Protein 4LAF (pdb70)

Structure (mmCIF, N/CA/C/O backbone):
data_4LAF
#
_entry.id   4LAF
#
_cell.length_a   188.553
_cell.length_b   188.553
_cell.length_c   61.203
_cell.angle_alpha   90.00
_cell.angle_beta   90.00
_cell.angle_gamma   120.00
#
_symmetry.space_group_name_H-M   'H 3'
#
loop_
_entity.id
_entity.type
_entity.pdbx_description
1 polymer 'NAD(P)H dehydrogenase (quinone)'
2 non-polymer 'FLAVIN MONONUCLEOTIDE'
#
loop_
_atom_site.group_PDB
_atom_site.id
_atom_site.type_symbol
_atom_site.label_atom_id
_atom_site.label_alt_id
_atom_site.label_comp_id
_atom_site.label_asym_id
_atom_site.label_entity_id
_atom_site.label_seq_id
_atom_site.pdbx_PDB_ins_code
_atom_site.Cartn_x
_atom_site.Cartn_y
_atom_site.Cartn_z
_atom_site.occupancy
_atom_site.B_iso_or_equiv
_atom_site.auth_seq_id
_atom_site.auth_comp_id
_atom_site.auth_asym_id
_atom_site.auth_atom_id
_atom_site.pdbx_PDB_model_num
ATOM 1 N N . MET A 1 1 ? -37.005 43.478 9.390 1.00 48.11 1 MET A N 1
ATOM 2 C CA . MET A 1 1 ? -36.512 42.140 9.701 1.00 45.63 1 MET A CA 1
ATOM 3 C C . MET A 1 1 ? -37.652 41.235 10.143 1.00 39.48 1 MET A C 1
ATOM 4 O O . MET A 1 1 ? -38.562 41.676 10.849 1.00 36.94 1 MET A O 1
ATOM 9 N N . PRO A 1 2 ? -37.600 39.956 9.742 1.00 32.15 2 PRO A N 1
ATOM 10 C CA . PRO A 1 2 ? -38.680 39.040 10.108 1.00 27.08 2 PRO A CA 1
ATOM 11 C C . PRO A 1 2 ? -38.706 38.857 11.617 1.00 24.71 2 PRO A C 1
ATOM 12 O O . PRO A 1 2 ? -37.653 38.846 12.259 1.00 26.10 2 PRO A O 1
ATOM 16 N N . THR A 1 3 ? -39.897 38.721 12.178 1.00 20.60 3 THR A N 1
ATOM 17 C CA . THR A 1 3 ? -40.011 38.324 13.574 1.00 19.12 3 THR A CA 1
ATOM 18 C C . THR A 1 3 ? -39.454 36.911 13.701 1.00 20.03 3 THR A C 1
ATOM 19 O O . THR A 1 3 ? -39.764 36.036 12.883 1.00 21.06 3 THR A O 1
ATOM 23 N N . LYS A 1 4 ? -38.628 36.673 14.713 1.00 20.17 4 LYS A N 1
ATOM 24 C CA . LYS A 1 4 ? -38.012 35.358 14.861 1.00 16.66 4 LYS A CA 1
ATOM 25 C C . LYS A 1 4 ? -38.654 34.564 15.990 1.00 17.36 4 LYS A C 1
ATOM 26 O O . LYS A 1 4 ? -38.673 35.016 17.131 1.00 16.66 4 LYS A O 1
ATOM 32 N N . ILE A 1 5 ? -39.172 33.379 15.674 1.00 15.03 5 ILE A N 1
ATOM 33 C CA . ILE A 1 5 ? -39.798 32.547 16.697 1.00 14.40 5 ILE A CA 1
ATOM 34 C C . ILE A 1 5 ? -39.020 31.245 16.794 1.00 15.52 5 ILE A C 1
ATOM 35 O O . ILE A 1 5 ? -38.805 30.576 15.785 1.00 17.86 5 ILE A O 1
ATOM 40 N N . GLN A 1 6 ? -38.570 30.893 17.995 1.00 10.69 6 GLN A N 1
ATOM 41 C CA . GLN A 1 6 ? -37.973 29.581 18.195 1.00 11.60 6 GLN A CA 1
ATOM 42 C C . GLN A 1 6 ? -38.904 28.693 19.009 1.00 13.59 6 GLN A C 1
ATOM 43 O O . GLN A 1 6 ? -39.501 29.134 19.985 1.00 12.97 6 GLN A O 1
ATOM 49 N N . ILE A 1 7 ? -39.009 27.438 18.599 1.00 11.64 7 ILE A N 1
ATOM 50 C CA . ILE A 1 7 ? -39.813 26.462 19.325 1.00 14.33 7 ILE A CA 1
ATOM 51 C C . ILE A 1 7 ? -38.830 25.418 19.827 1.00 14.30 7 ILE A C 1
ATOM 52 O O . ILE A 1 7 ? -38.272 24.635 19.047 1.00 16.07 7 ILE A O 1
ATOM 57 N N . VAL A 1 8 ? -38.592 25.438 21.132 1.00 13.03 8 VAL A N 1
ATOM 58 C CA . VAL A 1 8 ? -37.514 24.667 21.737 1.00 12.71 8 VAL A CA 1
ATOM 59 C C . VAL A 1 8 ? -38.139 23.593 22.599 1.00 12.39 8 VAL A C 1
ATOM 60 O O . VAL A 1 8 ? -38.935 23.901 23.481 1.00 13.88 8 VAL A O 1
ATOM 64 N N . PHE A 1 9 ? -37.802 22.335 22.345 1.00 12.92 9 PHE A N 1
ATOM 65 C CA . PHE A 1 9 ? -38.556 21.259 22.981 1.00 13.09 9 PHE A CA 1
ATOM 66 C C . PHE A 1 9 ? -37.703 20.044 23.311 1.00 15.28 9 PHE A C 1
ATOM 67 O O . PHE A 1 9 ? -36.611 19.850 22.753 1.00 12.82 9 PHE A O 1
ATOM 75 N N . TYR A 1 10 ? -38.197 19.244 24.255 1.00 10.41 10 TYR A N 1
ATOM 76 C CA . TYR A 1 10 ? -37.691 17.890 24.425 1.00 11.78 10 TYR A CA 1
ATOM 77 C C . TYR A 1 10 ? -38.842 16.919 24.185 1.00 11.77 10 TYR A C 1
ATOM 78 O O . TYR A 1 10 ? -39.991 17.225 24.495 1.00 11.23 10 TYR A O 1
ATOM 87 N N . SER A 1 11 ? -38.535 15.751 23.625 1.00 11.67 11 SER A N 1
ATOM 88 C CA . SER A 1 11 ? -39.570 14.735 23.418 1.00 11.90 11 SER A CA 1
ATOM 89 C C . SER A 1 11 ? -38.931 13.358 23.510 1.00 13.84 11 SER A C 1
ATOM 90 O O . SER A 1 11 ? -37.841 13.162 22.987 1.00 14.37 11 SER A O 1
ATOM 93 N N . SER A 1 12 ? -39.602 12.412 24.166 1.00 13.50 12 SER A N 1
ATOM 94 C CA . SER A 1 12 ? -39.101 11.035 24.241 1.00 15.13 12 SER A CA 1
ATOM 95 C C . SER A 1 12 ? -39.788 10.156 23.202 1.00 19.20 12 SER A C 1
ATOM 96 O O . SER A 1 12 ? -39.148 9.347 22.524 1.00 18.17 12 SER A O 1
ATOM 99 N N . TYR A 1 13 ? -41.103 10.310 23.104 1.00 14.60 13 TYR A N 1
ATOM 100 C CA . TYR A 1 13 ? -41.925 9.415 22.294 1.00 18.10 13 TYR A CA 1
ATOM 101 C C . TYR A 1 13 ? -42.670 10.132 21.173 1.00 17.39 13 TYR A C 1
ATOM 102 O O . TYR A 1 13 ? -43.491 9.529 20.477 1.00 20.27 13 TYR A O 1
ATOM 111 N N . GLY A 1 14 ? -42.397 11.421 21.003 1.00 16.28 14 GLY A N 1
ATOM 112 C CA . GLY A 1 14 ? -42.902 12.140 19.851 1.00 16.02 14 GLY A CA 1
ATOM 113 C C . GLY A 1 14 ? -44.126 13.025 20.051 1.00 17.18 14 GLY A C 1
ATOM 114 O O . GLY A 1 14 ? -44.467 13.793 19.164 1.00 15.18 14 GLY A O 1
ATOM 115 N N . HIS A 1 15 ? -44.800 12.919 21.192 1.00 14.73 15 HIS A N 1
ATOM 116 C CA . HIS A 1 15 ? -45.993 13.721 21.409 1.00 13.76 15 HIS A CA 1
ATOM 117 C C . HIS A 1 15 ? -45.683 15.216 21.374 1.00 12.39 15 HIS A C 1
ATOM 118 O O . HIS A 1 15 ? -46.365 15.981 20.680 1.00 12.72 15 HIS A O 1
ATOM 125 N N . ILE A 1 16 ? -44.667 15.631 22.133 1.00 14.24 16 ILE A N 1
ATOM 126 C CA . ILE A 1 16 ? -44.263 17.039 22.138 1.00 11.60 16 ILE A CA 1
ATOM 127 C C . ILE A 1 16 ? -43.759 17.494 20.765 1.00 14.03 16 ILE A C 1
ATOM 128 O O . ILE A 1 16 ? -44.023 18.626 20.345 1.00 11.92 16 ILE A O 1
ATOM 133 N N . TYR A 1 17 ? -43.057 16.616 20.056 1.00 13.72 17 TYR A N 1
ATOM 134 C CA . TYR A 1 17 ? -42.619 16.958 18.695 1.00 14.54 17 TYR A CA 1
ATOM 135 C C . TYR A 1 17 ? -43.816 17.259 17.782 1.00 14.75 17 TYR A C 1
ATOM 136 O O . TYR A 1 17 ? -43.829 18.259 17.047 1.00 14.62 17 TYR A O 1
ATOM 145 N N . LYS A 1 18 ? -44.847 16.417 17.840 1.00 14.80 18 LYS A N 1
ATOM 146 C CA . LYS A 1 18 ? -46.039 16.666 17.033 1.00 11.92 18 LYS A CA 1
ATOM 147 C C . LYS A 1 18 ? -46.734 17.988 17.390 1.00 14.30 18 LYS A C 1
ATOM 148 O O . LYS A 1 18 ? -47.224 18.695 16.518 1.00 14.39 18 LYS A O 1
ATOM 154 N N . MET A 1 19 ? -46.787 18.312 18.680 1.00 15.57 19 MET A N 1
ATOM 155 C CA . MET A 1 19 ? -47.387 19.572 19.116 1.00 13.13 19 MET A CA 1
ATOM 156 C C . MET A 1 19 ? -46.535 20.724 18.633 1.00 12.72 19 MET A C 1
ATOM 157 O O . MET A 1 19 ? -47.052 21.747 18.202 1.00 13.55 19 MET A O 1
ATOM 162 N N . ALA A 1 20 ? -45.222 20.537 18.679 1.00 11.93 20 ALA A N 1
ATOM 163 C CA . ALA A 1 20 ? -44.288 21.565 18.246 1.00 14.14 20 ALA A CA 1
ATOM 164 C C . ALA A 1 20 ? -44.495 21.936 16.776 1.00 15.41 20 ALA A C 1
ATOM 165 O O . ALA A 1 20 ? -44.428 23.114 16.416 1.00 13.61 20 ALA A O 1
ATOM 167 N N . GLU A 1 21 ? -44.751 20.944 15.928 1.00 16.50 21 GLU A N 1
ATOM 168 C CA . GLU A 1 21 ? -45.024 21.229 14.515 1.00 16.98 21 GLU A CA 1
ATOM 169 C C . GLU A 1 21 ? -46.342 21.993 14.329 1.00 13.84 21 GLU A C 1
ATOM 170 O O . GLU A 1 21 ? -46.468 22.824 13.422 1.00 13.05 21 GLU A O 1
ATOM 176 N N . ALA A 1 22 ? -47.327 21.724 15.183 1.00 13.19 22 ALA A N 1
ATOM 177 C CA . ALA A 1 22 ? -48.577 22.470 15.146 1.00 14.12 22 ALA A CA 1
ATOM 178 C C . ALA A 1 22 ? -48.383 23.916 15.627 1.00 14.52 22 ALA A C 1
ATOM 179 O O . ALA A 1 22 ? -48.939 24.841 15.041 1.00 15.15 22 ALA A O 1
ATOM 181 N N . ILE A 1 23 ? -47.615 24.098 16.701 1.00 14.02 23 ILE A N 1
ATOM 182 C CA . ILE A 1 23 ? -47.262 25.441 17.191 1.00 13.59 23 ILE A CA 1
ATOM 183 C C . ILE A 1 23 ? -46.571 26.217 16.056 1.00 13.86 23 ILE A C 1
ATOM 184 O O . ILE A 1 23 ? -46.876 27.381 15.799 1.00 13.17 23 ILE A O 1
ATOM 189 N N . ALA A 1 24 ? -45.637 25.562 15.373 1.00 13.11 24 ALA A N 1
ATOM 190 C CA . ALA A 1 24 ? -44.878 26.220 14.312 1.00 16.21 24 ALA A CA 1
ATOM 191 C C . ALA A 1 24 ? -45.779 26.647 13.161 1.00 14.62 24 ALA A C 1
ATOM 192 O O . ALA A 1 24 ? -45.626 27.736 12.623 1.00 15.47 24 ALA A O 1
ATOM 194 N N . ALA A 1 25 ? -46.715 25.780 12.788 1.00 15.43 25 ALA A N 1
ATOM 195 C CA . ALA A 1 25 ? -47.644 26.080 11.700 1.00 15.93 25 ALA A CA 1
ATOM 196 C C . ALA A 1 25 ? -48.448 27.330 12.020 1.00 19.62 25 ALA A C 1
ATOM 197 O O . ALA A 1 25 ? -48.717 28.174 11.147 1.00 15.74 25 ALA A O 1
ATOM 199 N N . GLY A 1 26 ? -48.845 27.442 13.284 1.00 16.03 26 GLY A N 1
ATOM 200 C CA . GLY A 1 26 ? -49.613 28.586 13.728 1.00 14.24 26 GLY A CA 1
ATOM 201 C C . GLY A 1 26 ? -48.764 29.839 13.677 1.00 15.60 26 GLY A C 1
ATOM 202 O O . GLY A 1 26 ? -49.213 30.885 13.200 1.00 16.18 26 GLY A O 1
ATOM 203 N N . ALA A 1 27 ? -47.534 29.738 14.165 1.00 15.07 27 ALA A N 1
ATOM 204 C CA . ALA A 1 27 ? -46.637 30.886 14.189 1.00 13.39 27 ALA A CA 1
ATOM 205 C C . ALA A 1 27 ? -46.407 31.404 12.775 1.00 17.60 27 ALA A C 1
ATOM 206 O O . ALA A 1 27 ? -46.308 32.615 12.556 1.00 19.35 27 ALA A O 1
ATOM 208 N N . ARG A 1 28 ? -46.316 30.490 11.816 1.00 16.25 28 ARG A N 1
ATOM 209 C CA . ARG A 1 28 ? -46.036 30.885 10.433 1.00 18.61 28 ARG A CA 1
ATOM 210 C C . ARG A 1 28 ? -47.166 31.692 9.795 1.00 20.02 28 ARG A C 1
ATOM 211 O O . ARG A 1 28 ? -46.953 32.371 8.785 1.00 21.37 28 ARG A O 1
ATOM 219 N N . GLU A 1 29 ? -48.355 31.645 10.391 1.00 16.64 29 GLU A N 1
ATOM 220 C CA . GLU A 1 29 ? -49.519 32.301 9.801 1.00 20.03 29 GLU A CA 1
ATOM 221 C C . GLU A 1 29 ? -49.457 33.829 9.858 1.00 21.70 29 GLU A C 1
ATOM 222 O O . GLU A 1 29 ? -50.221 34.499 9.175 1.00 23.02 29 GLU A O 1
ATOM 228 N N . VAL A 1 30 ? -48.563 34.379 10.674 1.00 18.39 30 VAL A N 1
ATOM 229 C CA . VAL A 1 30 ? -48.541 35.830 10.878 1.00 17.86 30 VAL A CA 1
ATOM 230 C C . VAL A 1 30 ? -47.826 36.606 9.760 1.00 22.50 30 VAL A C 1
ATOM 231 O O . VAL A 1 30 ? -48.065 37.798 9.582 1.00 24.52 30 VAL A O 1
ATOM 235 N N . GLY A 1 31 ? -46.954 35.940 9.012 1.00 22.88 31 GLY A N 1
ATOM 236 C CA . GLY A 1 31 ? -46.252 36.612 7.929 1.00 26.79 31 GLY A CA 1
ATOM 237 C C . GLY A 1 31 ? -45.054 37.416 8.415 1.00 29.69 31 GLY A C 1
ATOM 238 O O . GLY A 1 31 ? -44.994 37.809 9.581 1.00 24.79 31 GLY A O 1
ATOM 239 N N . ASP A 1 32 ? -44.101 37.663 7.516 1.00 25.13 32 ASP A N 1
ATOM 240 C CA . ASP A 1 32 ? -42.845 38.331 7.866 1.00 25.24 32 ASP A CA 1
ATOM 241 C C . ASP A 1 32 ? -42.254 37.738 9.135 1.00 27.13 32 ASP A C 1
ATOM 242 O O . ASP A 1 32 ? -41.927 38.457 10.084 1.00 22.01 32 ASP A O 1
ATOM 247 N N . VAL A 1 33 ? -42.114 36.417 9.134 1.00 22.83 33 VAL A N 1
ATOM 248 C CA . VAL A 1 33 ? -41.749 35.680 10.331 1.00 22.87 33 VAL A CA 1
ATOM 249 C C . VAL A 1 33 ? -40.848 34.501 9.958 1.00 21.46 33 VAL A C 1
ATOM 250 O O . VAL A 1 33 ? -40.955 33.937 8.861 1.00 22.12 33 VAL A O 1
ATOM 254 N N . GLU A 1 34 ? -39.930 34.154 10.850 1.00 19.93 34 GLU A N 1
ATOM 255 C CA . GLU A 1 34 ? -39.104 32.968 10.664 1.00 18.39 34 GLU A CA 1
ATOM 256 C C . GLU A 1 34 ? -39.278 32.075 11.883 1.00 18.55 34 GLU A C 1
ATOM 257 O O . GLU A 1 34 ? -38.988 32.494 13.004 1.00 18.98 34 GLU A O 1
ATOM 263 N N . VAL A 1 35 ? -39.751 30.852 11.659 1.00 16.51 35 VAL A N 1
ATOM 264 C CA . VAL A 1 35 ? -40.024 29.938 12.765 1.00 13.42 35 VAL A CA 1
ATOM 265 C C . VAL A 1 35 ? -39.086 28.761 12.666 1.00 18.64 35 VAL A C 1
ATOM 266 O O . VAL A 1 35 ? -39.008 28.103 11.620 1.00 20.13 35 VAL A O 1
ATOM 270 N N . THR A 1 36 ? -38.382 28.489 13.756 1.00 14.48 36 THR A N 1
ATOM 271 C CA . THR A 1 36 ? -37.376 27.441 13.774 1.00 13.98 36 THR A CA 1
ATOM 272 C C . THR A 1 36 ? -37.622 26.511 14.945 1.00 16.41 36 THR A C 1
ATOM 273 O O . THR A 1 36 ? -37.747 26.968 16.076 1.00 17.18 36 THR A O 1
ATOM 277 N N . LEU A 1 37 ? -37.704 25.210 14.660 1.00 17.95 37 LEU A N 1
ATOM 278 C CA . LEU A 1 37 ? -37.796 24.187 15.700 1.00 17.39 37 LEU A CA 1
ATOM 279 C C . LEU A 1 37 ? -36.398 23.783 16.114 1.00 14.78 37 LEU A C 1
ATOM 280 O O . LEU A 1 37 ? -35.551 23.558 15.258 1.00 16.55 37 LEU A O 1
ATOM 285 N N . LEU A 1 38 ? -36.170 23.660 17.420 1.00 13.11 38 LEU A N 1
ATOM 286 C CA . LEU A 1 38 ? -34.886 23.241 17.962 1.00 13.64 38 LEU A CA 1
ATOM 287 C C . LEU A 1 38 ? -35.147 22.258 19.091 1.00 15.88 38 LEU A C 1
ATOM 288 O O . LEU A 1 38 ? -36.071 22.447 19.878 1.00 16.80 38 LEU A O 1
ATOM 293 N N . GLN A 1 39 ? -34.346 21.205 19.181 1.00 13.39 39 GLN A N 1
ATOM 294 C CA . GLN A 1 39 ? -34.561 20.233 20.247 1.00 14.50 39 GLN A CA 1
ATOM 295 C C . GLN A 1 39 ? -33.422 20.273 21.265 1.00 14.08 39 GLN A C 1
ATOM 296 O O . GLN A 1 39 ? -32.287 20.601 20.924 1.00 17.67 39 GLN A O 1
ATOM 302 N N . VAL A 1 40 ? -33.719 19.951 22.521 1.00 14.31 40 VAL A N 1
ATOM 303 C CA . VAL A 1 40 ? -32.667 19.929 23.529 1.00 14.77 40 VAL A CA 1
ATOM 304 C C . VAL A 1 40 ? -32.019 18.552 23.631 1.00 13.92 40 VAL A C 1
ATOM 305 O O . VAL A 1 40 ? -32.649 17.527 23.310 1.00 17.03 40 VAL A O 1
ATOM 309 N N . PRO A 1 41 ? -30.759 18.519 24.077 1.00 15.56 41 PRO A N 1
ATOM 310 C CA . PRO A 1 41 ? -29.982 17.271 24.130 1.00 19.23 41 PRO A CA 1
ATOM 311 C C . PRO A 1 41 ? -30.568 16.253 25.096 1.00 20.62 41 PRO A C 1
ATOM 312 O O . PRO A 1 41 ? -31.153 16.612 26.127 1.00 17.31 41 PRO A O 1
ATOM 316 N N . GLU A 1 42 ? -30.397 14.982 24.749 1.00 18.62 42 GLU A N 1
ATOM 317 C CA . GLU A 1 42 ? -30.841 13.877 25.570 1.00 16.88 42 GLU A CA 1
ATOM 318 C C . GLU A 1 42 ? -29.858 13.669 26.720 1.00 17.27 42 GLU A C 1
ATOM 319 O O . GLU A 1 42 ? -28.654 13.897 26.557 1.00 20.55 42 GLU A O 1
ATOM 325 N N . LEU A 1 43 ? -30.365 13.229 27.869 1.00 16.92 43 LEU A N 1
ATOM 326 C CA . LEU A 1 43 ? -29.526 12.935 29.032 1.00 15.68 43 LEU A CA 1
ATOM 327 C C . LEU A 1 43 ? -29.424 11.443 29.320 1.00 17.92 43 LEU A C 1
ATOM 328 O O . LEU A 1 43 ? -28.478 10.986 29.965 1.00 20.79 43 LEU A O 1
ATOM 333 N N . MET A 1 44 ? -30.416 10.692 28.850 1.00 17.61 44 MET A N 1
ATOM 334 C CA . MET A 1 44 ? -30.524 9.270 29.131 1.00 21.02 44 MET A CA 1
ATOM 335 C C . MET A 1 44 ? -29.300 8.523 28.595 1.00 20.24 44 MET A C 1
ATOM 336 O O . MET A 1 44 ? -28.835 8.801 27.484 1.00 20.02 44 MET A O 1
ATOM 341 N N . PRO A 1 45 ? -28.755 7.595 29.397 1.00 19.29 45 PRO A N 1
ATOM 342 C CA . PRO A 1 45 ? -27.634 6.763 28.941 1.00 20.50 45 PRO A CA 1
ATOM 343 C C . PRO A 1 45 ? -28.017 5.991 27.681 1.00 23.84 45 PRO A C 1
ATOM 344 O O . PRO A 1 45 ? -29.176 5.613 27.522 1.00 20.47 45 PRO A O 1
ATOM 348 N N . GLU A 1 46 ? -27.045 5.755 26.810 1.00 19.18 46 GLU A N 1
ATOM 349 C CA . GLU A 1 46 ? -27.295 5.127 25.518 1.00 23.38 46 GLU A CA 1
ATOM 350 C C . GLU A 1 46 ? -28.044 3.793 25.617 1.00 22.13 46 GLU A C 1
ATOM 351 O O . GLU A 1 46 ? -28.967 3.535 24.837 1.00 22.01 46 GLU A O 1
ATOM 357 N N . GLU A 1 47 ? -27.646 2.949 26.568 1.00 21.22 47 GLU A N 1
ATOM 358 C CA . GLU A 1 47 ? -28.233 1.618 26.680 1.00 23.65 47 GLU A CA 1
ATOM 359 C C . GLU A 1 47 ? -29.703 1.732 27.053 1.00 22.75 47 GLU A C 1
ATOM 360 O O . GLU A 1 47 ? -30.549 0.962 26.581 1.00 19.91 47 GLU A O 1
ATOM 366 N N . VAL A 1 48 ? -30.004 2.712 27.895 1.00 18.51 48 VAL A N 1
ATOM 367 C CA . VAL A 1 48 ? -31.371 2.936 28.329 1.00 18.58 48 VAL A CA 1
ATOM 368 C C . VAL A 1 48 ? -32.223 3.459 27.183 1.00 20.25 48 VAL A C 1
ATOM 369 O O . VAL A 1 48 ? -33.368 3.057 27.035 1.00 18.11 48 VAL A O 1
ATOM 373 N N . GLN A 1 49 ? -31.664 4.352 26.370 1.00 18.33 49 GLN A N 1
ATOM 374 C CA . GLN A 1 49 ? -32.377 4.859 25.206 1.00 16.85 49 GLN A CA 1
ATOM 375 C C . GLN A 1 49 ? -32.772 3.711 24.295 1.00 19.96 49 GLN A C 1
ATOM 376 O O . GLN A 1 49 ? -33.883 3.673 23.766 1.00 18.04 49 GLN A O 1
ATOM 382 N N . VAL A 1 50 ? -31.847 2.777 24.105 1.00 18.49 50 VAL A N 1
ATOM 383 C CA . VAL A 1 50 ? -32.092 1.651 23.211 1.00 20.71 50 VAL A CA 1
ATOM 384 C C . VAL A 1 50 ? -33.177 0.734 23.764 1.00 16.65 50 VAL A C 1
ATOM 385 O O . VAL A 1 50 ? -34.162 0.460 23.086 1.00 18.68 50 VAL A O 1
ATOM 389 N N . LYS A 1 51 ? -32.996 0.280 25.002 1.00 17.02 51 LYS A N 1
ATOM 390 C CA . LYS A 1 51 ? -33.894 -0.712 25.592 1.00 15.69 51 LYS A CA 1
ATOM 391 C C . LYS A 1 51 ? -35.285 -0.172 25.892 1.00 15.90 51 LYS A C 1
ATOM 392 O O . LYS A 1 51 ? -36.243 -0.936 25.975 1.00 16.93 51 LYS A O 1
ATOM 398 N N . SER A 1 52 ? -35.389 1.140 26.074 1.00 15.27 52 SER A N 1
ATOM 399 C CA . SER A 1 52 ? -36.680 1.765 26.326 1.00 15.94 52 SER A CA 1
ATOM 400 C C . SER A 1 52 ? -37.414 2.061 25.020 1.00 17.47 52 SER A C 1
ATOM 401 O O . SER A 1 52 ? -38.615 2.346 25.020 1.00 18.09 52 SER A O 1
ATOM 404 N N . GLY A 1 53 ? -36.683 2.010 23.912 1.00 15.37 53 GLY A N 1
ATOM 405 C CA . GLY A 1 53 ? -37.253 2.286 22.606 1.00 16.81 53 GLY A CA 1
ATOM 406 C C . GLY A 1 53 ? -37.150 3.762 22.266 1.00 16.45 53 GLY A C 1
ATOM 407 O O . GLY A 1 53 ? -37.457 4.178 21.157 1.00 16.55 53 GLY A O 1
ATOM 408 N N . ILE A 1 54 ? -36.714 4.555 23.235 1.00 17.90 54 ILE A N 1
ATOM 409 C CA . ILE A 1 54 ? -36.668 6.008 23.058 1.00 16.73 54 ILE A CA 1
ATOM 410 C C . ILE A 1 54 ? -35.705 6.426 21.938 1.00 18.87 54 ILE A C 1
ATOM 411 O O . ILE A 1 54 ? -35.973 7.371 21.183 1.00 19.25 54 ILE A O 1
ATOM 416 N N . LYS A 1 55 ? -34.588 5.715 21.832 1.00 18.91 55 LYS A N 1
ATOM 417 C CA . LYS A 1 55 ? -33.659 5.916 20.728 1.00 21.77 55 LYS A CA 1
ATOM 418 C C . LYS A 1 55 ? -34.412 5.916 19.400 1.00 22.61 55 LYS A C 1
ATOM 419 O O . LYS A 1 55 ? -34.279 6.845 18.598 1.00 21.12 55 LYS A O 1
ATOM 425 N N . GLY A 1 56 ? -35.216 4.875 19.186 1.00 21.25 56 GLY A N 1
ATOM 426 C CA . GLY A 1 56 ? -36.001 4.738 17.973 1.00 19.99 56 GLY A CA 1
ATOM 427 C C . GLY A 1 56 ? -37.045 5.822 17.779 1.00 19.65 56 GLY A C 1
ATOM 428 O O . GLY A 1 56 ? -37.189 6.371 16.684 1.00 21.27 56 GLY A O 1
ATOM 429 N N . TYR A 1 57 ? -37.795 6.143 18.827 1.00 16.86 57 TYR A N 1
ATOM 430 C CA . TYR A 1 57 ? -38.831 7.155 18.684 1.00 19.09 57 TYR A CA 1
ATOM 431 C C . TYR A 1 57 ? -38.221 8.525 18.399 1.00 18.02 57 TYR A C 1
ATOM 432 O O . TYR A 1 57 ? -38.746 9.279 17.587 1.00 16.65 57 TYR A O 1
ATOM 441 N N . ARG A 1 58 ? -37.124 8.847 19.082 1.00 16.07 58 ARG A N 1
ATOM 442 C CA . ARG A 1 58 ? -36.476 10.149 18.896 1.00 17.41 58 ARG A CA 1
ATOM 443 C C . ARG A 1 58 ? -35.892 10.280 17.495 1.00 20.73 58 ARG A C 1
ATOM 444 O O . ARG A 1 58 ? -35.816 11.378 16.950 1.00 19.07 58 ARG A O 1
ATOM 452 N N . ALA A 1 59 ? -35.485 9.154 16.913 1.00 21.97 59 ALA A N 1
ATOM 453 C CA . ALA A 1 59 ? -34.912 9.152 15.570 1.00 21.29 59 ALA A CA 1
ATOM 454 C C . ALA A 1 59 ? -35.882 9.712 14.534 1.00 23.65 59 ALA A C 1
ATOM 455 O O . ALA A 1 59 ? -35.464 10.213 13.483 1.00 26.44 59 ALA A O 1
ATOM 457 N N . ALA A 1 60 ? -37.178 9.642 14.828 1.00 24.14 60 ALA A N 1
ATOM 458 C CA . ALA A 1 60 ? -38.187 10.160 13.910 1.00 21.49 60 ALA A CA 1
ATOM 459 C C . ALA A 1 60 ? -38.055 11.666 13.696 1.00 25.55 60 ALA A C 1
ATOM 460 O O . ALA A 1 60 ? -38.528 12.199 12.694 1.00 28.64 60 ALA A O 1
ATOM 462 N N . PHE A 1 61 ? -37.412 12.353 14.638 1.00 21.34 61 PHE A N 1
ATOM 463 C CA . PHE A 1 61 ? -37.139 13.774 14.469 1.00 21.50 61 PHE A CA 1
ATOM 464 C C . PHE A 1 61 ? -35.674 14.093 14.723 1.00 21.59 61 PHE A C 1
ATOM 465 O O . PHE A 1 61 ? -35.337 15.202 15.123 1.00 18.32 61 PHE A O 1
ATOM 473 N N . GLY A 1 62 ? -34.809 13.114 14.462 1.00 20.50 62 GLY A N 1
ATOM 474 C CA . GLY A 1 62 ? -33.397 13.219 14.786 1.00 19.49 62 GLY A CA 1
ATOM 475 C C . GLY A 1 62 ? -32.664 14.325 14.054 1.00 20.49 62 GLY A C 1
ATOM 476 O O . GLY A 1 62 ? -31.597 14.760 14.495 1.00 19.18 62 GLY A O 1
ATOM 477 N N . SER A 1 63 ? -33.229 14.775 12.937 1.00 19.28 63 SER A N 1
ATOM 478 C CA . SER A 1 63 ? -32.604 15.815 12.123 1.00 17.41 63 SER A CA 1
ATOM 479 C C . SER A 1 63 ? -32.934 17.239 12.574 1.00 20.88 63 SER A C 1
ATOM 480 O O . SER A 1 63 ? -32.358 18.187 12.049 1.00 19.06 63 SER A O 1
ATOM 483 N N . ILE A 1 64 ? -33.873 17.400 13.512 1.00 17.56 64 ILE A N 1
ATOM 484 C CA . ILE A 1 64 ? -34.123 18.723 14.089 1.00 18.56 64 ILE A CA 1
ATOM 485 C C . ILE A 1 64 ? -32.846 19.197 14.790 1.00 15.71 64 ILE A C 1
ATOM 486 O O . ILE A 1 64 ? -32.290 18.484 15.617 1.00 15.68 64 ILE A O 1
ATOM 491 N N . PRO A 1 65 ? -32.362 20.405 14.459 1.00 17.13 65 PRO A N 1
ATOM 492 C CA . PRO A 1 65 ? -31.106 20.850 15.073 1.00 17.26 65 PRO A CA 1
ATOM 493 C C . PRO A 1 65 ? -31.209 20.977 16.594 1.00 16.31 65 PRO A C 1
ATOM 494 O O . PRO A 1 65 ? -32.293 21.198 17.132 1.00 16.87 65 PRO A O 1
ATOM 498 N N . TYR A 1 66 ? -30.078 20.843 17.270 1.00 15.88 66 TYR A N 1
ATOM 499 C CA . TYR A 1 66 ? -30.052 20.956 18.718 1.00 16.39 66 TYR A CA 1
ATOM 500 C C . TYR A 1 66 ? -29.893 22.399 19.168 1.00 17.67 66 TYR A C 1
ATOM 501 O O . TYR A 1 66 ? -29.051 23.142 18.654 1.00 22.93 66 TYR A O 1
ATOM 510 N N . ALA A 1 67 ? -30.727 22.798 20.117 1.00 17.31 67 ALA A N 1
ATOM 511 C CA . ALA A 1 67 ? -30.638 24.129 20.678 1.00 17.87 67 ALA A CA 1
ATOM 512 C C . ALA A 1 67 ? -29.394 24.202 21.544 1.00 17.48 67 ALA A C 1
ATOM 513 O O . ALA A 1 67 ? -28.979 23.203 22.125 1.00 18.56 67 ALA A O 1
ATOM 515 N N . THR A 1 68 ? -28.808 25.392 21.603 1.00 20.31 68 THR A N 1
ATOM 516 C CA . THR A 1 68 ? -27.749 25.717 22.542 1.00 18.48 68 THR A CA 1
ATOM 517 C C . THR A 1 68 ? -28.224 26.946 23.285 1.00 16.33 68 THR A C 1
ATOM 518 O O . THR A 1 68 ? -29.041 27.701 22.769 1.00 20.14 68 THR A O 1
ATOM 522 N N . PRO A 1 69 ? -27.715 27.161 24.503 1.00 17.03 69 PRO A N 1
ATOM 523 C CA . PRO A 1 69 ? -28.214 28.306 25.266 1.00 18.55 69 PRO A CA 1
ATOM 524 C C . PRO A 1 69 ? -28.054 29.634 24.535 1.00 22.27 69 PRO A C 1
ATOM 525 O O . PRO A 1 69 ? -28.973 30.454 24.583 1.00 20.17 69 PRO A O 1
ATOM 529 N N . GLU A 1 70 ? -26.926 29.843 23.857 1.00 18.89 70 GLU A N 1
ATOM 530 C CA . GLU A 1 70 ? -26.677 31.132 23.213 1.00 19.76 70 GLU A CA 1
ATOM 531 C C . GLU A 1 70 ? -27.642 31.449 22.072 1.00 17.90 70 GLU A C 1
ATOM 532 O O . GLU A 1 70 ? -27.921 32.618 21.803 1.00 19.26 70 GLU A O 1
ATOM 538 N N . VAL A 1 71 ? -28.130 30.417 21.383 1.00 18.91 71 VAL A N 1
ATOM 539 C CA . VAL A 1 71 ? -28.997 30.650 20.235 1.00 17.54 71 VAL A CA 1
ATOM 540 C C . VAL A 1 71 ? -30.313 31.305 20.632 1.00 16.24 71 VAL A C 1
ATOM 541 O O . VAL A 1 71 ? -30.937 31.988 19.828 1.00 16.09 71 VAL A O 1
ATOM 545 N N . LEU A 1 72 ? -30.729 31.099 21.880 1.00 17.79 72 LEU A N 1
ATOM 546 C CA . LEU A 1 72 ? -32.003 31.636 22.345 1.00 15.98 72 LEU A CA 1
ATOM 547 C C . LEU A 1 72 ? -32.074 33.156 22.234 1.00 18.26 72 LEU A C 1
ATOM 548 O O . LEU A 1 72 ? -33.151 33.727 22.040 1.00 17.47 72 LEU A O 1
ATOM 553 N N . ALA A 1 73 ? -30.916 33.798 22.348 1.00 17.23 73 ALA A N 1
ATOM 554 C CA . ALA A 1 73 ? -30.824 35.252 22.299 1.00 18.32 73 ALA A CA 1
ATOM 555 C C . ALA A 1 73 ? -31.216 35.815 20.936 1.00 20.97 73 ALA A C 1
ATOM 556 O O . ALA A 1 73 ? -31.501 37.010 20.811 1.00 20.31 73 ALA A O 1
ATOM 558 N N . GLU A 1 74 ? -31.241 34.955 19.920 1.00 18.48 74 GLU A N 1
ATOM 559 C CA . GLU A 1 74 ? -31.564 35.383 18.562 1.00 16.74 74 GLU A CA 1
ATOM 560 C C . GLU A 1 74 ? -33.055 35.604 18.344 1.00 21.78 74 GLU A C 1
ATOM 561 O O . GLU A 1 74 ? -33.455 36.264 17.385 1.00 21.89 74 GLU A O 1
ATOM 567 N N . ALA A 1 75 ? -33.877 35.058 19.235 1.00 20.18 75 ALA A N 1
ATOM 568 C CA . ALA A 1 75 ? -35.325 35.040 19.020 1.00 15.52 75 ALA A CA 1
ATOM 569 C C . ALA A 1 75 ? -36.069 36.256 19.556 1.00 16.76 75 ALA A C 1
ATOM 570 O O . ALA A 1 75 ? -35.626 36.905 20.505 1.00 20.83 75 ALA A O 1
ATOM 572 N N . ASP A 1 76 ? -37.212 36.554 18.949 1.00 16.15 76 ASP A N 1
ATOM 573 C CA . ASP A 1 76 ? -38.143 37.517 19.517 1.00 14.70 76 ASP A CA 1
ATOM 574 C C . ASP A 1 76 ? -39.082 36.811 20.497 1.00 18.40 76 ASP A C 1
ATOM 575 O O . ASP A 1 76 ? -39.554 37.409 21.460 1.00 19.03 76 ASP A O 1
ATOM 580 N N . ALA A 1 77 ? -39.348 35.533 20.240 1.00 14.52 77 ALA A N 1
ATOM 581 C CA . ALA A 1 77 ? -40.210 34.748 21.123 1.00 13.70 77 ALA A CA 1
ATOM 582 C C . ALA A 1 77 ? -39.675 33.336 21.182 1.00 13.20 77 ALA A C 1
ATOM 583 O O . ALA A 1 77 ? -39.193 32.811 20.179 1.00 14.24 77 ALA A O 1
ATOM 585 N N . ILE A 1 78 ? -39.765 32.705 22.347 1.00 12.62 78 ILE A N 1
ATOM 586 C CA . ILE A 1 78 ? -39.413 31.290 22.428 1.00 11.41 78 ILE A CA 1
ATOM 587 C C . ILE A 1 78 ? -40.574 30.535 23.046 1.00 14.93 78 ILE A C 1
ATOM 588 O O . ILE A 1 78 ? -41.059 30.910 24.119 1.00 12.79 78 ILE A O 1
ATOM 593 N N . ILE A 1 79 ? -41.015 29.480 22.362 1.00 11.99 79 ILE A N 1
ATOM 594 C CA . ILE A 1 79 ? -42.112 28.643 22.838 1.00 14.85 79 ILE A CA 1
ATOM 595 C C . ILE A 1 79 ? -41.506 27.301 23.214 1.00 12.75 79 ILE A C 1
ATOM 596 O O . ILE A 1 79 ? -40.903 26.629 22.384 1.00 12.76 79 ILE A O 1
ATOM 601 N N . PHE A 1 80 ? -41.629 26.934 24.487 1.00 11.52 80 PHE A N 1
ATOM 602 C CA . PHE A 1 80 ? -40.910 25.778 25.025 1.00 10.84 80 PHE A CA 1
ATOM 603 C C . PHE A 1 80 ? -41.870 24.617 25.151 1.00 12.62 80 PHE A C 1
ATOM 604 O O . PHE A 1 80 ? -42.973 24.792 25.638 1.00 14.33 80 PHE A O 1
ATOM 612 N N . GLY A 1 81 ? -41.441 23.427 24.742 1.00 12.86 81 GLY A N 1
ATOM 613 C CA . GLY A 1 81 ? -42.272 22.242 24.881 1.00 13.35 81 GLY A CA 1
ATOM 614 C C . GLY A 1 81 ? -41.583 21.203 25.733 1.00 13.16 81 GLY A C 1
ATOM 615 O O . GLY A 1 81 ? -40.417 20.902 25.512 1.00 11.07 81 GLY A O 1
ATOM 616 N N . THR A 1 82 ? -42.303 20.646 26.706 1.00 10.96 82 THR A N 1
ATOM 617 C CA . THR A 1 82 ? -41.763 19.576 27.537 1.00 9.06 82 THR A CA 1
ATOM 618 C C . THR A 1 82 ? -42.867 18.600 27.936 1.00 10.06 82 THR A C 1
ATOM 619 O O . THR A 1 82 ? -43.989 19.014 28.227 1.00 10.63 82 THR A O 1
ATOM 623 N N . PRO A 1 83 ? -42.550 17.300 27.941 1.00 10.54 83 PRO A N 1
ATOM 624 C CA . PRO A 1 83 ? -43.481 16.369 28.581 1.00 12.64 83 PRO A CA 1
ATOM 625 C C . PRO A 1 83 ? -43.393 16.603 30.078 1.00 12.67 83 PRO A C 1
ATOM 626 O O . PRO A 1 83 ? -42.344 17.058 30.547 1.00 11.26 83 PRO A O 1
ATOM 630 N N . THR A 1 84 ? -44.457 16.318 30.820 1.00 11.39 84 THR A N 1
ATOM 631 C CA . THR A 1 84 ? -44.375 16.494 32.268 1.00 12.36 84 THR A CA 1
ATOM 632 C C . THR A 1 84 ? -43.553 15.376 32.891 1.00 12.29 84 THR A C 1
ATOM 633 O O . THR A 1 84 ? -43.527 14.246 32.386 1.00 13.69 84 THR A O 1
ATOM 637 N N . ARG A 1 85 ? -42.863 15.695 33.980 1.00 11.03 85 ARG A N 1
ATOM 638 C CA . ARG A 1 85 ? -42.327 14.661 34.845 1.00 9.39 85 ARG A CA 1
ATOM 639 C C . ARG A 1 85 ? -42.844 14.980 36.240 1.00 12.23 85 ARG A C 1
ATOM 640 O O . ARG A 1 85 ? -42.306 15.842 36.921 1.00 13.92 85 ARG A O 1
ATOM 648 N N . PHE A 1 86 ? -43.927 14.322 36.637 1.00 11.26 86 PHE A N 1
ATOM 649 C CA . PHE A 1 86 ? -44.537 14.577 37.938 1.00 11.60 86 PHE A CA 1
ATOM 650 C C . PHE A 1 86 ? -44.845 16.058 38.173 1.00 12.84 86 PHE A C 1
ATOM 651 O O . PHE A 1 86 ? -44.640 16.568 39.269 1.00 12.74 86 PHE A O 1
ATOM 659 N N . GLY A 1 87 ? -45.336 16.747 37.147 1.00 11.22 87 GLY A N 1
ATOM 660 C CA . GLY A 1 87 ? -45.788 18.122 37.315 1.00 11.16 87 GLY A CA 1
ATOM 661 C C . GLY A 1 87 ? -44.696 19.185 37.262 1.00 12.77 87 GLY A C 1
ATOM 662 O O . GLY A 1 87 ? -44.944 20.335 37.615 1.00 11.36 87 GLY A O 1
ATOM 663 N N . ASN A 1 88 ? -43.495 18.791 36.851 1.00 12.25 88 ASN A N 1
ATOM 664 C CA . ASN A 1 88 ? -42.426 19.729 36.505 1.00 13.77 88 ASN A CA 1
ATOM 665 C C . ASN A 1 88 ? -41.996 19.488 35.058 1.00 12.95 88 ASN A C 1
ATOM 666 O O . ASN A 1 88 ? -42.333 18.456 34.462 1.00 12.83 88 ASN A O 1
ATOM 671 N N . MET A 1 89 ? -41.223 20.411 34.493 1.00 9.98 89 MET A N 1
ATOM 672 C CA . MET A 1 89 ? -40.565 20.120 33.221 1.00 10.17 89 MET A CA 1
ATOM 673 C C . MET A 1 89 ? -39.634 18.905 33.392 1.00 11.18 89 MET A C 1
ATOM 674 O O . MET A 1 89 ? -39.242 18.574 34.501 1.00 11.92 89 MET A O 1
ATOM 679 N N . CYS A 1 90 ? -39.292 18.227 32.298 1.00 11.00 90 CYS A N 1
ATOM 680 C CA . CYS A 1 90 ? -38.412 17.058 32.369 1.00 10.05 90 CYS A CA 1
ATOM 681 C C . CYS A 1 90 ? -36.961 17.487 32.626 1.00 12.60 90 CYS A C 1
ATOM 682 O O . CYS A 1 90 ? -36.612 18.654 32.432 1.00 12.37 90 CYS A O 1
ATOM 685 N N . SER A 1 91 ? -36.135 16.554 33.088 1.00 11.84 91 SER A N 1
ATOM 686 C CA . SER A 1 91 ? -34.736 16.844 33.407 1.00 11.99 91 SER A CA 1
ATOM 687 C C . SER A 1 91 ? -33.913 17.286 32.203 1.00 13.74 91 SER A C 1
ATOM 688 O O . SER A 1 91 ? -32.990 18.096 32.343 1.00 13.18 91 SER A O 1
ATOM 691 N N . GLN A 1 92 ? -34.240 16.769 31.023 1.00 11.96 92 GLN A N 1
ATOM 692 C CA . GLN A 1 92 ? -33.561 17.211 29.800 1.00 12.90 92 GLN A CA 1
ATOM 693 C C . GLN A 1 92 ? -33.740 18.720 29.559 1.00 12.68 92 GLN A C 1
ATOM 694 O O . GLN A 1 92 ? -32.773 19.440 29.266 1.00 10.65 92 GLN A O 1
ATOM 700 N N . MET A 1 93 ? -34.976 19.198 29.679 1.00 13.05 93 MET A N 1
ATOM 701 C CA . MET A 1 93 ? -35.252 20.623 29.552 1.00 10.53 93 MET A CA 1
ATOM 702 C C . MET A 1 93 ? -34.653 21.397 30.726 1.00 13.80 93 MET A C 1
ATOM 703 O O . MET A 1 93 ? -34.124 22.503 30.559 1.00 13.45 93 MET A O 1
ATOM 708 N N . ARG A 1 94 ? -34.753 20.822 31.919 1.00 12.67 94 ARG A N 1
ATOM 709 C CA . ARG A 1 94 ? -34.219 21.479 33.097 1.00 12.62 94 ARG A CA 1
ATOM 710 C C . ARG A 1 94 ? -32.712 21.674 32.956 1.00 14.68 94 ARG A C 1
ATOM 711 O O . ARG A 1 94 ? -32.197 22.728 33.277 1.00 13.90 94 ARG A O 1
ATOM 719 N N . ASN A 1 95 ? -32.004 20.654 32.481 1.00 11.51 95 ASN A N 1
ATOM 720 C CA . ASN A 1 95 ? -30.558 20.797 32.336 1.00 14.85 95 ASN A CA 1
ATOM 721 C C . ASN A 1 95 ? -30.182 21.851 31.296 1.00 15.56 95 ASN A C 1
ATOM 722 O O . ASN A 1 95 ? -29.217 22.603 31.462 1.00 16.42 95 ASN A O 1
ATOM 727 N N . PHE A 1 96 ? -30.936 21.885 30.208 1.00 15.04 96 PHE A N 1
ATOM 728 C CA . PHE A 1 96 ? -30.710 22.874 29.167 1.00 13.99 96 PHE A CA 1
ATOM 729 C C . PHE A 1 96 ? -30.893 24.273 29.736 1.00 15.46 96 PHE A C 1
ATOM 730 O O . PHE A 1 96 ? -30.032 25.137 29.568 1.00 14.35 96 PHE A O 1
ATOM 738 N N . LEU A 1 97 ? -32.013 24.494 30.421 1.00 13.46 97 LEU A N 1
ATOM 739 C CA . LEU A 1 97 ? -32.271 25.806 31.030 1.00 14.30 97 LEU A CA 1
ATOM 740 C C . LEU A 1 97 ? -31.244 26.164 32.113 1.00 15.63 97 LEU A C 1
ATOM 741 O O . LEU A 1 97 ? -30.925 27.343 32.326 1.00 16.27 97 LEU A O 1
ATOM 746 N N . ASP A 1 98 ? -30.704 25.152 32.785 1.00 13.08 98 ASP A N 1
ATOM 747 C CA . ASP A 1 98 ? -29.727 25.410 33.828 1.00 14.48 98 ASP A CA 1
ATOM 748 C C . ASP A 1 98 ? -28.445 25.939 33.213 1.00 15.68 98 ASP A C 1
ATOM 749 O O . ASP A 1 98 ? -27.602 26.481 33.912 1.00 18.67 98 ASP A O 1
ATOM 754 N N . GLN A 1 99 ? -28.311 25.746 31.908 1.00 14.39 99 GLN A N 1
ATOM 755 C CA . GLN A 1 99 ? -27.145 26.204 31.161 1.00 17.82 99 GLN A CA 1
ATOM 756 C C . GLN A 1 99 ? -27.289 27.639 30.674 1.00 16.69 99 GLN A C 1
ATOM 757 O O . GLN A 1 99 ? -26.385 28.156 30.000 1.00 16.25 99 GLN A O 1
ATOM 763 N N . THR A 1 100 ? -28.431 28.264 30.974 1.00 16.74 100 THR A N 1
ATOM 764 C CA . THR A 1 100 ? -28.718 29.624 30.504 1.00 15.23 100 THR A CA 1
ATOM 765 C C . THR A 1 100 ? -28.354 30.710 31.520 1.00 14.22 100 THR A C 1
ATOM 766 O O . THR A 1 100 ? -28.829 31.847 31.428 1.00 16.29 100 THR A O 1
ATOM 770 N N . GLY A 1 101 ? -27.482 30.378 32.469 1.00 15.98 101 GLY A N 1
ATOM 771 C CA . GLY A 1 101 ? -27.061 31.362 33.453 1.00 17.96 101 GLY A CA 1
ATOM 772 C C . GLY A 1 101 ? -26.374 32.557 32.798 1.00 16.81 101 GLY A C 1
ATOM 773 O O . GLY A 1 101 ? -26.512 33.704 33.246 1.00 19.60 101 GLY A O 1
ATOM 774 N N . GLY A 1 102 ? -25.628 32.297 31.728 1.00 19.47 102 GLY A N 1
ATOM 775 C CA . GLY A 1 102 ? -25.029 33.379 30.960 1.00 16.66 102 GLY A CA 1
ATOM 776 C C . GLY A 1 102 ? -26.061 34.334 30.384 1.00 21.46 102 GLY A C 1
ATOM 777 O O . GLY A 1 102 ? -25.991 35.553 30.597 1.00 21.28 102 GLY A O 1
ATOM 778 N N . LEU A 1 103 ? -27.028 33.791 29.645 1.00 20.69 103 LEU A N 1
ATOM 779 C CA . LEU A 1 103 ? -28.129 34.608 29.139 1.00 21.04 103 LEU A CA 1
ATOM 780 C C . LEU A 1 103 ? -28.821 35.374 30.252 1.00 19.54 103 LEU A C 1
ATOM 781 O O . LEU A 1 103 ? -29.237 36.517 30.068 1.00 22.58 103 LEU A O 1
ATOM 786 N N . TRP A 1 104 ? -28.962 34.731 31.403 1.00 18.49 104 TRP A N 1
ATOM 787 C CA . TRP A 1 104 ? -29.634 35.358 32.523 1.00 18.24 104 TRP A CA 1
ATOM 788 C C . TRP A 1 104 ? -28.863 36.585 32.978 1.00 23.56 104 TRP A C 1
ATOM 789 O O . TRP A 1 104 ? -29.420 37.678 33.085 1.00 21.89 104 TRP A O 1
ATOM 800 N N . MET A 1 105 ? -27.576 36.407 33.245 1.00 21.16 105 MET A N 1
ATOM 801 C CA . MET A 1 105 ? -26.799 37.525 33.770 1.00 24.64 105 MET A CA 1
ATOM 802 C C . MET A 1 105 ? -26.573 38.633 32.737 1.00 22.66 105 MET A C 1
ATOM 803 O O . MET A 1 105 ? -26.405 39.794 33.100 1.00 29.48 105 MET A O 1
ATOM 808 N N . SER A 1 106 ? -26.615 38.289 31.456 1.00 21.40 106 SER A N 1
ATOM 809 C CA . SER A 1 106 ? -26.518 39.304 30.409 1.00 25.62 106 SER A CA 1
ATOM 810 C C . SER A 1 106 ? -27.863 39.912 30.015 1.00 26.98 106 SER A C 1
ATOM 811 O O . SER A 1 106 ? -27.913 40.778 29.144 1.00 28.67 106 SER A O 1
ATOM 814 N N . GLY A 1 107 ? -28.952 39.470 30.647 1.00 23.26 107 GLY A N 1
ATOM 815 C CA . GLY A 1 107 ? -30.271 39.962 30.281 1.00 21.52 107 GLY A CA 1
ATOM 816 C C . GLY A 1 107 ? -30.674 39.603 28.857 1.00 21.15 107 GLY A C 1
ATOM 817 O O . GLY A 1 107 ? -31.498 40.282 28.245 1.00 20.47 107 GLY A O 1
ATOM 818 N N . GLY A 1 108 ? -30.108 38.514 28.342 1.00 21.57 108 GLY A N 1
ATOM 819 C CA . GLY A 1 108 ? -30.313 38.108 26.963 1.00 21.68 108 GLY A CA 1
ATOM 820 C C . GLY A 1 108 ? -31.736 37.774 26.561 1.00 21.22 108 GLY A C 1
ATOM 821 O O . GLY A 1 108 ? -32.078 37.875 25.388 1.00 25.61 108 GLY A O 1
ATOM 822 N N . LEU A 1 109 ? -32.570 37.371 27.521 1.00 18.14 109 LEU A N 1
ATOM 823 C CA . LEU A 1 109 ? -33.965 37.076 27.214 1.00 18.33 109 LEU A CA 1
ATOM 824 C C . LEU A 1 109 ? -34.965 38.126 27.709 1.00 16.83 109 LEU A C 1
ATOM 825 O O . LEU A 1 109 ? -36.159 37.987 27.499 1.00 16.88 109 LEU A O 1
ATOM 830 N N . ILE A 1 110 ? -34.488 39.189 28.349 1.00 16.05 110 ILE A N 1
ATOM 831 C CA . ILE A 1 110 ? -35.411 40.203 28.863 1.00 17.36 110 ILE A CA 1
ATOM 832 C C . ILE A 1 110 ? -36.287 40.841 27.781 1.00 17.33 110 ILE A C 1
ATOM 833 O O . ILE A 1 110 ? -35.784 41.326 26.762 1.00 19.28 110 ILE A O 1
ATOM 838 N N . GLY A 1 111 ? -37.598 40.836 28.012 1.00 12.97 111 GLY A N 1
ATOM 839 C CA . GLY A 1 111 ? -38.534 41.500 27.127 1.00 15.80 111 GLY A CA 1
ATOM 840 C C . GLY A 1 111 ? -38.993 40.647 25.960 1.00 15.55 111 GLY A C 1
ATOM 841 O O . GLY A 1 111 ? -39.864 41.065 25.188 1.00 18.36 111 GLY A O 1
ATOM 842 N N . LYS A 1 112 ? -38.415 39.456 25.833 1.00 16.85 112 LYS A N 1
ATOM 843 C CA . LYS A 1 112 ? -38.823 38.517 24.788 1.00 15.48 112 LYS A CA 1
ATOM 844 C C . LYS A 1 112 ? -40.047 37.761 25.261 1.00 16.84 112 LYS A C 1
ATOM 845 O O . LYS A 1 112 ? -40.224 37.562 26.459 1.00 14.67 112 LYS A O 1
ATOM 851 N N . VAL A 1 113 ? -40.871 37.317 24.318 1.00 14.14 113 VAL A N 1
ATOM 852 C CA . VAL A 1 113 ? -42.097 36.613 24.654 1.00 13.92 113 VAL A CA 1
ATOM 853 C C . VAL A 1 113 ? -41.735 35.167 24.956 1.00 13.84 113 VAL A C 1
ATOM 854 O O . VAL A 1 113 ? -40.984 34.548 24.199 1.00 14.08 113 VAL A O 1
ATOM 858 N N . GLY A 1 114 ? -42.241 34.659 26.081 1.00 12.57 114 GLY A N 1
ATOM 859 C CA . GLY A 1 114 ? -42.035 33.274 26.470 1.00 12.68 114 GLY A CA 1
ATOM 860 C C . GLY A 1 114 ? -43.370 32.569 26.573 1.00 13.84 114 GLY A C 1
ATOM 861 O O . GLY A 1 114 ? -44.360 33.155 27.023 1.00 12.42 114 GLY A O 1
ATOM 862 N N . SER A 1 115 ? -43.418 31.308 26.138 1.00 11.50 115 SER A N 1
ATOM 863 C CA . SER A 1 115 ? -44.685 30.576 26.150 1.00 10.82 115 SER A CA 1
ATOM 864 C C . SER A 1 115 ? -44.362 29.086 26.258 1.00 10.03 115 SER A C 1
ATOM 865 O O . SER A 1 115 ? -43.260 28.688 25.942 1.00 9.79 115 SER A O 1
ATOM 868 N N . VAL A 1 116 ? -45.311 28.275 26.729 1.00 8.39 116 VAL A N 1
ATOM 869 C CA . VAL A 1 116 ? -45.015 26.881 27.069 1.00 9.46 116 VAL A CA 1
ATOM 870 C C . VAL A 1 116 ? -46.150 25.971 26.607 1.00 9.13 116 VAL A C 1
ATOM 871 O O . VAL A 1 116 ? -47.313 26.387 26.620 1.00 10.86 116 VAL A O 1
ATOM 875 N N . PHE A 1 117 ? -45.817 24.744 26.199 1.00 12.21 117 PHE A N 1
ATOM 876 C CA . PHE A 1 117 ? -46.831 23.695 25.977 1.00 11.07 117 PHE A CA 1
ATOM 877 C C . PHE A 1 117 ? -46.328 22.363 26.540 1.00 10.09 117 PHE A C 1
ATOM 878 O O . PHE A 1 117 ? -45.133 22.172 26.695 1.00 10.61 117 PHE A O 1
ATOM 886 N N . THR A 1 118 ? -47.232 21.440 26.871 1.00 10.98 118 THR A N 1
ATOM 887 C CA . THR A 1 118 ? -46.806 20.228 27.565 1.00 9.76 118 THR A CA 1
ATOM 888 C C . THR A 1 118 ? -47.599 18.984 27.133 1.00 11.69 118 THR A C 1
ATOM 889 O O . THR A 1 118 ? -48.500 19.066 26.289 1.00 11.76 118 THR A O 1
ATOM 893 N N . SER A 1 119 ? -47.227 17.838 27.696 1.00 10.17 119 SER A N 1
ATOM 894 C CA A SER A 1 119 ? -47.949 16.597 27.457 0.36 13.56 119 SER A CA 1
ATOM 895 C CA B SER A 1 119 ? -47.921 16.577 27.444 0.64 13.59 119 SER A CA 1
ATOM 896 C C . SER A 1 119 ? -47.926 15.762 28.731 1.00 14.26 119 SER A C 1
ATOM 897 O O . SER A 1 119 ? -46.931 15.743 29.441 1.00 13.06 119 SER A O 1
ATOM 902 N N . THR A 1 120 ? -49.037 15.094 29.036 1.00 12.32 120 THR A N 1
ATOM 903 C CA . THR A 1 120 ? -49.108 14.289 30.261 1.00 13.20 120 THR A CA 1
ATOM 904 C C . THR A 1 120 ? -49.807 12.957 30.006 1.00 14.76 120 THR A C 1
ATOM 905 O O . THR A 1 120 ? -50.481 12.789 28.989 1.00 15.47 120 THR A O 1
ATOM 909 N N . ALA A 1 121 ? -49.645 12.023 30.937 1.00 12.98 121 ALA A N 1
ATOM 910 C CA . ALA A 1 121 ? -50.264 10.701 30.806 1.00 14.88 121 ALA A CA 1
ATOM 911 C C . ALA A 1 121 ? -51.731 10.742 31.209 1.00 18.81 121 ALA A C 1
ATOM 912 O O . ALA A 1 121 ? -52.560 10.022 30.643 1.00 21.11 121 ALA A O 1
ATOM 914 N N . SER A 1 122 ? -52.047 11.577 32.194 1.00 16.10 122 SER A N 1
ATOM 915 C CA . SER A 1 122 ? -53.386 11.583 32.782 1.00 13.94 122 SER A CA 1
ATOM 916 C C . SER A 1 122 ? -54.065 12.952 32.678 1.00 13.35 122 SER A C 1
ATOM 917 O O . SER A 1 122 ? -53.406 13.974 32.486 1.00 14.45 122 SER A O 1
ATOM 920 N N . GLN A 1 123 ? -55.387 12.962 32.810 1.00 11.40 123 GLN A N 1
ATOM 921 C CA . GLN A 1 123 ? -56.163 14.188 32.597 1.00 11.38 123 GLN A CA 1
ATOM 922 C C . GLN A 1 123 ? -55.764 15.374 33.475 1.00 11.73 123 GLN A C 1
ATOM 923 O O . GLN A 1 123 ? -55.828 16.518 33.019 1.00 11.12 123 GLN A O 1
ATOM 929 N N . HIS A 1 124 ? -55.381 15.131 34.728 1.00 9.69 124 HIS A N 1
ATOM 930 C CA . HIS A 1 124 ? -55.022 16.271 35.585 1.00 11.79 124 HIS A CA 1
ATOM 931 C C . HIS A 1 124 ? -53.722 16.063 36.343 1.00 12.09 124 HIS A C 1
ATOM 932 O O . HIS A 1 124 ? -53.500 16.651 37.407 1.00 11.88 124 HIS A O 1
ATOM 939 N N . GLY A 1 125 ? -52.860 15.234 35.761 1.00 13.53 125 GLY A N 1
ATOM 940 C CA . GLY A 1 125 ? -51.547 14.970 36.312 1.00 17.89 125 GLY A CA 1
ATOM 941 C C . GLY A 1 125 ? -50.530 15.935 35.733 1.00 13.32 125 GLY A C 1
ATOM 942 O O . GLY A 1 125 ? -49.652 15.540 34.968 1.00 15.00 125 GLY A O 1
ATOM 943 N N . GLY A 1 126 ? -50.657 17.209 36.084 1.00 11.58 126 GLY A N 1
ATOM 944 C CA . GLY A 1 126 ? -49.667 18.193 35.673 1.00 13.31 126 GLY A CA 1
ATOM 945 C C . GLY A 1 126 ? -49.896 18.866 34.333 1.00 12.03 126 GLY A C 1
ATOM 946 O O . GLY A 1 126 ? -48.966 19.412 33.732 1.00 12.61 126 GLY A O 1
ATOM 947 N N . GLN A 1 127 ? -51.131 18.861 33.860 1.00 9.67 127 GLN A N 1
ATOM 948 C CA . GLN A 1 127 ? -51.446 19.566 32.629 1.00 12.45 127 GLN A CA 1
ATOM 949 C C . GLN A 1 127 ? -51.256 21.055 32.840 1.00 12.41 127 GLN A C 1
ATOM 950 O O . GLN A 1 127 ? -50.898 21.781 31.917 1.00 13.53 127 GLN A O 1
ATOM 956 N N . GLU A 1 128 ? -51.498 21.503 34.070 1.00 12.01 128 GLU A N 1
ATOM 957 C CA . GLU A 1 128 ? -51.409 22.927 34.403 1.00 10.01 128 GLU A CA 1
ATOM 958 C C . GLU A 1 128 ? -50.154 23.260 35.197 1.00 11.34 128 GLU A C 1
ATOM 959 O O . GLU A 1 128 ? -49.451 24.238 34.901 1.00 11.49 128 GLU A O 1
ATOM 965 N N . THR A 1 129 ? -49.862 22.462 36.219 1.00 10.77 129 THR A N 1
ATOM 966 C CA . THR A 1 129 ? -48.712 22.753 37.077 1.00 10.25 129 THR A CA 1
ATOM 967 C C . THR A 1 129 ? -47.355 22.688 36.347 1.00 11.79 129 THR A C 1
ATOM 968 O O . THR A 1 129 ? -46.395 23.359 36.736 1.00 11.34 129 THR A O 1
ATOM 972 N N . THR A 1 130 ? -47.251 21.853 35.316 1.00 10.55 130 THR A N 1
ATOM 973 C CA . THR A 1 130 ? -46.007 21.780 34.559 1.00 10.14 130 THR A CA 1
ATOM 974 C C . THR A 1 130 ? -45.763 23.124 33.896 1.00 11.07 130 THR A C 1
ATOM 975 O O . THR A 1 130 ? -44.639 23.625 33.840 1.00 9.92 130 THR A O 1
ATOM 979 N N . ILE A 1 131 ? -46.839 23.716 33.405 1.00 9.90 131 ILE A N 1
ATOM 980 C CA . ILE A 1 131 ? -46.745 24.980 32.703 1.00 8.73 131 ILE A CA 1
ATOM 981 C C . ILE A 1 131 ? -46.499 26.119 33.685 1.00 10.58 131 ILE A C 1
ATOM 982 O O . ILE A 1 131 ? -45.628 26.960 33.465 1.00 11.11 131 ILE A O 1
ATOM 987 N N . THR A 1 132 ? -47.224 26.137 34.800 1.00 8.71 132 THR A N 1
ATOM 988 C CA . THR A 1 132 ? -47.060 27.275 35.699 1.00 11.02 132 THR A CA 1
ATOM 989 C C . THR A 1 132 ? -45.677 27.278 36.358 1.00 10.27 132 THR A C 1
ATOM 990 O O . THR A 1 132 ? -45.109 28.348 36.623 1.00 10.82 132 THR A O 1
ATOM 994 N N . SER A 1 133 ? -45.120 26.095 36.606 1.00 10.58 133 SER A N 1
ATOM 995 C CA . SER A 1 133 ? -43.769 26.023 37.153 1.00 10.83 133 SER A CA 1
ATOM 996 C C . SER A 1 133 ? -42.712 26.433 36.120 1.00 10.82 133 SER A C 1
ATOM 997 O O . SER A 1 133 ? -41.660 26.966 36.465 1.00 11.20 133 SER A O 1
ATOM 1000 N N . PHE A 1 134 ? -43.006 26.191 34.853 1.00 9.80 134 PHE A N 1
ATOM 1001 C CA . PHE A 1 134 ? -42.132 26.605 33.774 1.00 9.68 134 PHE A CA 1
ATOM 1002 C C . PHE A 1 134 ? -42.117 28.133 33.713 1.00 10.73 134 PHE A C 1
ATOM 1003 O O . PHE A 1 134 ? -41.069 28.762 33.525 1.00 11.04 134 PHE A O 1
ATOM 1011 N N . HIS A 1 135 ? -43.285 28.726 33.883 1.00 11.70 135 HIS A N 1
ATOM 1012 C CA . HIS A 1 135 ? -43.426 30.186 33.838 1.00 11.68 135 HIS A CA 1
ATOM 1013 C C . HIS A 1 135 ? -42.527 30.880 34.846 1.00 10.82 135 HIS A C 1
ATOM 1014 O O . HIS A 1 135 ? -42.041 31.994 34.598 1.00 13.20 135 HIS A O 1
ATOM 1021 N N . THR A 1 136 ? -42.328 30.237 35.992 1.00 11.63 136 THR A N 1
ATOM 1022 C CA . THR A 1 136 ? -41.443 30.773 37.020 1.00 11.74 136 THR A CA 1
ATOM 1023 C C . THR A 1 136 ? -40.070 31.041 36.420 1.00 11.72 136 THR A C 1
ATOM 1024 O O . THR A 1 136 ? -39.524 32.133 36.545 1.00 11.86 136 THR A O 1
ATOM 1028 N N . THR A 1 137 ? -39.519 30.038 35.747 1.00 10.02 137 THR A N 1
ATOM 1029 C CA . THR A 1 137 ? -38.194 30.179 35.148 1.00 11.17 137 THR A CA 1
ATOM 1030 C C . THR A 1 137 ? -38.157 31.278 34.100 1.00 14.45 137 THR A C 1
ATOM 1031 O O . THR A 1 137 ? -37.176 32.041 34.020 1.00 11.97 137 THR A O 1
ATOM 1035 N N . LEU A 1 138 ? -39.215 31.367 33.297 1.00 13.26 138 LEU A N 1
ATOM 1036 C CA . LEU A 1 138 ? -39.241 32.348 32.227 1.00 13.39 138 LEU A CA 1
ATOM 1037 C C . LEU A 1 138 ? -39.294 33.752 32.815 1.00 14.76 138 LEU A C 1
ATOM 1038 O O . LEU A 1 138 ? -38.671 34.679 32.280 1.00 11.86 138 LEU A O 1
ATOM 1043 N N . LEU A 1 139 ? -40.002 33.901 33.934 1.00 11.96 139 LEU A N 1
ATOM 1044 C CA . LEU A 1 139 ? -40.027 35.178 34.642 1.00 12.50 139 LEU A CA 1
ATOM 1045 C C . LEU A 1 139 ? -38.666 35.568 35.236 1.00 12.81 139 LEU A C 1
ATOM 1046 O O . LEU A 1 139 ? -38.324 36.760 35.288 1.00 11.27 139 LEU A O 1
ATOM 1051 N N . HIS A 1 140 ? -37.890 34.590 35.690 1.00 11.98 140 HIS A N 1
ATOM 1052 C CA . HIS A 1 140 ? -36.535 34.908 36.147 1.00 12.07 140 HIS A CA 1
ATOM 1053 C C . HIS A 1 140 ? -35.739 35.466 34.997 1.00 15.39 140 HIS A C 1
ATOM 1054 O O . HIS A 1 140 ? -34.868 36.313 35.201 1.00 13.68 140 HIS A O 1
ATOM 1061 N N . HIS A 1 141 ? -36.038 34.990 33.788 1.00 11.26 141 HIS A N 1
ATOM 1062 C CA . HIS A 1 141 ? -35.346 35.478 32.598 1.00 12.71 141 HIS A CA 1
ATOM 1063 C C . HIS A 1 141 ? -35.903 36.808 32.084 1.00 16.87 141 HIS A C 1
ATOM 1064 O O . HIS A 1 141 ? -35.456 37.331 31.056 1.00 15.87 141 HIS A O 1
ATOM 1071 N N . GLY A 1 142 ? -36.877 37.356 32.804 1.00 13.71 142 GLY A N 1
ATOM 1072 C CA . GLY A 1 142 ? -37.475 38.630 32.433 1.00 17.91 142 GLY A CA 1
ATOM 1073 C C . GLY A 1 142 ? -38.320 38.592 31.174 1.00 14.29 142 GLY A C 1
ATOM 1074 O O . GLY A 1 142 ? -38.539 39.619 30.537 1.00 12.41 142 GLY A O 1
ATOM 1075 N N . MET A 1 143 ? -38.842 37.418 30.822 1.00 13.04 143 MET A N 1
ATOM 1076 C CA . MET A 1 143 ? -39.691 37.303 29.638 1.00 12.80 143 MET A CA 1
ATOM 1077 C C . MET A 1 143 ? -41.124 37.756 29.876 1.00 12.45 143 MET A C 1
ATOM 1078 O O . MET A 1 143 ? -41.616 37.797 31.016 1.00 15.46 143 MET A O 1
ATOM 1083 N N . VAL A 1 144 ? -41.785 38.109 28.785 1.00 11.31 144 VAL A N 1
ATOM 1084 C CA . VAL A 1 144 ? -43.191 38.454 28.789 1.00 12.16 144 VAL A CA 1
ATOM 1085 C C . VAL A 1 144 ? -43.967 37.162 28.547 1.00 14.48 144 VAL A C 1
ATOM 1086 O O . VAL A 1 144 ? -43.812 36.542 27.507 1.00 15.66 144 VAL A O 1
ATOM 1090 N N . ILE A 1 145 ? -44.811 36.770 29.495 1.00 11.85 145 ILE A N 1
ATOM 1091 C CA . ILE A 1 145 ? -45.481 35.456 29.419 1.00 11.94 145 ILE A CA 1
ATOM 1092 C C . ILE A 1 145 ? -46.828 35.487 28.700 1.00 13.63 145 ILE A C 1
ATOM 1093 O O . ILE A 1 145 ? -47.707 36.270 29.041 1.00 13.96 145 ILE A O 1
ATOM 1098 N N . VAL A 1 146 ? -47.001 34.590 27.727 1.00 11.28 146 VAL A N 1
ATOM 1099 C CA . VAL A 1 146 ? -48.241 34.477 26.982 1.00 11.30 146 VAL A CA 1
ATOM 1100 C C . VAL A 1 146 ? -48.760 33.046 27.051 1.00 12.92 146 VAL A C 1
ATOM 1101 O O . VAL A 1 146 ? -47.993 32.088 26.875 1.00 11.86 146 VAL A O 1
ATOM 1105 N N . GLY A 1 147 ? -50.054 32.908 27.333 1.00 11.51 147 GLY A N 1
ATOM 1106 C CA . GLY A 1 147 ? -50.714 31.610 27.323 1.00 12.92 147 GLY A CA 1
ATOM 1107 C C . GLY A 1 147 ? -51.671 31.523 26.152 1.00 14.05 147 GLY A C 1
ATOM 1108 O O . GLY A 1 147 ? -51.358 31.994 25.064 1.00 14.65 147 GLY A O 1
ATOM 1109 N N . VAL A 1 148 ? -52.836 30.925 26.375 1.00 11.92 148 VAL A N 1
ATOM 1110 C CA . VAL A 1 148 ? -53.837 30.753 25.333 1.00 12.10 148 VAL A CA 1
ATOM 1111 C C . VAL A 1 148 ? -55.148 31.341 25.826 1.00 14.82 148 VAL A C 1
ATOM 1112 O O . VAL A 1 148 ? -55.761 30.814 26.748 1.00 13.23 148 VAL A O 1
ATOM 1116 N N . PRO A 1 149 ? -55.574 32.455 25.227 1.00 15.18 149 PRO A N 1
ATOM 1117 C CA . PRO A 1 149 ? -56.823 33.104 25.645 1.00 13.28 149 PRO A CA 1
ATOM 1118 C C . PRO A 1 149 ? -58.049 32.243 25.363 1.00 15.77 149 PRO A C 1
ATOM 1119 O O . PRO A 1 149 ? -58.007 31.401 24.453 1.00 14.45 149 PRO A O 1
ATOM 1123 N N . TYR A 1 150 ? -59.126 32.476 26.113 1.00 12.58 150 TYR A N 1
ATOM 1124 C CA . TYR A 1 150 ? -60.377 31.739 25.913 1.00 15.28 150 TYR A CA 1
ATOM 1125 C C . TYR A 1 150 ? -61.142 32.150 24.644 1.00 16.48 150 TYR A C 1
ATOM 1126 O O . TYR A 1 150 ? -62.229 31.633 24.380 1.00 16.75 150 TYR A O 1
ATOM 1135 N N . SER A 1 151 ? -60.570 33.066 23.860 1.00 13.79 151 SER A N 1
ATOM 1136 C CA . SER A 1 151 ? -61.073 33.323 22.512 1.00 17.95 151 SER A CA 1
ATOM 1137 C C . SER A 1 151 ? -60.853 32.093 21.622 1.00 20.01 151 SER A C 1
ATOM 1138 O O . SER A 1 151 ? -61.404 31.996 20.524 1.00 18.64 151 SER A O 1
ATOM 1141 N N . GLU A 1 152 ? -60.031 31.162 22.100 1.00 16.90 152 GLU A N 1
ATOM 1142 C CA . GLU A 1 152 ? -59.885 29.868 21.444 1.00 16.51 152 GLU A CA 1
ATOM 1143 C C . GLU A 1 152 ? -60.936 28.887 21.958 1.00 18.37 152 GLU A C 1
ATOM 1144 O O . GLU A 1 152 ? -60.876 28.437 23.107 1.00 14.07 152 GLU A O 1
ATOM 1150 N N . PRO A 1 153 ? -61.899 28.533 21.100 1.00 18.43 153 PRO A N 1
ATOM 1151 C CA . PRO A 1 153 ? -63.011 27.675 21.517 1.00 17.81 153 PRO A CA 1
ATOM 1152 C C . PRO A 1 153 ? -62.575 26.308 22.047 1.00 16.70 153 PRO A C 1
ATOM 1153 O O . PRO A 1 153 ? -63.269 25.736 22.886 1.00 20.13 153 PRO A O 1
ATOM 1157 N N . GLY A 1 154 ? -61.467 25.781 21.548 1.00 15.09 154 GLY A N 1
ATOM 1158 C CA . GLY A 1 154 ? -61.001 24.473 21.975 1.00 17.90 154 GLY A CA 1
ATOM 1159 C C . GLY A 1 154 ? -60.877 24.352 23.488 1.00 14.27 154 GLY A C 1
ATOM 1160 O O . GLY A 1 154 ? -61.079 23.269 24.044 1.00 13.64 154 GLY A O 1
ATOM 1161 N N . LEU A 1 155 ? -60.549 25.455 24.162 1.00 14.13 155 LEU A N 1
ATOM 1162 C CA . LEU A 1 155 ? -60.328 25.425 25.624 1.00 14.88 155 LEU A CA 1
ATOM 1163 C C . LEU A 1 155 ? -61.558 25.025 26.439 1.00 17.46 155 LEU A C 1
ATOM 1164 O O . LEU A 1 155 ? -61.426 24.540 27.573 1.00 17.46 155 LEU A O 1
ATOM 1169 N N . THR A 1 156 ? -62.744 25.249 25.879 1.00 17.23 156 THR A N 1
ATOM 1170 C CA . THR A 1 156 ? -63.983 24.983 26.599 1.00 17.20 156 THR A CA 1
ATOM 1171 C C . THR A 1 156 ? -64.733 23.768 26.054 1.00 20.05 156 THR A C 1
ATOM 1172 O O . THR A 1 156 ? -65.884 23.527 26.418 1.00 19.77 156 THR A O 1
ATOM 1176 N N . ASN A 1 157 ? -64.064 23.002 25.197 1.00 15.14 157 ASN A N 1
ATOM 1177 C CA . ASN A 1 157 ? -64.624 21.755 24.677 1.00 17.41 157 ASN A CA 1
ATOM 1178 C C . ASN A 1 157 ? -65.014 20.829 25.822 1.00 19.92 157 ASN A C 1
ATOM 1179 O O . ASN A 1 157 ? -64.219 20.582 26.734 1.00 18.16 157 ASN A O 1
ATOM 1184 N N . MET A 1 158 ? -66.247 20.333 25.787 1.00 18.53 158 MET A N 1
ATOM 1185 C CA . MET A 1 158 ? -66.712 19.387 26.797 1.00 17.90 158 MET A CA 1
ATOM 1186 C C . MET A 1 158 ? -67.408 18.193 26.144 1.00 16.70 158 MET A C 1
ATOM 1187 O O . MET A 1 158 ? -68.247 17.532 26.760 1.00 19.66 158 MET A O 1
ATOM 1192 N N . THR A 1 159 ? -67.047 17.919 24.895 1.00 18.30 159 THR A N 1
ATOM 1193 C CA . THR A 1 159 ? -67.590 16.760 24.194 1.00 20.36 159 THR A CA 1
ATOM 1194 C C . THR A 1 159 ? -66.599 15.596 24.074 1.00 21.30 159 THR A C 1
ATOM 1195 O O . THR A 1 159 ? -67.012 14.468 23.856 1.00 24.30 159 THR A O 1
ATOM 1199 N N . GLU A 1 160 ? -65.302 15.862 24.213 1.00 17.06 160 GLU A N 1
ATOM 1200 C CA . GLU A 1 160 ? -64.297 14.806 24.134 1.00 18.60 160 GLU A CA 1
ATOM 1201 C C . GLU A 1 160 ? -63.156 15.123 25.094 1.00 15.81 160 GLU A C 1
ATOM 1202 O O . GLU A 1 160 ? -62.918 16.292 25.402 1.00 16.55 160 GLU A O 1
ATOM 1208 N N . ILE A 1 161 ? -62.455 14.096 25.566 1.00 15.13 161 ILE A N 1
ATOM 1209 C CA . ILE A 1 161 ? -61.273 14.335 26.398 1.00 12.07 161 ILE A CA 1
ATOM 1210 C C . ILE A 1 161 ? -60.289 15.165 25.568 1.00 16.59 161 ILE A C 1
ATOM 1211 O O . ILE A 1 161 ? -59.991 14.833 24.408 1.00 13.78 161 ILE A O 1
ATOM 1216 N N . SER A 1 162 ? -59.787 16.249 26.149 1.00 13.78 162 SER A N 1
ATOM 1217 C CA . SER A 1 162 ? -58.877 17.110 25.413 1.00 15.16 162 SER A CA 1
ATOM 1218 C C . SER A 1 162 ? -57.883 17.803 26.328 1.00 14.97 162 SER A C 1
ATOM 1219 O O . SER A 1 162 ? -58.228 18.177 27.440 1.00 14.32 162 SER A O 1
ATOM 1222 N N . GLY A 1 163 ? -56.648 17.948 25.859 1.00 14.98 163 GLY A N 1
ATOM 1223 C CA . GLY A 1 163 ? -55.714 18.862 26.488 1.00 12.55 163 GLY A CA 1
ATOM 1224 C C . GLY A 1 163 ? -56.021 20.289 26.069 1.00 12.90 163 GLY A C 1
ATOM 1225 O O . GLY A 1 163 ? -57.059 20.560 25.456 1.00 14.92 163 GLY A O 1
ATOM 1226 N N . GLY A 1 164 ? -55.117 21.210 26.388 1.00 13.84 164 GLY A N 1
ATOM 1227 C CA . GLY A 1 164 ? -55.351 22.611 26.099 1.00 12.50 164 GLY A CA 1
ATOM 1228 C C . GLY A 1 164 ? -55.733 23.339 27.371 1.00 13.96 164 GLY A C 1
ATOM 1229 O O . GLY A 1 164 ? -56.740 23.012 28.021 1.00 13.19 164 GLY A O 1
ATOM 1230 N N . THR A 1 165 ? -54.926 24.334 27.728 1.00 11.01 165 THR A N 1
ATOM 1231 C CA . THR A 1 165 ? -55.126 25.094 28.956 1.00 12.07 165 THR A CA 1
ATOM 1232 C C . THR A 1 165 ? -54.926 26.576 28.662 1.00 12.40 165 THR A C 1
ATOM 1233 O O . THR A 1 165 ? -54.235 26.935 27.704 1.00 11.28 165 THR A O 1
ATOM 1237 N N . PRO A 1 166 ? -55.548 27.446 29.467 1.00 11.80 166 PRO A N 1
ATOM 1238 C CA . PRO A 1 166 ? -55.341 28.888 29.267 1.00 10.53 166 PRO A CA 1
ATOM 1239 C C . PRO A 1 166 ? -53.887 29.288 29.541 1.00 12.27 166 PRO A C 1
ATOM 1240 O O . PRO A 1 166 ? -53.472 30.389 29.173 1.00 13.44 166 PRO A O 1
ATOM 1244 N N . TYR A 1 167 ? -53.129 28.407 30.192 1.00 9.86 167 TYR A N 1
ATOM 1245 C CA . TYR A 1 167 ? -51.731 28.683 30.479 1.00 11.71 167 TYR A CA 1
ATOM 1246 C C . TYR A 1 167 ? -50.828 28.289 29.312 1.00 12.51 167 TYR A C 1
ATOM 1247 O O . TYR A 1 167 ? -49.681 28.714 29.248 1.00 11.77 167 TYR A O 1
ATOM 1256 N N . GLY A 1 168 ? -51.349 27.477 28.391 1.00 11.60 168 GLY A N 1
ATOM 1257 C CA . GLY A 1 168 ? -50.543 26.953 27.301 1.00 11.55 168 GLY A CA 1
ATOM 1258 C C . GLY A 1 168 ? -51.155 25.661 26.791 1.00 9.77 168 GLY A C 1
ATOM 1259 O O . GLY A 1 168 ? -51.870 24.995 27.529 1.00 11.08 168 GLY A O 1
ATOM 1260 N N . ALA A 1 169 ? -50.895 25.332 25.528 1.00 11.78 169 ALA A N 1
ATOM 1261 C CA . ALA A 1 169 ? -51.449 24.126 24.916 1.00 14.09 169 ALA A CA 1
ATOM 1262 C C . ALA A 1 169 ? -50.923 22.883 25.601 1.00 13.40 169 ALA A C 1
ATOM 1263 O O . ALA A 1 169 ? -49.863 22.907 26.225 1.00 12.86 169 ALA A O 1
ATOM 1265 N N . SER A 1 170 ? -51.671 21.787 25.486 1.00 12.82 170 SER A N 1
ATOM 1266 C CA . SER A 1 170 ? -51.236 20.531 26.079 1.00 14.23 170 SER A CA 1
ATOM 1267 C C . SER A 1 170 ? -51.889 19.389 25.333 1.00 11.70 170 SER A C 1
ATOM 1268 O O . SER A 1 170 ? -52.891 19.576 24.643 1.00 12.78 170 SER A O 1
ATOM 1271 N N . THR A 1 171 ? -51.297 18.210 25.450 1.00 12.17 171 THR A N 1
ATOM 1272 C CA . THR A 1 171 ? -51.876 17.020 24.858 1.00 13.40 171 THR A CA 1
ATOM 1273 C C . THR A 1 171 ? -51.856 15.916 25.900 1.00 15.87 171 THR A C 1
ATOM 1274 O O . THR A 1 171 ? -51.144 16.002 26.908 1.00 12.70 171 THR A O 1
ATOM 1278 N N . LEU A 1 172 ? -52.663 14.892 25.676 1.00 15.57 172 LEU A N 1
ATOM 1279 C CA . LEU A 1 172 ? -52.712 13.753 26.579 1.00 16.00 172 LEU A CA 1
ATOM 1280 C C . LEU A 1 172 ? -52.157 12.529 25.862 1.00 19.06 172 LEU A C 1
ATOM 1281 O O . LEU A 1 172 ? -52.647 12.152 24.789 1.00 17.49 172 LEU A O 1
ATOM 1286 N N . ALA A 1 173 ? -51.126 11.921 26.444 1.00 14.96 173 ALA A N 1
ATOM 1287 C CA . ALA A 1 173 ? -50.471 10.774 25.821 1.00 17.61 173 ALA A CA 1
ATOM 1288 C C . ALA A 1 173 ? -51.092 9.454 26.248 1.00 18.43 173 ALA A C 1
ATOM 1289 O O . ALA A 1 173 ? -50.795 8.414 25.663 1.00 17.95 173 ALA A O 1
ATOM 1291 N N . GLY A 1 174 ? -51.922 9.488 27.285 1.00 17.29 174 GLY A N 1
ATOM 1292 C CA . GLY A 1 174 ? -52.450 8.264 27.862 1.00 20.32 174 GLY A CA 1
ATOM 1293 C C . GLY A 1 174 ? -51.450 7.590 28.788 1.00 19.69 174 GLY A C 1
ATOM 1294 O O . GLY A 1 174 ? -50.259 7.894 28.774 1.00 19.25 174 GLY A O 1
ATOM 1295 N N . ALA A 1 175 ? -51.934 6.663 29.604 1.00 21.71 175 ALA A N 1
ATOM 1296 C CA . ALA A 1 175 ? -51.089 6.039 30.615 1.00 20.37 175 ALA A CA 1
ATOM 1297 C C . ALA A 1 175 ? -49.871 5.340 30.025 1.00 22.67 175 ALA A C 1
ATOM 1298 O O . ALA A 1 175 ? -48.837 5.211 30.686 1.00 27.32 175 ALA A O 1
ATOM 1300 N N . ASP A 1 176 ? -49.978 4.901 28.775 1.00 21.33 176 ASP A N 1
ATOM 1301 C CA . ASP A 1 176 ? -48.901 4.132 28.152 1.00 17.94 176 ASP A CA 1
ATOM 1302 C C . ASP A 1 176 ? -48.341 4.833 26.917 1.00 20.53 176 ASP A C 1
ATOM 1303 O O . ASP A 1 176 ? -47.622 4.234 26.124 1.00 24.49 176 ASP A O 1
ATOM 1308 N N . GLY A 1 177 ? -48.685 6.108 26.751 1.00 22.78 177 GLY A N 1
ATOM 1309 C CA . GLY A 1 177 ? -48.164 6.894 25.646 1.00 21.71 177 GLY A CA 1
ATOM 1310 C C . GLY A 1 177 ? -48.824 6.576 24.316 1.00 20.02 177 GLY A C 1
ATOM 1311 O O . GLY A 1 177 ? -48.419 7.099 23.273 1.00 21.28 177 GLY A O 1
ATOM 1312 N N . SER A 1 178 ? -49.850 5.733 24.334 1.00 16.52 178 SER A N 1
ATOM 1313 C CA . SER A 1 178 ? -50.473 5.311 23.077 1.00 20.55 178 SER A CA 1
ATOM 1314 C C . SER A 1 178 ? -51.342 6.366 22.392 1.00 19.25 178 SER A C 1
ATOM 1315 O O . SER A 1 178 ? -51.574 6.283 21.187 1.00 21.72 178 SER A O 1
ATOM 1318 N N . ARG A 1 179 ? -51.839 7.345 23.140 1.00 17.15 179 ARG A N 1
ATOM 1319 C CA . ARG A 1 179 ? -52.734 8.342 22.552 1.00 17.01 179 ARG A CA 1
ATOM 1320 C C . ARG A 1 179 ? -51.918 9.401 21.819 1.00 19.48 179 ARG A C 1
ATOM 1321 O O . ARG A 1 179 ? -50.911 9.890 22.332 1.00 23.99 179 ARG A O 1
ATOM 1329 N N . GLN A 1 180 ? -52.348 9.747 20.612 1.00 18.77 180 GLN A N 1
ATOM 1330 C CA . GLN A 1 180 ? -51.679 10.789 19.858 1.00 19.46 180 GLN A CA 1
ATOM 1331 C C . GLN A 1 180 ? -52.493 12.072 19.962 1.00 14.20 180 GLN A C 1
ATOM 1332 O O . GLN A 1 180 ? -53.666 12.045 20.329 1.00 17.78 180 GLN A O 1
ATOM 1338 N N . PRO A 1 181 ? -51.861 13.211 19.671 1.00 17.22 181 PRO A N 1
ATOM 1339 C CA . PRO A 1 181 ? -52.569 14.485 19.825 1.00 14.04 181 PRO A CA 1
ATOM 1340 C C . PRO A 1 181 ? -53.812 14.554 18.945 1.00 17.86 181 PRO A C 1
ATOM 1341 O O . PRO A 1 181 ? -53.769 14.164 17.774 1.00 17.08 181 PRO A O 1
ATOM 1345 N N . SER A 1 182 ? -54.905 15.050 19.515 1.00 16.30 182 SER A N 1
ATOM 1346 C CA . SER A 1 182 ? -56.180 15.164 18.809 1.00 16.84 182 SER A CA 1
ATOM 1347 C C . SER A 1 182 ? -56.244 16.423 17.954 1.00 18.04 182 SER A C 1
ATOM 1348 O O . SER A 1 182 ? -55.438 17.334 18.116 1.00 15.72 182 SER A O 1
ATOM 1351 N N . GLU A 1 183 ? -57.215 16.487 17.049 1.00 17.18 183 GLU A N 1
ATOM 1352 C CA . GLU A 1 183 ? -57.382 17.696 16.246 1.00 15.23 183 GLU A CA 1
ATOM 1353 C C . GLU A 1 183 ? -57.621 18.898 17.138 1.00 16.37 183 GLU A C 1
ATOM 1354 O O . GLU A 1 183 ? -57.066 19.974 16.903 1.00 17.16 183 GLU A O 1
ATOM 1360 N N . ASN A 1 184 ? -58.430 18.717 18.176 1.00 15.67 184 ASN A N 1
ATOM 1361 C CA . ASN A 1 184 ? -58.691 19.816 19.091 1.00 14.76 184 ASN A CA 1
ATOM 1362 C C . ASN A 1 184 ? -57.405 20.317 19.742 1.00 16.05 184 ASN A C 1
ATOM 1363 O O . ASN A 1 184 ? -57.176 21.516 19.819 1.00 16.34 184 ASN A O 1
ATOM 1368 N N . GLU A 1 185 ? -56.575 19.392 20.216 1.00 13.12 185 GLU A N 1
ATOM 1369 C CA . GLU A 1 185 ? -55.307 19.748 20.854 1.00 13.74 185 GLU A CA 1
ATOM 1370 C C . GLU A 1 185 ? -54.353 20.448 19.889 1.00 15.60 185 GLU A C 1
ATOM 1371 O O . GLU A 1 185 ? -53.671 21.408 20.262 1.00 14.15 185 GLU A O 1
ATOM 1377 N N . LEU A 1 186 ? -54.302 19.966 18.652 1.00 13.11 186 LEU A N 1
ATOM 1378 C CA . LEU A 1 186 ? -53.402 20.538 17.660 1.00 13.58 186 LEU A CA 1
ATOM 1379 C C . LEU A 1 186 ? -53.888 21.915 17.219 1.00 13.97 186 LEU A C 1
ATOM 1380 O O . LEU A 1 186 ? -53.082 22.819 16.982 1.00 14.73 186 LEU A O 1
ATOM 1385 N N . GLN A 1 187 ? -55.206 22.073 17.129 1.00 13.94 187 GLN A N 1
ATOM 1386 C CA . GLN A 1 187 ? -55.835 23.346 16.810 1.00 15.12 187 GLN A CA 1
ATOM 1387 C C . GLN A 1 187 ? -55.478 24.383 17.874 1.00 15.48 187 GLN A C 1
ATOM 1388 O O . GLN A 1 187 ? -55.172 25.545 17.560 1.00 14.60 187 GLN A O 1
ATOM 1394 N N . ILE A 1 188 ? -55.506 23.954 19.134 1.00 13.10 188 ILE A N 1
ATOM 1395 C CA . ILE A 1 188 ? -55.201 24.859 20.238 1.00 12.59 188 ILE A CA 1
ATOM 1396 C C . ILE A 1 188 ? -53.727 25.250 20.183 1.00 12.95 188 ILE A C 1
ATOM 1397 O O . ILE A 1 188 ? -53.374 26.413 20.349 1.00 14.14 188 ILE A O 1
ATOM 1402 N N . ALA A 1 189 ? -52.864 24.276 19.927 1.00 11.59 189 ALA A N 1
ATOM 1403 C CA . ALA A 1 189 ? -51.443 24.561 19.733 1.00 12.63 189 ALA A CA 1
ATOM 1404 C C . ALA A 1 189 ? -51.223 25.526 18.570 1.00 14.66 189 ALA A C 1
ATOM 1405 O O . ALA A 1 189 ? -50.407 26.437 18.649 1.00 14.64 189 ALA A O 1
ATOM 1407 N N . ARG A 1 190 ? -51.947 25.319 17.477 1.00 14.68 190 ARG A N 1
ATOM 1408 C CA . ARG A 1 190 ? -51.792 26.192 16.326 1.00 12.59 190 ARG A CA 1
ATOM 1409 C C . ARG A 1 190 ? -52.153 27.624 16.703 1.00 12.36 190 ARG A C 1
ATOM 1410 O O . ARG A 1 190 ? -51.419 28.561 16.405 1.00 13.27 190 ARG A O 1
ATOM 1418 N N . PHE A 1 191 ? -53.278 27.790 17.387 1.00 13.16 191 PHE A N 1
ATOM 1419 C CA . PHE A 1 191 ? -53.676 29.101 17.894 1.00 15.29 191 PHE A CA 1
ATOM 1420 C C . PHE A 1 191 ? -52.596 29.713 18.788 1.00 15.36 191 PHE A C 1
ATOM 1421 O O . PHE A 1 191 ? -52.237 30.891 18.640 1.00 14.78 191 PHE A O 1
ATOM 1429 N N . GLN A 1 192 ? -52.074 28.923 19.721 1.00 12.99 192 GLN A N 1
ATOM 1430 C CA . GLN A 1 192 ? -50.990 29.416 20.571 1.00 13.78 192 GLN A CA 1
ATOM 1431 C C . GLN A 1 192 ? -49.829 29.979 19.747 1.00 15.33 192 GLN A C 1
ATOM 1432 O O . GLN A 1 192 ? -49.314 31.052 20.041 1.00 12.13 192 GLN A O 1
ATOM 1438 N N . GLY A 1 193 ? -49.413 29.251 18.716 1.00 14.47 193 GLY A N 1
ATOM 1439 C CA . GLY A 1 193 ? -48.298 29.697 17.899 1.00 14.61 193 GLY A CA 1
ATOM 1440 C C . GLY A 1 193 ? -48.614 31.019 17.225 1.00 12.68 193 GLY A C 1
ATOM 1441 O O . GLY A 1 193 ? -47.804 31.942 17.247 1.00 13.86 193 GLY A O 1
ATOM 1442 N N . LYS A 1 194 ? -49.807 31.123 16.643 1.00 14.73 194 LYS A N 1
ATOM 1443 C CA . LYS A 1 194 ? -50.229 32.368 15.993 1.00 14.74 194 LYS A CA 1
ATOM 1444 C C . LYS A 1 194 ? -50.299 33.532 16.977 1.00 16.09 194 LYS A C 1
ATOM 1445 O O . LYS A 1 194 ? -49.848 34.653 16.685 1.00 14.61 194 LYS A O 1
ATOM 1451 N N . HIS A 1 195 ? -50.876 33.262 18.143 1.00 13.70 195 HIS A N 1
ATOM 1452 C CA . HIS A 1 195 ? -51.060 34.284 19.167 1.00 17.16 195 HIS A CA 1
ATOM 1453 C C . HIS A 1 195 ? -49.730 34.797 19.701 1.00 14.98 195 HIS A C 1
ATOM 1454 O O . HIS A 1 195 ? -49.516 36.011 19.820 1.00 14.03 195 HIS A O 1
ATOM 1461 N N . VAL A 1 196 ? -48.834 33.874 20.038 1.00 12.53 196 VAL A N 1
ATOM 1462 C CA . VAL A 1 196 ? -47.501 34.246 20.485 1.00 14.53 196 VAL A CA 1
ATOM 1463 C C . VAL A 1 196 ? -46.763 35.012 19.394 1.00 15.77 196 VAL A C 1
ATOM 1464 O O . VAL A 1 196 ? -46.117 36.034 19.654 1.00 14.62 196 VAL A O 1
ATOM 1468 N N . ALA A 1 197 ? -46.863 34.532 18.164 1.00 12.17 197 ALA A N 1
ATOM 1469 C CA . ALA A 1 197 ? -46.177 35.208 17.062 1.00 14.91 197 ALA A CA 1
ATOM 1470 C C . ALA A 1 197 ? -46.703 36.623 16.833 1.00 15.75 197 ALA A C 1
ATOM 1471 O O . ALA A 1 197 ? -45.933 37.528 16.500 1.00 18.42 197 ALA A O 1
ATOM 1473 N N . THR A 1 198 ? -48.007 36.813 17.014 1.00 15.03 198 THR A N 1
ATOM 1474 C CA . THR A 1 198 ? -48.622 38.121 16.843 1.00 16.75 198 THR A CA 1
ATOM 1475 C C . THR A 1 198 ? -48.114 39.108 17.897 1.00 19.37 198 THR A C 1
ATOM 1476 O O . THR A 1 198 ? -47.776 40.249 17.586 1.00 20.09 198 THR A O 1
ATOM 1480 N N . ILE A 1 199 ? -48.076 38.659 19.147 1.00 15.96 199 ILE A N 1
ATOM 1481 C CA . ILE A 1 199 ? -47.615 39.501 20.246 1.00 18.06 199 ILE A CA 1
ATOM 1482 C C . ILE A 1 199 ? -46.144 39.845 20.041 1.00 18.78 199 ILE A C 1
ATOM 1483 O O . ILE A 1 199 ? -45.726 40.985 20.238 1.00 17.48 199 ILE A O 1
ATOM 1488 N N . ALA A 1 200 ? -45.354 38.854 19.640 1.00 15.04 200 ALA A N 1
ATOM 1489 C CA . ALA A 1 200 ? -43.918 39.060 19.482 1.00 14.59 200 ALA A CA 1
ATOM 1490 C C . ALA A 1 200 ? -43.646 40.038 18.341 1.00 19.28 200 ALA A C 1
ATOM 1491 O O . ALA A 1 200 ? -42.758 40.883 18.423 1.00 20.28 200 ALA A O 1
ATOM 1493 N N . LYS A 1 201 ? -44.425 39.918 17.277 1.00 18.71 201 LYS A N 1
ATOM 1494 C CA . LYS A 1 201 ? -44.262 40.797 16.125 1.00 21.87 201 LYS A CA 1
ATOM 1495 C C . LYS A 1 201 ? -44.586 42.236 16.505 1.00 25.60 201 LYS A C 1
ATOM 1496 O O . LYS A 1 201 ? -43.881 43.167 16.107 1.00 26.92 201 LYS A O 1
ATOM 1502 N N . ARG A 1 202 ? -45.649 42.415 17.280 1.00 22.81 202 ARG A N 1
ATOM 1503 C CA . ARG A 1 202 ? -46.032 43.750 17.718 1.00 22.42 202 ARG A CA 1
ATOM 1504 C C . ARG A 1 202 ? -44.951 44.358 18.613 1.00 28.46 202 ARG A C 1
ATOM 1505 O O . ARG A 1 202 ? -44.649 45.543 18.507 1.00 30.44 202 ARG A O 1
ATOM 1513 N N . LEU A 1 203 ? -44.346 43.542 19.470 1.00 22.72 203 LEU A N 1
ATOM 1514 C CA . LEU A 1 203 ? -43.243 44.016 20.292 1.00 26.95 203 LEU A CA 1
ATOM 1515 C C . LEU A 1 203 ? -41.992 44.278 19.458 1.00 31.74 203 LEU A C 1
ATOM 1516 O O . LEU A 1 203 ? -41.280 45.250 19.691 1.00 35.89 203 LEU A O 1
ATOM 1521 N N . ALA A 1 204 ? -41.729 43.409 18.490 1.00 25.80 204 ALA A N 1
ATOM 1522 C CA . ALA A 1 204 ? -40.509 43.493 17.685 1.00 31.68 204 ALA A CA 1
ATOM 1523 C C . ALA A 1 204 ? -40.495 44.686 16.733 1.00 38.22 204 ALA A C 1
ATOM 1524 O O . ALA A 1 204 ? -39.450 45.307 16.516 1.00 38.92 204 ALA A O 1
ATOM 1526 N N . ASN A 1 205 ? -41.651 44.988 16.149 1.00 36.15 205 ASN A N 1
ATOM 1527 C CA . ASN A 1 205 ? -41.753 46.083 15.188 1.00 43.01 205 ASN A CA 1
ATOM 1528 C C . ASN A 1 205 ? -41.922 47.426 15.890 1.00 44.02 205 ASN A C 1
ATOM 1529 O O . ASN A 1 205 ? -42.066 48.467 15.248 1.00 43.72 205 ASN A O 1
ATOM 1534 N N . ASN A 1 206 ? -41.907 47.382 17.218 1.00 41.33 206 ASN A N 1
ATOM 1535 C CA . ASN A 1 206 ? -41.905 48.585 18.041 1.00 44.98 206 ASN A CA 1
ATOM 1536 C C . ASN A 1 206 ? -40.693 48.572 18.963 1.00 45.81 206 ASN A C 1
ATOM 1537 O O . ASN A 1 206 ? -40.818 48.729 20.177 1.00 48.77 206 ASN A O 1
ATOM 1542 N N . LYS A 1 207 ? -39.524 48.372 18.360 1.00 49.47 207 LYS A N 1
ATOM 1543 C CA . LYS A 1 207 ? -38.252 48.240 19.070 1.00 51.86 207 LYS A CA 1
ATOM 1544 C C . LYS A 1 207 ? -38.191 49.071 20.348 1.00 52.13 207 LYS A C 1
ATOM 1545 O O . LYS A 1 207 ? -37.879 50.261 20.313 1.00 53.53 207 LYS A O 1
ATOM 1551 N N . PRO B 1 2 ? -53.709 58.107 24.307 1.00 37.66 2 PRO B N 1
ATOM 1552 C CA . PRO B 1 2 ? -52.528 57.693 25.066 1.00 36.63 2 PRO B CA 1
ATOM 1553 C C . PRO B 1 2 ? -52.659 56.252 25.542 1.00 31.24 2 PRO B C 1
ATOM 1554 O O . PRO B 1 2 ? -53.759 55.702 25.533 1.00 33.30 2 PRO B O 1
ATOM 1558 N N . THR B 1 3 ? -51.544 55.657 25.947 1.00 32.23 3 THR B N 1
ATOM 1559 C CA . THR B 1 3 ? -51.559 54.333 26.552 1.00 29.44 3 THR B CA 1
ATOM 1560 C C . THR B 1 3 ? -52.124 54.436 27.963 1.00 28.22 3 THR B C 1
ATOM 1561 O O . THR B 1 3 ? -51.668 55.256 28.759 1.00 30.19 3 THR B O 1
ATOM 1565 N N . LYS B 1 4 ? -53.120 53.614 28.272 1.00 23.98 4 LYS B N 1
ATOM 1566 C CA . LYS B 1 4 ? -53.804 53.716 29.552 1.00 22.14 4 LYS B CA 1
ATOM 1567 C C . LYS B 1 4 ? -53.338 52.628 30.517 1.00 23.50 4 LYS B C 1
ATOM 1568 O O . LYS B 1 4 ? -53.408 51.437 30.207 1.00 20.59 4 LYS B O 1
ATOM 1574 N N . ILE B 1 5 ? -52.860 53.049 31.681 1.00 23.03 5 ILE B N 1
ATOM 1575 C CA . ILE B 1 5 ? -52.388 52.122 32.697 1.00 20.65 5 ILE B CA 1
ATOM 1576 C C . ILE B 1 5 ? -53.276 52.290 33.904 1.00 23.03 5 ILE B C 1
ATOM 1577 O O . ILE B 1 5 ? -53.389 53.387 34.441 1.00 18.95 5 ILE B O 1
ATOM 1582 N N . GLN B 1 6 ? -53.921 51.210 34.330 1.00 14.67 6 GLN B N 1
ATOM 1583 C CA . GLN B 1 6 ? -54.699 51.263 35.557 1.00 14.19 6 GLN B CA 1
ATOM 1584 C C . GLN B 1 6 ? -53.965 50.480 36.628 1.00 17.78 6 GLN B C 1
ATOM 1585 O O . GLN B 1 6 ? -53.436 49.400 36.365 1.00 17.35 6 GLN B O 1
ATOM 1591 N N . ILE B 1 7 ? -53.927 51.040 37.834 1.00 13.43 7 ILE B N 1
ATOM 1592 C CA . ILE B 1 7 ? -53.324 50.378 38.969 1.00 14.88 7 ILE B CA 1
ATOM 1593 C C . ILE B 1 7 ? -54.461 50.128 39.945 1.00 17.48 7 ILE B C 1
ATOM 1594 O O . ILE B 1 7 ? -54.992 51.055 40.549 1.00 17.32 7 ILE B O 1
ATOM 1599 N N . VAL B 1 8 ? -54.870 48.871 40.045 1.00 14.79 8 VAL B N 1
ATOM 1600 C CA . VAL B 1 8 ? -56.035 48.494 40.831 1.00 15.67 8 VAL B CA 1
ATOM 1601 C C . VAL B 1 8 ? -55.547 47.815 42.091 1.00 17.60 8 VAL B C 1
ATOM 1602 O O . VAL B 1 8 ? -54.763 46.860 42.018 1.00 14.05 8 VAL B O 1
ATOM 1606 N N . PHE B 1 9 ? -55.987 48.284 43.255 1.00 13.50 9 PHE B N 1
ATOM 1607 C CA . PHE B 1 9 ? -55.397 47.745 44.477 1.00 13.76 9 PHE B CA 1
ATOM 1608 C C . PHE B 1 9 ? -56.383 47.649 45.622 1.00 13.34 9 PHE B C 1
ATOM 1609 O O . PHE B 1 9 ? -57.450 48.272 45.604 1.00 13.85 9 PHE B O 1
ATOM 1617 N N . TYR B 1 10 ? -56.022 46.824 46.600 1.00 11.91 10 TYR B N 1
ATOM 1618 C CA . TYR B 1 10 ? -56.632 46.881 47.920 1.00 14.20 10 TYR B CA 1
ATOM 1619 C C . TYR B 1 10 ? -55.526 47.141 48.939 1.00 16.76 10 TYR B C 1
ATOM 1620 O O . TYR B 1 10 ? -54.421 46.606 48.811 1.00 13.24 10 TYR B O 1
ATOM 1629 N N . SER B 1 11 ? -55.810 47.955 49.956 1.00 12.76 11 SER B N 1
ATOM 1630 C CA . SER B 1 11 ? -54.857 48.141 51.037 1.00 15.21 11 SER B CA 1
ATOM 1631 C C . SER B 1 11 ? -55.605 48.297 52.353 1.00 16.82 11 SER B C 1
ATOM 1632 O O . SER B 1 11 ? -56.635 48.957 52.391 1.00 16.08 11 SER B O 1
ATOM 1635 N N . SER B 1 12 ? -55.098 47.678 53.422 1.00 15.86 12 SER B N 1
ATOM 1636 C CA . SER B 1 12 ? -55.723 47.804 54.748 1.00 18.80 12 SER B CA 1
ATOM 1637 C C . SER B 1 12 ? -55.055 48.875 55.603 1.00 22.86 12 SER B C 1
ATOM 1638 O O . SER B 1 12 ? -55.731 49.738 56.165 1.00 22.90 12 SER B O 1
ATOM 1641 N N . TYR B 1 13 ? -53.731 48.802 55.710 1.00 19.63 13 TYR B N 1
ATOM 1642 C CA . TYR B 1 13 ? -52.974 49.737 56.530 1.00 21.14 13 TYR B CA 1
ATOM 1643 C C . TYR B 1 13 ? -52.054 50.626 55.702 1.00 19.52 13 TYR B C 1
ATOM 1644 O O . TYR B 1 13 ? -51.171 51.296 56.242 1.00 23.42 13 TYR B O 1
ATOM 1653 N N . GLY B 1 14 ? -52.248 50.622 54.390 1.00 16.09 14 GLY B N 1
ATOM 1654 C CA . GLY B 1 14 ? -51.548 51.551 53.522 1.00 19.43 14 GLY B CA 1
ATOM 1655 C C . GLY B 1 14 ? -50.275 51.101 52.833 1.00 18.70 14 GLY B C 1
ATOM 1656 O O . GLY B 1 14 ? -49.764 51.826 51.981 1.00 15.84 14 GLY B O 1
ATOM 1657 N N . HIS B 1 15 ? -49.742 49.928 53.183 1.00 15.77 15 HIS B N 1
ATOM 1658 C CA . HIS B 1 15 ? -48.485 49.487 52.563 1.00 17.49 15 HIS B CA 1
ATOM 1659 C C . HIS B 1 15 ? -48.623 49.326 51.049 1.00 14.13 15 HIS B C 1
ATOM 1660 O O . HIS B 1 15 ? -47.767 49.768 50.269 1.00 14.74 15 HIS B O 1
ATOM 1667 N N . ILE B 1 16 ? -49.700 48.674 50.629 1.00 15.18 16 ILE B N 1
ATOM 1668 C CA . ILE B 1 16 ? -49.922 48.462 49.205 1.00 16.22 16 ILE B CA 1
ATOM 1669 C C . ILE B 1 16 ? -50.204 49.787 48.507 1.00 15.95 16 ILE B C 1
ATOM 1670 O O . ILE B 1 16 ? -49.806 49.990 47.359 1.00 13.41 16 ILE B O 1
ATOM 1675 N N . TYR B 1 17 ? -50.889 50.690 49.204 1.00 16.18 17 TYR B N 1
ATOM 1676 C CA . TYR B 1 17 ? -51.180 51.996 48.635 1.00 15.33 17 TYR B CA 1
ATOM 1677 C C . TYR B 1 17 ? -49.890 52.776 48.388 1.00 16.48 17 TYR B C 1
ATOM 1678 O O . TYR B 1 17 ? -49.711 53.374 47.333 1.00 15.50 17 TYR B O 1
ATOM 1687 N N . LYS B 1 18 ? -48.969 52.738 49.342 1.00 17.72 18 LYS B N 1
ATOM 1688 C CA . LYS B 1 18 ? -47.680 53.400 49.136 1.00 15.72 18 LYS B CA 1
ATOM 1689 C C . LYS B 1 18 ? -46.905 52.815 47.945 1.00 16.91 18 LYS B C 1
ATOM 1690 O O . LYS B 1 18 ? -46.288 53.546 47.165 1.00 15.91 18 LYS B O 1
ATOM 1696 N N . MET B 1 19 ? -46.936 51.492 47.808 1.00 15.76 19 MET B N 1
ATOM 1697 C CA . MET B 1 19 ? -46.296 50.836 46.672 1.00 15.33 19 MET B CA 1
ATOM 1698 C C . MET B 1 19 ? -46.984 51.216 45.375 1.00 15.28 19 MET B C 1
ATOM 1699 O O . MET B 1 19 ? -46.334 51.387 44.344 1.00 16.98 19 MET B O 1
ATOM 1704 N N . ALA B 1 20 ? -48.307 51.340 45.429 1.00 15.09 20 ALA B N 1
ATOM 1705 C CA . ALA B 1 20 ? -49.081 51.724 44.252 1.00 15.11 20 ALA B CA 1
ATOM 1706 C C . ALA B 1 20 ? -48.675 53.105 43.750 1.00 15.92 20 ALA B C 1
ATOM 1707 O O . ALA B 1 20 ? -48.589 53.335 42.545 1.00 16.21 20 ALA B O 1
ATOM 1709 N N . GLU B 1 21 ? -48.430 54.028 44.672 1.00 17.05 21 GLU B N 1
ATOM 1710 C CA . GLU B 1 21 ? -47.988 55.363 44.275 1.00 19.00 21 GLU B CA 1
ATOM 1711 C C . GLU B 1 21 ? -46.640 55.303 43.558 1.00 16.52 21 GLU B C 1
ATOM 1712 O O . GLU B 1 21 ? -46.384 56.072 42.622 1.00 17.75 21 GLU B O 1
ATOM 1718 N N . ALA B 1 22 ? -45.775 54.389 43.991 1.00 17.26 22 ALA B N 1
ATOM 1719 C CA . ALA B 1 22 ? -44.463 54.247 43.376 1.00 17.07 22 ALA B CA 1
ATOM 1720 C C . ALA B 1 22 ? -44.587 53.616 41.991 1.00 18.34 22 ALA B C 1
ATOM 1721 O O . ALA B 1 22 ? -43.925 54.044 41.049 1.00 16.67 22 ALA B O 1
ATOM 1723 N N . ILE B 1 23 ? -45.437 52.600 41.871 1.00 17.00 23 ILE B N 1
ATOM 1724 C CA . ILE B 1 23 ? -45.730 52.006 40.572 1.00 16.65 23 ILE B CA 1
ATOM 1725 C C . ILE B 1 23 ? -46.236 53.085 39.605 1.00 17.44 23 ILE B C 1
ATOM 1726 O O . ILE B 1 23 ? -45.805 53.162 38.448 1.00 17.38 23 ILE B O 1
ATOM 1731 N N . ALA B 1 24 ? -47.150 53.923 40.086 1.00 17.02 24 ALA B N 1
ATOM 1732 C CA . ALA B 1 24 ? -47.696 55.021 39.293 1.00 16.57 24 ALA B CA 1
ATOM 1733 C C . ALA B 1 24 ? -46.592 55.963 38.822 1.00 18.89 24 ALA B C 1
ATOM 1734 O O . ALA B 1 24 ? -46.518 56.318 37.643 1.00 21.33 24 ALA B O 1
ATOM 1736 N N . ALA B 1 25 ? -45.742 56.371 39.756 1.00 21.16 25 ALA B N 1
ATOM 1737 C CA . ALA B 1 25 ? -44.627 57.265 39.447 1.00 17.33 25 ALA B CA 1
ATOM 1738 C C . ALA B 1 25 ? -43.744 56.701 38.333 1.00 24.49 25 ALA B C 1
ATOM 1739 O O . ALA B 1 25 ? -43.330 57.429 37.425 1.00 22.71 25 ALA B O 1
ATOM 1741 N N . GLY B 1 26 ? -43.456 55.401 38.396 1.00 19.75 26 GLY B N 1
ATOM 1742 C CA . GLY B 1 26 ? -42.642 54.761 37.372 1.00 19.04 26 GLY B CA 1
ATOM 1743 C C . GLY B 1 26 ? -43.335 54.752 36.024 1.00 20.30 26 GLY B C 1
ATOM 1744 O O . GLY B 1 26 ? -42.719 55.056 34.998 1.00 22.71 26 GLY B O 1
ATOM 1745 N N . ALA B 1 27 ? -44.620 54.404 36.020 1.00 18.92 27 ALA B N 1
ATOM 1746 C CA . ALA B 1 27 ? -45.382 54.353 34.782 1.00 20.69 27 ALA B CA 1
ATOM 1747 C C . ALA B 1 27 ? -45.430 55.724 34.106 1.00 23.14 27 ALA B C 1
ATOM 1748 O O . ALA B 1 27 ? -45.339 55.825 32.884 1.00 21.94 27 ALA B O 1
ATOM 1750 N N . ARG B 1 28 ? -45.579 56.775 34.908 1.00 21.30 28 ARG B N 1
ATOM 1751 C CA . ARG B 1 28 ? -45.597 58.139 34.376 1.00 23.59 28 ARG B CA 1
ATOM 1752 C C . ARG B 1 28 ? -44.291 58.569 33.686 1.00 28.42 28 ARG B C 1
ATOM 1753 O O . ARG B 1 28 ? -44.285 59.539 32.921 1.00 27.78 28 ARG B O 1
ATOM 1761 N N . GLU B 1 29 ? -43.196 57.857 33.941 1.00 22.74 29 GLU B N 1
ATOM 1762 C CA . GLU B 1 29 ? -41.908 58.194 33.328 1.00 25.62 29 GLU B CA 1
ATOM 1763 C C . GLU B 1 29 ? -41.880 57.926 31.827 1.00 32.59 29 GLU B C 1
ATOM 1764 O O . GLU B 1 29 ? -40.950 58.337 31.128 1.00 34.87 29 GLU B O 1
ATOM 1770 N N . VAL B 1 30 ? -42.898 57.226 31.342 1.00 30.78 30 VAL B N 1
ATOM 1771 C CA . VAL B 1 30 ? -43.028 56.933 29.923 1.00 33.93 30 VAL B CA 1
ATOM 1772 C C . VAL B 1 30 ? -43.968 57.959 29.303 1.00 37.92 30 VAL B C 1
ATOM 1773 O O . VAL B 1 30 ? -45.042 58.223 29.836 1.00 36.86 30 VAL B O 1
ATOM 1777 N N . GLY B 1 31 ? -43.568 58.545 28.180 1.00 42.24 31 GLY B N 1
ATOM 1778 C CA . GLY B 1 31 ? -44.371 59.587 27.561 1.00 41.41 31 GLY B CA 1
ATOM 1779 C C . GLY B 1 31 ? -45.702 59.093 27.028 1.00 42.34 31 GLY B C 1
ATOM 1780 O O . GLY B 1 31 ? -45.849 57.913 26.705 1.00 44.08 31 GLY B O 1
ATOM 1781 N N . ASP B 1 32 ? -46.675 59.996 26.936 1.00 36.46 32 ASP B N 1
ATOM 1782 C CA . ASP B 1 32 ? -47.955 59.688 26.305 1.00 36.83 32 ASP B CA 1
ATOM 1783 C C . ASP B 1 32 ? -48.637 58.516 27.010 1.00 39.59 32 ASP B C 1
ATOM 1784 O O . ASP B 1 32 ? -49.146 57.594 26.368 1.00 35.09 32 ASP B O 1
ATOM 1789 N N . VAL B 1 33 ? -48.636 58.560 28.338 1.00 36.43 33 VAL B N 1
ATOM 1790 C CA . VAL B 1 33 ? -49.326 57.559 29.136 1.00 32.28 33 VAL B CA 1
ATOM 1791 C C . VAL B 1 33 ? -50.273 58.233 30.126 1.00 32.68 33 VAL B C 1
ATOM 1792 O O . VAL B 1 33 ? -49.985 59.316 30.645 1.00 32.52 33 VAL B O 1
ATOM 1796 N N . GLU B 1 34 ? -51.414 57.596 30.358 1.00 28.80 34 GLU B N 1
ATOM 1797 C CA . GLU B 1 34 ? -52.372 58.047 31.351 1.00 28.43 34 GLU B CA 1
ATOM 1798 C C . GLU B 1 34 ? -52.457 56.987 32.441 1.00 27.01 34 GLU B C 1
ATOM 1799 O O . GLU B 1 34 ? -52.891 55.864 32.182 1.00 26.91 34 GLU B O 1
ATOM 1805 N N . VAL B 1 35 ? -52.048 57.350 33.653 1.00 22.53 35 VAL B N 1
ATOM 1806 C CA . VAL B 1 35 ? -51.999 56.404 34.762 1.00 23.89 35 VAL B CA 1
ATOM 1807 C C . VAL B 1 35 ? -53.088 56.730 35.767 1.00 24.53 35 VAL B C 1
ATOM 1808 O O . VAL B 1 35 ? -53.157 57.858 36.261 1.00 21.21 35 VAL B O 1
ATOM 1812 N N . THR B 1 36 ? -53.943 55.750 36.065 1.00 18.83 36 THR B N 1
ATOM 1813 C CA . THR B 1 36 ? -55.051 55.957 36.994 1.00 20.33 36 THR B CA 1
ATOM 1814 C C . THR B 1 36 ? -55.085 54.931 38.125 1.00 21.99 36 THR B C 1
ATOM 1815 O O . THR B 1 36 ? -55.097 53.723 37.877 1.00 21.79 36 THR B O 1
ATOM 1819 N N . LEU B 1 37 ? -55.116 55.413 39.364 1.00 16.92 37 LEU B N 1
ATOM 1820 C CA . LEU B 1 37 ? -55.263 54.530 40.515 1.00 17.34 37 LEU B CA 1
ATOM 1821 C C . LEU B 1 37 ? -56.739 54.276 40.768 1.00 18.45 37 LEU B C 1
ATOM 1822 O O . LEU B 1 37 ? -57.549 55.198 40.714 1.00 19.53 37 LEU B O 1
ATOM 1827 N N . LEU B 1 38 ? -57.079 53.018 41.035 1.00 16.84 38 LEU B N 1
ATOM 1828 C CA . LEU B 1 38 ? -58.439 52.611 41.366 1.00 15.29 38 LEU B CA 1
ATOM 1829 C C . LEU B 1 38 ? -58.351 51.629 42.530 1.00 15.23 38 LEU B C 1
ATOM 1830 O O . LEU B 1 38 ? -57.408 50.835 42.601 1.00 16.53 38 LEU B O 1
ATOM 1835 N N . GLN B 1 39 ? -59.312 51.664 43.447 1.00 15.19 39 GLN B N 1
ATOM 1836 C CA . GLN B 1 39 ? -59.259 50.737 44.577 1.00 16.22 39 GLN B CA 1
ATOM 1837 C C . GLN B 1 39 ? -60.467 49.832 44.562 1.00 17.07 39 GLN B C 1
ATOM 1838 O O . GLN B 1 39 ? -61.483 50.160 43.952 1.00 18.05 39 GLN B O 1
ATOM 1844 N N . VAL B 1 40 ? -60.356 48.683 45.221 1.00 16.40 40 VAL B N 1
ATOM 1845 C CA . VAL B 1 40 ? -61.484 47.762 45.284 1.00 16.87 40 VAL B CA 1
ATOM 1846 C C . VAL B 1 40 ? -62.268 47.930 46.576 1.00 15.39 40 VAL B C 1
ATOM 1847 O O . VAL B 1 40 ? -61.711 48.297 47.610 1.00 18.71 40 VAL B O 1
ATOM 1851 N N . PRO B 1 41 ? -63.575 47.653 46.518 1.00 19.23 41 PRO B N 1
ATOM 1852 C CA . PRO B 1 41 ? -64.457 47.828 47.673 1.00 18.86 41 PRO B CA 1
ATOM 1853 C C . PRO B 1 41 ? -64.002 47.009 48.885 1.00 22.88 41 PRO B C 1
ATOM 1854 O O . PRO B 1 41 ? -63.440 45.922 48.742 1.00 20.13 41 PRO B O 1
ATOM 1858 N N . GLU B 1 42 ? -64.253 47.544 50.074 1.00 20.37 42 GLU B N 1
ATOM 1859 C CA . GLU B 1 42 ? -63.970 46.850 51.322 1.00 19.92 42 GLU B CA 1
ATOM 1860 C C . GLU B 1 42 ? -65.070 45.832 51.614 1.00 23.29 42 GLU B C 1
ATOM 1861 O O . GLU B 1 42 ? -66.231 46.064 51.272 1.00 26.77 42 GLU B O 1
ATOM 1867 N N . LEU B 1 43 ? -64.705 44.708 52.230 1.00 21.65 43 LEU B N 1
ATOM 1868 C CA . LEU B 1 43 ? -65.676 43.694 52.645 1.00 23.35 43 LEU B CA 1
ATOM 1869 C C . LEU B 1 43 ? -65.816 43.651 54.165 1.00 31.53 43 LEU B C 1
ATOM 1870 O O . LEU B 1 43 ? -66.812 43.155 54.691 1.00 36.60 43 LEU B O 1
ATOM 1875 N N . MET B 1 44 ? -64.801 44.160 54.857 1.00 27.57 44 MET B N 1
ATOM 1876 C CA . MET B 1 44 ? -64.757 44.165 56.319 1.00 37.18 44 MET B CA 1
ATOM 1877 C C . MET B 1 44 ? -65.911 44.956 56.941 1.00 40.12 44 MET B C 1
ATOM 1878 O O . MET B 1 44 ? -66.181 46.088 56.541 1.00 36.30 44 MET B O 1
ATOM 1883 N N . PRO B 1 45 ? -66.586 44.358 57.937 1.00 46.16 45 PRO B N 1
ATOM 1884 C CA . PRO B 1 45 ? -67.707 45.001 58.636 1.00 48.76 45 PRO B CA 1
ATOM 1885 C C . PRO B 1 45 ? -67.312 46.364 59.192 1.00 49.59 45 PRO B C 1
ATOM 1886 O O . PRO B 1 45 ? -66.181 46.533 59.652 1.00 48.96 45 PRO B O 1
ATOM 1890 N N . GLU B 1 46 ? -68.235 47.320 59.146 1.00 54.52 46 GLU B N 1
ATOM 1891 C CA . GLU B 1 46 ? -67.985 48.669 59.648 1.00 52.09 46 GLU B CA 1
ATOM 1892 C C . GLU B 1 46 ? -67.282 48.667 61.004 1.00 54.98 46 GLU B C 1
ATOM 1893 O O . GLU B 1 46 ? -66.225 49.280 61.165 1.00 52.81 46 GLU B O 1
ATOM 1899 N N . GLU B 1 47 ? -67.872 47.967 61.971 1.00 57.95 47 GLU B N 1
ATOM 1900 C CA . GLU B 1 47 ? -67.353 47.938 63.337 1.00 55.93 47 GLU B CA 1
ATOM 1901 C C . GLU B 1 47 ? -65.923 47.410 63.410 1.00 53.62 47 GLU B C 1
ATOM 1902 O O . GLU B 1 47 ? -65.124 47.874 64.225 1.00 53.10 47 GLU B O 1
ATOM 1908 N N . VAL B 1 48 ? -65.605 46.439 62.559 1.00 51.20 48 VAL B N 1
ATOM 1909 C CA . VAL B 1 48 ? -64.269 45.851 62.543 1.00 48.14 48 VAL B CA 1
ATOM 1910 C C . VAL B 1 48 ? -63.241 46.844 62.015 1.00 42.64 48 VAL B C 1
ATOM 1911 O O . VAL B 1 48 ? -62.130 46.934 62.534 1.00 44.62 48 VAL B O 1
ATOM 1915 N N . GLN B 1 49 ? -63.620 47.589 60.982 1.00 45.68 49 GLN B N 1
ATOM 1916 C CA . GLN B 1 49 ? -62.750 48.620 60.423 1.00 42.20 49 GLN B CA 1
ATOM 1917 C C . GLN B 1 49 ? -62.339 49.634 61.483 1.00 43.67 49 GLN B C 1
ATOM 1918 O O . GLN B 1 49 ? -61.155 49.913 61.660 1.00 40.23 49 GLN B O 1
ATOM 1924 N N . VAL B 1 50 ? -63.319 50.191 62.184 1.00 44.09 50 VAL B N 1
ATOM 1925 C CA . VAL B 1 50 ? -63.024 51.192 63.203 1.00 51.98 50 VAL B CA 1
ATOM 1926 C C . VAL B 1 50 ? -62.271 50.585 64.390 1.00 51.30 50 VAL B C 1
ATOM 1927 O O . VAL B 1 50 ? -61.344 51.197 64.918 1.00 53.55 50 VAL B O 1
ATOM 1931 N N . LYS B 1 51 ? -62.649 49.375 64.787 1.00 50.95 51 LYS B N 1
ATOM 1932 C CA . LYS B 1 51 ? -62.006 48.724 65.925 1.00 50.84 51 LYS B CA 1
ATOM 1933 C C . LYS B 1 51 ? -60.541 48.378 65.661 1.00 50.32 51 LYS B C 1
ATOM 1934 O O . LYS B 1 51 ? -59.719 48.382 66.579 1.00 46.93 51 LYS B O 1
ATOM 1940 N N . SER B 1 52 ? -60.214 48.089 64.404 1.00 48.82 52 SER B N 1
ATOM 1941 C CA . SER B 1 52 ? -58.863 47.664 64.036 1.00 42.95 52 SER B CA 1
ATOM 1942 C C . SER B 1 52 ? -57.972 48.827 63.599 1.00 43.60 52 SER B C 1
ATOM 1943 O O . SER B 1 52 ? -56.774 48.652 63.360 1.00 38.72 52 SER B O 1
ATOM 1946 N N . GLY B 1 53 ? -58.562 50.013 63.496 1.00 42.16 53 GLY B N 1
ATOM 1947 C CA . GLY B 1 53 ? -57.839 51.186 63.039 1.00 40.90 53 GLY B CA 1
ATOM 1948 C C . GLY B 1 53 ? -57.688 51.215 61.528 1.00 38.79 53 GLY B C 1
ATOM 1949 O O . GLY B 1 53 ? -57.070 52.125 60.973 1.00 40.34 53 GLY B O 1
ATOM 1950 N N . ILE B 1 54 ? -58.257 50.219 60.858 1.00 36.68 54 ILE B N 1
ATOM 1951 C CA . ILE B 1 54 ? -58.191 50.142 59.400 1.00 31.34 54 ILE B CA 1
ATOM 1952 C C . ILE B 1 54 ? -59.024 51.226 58.721 1.00 32.62 54 ILE B C 1
ATOM 1953 O O . ILE B 1 54 ? -58.645 51.734 57.663 1.00 30.80 54 ILE B O 1
ATOM 1958 N N . LYS B 1 55 ? -60.155 51.583 59.328 1.00 30.50 55 LYS B N 1
ATOM 1959 C CA . LYS B 1 55 ? -61.010 52.632 58.772 1.00 34.65 55 LYS B CA 1
ATOM 1960 C C . LYS B 1 55 ? -60.228 53.931 58.586 1.00 31.20 55 LYS B C 1
ATOM 1961 O O . LYS B 1 55 ? -60.366 54.612 57.567 1.00 28.63 55 LYS B O 1
ATOM 1967 N N . GLY B 1 56 ? -59.407 54.265 59.577 1.00 29.35 56 GLY B N 1
ATOM 1968 C CA . GLY B 1 56 ? -58.605 55.475 59.537 1.00 28.60 56 GLY B CA 1
ATOM 1969 C C . GLY B 1 56 ? -57.591 55.474 58.409 1.00 27.84 56 GLY B C 1
ATOM 1970 O O . GLY B 1 56 ? -57.474 56.448 57.661 1.00 26.82 56 GLY B O 1
ATOM 1971 N N . TYR B 1 57 ? -56.851 54.376 58.282 1.00 28.35 57 TYR B N 1
ATOM 1972 C CA . TYR B 1 57 ? -55.838 54.260 57.239 1.00 27.00 57 TYR B CA 1
ATOM 1973 C C . TYR B 1 57 ? -56.480 54.302 55.858 1.00 24.39 57 TYR B C 1
ATOM 1974 O O . TYR B 1 57 ? -55.992 54.986 54.956 1.00 23.28 57 TYR B O 1
ATOM 1983 N N . ARG B 1 58 ? -57.575 53.570 55.689 1.00 21.30 58 ARG B N 1
ATOM 1984 C CA . ARG B 1 58 ? -58.238 53.530 54.392 1.00 18.83 58 ARG B CA 1
ATOM 1985 C C . ARG B 1 58 ? -58.827 54.886 54.027 1.00 21.43 58 ARG B C 1
ATOM 1986 O O . ARG B 1 58 ? -58.862 55.261 52.858 1.00 20.09 58 ARG B O 1
ATOM 1994 N N . ALA B 1 59 ? -59.276 55.632 55.028 1.00 19.17 59 ALA B N 1
ATOM 1995 C CA . ALA B 1 59 ? -59.877 56.932 54.764 1.00 19.99 59 ALA B CA 1
ATOM 1996 C C . ALA B 1 59 ? -58.842 57.881 54.169 1.00 20.22 59 ALA B C 1
ATOM 1997 O O . ALA B 1 59 ? -59.190 58.834 53.468 1.00 20.53 59 ALA B O 1
ATOM 1999 N N . ALA B 1 60 ? -57.566 57.610 54.439 1.00 20.70 60 ALA B 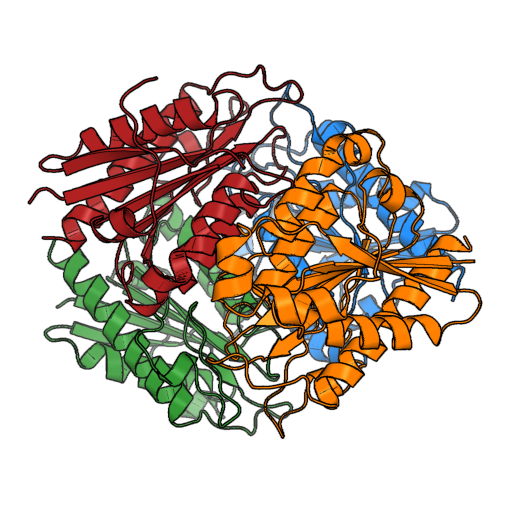N 1
ATOM 2000 C CA . ALA B 1 60 ? -56.481 58.434 53.914 1.00 18.31 60 ALA B CA 1
ATOM 2001 C C . ALA B 1 60 ? -56.496 58.471 52.383 1.00 20.42 60 ALA B C 1
ATOM 2002 O O . ALA B 1 60 ? -56.296 59.526 51.786 1.00 19.83 60 ALA B O 1
ATOM 2004 N N . PHE B 1 61 ? -56.721 57.320 51.755 1.00 17.37 61 PHE B N 1
ATOM 2005 C CA . PHE B 1 61 ? -56.882 57.278 50.300 1.00 20.03 61 PHE B CA 1
ATOM 2006 C C . PHE B 1 61 ? -58.341 57.144 49.859 1.00 22.59 61 PHE B C 1
ATOM 2007 O O . PHE B 1 61 ? -58.644 56.565 48.812 1.00 21.21 61 PHE B O 1
ATOM 2015 N N . GLY B 1 62 ? -59.246 57.714 50.644 1.00 21.43 62 GLY B N 1
ATOM 2016 C CA . GLY B 1 62 ? -60.661 57.615 50.343 1.00 20.25 62 GLY B CA 1
ATOM 2017 C C . GLY B 1 62 ? -61.093 58.265 49.041 1.00 21.64 62 GLY B C 1
ATOM 2018 O O . GLY B 1 62 ? -62.125 57.897 48.483 1.00 23.24 62 GLY B O 1
ATOM 2019 N N . SER B 1 63 ? -60.310 59.229 48.557 1.00 17.84 63 SER B N 1
ATOM 2020 C CA . SER B 1 63 ? -60.662 59.982 47.353 1.00 21.35 63 SER B CA 1
ATOM 2021 C C . SER B 1 63 ? -60.433 59.184 46.068 1.00 21.94 63 SER B C 1
ATOM 2022 O O . SER B 1 63 ? -60.857 59.596 44.988 1.00 21.45 63 SER B O 1
ATOM 2025 N N . ILE B 1 64 ? -59.745 58.052 46.178 1.00 20.54 64 ILE B N 1
ATOM 2026 C CA . ILE B 1 64 ? -59.483 57.220 45.006 1.00 17.32 64 ILE B CA 1
ATOM 2027 C C . ILE B 1 64 ? -60.752 56.478 44.582 1.00 18.19 64 ILE B C 1
ATOM 2028 O O . ILE B 1 64 ? -61.384 55.818 45.401 1.00 20.17 64 ILE B O 1
ATOM 2033 N N . PRO B 1 65 ? -61.138 56.593 43.301 1.00 16.73 65 PRO B N 1
ATOM 2034 C CA . PRO B 1 65 ? -62.381 55.964 42.836 1.00 19.47 65 PRO B CA 1
ATOM 2035 C C . PRO B 1 65 ? -62.297 54.449 42.922 1.00 18.26 65 PRO B C 1
ATOM 2036 O O . PRO B 1 65 ? -61.198 53.892 42.889 1.00 16.06 65 PRO B O 1
ATOM 2040 N N . TYR B 1 66 ? -63.450 53.797 43.005 1.00 19.63 66 TYR B N 1
ATOM 2041 C CA . TYR B 1 66 ? -63.489 52.341 43.010 1.00 18.61 66 TYR B CA 1
ATOM 2042 C C . TYR B 1 66 ? -63.449 51.779 41.591 1.00 19.40 66 TYR B C 1
ATOM 2043 O O . TYR B 1 66 ? -64.107 52.299 40.678 1.00 20.98 66 TYR B O 1
ATOM 2052 N N . ALA B 1 67 ? -62.637 50.741 41.407 1.00 17.32 67 ALA B N 1
ATOM 2053 C CA . ALA B 1 67 ? -62.605 50.019 40.151 1.00 17.26 67 ALA B CA 1
ATOM 2054 C C . ALA B 1 67 ? -63.962 49.366 39.935 1.00 19.26 67 ALA B C 1
ATOM 2055 O O . ALA B 1 67 ? -64.663 49.027 40.897 1.00 20.89 67 ALA B O 1
ATOM 2057 N N . THR B 1 68 ? -64.341 49.226 38.670 1.00 19.86 68 THR B N 1
ATOM 2058 C CA . THR B 1 68 ? -65.497 48.428 38.289 1.00 22.53 68 THR B CA 1
ATOM 2059 C C . THR B 1 68 ? -65.022 47.498 37.189 1.00 22.75 68 THR B C 1
ATOM 2060 O O . THR B 1 68 ? -64.075 47.818 36.477 1.00 21.19 68 THR B O 1
ATOM 2064 N N . PRO B 1 69 ? -65.673 46.338 37.046 1.00 23.21 69 PRO B N 1
ATOM 2065 C CA . PRO B 1 69 ? -65.327 45.439 35.941 1.00 25.73 69 PRO B CA 1
ATOM 2066 C C . PRO B 1 69 ? -65.358 46.165 34.604 1.00 25.09 69 PRO B C 1
ATOM 2067 O O . PRO B 1 69 ? -64.427 46.048 33.810 1.00 27.35 69 PRO B O 1
ATOM 2071 N N . GLU B 1 70 ? -66.424 46.920 34.359 1.00 27.03 70 GLU B N 1
ATOM 2072 C CA . GLU B 1 70 ? -66.558 47.648 33.103 1.00 28.23 70 GLU B CA 1
ATOM 2073 C C . GLU B 1 70 ? -65.340 48.527 32.774 1.00 26.31 70 GLU B C 1
ATOM 2074 O O . GLU B 1 70 ? -64.866 48.537 31.637 1.00 29.27 70 GLU B O 1
ATOM 2080 N N . VAL B 1 71 ? -64.830 49.262 33.759 1.00 26.63 71 VAL B N 1
ATOM 2081 C CA . VAL B 1 71 ? -63.755 50.220 33.493 1.00 23.13 71 VAL B CA 1
ATOM 2082 C C . VAL B 1 71 ? -62.444 49.536 33.108 1.00 22.55 71 VAL B C 1
ATOM 2083 O O . VAL B 1 71 ? -61.608 50.120 32.419 1.00 22.01 71 VAL B O 1
ATOM 2087 N N . LEU B 1 72 ? -62.278 48.288 33.527 1.00 21.88 72 LEU B N 1
ATOM 2088 C CA . LEU B 1 72 ? -61.058 47.542 33.221 1.00 18.87 72 LEU B CA 1
ATOM 2089 C C . LEU B 1 72 ? -60.840 47.411 31.707 1.00 18.43 72 LEU B C 1
ATOM 2090 O O . LEU B 1 72 ? -59.708 47.415 31.229 1.00 21.66 72 LEU B O 1
ATOM 2095 N N . ALA B 1 73 ? -61.937 47.305 30.968 1.00 22.62 73 ALA B N 1
ATOM 2096 C CA . ALA B 1 73 ? -61.893 47.169 29.515 1.00 24.10 73 ALA B CA 1
ATOM 2097 C C . ALA B 1 73 ? -61.111 48.290 28.841 1.00 23.43 73 ALA B C 1
ATOM 2098 O O . ALA B 1 73 ? -60.528 48.103 27.774 1.00 26.77 73 ALA B O 1
ATOM 2100 N N . GLU B 1 74 ? -61.098 49.459 29.471 1.00 21.33 74 GLU B N 1
ATOM 2101 C CA . GLU B 1 74 ? -60.525 50.653 28.856 1.00 24.93 74 GLU B CA 1
ATOM 2102 C C . GLU B 1 74 ? -59.000 50.713 28.946 1.00 27.89 74 GLU B C 1
ATOM 2103 O O . GLU B 1 74 ? -58.366 51.536 28.291 1.00 27.66 74 GLU B O 1
ATOM 2109 N N . ALA B 1 75 ? -58.417 49.833 29.755 1.00 22.63 75 ALA B N 1
ATOM 2110 C CA . ALA B 1 75 ? -56.980 49.841 29.988 1.00 19.48 75 ALA B CA 1
ATOM 2111 C C . ALA B 1 75 ? -56.170 49.131 28.899 1.00 22.85 75 ALA B C 1
ATOM 2112 O O . ALA B 1 75 ? -56.659 48.206 28.242 1.00 22.77 75 ALA B O 1
ATOM 2114 N N . ASP B 1 76 ? -54.928 49.577 28.730 1.00 20.31 76 ASP B N 1
ATOM 2115 C CA . ASP B 1 76 ? -53.916 48.855 27.965 1.00 21.41 76 ASP B CA 1
ATOM 2116 C C . ASP B 1 76 ? -53.116 47.918 28.875 1.00 21.03 76 ASP B C 1
ATOM 2117 O O . ASP B 1 76 ? -52.630 46.880 28.443 1.00 20.54 76 ASP B O 1
ATOM 2122 N N . ALA B 1 77 ? -52.978 48.301 30.137 1.00 18.61 77 ALA B N 1
ATOM 2123 C CA . ALA B 1 77 ? -52.282 47.485 31.118 1.00 16.61 77 ALA B CA 1
ATOM 2124 C C . ALA B 1 77 ? -52.994 47.675 32.443 1.00 20.25 77 ALA B C 1
ATOM 2125 O O . ALA B 1 77 ? -53.511 48.753 32.729 1.00 15.52 77 ALA B O 1
ATOM 2127 N N . ILE B 1 78 ? -53.045 46.618 33.238 1.00 15.22 78 ILE B N 1
ATOM 2128 C CA . ILE B 1 78 ? -53.582 46.722 34.583 1.00 15.38 78 ILE B CA 1
ATOM 2129 C C . ILE B 1 78 ? -52.546 4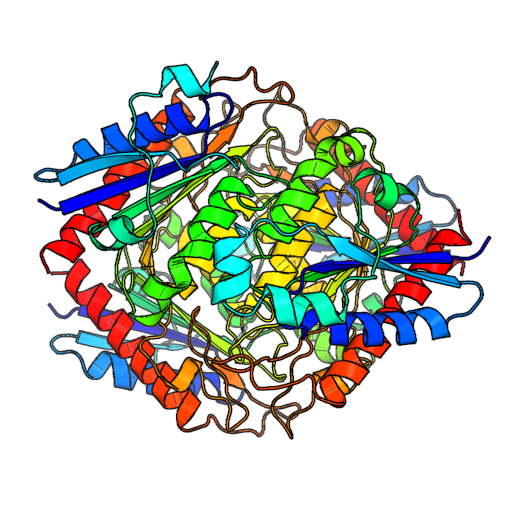6.119 35.515 1.00 14.61 78 ILE B C 1
ATOM 2130 O O . ILE B 1 78 ? -52.128 44.963 35.336 1.00 15.03 78 ILE B O 1
ATOM 2135 N N . ILE B 1 79 ? -52.116 46.912 36.491 1.00 12.07 79 ILE B N 1
ATOM 2136 C CA . ILE B 1 79 ? -51.197 46.449 37.520 1.00 11.54 79 ILE B CA 1
ATOM 2137 C C . ILE B 1 79 ? -51.963 46.335 38.833 1.00 14.37 79 ILE B C 1
ATOM 2138 O O . ILE B 1 79 ? -52.517 47.318 39.325 1.00 13.59 79 ILE B O 1
ATOM 2143 N N . PHE B 1 80 ? -52.016 45.120 39.377 1.00 11.09 80 PHE B N 1
ATOM 2144 C CA . PHE B 1 80 ? -52.849 44.823 40.541 1.00 12.18 80 PHE B CA 1
ATOM 2145 C C . PHE B 1 80 ? -52.012 44.770 41.813 1.00 12.05 80 PHE B C 1
ATOM 2146 O O . PHE B 1 80 ? -50.980 44.109 41.849 1.00 12.17 80 PHE B O 1
ATOM 2154 N N . GLY B 1 81 ? -52.477 45.427 42.875 1.00 11.09 81 GLY B N 1
ATOM 2155 C CA . GLY B 1 81 ? -51.793 45.357 44.152 1.00 11.24 81 GLY B CA 1
ATOM 2156 C C . GLY B 1 81 ? -52.670 44.721 45.209 1.00 12.62 81 GLY B C 1
ATOM 2157 O O . GLY B 1 81 ? -53.841 45.082 45.359 1.00 12.62 81 GLY B O 1
ATOM 2158 N N . THR B 1 82 ? -52.100 43.780 45.952 1.00 12.59 82 THR B N 1
ATOM 2159 C CA . THR B 1 82 ? -52.826 43.130 47.040 1.00 12.30 82 THR B CA 1
ATOM 2160 C C . THR B 1 82 ? -51.873 42.755 48.167 1.00 12.40 82 THR B C 1
ATOM 2161 O O . THR B 1 82 ? -50.753 42.300 47.912 1.00 12.86 82 THR B O 1
ATOM 2165 N N . PRO B 1 83 ? -52.317 42.942 49.419 1.00 9.97 83 PRO B N 1
ATOM 2166 C CA . PRO B 1 83 ? -51.550 42.394 50.534 1.00 13.62 83 PRO B CA 1
ATOM 2167 C C . PRO B 1 83 ? -51.731 40.878 50.501 1.00 12.21 83 PRO B C 1
ATOM 2168 O O . PRO B 1 83 ? -52.761 40.420 50.004 1.00 14.13 83 PRO B O 1
ATOM 2172 N N . THR B 1 84 ? -50.764 40.105 50.974 1.00 11.02 84 THR B N 1
ATOM 2173 C CA . THR B 1 84 ? -50.985 38.657 50.988 1.00 11.85 84 THR B CA 1
ATOM 2174 C C . THR B 1 84 ? -51.978 38.293 52.077 1.00 13.01 84 THR B C 1
ATOM 2175 O O . THR B 1 84 ? -52.057 38.962 53.109 1.00 14.92 84 THR B O 1
ATOM 2179 N N . ARG B 1 85 ? -52.743 37.234 51.838 1.00 11.06 85 ARG B N 1
ATOM 2180 C CA . ARG B 1 85 ? -53.507 36.583 52.889 1.00 9.44 85 ARG B CA 1
ATOM 2181 C C . ARG B 1 85 ? -53.098 35.117 52.812 1.00 12.61 85 ARG B C 1
ATOM 2182 O O . ARG B 1 85 ? -53.619 34.360 51.981 1.00 12.30 85 ARG B O 1
ATOM 2190 N N . PHE B 1 86 ? -52.121 34.741 53.634 1.00 11.32 86 PHE B N 1
ATOM 2191 C CA . PHE B 1 86 ? -51.634 33.356 53.659 1.00 11.55 86 PHE B CA 1
ATOM 2192 C C . PHE B 1 86 ? -51.222 32.874 52.264 1.00 13.06 86 PHE B C 1
ATOM 2193 O O . PHE B 1 86 ? -51.493 31.734 51.882 1.00 11.75 86 PHE B O 1
ATOM 2201 N N . GLY B 1 87 ? -50.561 33.738 51.502 1.00 12.48 87 GLY B N 1
ATOM 2202 C CA . GLY B 1 87 ? -50.006 33.313 50.221 1.00 11.70 87 GLY B CA 1
ATOM 2203 C C . GLY B 1 87 ? -50.936 33.333 49.024 1.00 13.51 87 GLY B C 1
ATOM 2204 O O . GLY B 1 87 ? -50.595 32.801 47.962 1.00 13.05 87 GLY B O 1
ATOM 2205 N N . ASN B 1 88 ? -52.112 33.936 49.199 1.00 12.24 88 ASN B N 1
ATOM 2206 C CA . ASN B 1 88 ? -53.031 34.243 48.106 1.00 11.25 88 ASN B CA 1
ATOM 2207 C C . ASN B 1 88 ? -53.364 35.734 48.138 1.00 11.51 88 ASN B C 1
ATOM 2208 O O . ASN B 1 88 ? -53.107 36.431 49.141 1.00 14.92 88 ASN B O 1
ATOM 2213 N N . MET B 1 89 ? -53.968 36.226 47.062 1.00 11.59 89 MET B N 1
ATOM 2214 C CA . MET B 1 89 ? -54.551 37.562 47.098 1.00 11.14 89 MET B CA 1
ATOM 2215 C C . MET B 1 89 ? -55.620 37.657 48.192 1.00 13.09 89 MET B C 1
ATOM 2216 O O . MET B 1 89 ? -56.170 36.647 48.632 1.00 13.65 89 MET B O 1
ATOM 2221 N N . CYS B 1 90 ? -55.909 38.879 48.630 1.00 11.07 90 CYS B N 1
ATOM 2222 C CA . CYS B 1 90 ? -56.901 39.097 49.675 1.00 12.54 90 CYS B CA 1
ATOM 2223 C C . CYS B 1 90 ? -58.327 38.937 49.136 1.00 9.79 90 CYS B C 1
ATOM 2224 O O . CYS B 1 90 ? -58.572 39.031 47.922 1.00 12.31 90 CYS B O 1
ATOM 2227 N N . SER B 1 91 ? -59.274 38.701 50.033 1.00 11.15 91 SER B N 1
ATOM 2228 C CA . SER B 1 91 ? -60.649 38.461 49.620 1.00 10.83 91 SER B CA 1
ATOM 2229 C C . SER B 1 91 ? -61.296 39.663 48.947 1.00 14.04 91 SER B C 1
ATOM 2230 O O . SER B 1 91 ? -62.193 39.492 48.125 1.00 12.07 91 SER B O 1
ATOM 2233 N N . GLN B 1 92 ? -60.869 40.873 49.310 1.00 12.44 92 GLN B N 1
ATOM 2234 C CA . GLN B 1 92 ? -61.439 42.067 48.702 1.00 14.24 92 GLN B CA 1
ATOM 2235 C C . GLN B 1 92 ? -61.094 42.104 47.213 1.00 13.03 92 GLN B C 1
ATOM 2236 O O . GLN B 1 92 ? -61.950 42.414 46.372 1.00 12.56 92 GLN B O 1
ATOM 2242 N N . MET B 1 93 ? -59.834 41.807 46.891 1.00 11.55 93 MET B N 1
ATOM 2243 C CA . MET B 1 93 ? -59.409 41.682 45.490 1.00 11.33 93 MET B CA 1
ATOM 2244 C C . MET B 1 93 ? -60.057 40.479 44.820 1.00 13.22 93 MET B C 1
ATOM 2245 O O . MET B 1 93 ? -60.495 40.554 43.672 1.00 14.25 93 MET B O 1
ATOM 2250 N N . ARG B 1 94 ? -60.136 39.367 45.539 1.00 10.71 94 ARG B N 1
ATOM 2251 C CA . ARG B 1 94 ? -60.749 38.168 44.974 1.00 13.20 94 ARG B CA 1
ATOM 2252 C C . ARG B 1 94 ? -62.197 38.443 44.561 1.00 13.47 94 ARG B C 1
ATOM 2253 O O . ARG B 1 94 ? -62.636 38.037 43.479 1.00 13.98 94 ARG B O 1
ATOM 2261 N N . ASN B 1 95 ? -62.937 39.137 45.421 1.00 13.06 95 ASN B N 1
ATOM 2262 C CA . ASN B 1 95 ? -64.332 39.404 45.125 1.00 12.74 95 ASN B CA 1
ATOM 2263 C C . ASN B 1 95 ? -64.500 40.331 43.935 1.00 14.56 95 ASN B C 1
ATOM 2264 O O . ASN B 1 95 ? -65.381 40.126 43.113 1.00 16.19 95 ASN B O 1
ATOM 2269 N N . PHE B 1 96 ? -63.641 41.337 43.830 1.00 15.09 96 PHE B N 1
ATOM 2270 C CA . PHE B 1 96 ? -63.698 42.222 42.680 1.00 14.89 96 PHE B CA 1
ATOM 2271 C C . PHE B 1 96 ? -63.476 41.421 41.395 1.00 15.53 96 PHE B C 1
ATOM 2272 O O . PHE B 1 96 ? -64.251 41.521 40.439 1.00 15.17 96 PHE B O 1
ATOM 2280 N N . LEU B 1 97 ? -62.430 40.602 41.377 1.00 14.23 97 LEU B N 1
ATOM 2281 C CA . LEU B 1 97 ? -62.147 39.790 40.194 1.00 12.95 97 LEU B CA 1
ATOM 2282 C C . LEU B 1 97 ? -63.247 38.757 39.881 1.00 14.63 97 LEU B C 1
ATOM 2283 O O . LEU B 1 97 ? -63.519 38.469 38.714 1.00 14.49 97 LEU B O 1
ATOM 2288 N N . ASP B 1 98 ? -63.890 38.224 40.917 1.00 12.19 98 ASP B N 1
ATOM 2289 C CA . ASP B 1 98 ? -64.976 37.261 40.727 1.00 16.38 98 ASP B CA 1
ATOM 2290 C C . ASP B 1 98 ? -66.162 37.899 40.015 1.00 17.53 98 ASP B C 1
ATOM 2291 O O . ASP B 1 98 ? -67.039 37.193 39.519 1.00 18.05 98 ASP B O 1
ATOM 2296 N N . GLN B 1 99 ? -66.190 39.230 39.983 1.00 14.38 99 GLN B N 1
ATOM 2297 C CA . GLN B 1 99 ? -67.274 39.961 39.314 1.00 17.34 99 GLN B CA 1
ATOM 2298 C C . GLN B 1 99 ? -66.968 40.240 37.847 1.00 18.13 99 GLN B C 1
ATOM 2299 O O . GLN B 1 99 ? -67.773 40.878 37.157 1.00 17.78 99 GLN B O 1
ATOM 2305 N N . THR B 1 100 ? -65.815 39.786 37.366 1.00 15.20 100 THR B N 1
ATOM 2306 C CA . THR B 1 100 ? -65.413 40.087 35.989 1.00 16.28 100 THR B CA 1
ATOM 2307 C C . THR B 1 100 ? -65.799 39.005 34.978 1.00 16.17 100 THR B C 1
ATOM 2308 O O . THR B 1 100 ? -65.181 38.896 33.924 1.00 17.11 100 THR B O 1
ATOM 2312 N N . GLY B 1 101 ? -66.816 38.209 35.294 1.00 15.74 101 GLY B N 1
ATOM 2313 C CA . GLY B 1 101 ? -67.269 37.173 34.378 1.00 18.65 101 GLY B CA 1
ATOM 2314 C C . GLY B 1 101 ? -67.775 37.691 33.037 1.00 21.29 101 GLY B C 1
ATOM 2315 O O . GLY B 1 101 ? -67.521 37.089 31.987 1.00 22.12 101 GLY B O 1
ATOM 2316 N N . GLY B 1 102 ? -68.503 38.801 33.068 1.00 21.80 102 GLY B N 1
ATOM 2317 C CA . GLY B 1 102 ? -68.993 39.420 31.846 1.00 21.93 102 GLY B CA 1
ATOM 2318 C C . GLY B 1 102 ? -67.839 39.886 30.984 1.00 21.92 102 GLY B C 1
ATOM 2319 O O . GLY B 1 102 ? -67.837 39.716 29.765 1.00 21.59 102 GLY B O 1
ATOM 2320 N N . LEU B 1 103 ? -66.843 40.482 31.630 1.00 22.86 103 LEU B N 1
ATOM 2321 C CA . LEU B 1 103 ? -65.656 40.961 30.943 1.00 20.27 103 LEU B CA 1
ATOM 2322 C C . LEU B 1 103 ? -64.910 39.786 30.303 1.00 23.45 103 LEU B C 1
ATOM 2323 O O . LEU B 1 103 ? -64.439 39.876 29.166 1.00 20.40 103 LEU B O 1
ATOM 2328 N N . TRP B 1 104 ? -64.825 38.678 31.035 1.00 20.06 104 TRP B N 1
ATOM 2329 C CA . TRP B 1 104 ? -64.197 37.460 30.537 1.00 19.64 104 TRP B CA 1
ATOM 2330 C C . TRP B 1 104 ? -64.923 36.922 29.304 1.00 21.54 104 TRP B C 1
ATOM 2331 O O . TRP B 1 104 ? -64.293 36.567 28.304 1.00 21.03 104 TRP B O 1
ATOM 2342 N N . MET B 1 105 ? -66.249 36.866 29.376 1.00 20.99 105 MET B N 1
ATOM 2343 C CA . MET B 1 105 ? -67.049 36.391 28.259 1.00 21.80 105 MET B CA 1
ATOM 2344 C C . MET B 1 105 ? -66.843 37.239 27.002 1.00 22.38 105 MET B C 1
ATOM 2345 O O . MET B 1 105 ? -66.907 36.731 25.883 1.00 25.40 105 MET B O 1
ATOM 2350 N N . SER B 1 106 ? -66.600 38.530 27.184 1.00 23.41 106 SER B N 1
ATOM 2351 C CA . SER B 1 106 ? -66.450 39.428 26.045 1.00 26.19 106 SER B CA 1
ATOM 2352 C C . SER B 1 106 ? -64.998 39.502 25.581 1.00 27.64 106 SER B C 1
ATOM 2353 O O . SER B 1 106 ? -64.675 40.231 24.646 1.00 27.62 106 SER B O 1
ATOM 2356 N N . GLY B 1 107 ? -64.122 38.748 26.239 1.00 23.24 107 GLY B N 1
ATOM 2357 C CA . GLY B 1 107 ? -62.712 38.763 25.892 1.00 22.57 107 GLY B CA 1
ATOM 2358 C C . GLY B 1 107 ? -62.071 40.115 26.145 1.00 21.76 107 GLY B C 1
ATOM 2359 O O . GLY B 1 107 ? -61.082 40.475 25.502 1.00 20.79 107 GLY B O 1
ATOM 2360 N N . GLY B 1 108 ? -62.621 40.850 27.110 1.00 23.19 108 GLY B N 1
ATOM 2361 C CA . GLY B 1 108 ? -62.258 42.241 27.345 1.00 20.41 108 GLY B CA 1
ATOM 2362 C C . GLY B 1 108 ? -60.842 42.569 27.788 1.00 25.56 108 GLY B C 1
ATOM 2363 O O . GLY B 1 108 ? -60.384 43.700 27.598 1.00 25.13 108 GLY B O 1
ATOM 2364 N N . LEU B 1 109 ? -60.148 41.608 28.396 1.00 16.58 109 LEU B N 1
ATOM 2365 C CA . LEU B 1 109 ? -58.773 41.837 28.814 1.00 15.99 109 LEU B CA 1
ATOM 2366 C C . LEU B 1 109 ? -57.779 41.033 27.982 1.00 16.81 109 LEU B C 1
ATOM 2367 O O . LEU B 1 109 ? -56.591 41.058 28.248 1.00 15.42 109 LEU B O 1
ATOM 2372 N N . ILE B 1 110 ? -58.264 40.316 26.972 1.00 17.86 110 ILE B N 1
ATOM 2373 C CA . ILE B 1 110 ? -57.352 39.553 26.122 1.00 18.09 110 ILE B CA 1
ATOM 2374 C C . ILE B 1 110 ? -56.318 40.447 25.432 1.00 17.04 110 ILE B C 1
ATOM 2375 O O . ILE B 1 110 ? -56.663 41.440 24.779 1.00 16.97 110 ILE B O 1
ATOM 2380 N N . GLY B 1 111 ? -55.049 40.092 25.577 1.00 13.90 111 GLY B N 1
ATOM 2381 C CA . GLY B 1 111 ? -53.981 40.841 24.945 1.00 19.08 111 GLY B CA 1
ATOM 2382 C C . GLY B 1 111 ? -53.514 42.051 25.731 1.00 17.88 111 GLY B C 1
ATOM 2383 O O . GLY B 1 111 ? -52.552 42.708 25.324 1.00 19.48 111 GLY B O 1
ATOM 2384 N N . LYS B 1 112 ? -54.173 42.348 26.851 1.00 14.69 112 LYS B N 1
ATOM 2385 C CA . LYS B 1 112 ? -53.719 43.438 27.725 1.00 17.10 112 LYS B CA 1
ATOM 2386 C C . LYS B 1 112 ? -52.559 42.976 28.620 1.00 19.71 112 LYS B C 1
ATOM 2387 O O . LYS B 1 112 ? -52.440 41.790 28.940 1.00 16.54 112 LYS B O 1
ATOM 2393 N N . VAL B 1 113 ? -51.707 43.914 29.024 1.00 15.59 113 VAL B N 1
ATOM 2394 C CA . VAL B 1 113 ? -50.600 43.593 29.913 1.00 14.23 113 VAL B CA 1
ATOM 2395 C C . VAL B 1 113 ? -51.095 43.534 31.347 1.00 16.48 113 VAL B C 1
ATOM 2396 O O . VAL B 1 113 ? -51.807 44.430 31.806 1.00 16.35 113 VAL B O 1
ATOM 2400 N N . GLY B 1 114 ? -50.739 42.459 32.039 1.00 13.82 114 GLY B N 1
ATOM 2401 C CA . GLY B 1 114 ? -51.116 42.282 33.432 1.00 12.14 114 GLY B CA 1
ATOM 2402 C C . GLY B 1 114 ? -49.873 42.133 34.278 1.00 13.77 114 GLY B C 1
ATOM 2403 O O . GLY B 1 114 ? -48.883 41.524 33.854 1.00 14.82 114 GLY B O 1
ATOM 2404 N N . SER B 1 115 ? -49.909 42.692 35.483 1.00 10.84 115 SER B N 1
ATOM 2405 C CA . SER B 1 115 ? -48.730 42.681 36.329 1.00 11.40 115 SER B CA 1
ATOM 2406 C C . SER B 1 115 ? -49.211 42.823 37.768 1.00 11.91 115 SER B C 1
ATOM 2407 O O . SER B 1 115 ? -50.315 43.313 37.994 1.00 12.41 115 SER B O 1
ATOM 2410 N N . VAL B 1 116 ? -48.386 42.403 38.724 1.00 11.37 116 VAL B N 1
ATOM 2411 C CA . VAL B 1 116 ? -48.815 42.278 40.126 1.00 12.09 116 VAL B CA 1
ATOM 2412 C C . VAL B 1 116 ? -47.744 42.743 41.116 1.00 11.24 116 VAL B C 1
ATOM 2413 O O . VAL B 1 116 ? -46.551 42.524 40.897 1.00 13.43 116 VAL B O 1
ATOM 2417 N N . PHE B 1 117 ? -48.171 43.367 42.216 1.00 11.82 117 PHE B N 1
ATOM 2418 C CA . PHE B 1 117 ? -47.269 43.605 43.351 1.00 10.75 117 PHE B CA 1
ATOM 2419 C C . PHE B 1 117 ? -47.959 43.282 44.662 1.00 11.84 117 PHE B C 1
ATOM 2420 O O . PHE B 1 117 ? -49.185 43.289 44.724 1.00 11.06 117 PHE B O 1
ATOM 2428 N N . THR B 1 118 ? -47.172 42.981 45.698 1.00 11.99 118 THR B N 1
ATOM 2429 C CA . THR B 1 118 ? -47.736 42.505 46.959 1.00 12.22 118 THR B CA 1
ATOM 2430 C C . THR B 1 118 ? -47.017 43.044 48.206 1.00 15.36 118 THR B C 1
ATOM 2431 O O . THR B 1 118 ? -46.050 43.806 48.123 1.00 13.31 118 THR B O 1
ATOM 2435 N N . SER B 1 119 ? -47.510 42.640 49.369 1.00 12.46 119 SER B N 1
ATOM 2436 C CA . SER B 1 119 ? -46.939 43.044 50.644 1.00 14.14 119 SER B CA 1
ATOM 2437 C C . SER B 1 119 ? -47.156 41.891 51.618 1.00 13.87 119 SER B C 1
ATOM 2438 O O . SER B 1 119 ? -48.205 41.247 51.587 1.00 14.76 119 SER B O 1
ATOM 2441 N N . THR B 1 120 ? -46.157 41.594 52.446 1.00 16.22 120 THR B N 1
ATOM 2442 C CA . THR B 1 120 ? -46.286 40.511 53.417 1.00 13.23 120 THR B CA 1
ATOM 2443 C C . THR B 1 120 ? -45.684 40.918 54.750 1.00 16.83 120 THR B C 1
ATOM 2444 O O . THR B 1 120 ? -44.894 41.859 54.815 1.00 17.00 120 THR B O 1
ATOM 2448 N N . ALA B 1 121 ? -46.045 40.189 55.800 1.00 17.30 121 ALA B N 1
ATOM 2449 C CA . ALA B 1 121 ? -45.484 40.421 57.132 1.00 19.76 121 ALA B CA 1
ATOM 2450 C C . ALA B 1 121 ? -44.076 39.856 57.289 1.00 20.68 121 ALA B C 1
ATOM 2451 O O . ALA B 1 121 ? -43.246 40.443 57.982 1.00 25.55 121 ALA B O 1
ATOM 2453 N N . SER B 1 122 ? -43.817 38.709 56.668 1.00 17.59 122 SER B N 1
ATOM 2454 C CA . SER B 1 122 ? -42.569 37.983 56.907 1.00 18.05 122 SER B CA 1
ATOM 2455 C C . SER B 1 122 ? -41.726 37.849 55.630 1.00 18.37 122 SER B C 1
ATOM 2456 O O . SER B 1 122 ? -42.254 37.946 54.529 1.00 16.44 122 SER B O 1
ATOM 2459 N N . GLN B 1 123 ? -40.425 37.608 55.784 1.00 13.68 123 GLN B N 1
ATOM 2460 C CA . GLN B 1 123 ? -39.513 37.604 54.635 1.00 12.94 123 GLN B CA 1
ATOM 2461 C C . GLN B 1 123 ? -39.877 36.621 53.515 1.00 13.02 123 GLN B C 1
ATOM 2462 O O . GLN B 1 123 ? -39.668 36.922 52.343 1.00 14.36 123 GLN B O 1
ATOM 2468 N N . HIS B 1 124 ? -40.403 35.448 53.864 1.00 14.26 124 HIS B N 1
ATOM 2469 C CA . HIS B 1 124 ? -40.746 34.467 52.828 1.00 12.75 124 HIS B CA 1
ATOM 2470 C C . HIS B 1 124 ? -42.128 33.857 53.000 1.00 13.73 124 HIS B C 1
ATOM 2471 O O . HIS B 1 124 ? -42.362 32.710 52.619 1.00 14.66 124 HIS B O 1
ATOM 2478 N N . GLY B 1 125 ? -43.032 34.648 53.570 1.00 16.01 125 GLY B N 1
ATOM 2479 C CA . GLY B 1 125 ? -44.407 34.232 53.755 1.00 18.46 125 GLY B CA 1
ATOM 2480 C C . GLY B 1 125 ? -45.288 34.745 52.639 1.00 12.53 125 GLY B C 1
ATOM 2481 O O . GLY B 1 125 ? -46.103 35.643 52.839 1.00 14.28 125 GLY B O 1
ATOM 2482 N N . GLY B 1 126 ? -45.121 34.173 51.451 1.00 14.26 126 GLY B N 1
ATOM 2483 C CA . GLY B 1 126 ? -45.966 34.531 50.328 1.00 14.22 126 GLY B CA 1
ATOM 2484 C C . GLY B 1 126 ? -45.499 35.738 49.532 1.00 11.77 126 GLY B C 1
ATOM 2485 O O . GLY B 1 126 ? -46.286 36.332 48.804 1.00 12.18 126 GLY B O 1
ATOM 2486 N N . GLN B 1 127 ? -44.219 36.092 49.641 1.00 11.39 127 GLN B N 1
ATOM 2487 C CA . GLN B 1 127 ? -43.695 37.185 48.830 1.00 12.98 127 GLN B CA 1
ATOM 2488 C C . GLN B 1 127 ? -43.796 36.831 47.348 1.00 15.27 127 GLN B C 1
ATOM 2489 O O . GLN B 1 127 ? -43.955 37.704 46.495 1.00 16.20 127 GLN B O 1
ATOM 2495 N N . GLU B 1 128 ? -43.708 35.535 47.058 1.00 11.16 128 GLU B N 1
ATOM 2496 C CA . GLU B 1 128 ? -43.646 35.046 45.686 1.00 11.03 128 GLU B CA 1
ATOM 2497 C C . GLU B 1 128 ? -44.954 34.338 45.312 1.00 12.11 128 GLU B C 1
ATOM 2498 O O . GLU B 1 128 ? -45.510 34.563 44.231 1.00 12.39 128 GLU B O 1
ATOM 2504 N N . THR B 1 129 ? -45.428 33.477 46.207 1.00 10.96 129 THR B N 1
ATOM 2505 C CA . THR B 1 129 ? -46.597 32.649 45.920 1.00 9.77 129 THR B CA 1
ATOM 2506 C C . THR B 1 129 ? -47.881 33.463 45.754 1.00 12.48 129 THR B C 1
ATOM 2507 O O . THR B 1 129 ? -48.791 33.054 45.026 1.00 13.95 129 THR B O 1
ATOM 2511 N N . THR B 1 130 ? -47.979 34.591 46.449 1.00 10.10 130 THR B N 1
ATOM 2512 C CA . THR B 1 130 ? -49.138 35.461 46.264 1.00 9.48 130 THR B CA 1
ATOM 2513 C C . THR B 1 130 ? -49.187 35.944 44.827 1.00 12.56 130 THR B C 1
ATOM 2514 O O . THR B 1 130 ? -50.250 36.028 44.223 1.00 11.46 130 THR B O 1
ATOM 2518 N N . ILE B 1 131 ? -48.021 36.263 44.280 1.00 10.50 131 ILE B N 1
ATOM 2519 C CA . ILE B 1 131 ? -47.951 36.835 42.937 1.00 10.60 131 ILE B CA 1
ATOM 2520 C C . ILE B 1 131 ? -48.169 35.773 41.867 1.00 10.79 131 ILE B C 1
ATOM 2521 O O . ILE B 1 131 ? -48.894 35.989 40.898 1.00 11.26 131 ILE B O 1
ATOM 2526 N N . THR B 1 132 ? -47.537 34.616 42.030 1.00 10.71 132 THR B N 1
ATOM 2527 C CA . THR B 1 132 ? -47.711 33.580 41.012 1.00 11.14 132 THR B CA 1
ATOM 2528 C C . THR B 1 132 ? -49.152 33.059 40.997 1.00 10.99 132 THR B C 1
ATOM 2529 O O . THR B 1 132 ? -49.692 32.749 39.939 1.00 11.23 132 THR B O 1
ATOM 2533 N N . SER B 1 133 ? -49.789 32.975 42.164 1.00 10.97 133 SER B N 1
ATOM 2534 C CA . SER B 1 133 ? -51.186 32.553 42.171 1.00 11.14 133 SER B CA 1
ATOM 2535 C C . SER B 1 133 ? -52.077 33.628 41.520 1.00 12.28 133 SER B C 1
ATOM 2536 O O . SER B 1 133 ? -53.089 33.314 40.909 1.00 11.62 133 SER B O 1
ATOM 2539 N N . PHE B 1 134 ? -51.677 34.894 41.622 1.00 10.12 134 PHE B N 1
ATOM 2540 C CA . PHE B 1 134 ? -52.421 35.974 40.990 1.00 8.83 134 PHE B CA 1
ATOM 2541 C C . PHE B 1 134 ? -52.262 35.837 39.466 1.00 10.36 134 PHE B C 1
ATOM 2542 O O . PHE B 1 134 ? -53.217 36.009 38.713 1.00 9.51 134 PHE B O 1
ATOM 2550 N N . HIS B 1 135 ? -51.058 35.505 39.012 1.00 10.83 135 HIS B N 1
ATOM 2551 C CA . HIS B 1 135 ? -50.816 35.343 37.568 1.00 11.36 135 HIS B CA 1
ATOM 2552 C C . HIS B 1 135 ? -51.789 34.348 36.961 1.00 11.27 135 HIS B C 1
ATOM 2553 O O . HIS B 1 135 ? -52.175 34.472 35.796 1.00 11.67 135 HIS B O 1
ATOM 2560 N N . THR B 1 136 ? -52.159 33.339 37.736 1.00 10.58 136 THR B N 1
ATOM 2561 C CA . THR B 1 136 ? -53.086 32.337 37.240 1.00 12.07 136 THR B CA 1
ATOM 2562 C C . THR B 1 136 ? -54.347 33.015 36.707 1.00 12.10 136 THR B C 1
ATOM 2563 O O . THR B 1 136 ? -54.765 32.787 35.577 1.00 12.82 136 THR B O 1
ATOM 2567 N N . THR B 1 137 ? -54.946 33.866 37.527 1.00 11.72 137 THR B N 1
ATOM 2568 C CA . THR B 1 137 ? -56.165 34.567 37.137 1.00 10.99 137 THR B CA 1
ATOM 2569 C C . THR B 1 137 ? -55.960 35.436 35.902 1.00 12.13 137 THR B C 1
ATOM 2570 O O . THR B 1 137 ? -56.779 35.423 34.981 1.00 13.67 137 THR B O 1
ATOM 2574 N N . LEU B 1 138 ? -54.867 36.187 35.865 1.00 13.30 138 LEU B N 1
ATOM 2575 C CA . LEU B 1 138 ? -54.610 37.043 34.714 1.00 11.73 138 LEU B CA 1
ATOM 2576 C C . LEU B 1 138 ? -54.532 36.227 33.424 1.00 12.73 138 LEU B C 1
ATOM 2577 O O . LEU B 1 138 ? -55.019 36.649 32.365 1.00 12.83 138 LEU B O 1
ATOM 2582 N N . LEU B 1 139 ? -53.943 35.043 33.509 1.00 10.98 139 LEU B N 1
ATOM 2583 C CA . LEU B 1 139 ? -53.912 34.155 32.345 1.00 12.89 139 LEU B CA 1
ATOM 2584 C C . LEU B 1 139 ? -55.306 33.695 31.878 1.00 11.37 139 LEU B C 1
ATOM 2585 O O . LEU B 1 139 ? -55.542 33.585 30.675 1.00 10.79 139 LEU B O 1
ATOM 2590 N N . HIS B 1 140 ? -56.228 33.427 32.808 1.00 12.94 140 HIS B N 1
ATOM 2591 C CA . HIS B 1 140 ? -57.590 33.057 32.416 1.00 12.56 140 HIS B CA 1
ATOM 2592 C C . HIS B 1 140 ? -58.231 34.200 31.649 1.00 13.95 140 HIS B C 1
ATOM 2593 O O . HIS B 1 140 ? -59.083 33.981 30.793 1.00 14.25 140 HIS B O 1
ATOM 2600 N N . HIS B 1 141 ? -57.817 35.426 31.961 1.00 12.70 141 HIS B N 1
ATOM 2601 C CA . HIS B 1 141 ? -58.335 36.594 31.256 1.00 15.31 141 HIS B CA 1
ATOM 2602 C C . HIS B 1 141 ? -57.583 36.870 29.951 1.00 15.23 141 HIS B C 1
ATOM 2603 O O . HIS B 1 141 ? -57.877 37.838 29.255 1.00 15.45 141 HIS B O 1
ATOM 2610 N N . GLY B 1 142 ? -56.628 36.014 29.607 1.00 15.11 142 GLY B N 1
ATOM 2611 C CA . GLY B 1 142 ? -55.914 36.163 28.347 1.00 14.59 142 GLY B CA 1
ATOM 2612 C C . GLY B 1 142 ? -54.893 37.288 28.359 1.00 16.17 142 GLY B C 1
ATOM 2613 O O . GLY B 1 142 ? -54.498 37.797 27.310 1.00 14.38 142 GLY B O 1
ATOM 2614 N N . MET B 1 143 ? -54.439 37.666 29.547 1.00 11.93 143 MET B N 1
ATOM 2615 C CA . MET B 1 143 ? -53.473 38.750 29.656 1.00 14.69 143 MET B CA 1
ATOM 2616 C C . MET B 1 143 ? -52.059 38.262 29.398 1.00 14.70 143 MET B C 1
ATOM 2617 O O . MET B 1 143 ? -51.744 37.075 29.557 1.00 14.51 143 MET B O 1
ATOM 2622 N N . VAL B 1 144 ? -51.218 39.196 28.974 1.00 12.64 144 VAL B N 1
ATOM 2623 C CA . VAL B 1 144 ? -49.790 38.981 28.826 1.00 13.36 144 VAL B CA 1
ATOM 2624 C C . VAL B 1 144 ? -49.130 39.368 30.142 1.00 15.93 144 VAL B C 1
ATOM 2625 O O . VAL B 1 144 ? -49.336 40.478 30.617 1.00 17.52 144 VAL B O 1
ATOM 2629 N N . ILE B 1 145 ? -48.348 38.466 30.732 1.00 11.07 145 ILE B N 1
ATOM 2630 C CA . ILE B 1 145 ? -47.813 38.695 32.088 1.00 12.80 145 ILE B CA 1
ATOM 2631 C C . ILE B 1 145 ? -46.408 39.294 32.089 1.00 13.86 145 ILE B C 1
ATOM 2632 O O . ILE B 1 145 ? -45.502 38.792 31.431 1.00 12.56 145 ILE B O 1
ATOM 2637 N N . VAL B 1 146 ? -46.242 40.374 32.848 1.00 13.25 146 VAL B N 1
ATOM 2638 C CA . VAL B 1 146 ? -44.957 41.043 32.987 1.00 11.78 146 VAL B CA 1
ATOM 2639 C C . VAL B 1 146 ? -44.578 41.108 34.464 1.00 12.05 146 VAL B C 1
ATOM 2640 O O . VAL B 1 146 ? -45.411 41.474 35.301 1.00 15.29 146 VAL B O 1
ATOM 2644 N N . GLY B 1 147 ? -43.338 40.728 34.788 1.00 13.12 147 GLY B N 1
ATOM 2645 C CA . GLY B 1 147 ? -42.835 40.873 36.151 1.00 14.61 147 GLY B CA 1
ATOM 2646 C C . GLY B 1 147 ? -41.752 41.941 36.193 1.00 14.92 147 GLY B C 1
ATOM 2647 O O . GLY B 1 147 ? -41.859 42.950 35.496 1.00 15.41 147 GLY B O 1
ATOM 2648 N N . VAL B 1 148 ? -40.709 41.702 36.988 1.00 12.42 148 VAL B N 1
ATOM 2649 C CA . VAL B 1 148 ? -39.587 42.630 37.132 1.00 14.79 148 VAL B CA 1
ATOM 2650 C C . VAL B 1 148 ? -38.294 41.922 36.739 1.00 14.12 148 VAL B C 1
ATOM 2651 O O . VAL B 1 148 ? -37.839 41.023 37.434 1.00 15.74 148 VAL B O 1
ATOM 2655 N N . PRO B 1 149 ? -37.711 42.304 35.594 1.00 15.05 149 PRO B N 1
ATOM 2656 C CA . PRO B 1 149 ? -36.480 41.653 35.143 1.00 14.69 149 PRO B CA 1
ATOM 2657 C C . PRO B 1 149 ? -35.304 41.988 36.044 1.00 17.77 149 PRO B C 1
ATOM 2658 O O . PRO B 1 149 ? -35.330 43.022 36.723 1.00 16.65 149 PRO B O 1
ATOM 2662 N N . TYR B 1 150 ? -34.286 41.129 36.028 1.00 14.78 150 TYR B N 1
ATOM 2663 C CA . TYR B 1 150 ? -33.116 41.275 36.883 1.00 17.66 150 TYR B CA 1
ATOM 2664 C C . TYR B 1 150 ? -32.180 42.381 36.400 1.00 14.72 150 TYR B C 1
ATOM 2665 O O . TYR B 1 150 ? -31.098 42.584 36.962 1.00 18.92 150 TYR B O 1
ATOM 2674 N N . SER B 1 151 ? -32.601 43.098 35.367 1.00 16.74 151 SER B N 1
ATOM 2675 C CA . SER B 1 151 ? -31.901 44.315 34.956 1.00 18.56 151 SER B CA 1
ATOM 2676 C C . SER B 1 151 ? -32.119 45.387 36.024 1.00 20.84 151 SER B C 1
ATOM 2677 O O . SER B 1 151 ? -31.471 46.444 36.019 1.00 20.32 151 SER B O 1
ATOM 2680 N N . GLU B 1 152 ? -33.047 45.114 36.938 1.00 17.87 152 GLU B N 1
ATOM 2681 C CA . GLU B 1 152 ? -33.255 45.983 38.100 1.00 19.44 152 GLU B CA 1
ATOM 2682 C C . GLU B 1 152 ? -32.373 45.504 39.248 1.00 20.31 152 GLU B C 1
ATOM 2683 O O . GLU B 1 152 ? -32.607 44.453 39.825 1.00 16.89 152 GLU B O 1
ATOM 2689 N N . PRO B 1 153 ? -31.330 46.278 39.583 1.00 20.55 153 PRO B N 1
ATOM 2690 C CA . PRO B 1 153 ? -30.324 45.819 40.546 1.00 20.66 153 PRO B CA 1
ATOM 2691 C C . PRO B 1 153 ? -30.913 45.552 41.927 1.00 19.13 153 PRO B C 1
ATOM 2692 O O . PRO B 1 153 ? -30.353 44.778 42.699 1.00 21.78 153 PRO B O 1
ATOM 2696 N N . GLY B 1 154 ? -32.023 46.207 42.230 1.00 17.06 154 GLY B N 1
ATOM 2697 C CA . GLY B 1 154 ? -32.633 46.098 43.536 1.00 18.81 154 GLY B CA 1
ATOM 2698 C C . GLY B 1 154 ? -32.969 44.661 43.883 1.00 16.83 154 GLY B C 1
ATOM 2699 O O . GLY B 1 154 ? -32.949 44.278 45.055 1.00 16.60 154 GLY B O 1
ATOM 2700 N N . LEU B 1 155 ? -33.269 43.863 42.858 1.00 17.02 155 LEU B N 1
ATOM 2701 C CA . LEU B 1 155 ? -33.687 42.480 43.085 1.00 14.47 155 LEU B CA 1
ATOM 2702 C C . LEU B 1 155 ? -32.611 41.625 43.753 1.00 18.89 155 LEU B C 1
ATOM 2703 O O . LEU B 1 155 ? -32.923 40.606 44.366 1.00 20.66 155 LEU B O 1
ATOM 2708 N N . THR B 1 156 ? -31.350 42.034 43.633 1.00 17.84 156 THR B N 1
ATOM 2709 C CA . THR B 1 156 ? -30.256 41.220 44.147 1.00 18.95 156 THR B CA 1
ATOM 2710 C C . THR B 1 156 ? -29.557 41.855 45.353 1.00 21.65 156 THR B C 1
ATOM 2711 O O . THR B 1 156 ? -28.535 41.353 45.828 1.00 21.23 156 THR B O 1
ATOM 2715 N N . ASN B 1 157 ? -30.123 42.944 45.856 1.00 18.07 157 ASN B N 1
ATOM 2716 C CA . ASN B 1 157 ? -29.613 43.548 47.086 1.00 20.28 157 ASN B CA 1
ATOM 2717 C C . ASN B 1 157 ? -29.426 42.509 48.182 1.00 24.77 157 ASN B C 1
ATOM 2718 O O . ASN B 1 157 ? -30.346 41.748 48.495 1.00 19.85 157 ASN B O 1
ATOM 2723 N N . MET B 1 158 ? -28.231 42.476 48.765 1.00 20.42 158 MET B N 1
ATOM 2724 C CA . MET B 1 158 ? -27.949 41.575 49.872 1.00 21.36 158 MET B CA 1
ATOM 2725 C C . MET B 1 158 ? -27.349 42.322 51.060 1.00 24.91 158 MET B C 1
ATOM 2726 O O . MET B 1 158 ? -26.635 41.742 51.885 1.00 25.57 158 MET B O 1
ATOM 2731 N N . THR B 1 159 ? -27.645 43.612 51.148 1.00 22.40 159 THR B N 1
ATOM 2732 C CA . THR B 1 159 ? -27.102 44.426 52.226 1.00 21.97 159 THR B CA 1
ATOM 2733 C C . THR B 1 159 ? -28.169 44.791 53.257 1.00 25.73 159 THR B C 1
ATOM 2734 O O . THR B 1 159 ? -27.855 45.140 54.394 1.00 23.68 159 THR B O 1
ATOM 2738 N N . GLU B 1 160 ? -29.435 44.682 52.865 1.00 20.36 160 GLU B N 1
ATOM 2739 C CA . GLU B 1 160 ? -30.529 44.993 53.767 1.00 21.22 160 GLU B CA 1
ATOM 2740 C C . GLU B 1 160 ? -31.733 44.139 53.425 1.00 18.47 160 GLU B C 1
ATOM 2741 O O . GLU B 1 160 ? -31.936 43.778 52.263 1.00 20.25 160 GLU B O 1
ATOM 2747 N N . ILE B 1 161 ? -32.533 43.831 54.434 1.00 17.53 161 ILE B N 1
ATOM 2748 C CA . ILE B 1 161 ? -33.788 43.124 54.208 1.00 17.59 161 ILE B CA 1
ATOM 2749 C C . ILE B 1 161 ? -34.580 43.896 53.173 1.00 18.66 161 ILE B C 1
ATOM 2750 O O . ILE B 1 161 ? -34.740 45.114 53.284 1.00 17.89 161 ILE B O 1
ATOM 2755 N N . SER B 1 162 ? -35.070 43.199 52.152 1.00 16.26 162 SER B N 1
ATOM 2756 C CA . SER B 1 162 ? -35.820 43.883 51.121 1.00 16.28 162 SER B CA 1
ATOM 2757 C C . SER B 1 162 ? -36.850 42.992 50.437 1.00 17.00 162 SER B C 1
ATOM 2758 O O . SER B 1 162 ? -36.606 41.806 50.234 1.00 15.47 162 SER B O 1
ATOM 2761 N N . GLY B 1 163 ? -37.984 43.589 50.086 1.00 18.20 163 GLY B N 1
ATOM 2762 C CA . GLY B 1 163 ? -38.923 42.991 49.156 1.00 17.90 163 GLY B CA 1
ATOM 2763 C C . GLY B 1 163 ? -38.409 43.146 47.735 1.00 16.18 163 GLY B C 1
ATOM 2764 O O . GLY B 1 163 ? -37.266 43.569 47.517 1.00 15.70 163 GLY B O 1
ATOM 2765 N N . GLY B 1 164 ? -39.249 42.810 46.759 1.00 15.83 164 GLY B N 1
ATOM 2766 C CA . GLY B 1 164 ? -38.833 42.807 45.365 1.00 15.44 164 GLY B CA 1
ATOM 2767 C C . GLY B 1 164 ? -38.557 41.390 44.865 1.00 14.49 164 GLY B C 1
ATOM 2768 O O . GLY B 1 164 ? -37.667 40.702 45.369 1.00 15.77 164 GLY B O 1
ATOM 2769 N N . THR B 1 165 ? -39.313 40.966 43.857 1.00 14.58 165 THR B N 1
ATOM 2770 C CA . THR B 1 165 ? -39.180 39.632 43.273 1.00 12.90 165 THR B CA 1
ATOM 2771 C C . THR B 1 165 ? -39.210 39.763 41.748 1.00 12.70 165 THR B C 1
ATOM 2772 O O . THR B 1 165 ? -39.733 40.746 41.217 1.00 11.51 165 THR B O 1
ATOM 2776 N N . PRO B 1 166 ? -38.658 38.771 41.035 1.00 12.62 166 PRO B N 1
ATOM 2777 C CA . PRO B 1 166 ? -38.731 38.818 39.569 1.00 12.51 166 PRO B CA 1
ATOM 2778 C C . PRO B 1 166 ? -40.158 38.655 39.062 1.00 11.08 166 PRO B C 1
ATOM 2779 O O . PRO B 1 166 ? -40.437 38.879 37.880 1.00 12.31 166 PRO B O 1
ATOM 2783 N N . TYR B 1 167 ? -41.058 38.266 39.959 1.00 11.72 167 TYR B N 1
ATOM 2784 C CA . TYR B 1 167 ? -42.445 38.036 39.576 1.00 10.67 167 TYR B CA 1
ATOM 2785 C C . TYR B 1 167 ? -43.265 39.309 39.709 1.00 10.66 167 TYR B C 1
ATOM 2786 O O . TYR B 1 167 ? -44.349 39.411 39.145 1.00 11.82 167 TYR B O 1
ATOM 2795 N N . GLY B 1 168 ? -42.722 40.282 40.442 1.00 14.77 168 GLY B N 1
ATOM 2796 C CA . GLY B 1 168 ? -43.421 41.524 40.731 1.00 11.39 168 GLY B CA 1
ATOM 2797 C C . GLY B 1 168 ? -42.867 42.136 42.004 1.00 12.38 168 GLY B C 1
ATOM 2798 O O . GLY B 1 168 ? -42.335 41.420 42.861 1.00 13.45 168 GLY B O 1
ATOM 2799 N N . ALA B 1 169 ? -42.970 43.459 42.123 1.00 11.17 169 ALA B N 1
ATOM 2800 C CA . ALA B 1 169 ? -42.478 44.162 43.312 1.00 14.24 169 ALA B CA 1
ATOM 2801 C C . ALA B 1 169 ? -43.189 43.727 44.595 1.00 13.82 169 ALA B C 1
ATOM 2802 O O . ALA B 1 169 ? -44.340 43.265 44.576 1.00 12.94 169 ALA B O 1
ATOM 2804 N N . SER B 1 170 ? -42.498 43.872 45.719 1.00 13.63 170 SER B N 1
ATOM 2805 C CA . SER B 1 170 ? -43.124 43.574 47.000 1.00 15.27 170 SER B CA 1
ATOM 2806 C C . SER B 1 170 ? -42.527 44.421 48.100 1.00 16.09 170 SER B C 1
ATOM 2807 O O . SER B 1 170 ? -41.465 45.023 47.937 1.00 14.89 170 SER B O 1
ATOM 2810 N N . THR B 1 171 ? -43.235 44.479 49.216 1.00 14.36 171 THR B N 1
ATOM 2811 C CA . THR B 1 171 ? -42.719 45.149 50.398 1.00 13.93 171 THR B CA 1
ATOM 2812 C C . THR B 1 171 ? -42.963 44.288 51.626 1.00 18.86 171 THR B C 1
ATOM 2813 O O . THR B 1 171 ? -43.779 43.370 51.586 1.00 18.31 171 THR B O 1
ATOM 2817 N N . LEU B 1 172 ? -42.248 44.572 52.713 1.00 15.47 172 LEU B N 1
ATOM 2818 C CA . LEU B 1 172 ? -42.406 43.810 53.948 1.00 16.88 172 LEU B CA 1
ATOM 2819 C C . LEU B 1 172 ? -42.901 44.743 55.045 1.00 20.97 172 LEU B C 1
ATOM 2820 O O . LEU B 1 172 ? -42.327 45.820 55.258 1.00 19.03 172 LEU B O 1
ATOM 2825 N N . ALA B 1 173 ? -43.962 44.324 55.733 1.00 19.46 173 ALA B N 1
ATOM 2826 C CA . ALA B 1 173 ? -44.639 45.165 56.722 1.00 20.73 173 ALA B CA 1
ATOM 2827 C C . ALA B 1 173 ? -44.271 44.810 58.158 1.00 20.93 173 ALA B C 1
ATOM 2828 O O . ALA B 1 173 ? -44.632 45.525 59.088 1.00 25.91 173 ALA B O 1
ATOM 2830 N N . GLY B 1 174 ? -43.559 43.706 58.338 1.00 22.95 174 GLY B N 1
ATOM 2831 C CA . GLY B 1 174 ? -43.206 43.247 59.672 1.00 24.85 174 GLY B CA 1
ATOM 2832 C C . GLY B 1 174 ? -44.382 42.583 60.366 1.00 25.22 174 GLY B C 1
ATOM 2833 O O . GLY B 1 174 ? -45.520 42.654 59.898 1.00 24.21 174 GLY B O 1
ATOM 2834 N N . ALA B 1 175 ? -44.103 41.925 61.485 1.00 31.24 175 ALA B N 1
ATOM 2835 C CA . ALA B 1 175 ? -45.130 41.214 62.237 1.00 30.14 175 ALA B CA 1
ATOM 2836 C C . ALA B 1 175 ? -46.228 42.148 62.727 1.00 29.61 175 ALA B C 1
ATOM 2837 O O . ALA B 1 175 ? -47.404 41.787 62.732 1.00 30.23 175 ALA B O 1
ATOM 2839 N N . ASP B 1 176 ? -45.846 43.352 63.141 1.00 32.77 176 ASP B N 1
ATOM 2840 C CA . ASP B 1 176 ? -46.822 44.293 63.673 1.00 31.48 176 ASP B CA 1
ATOM 2841 C C . ASP B 1 176 ? -47.296 45.300 62.624 1.00 36.08 176 ASP B C 1
ATOM 2842 O O . ASP B 1 176 ? -48.086 46.194 62.919 1.00 30.26 176 ASP B O 1
ATOM 2847 N N . GLY B 1 177 ? -46.825 45.134 61.390 1.00 32.07 177 GLY B N 1
ATOM 2848 C CA . GLY B 1 177 ? -47.203 46.030 60.315 1.00 29.38 177 GLY B CA 1
ATOM 2849 C C . GLY B 1 177 ? -46.484 47.366 60.366 1.00 26.50 177 GLY B C 1
ATOM 2850 O O . GLY B 1 177 ? -46.765 48.253 59.568 1.00 28.41 177 GLY B O 1
ATOM 2851 N N . SER B 1 178 ? -45.543 47.506 61.293 1.00 24.63 178 SER B N 1
ATOM 2852 C CA . SER B 1 178 ? -44.906 48.805 61.536 1.00 31.47 178 SER B CA 1
ATOM 2853 C C . SER B 1 178 ? -43.813 49.182 60.533 1.00 30.81 178 SER B C 1
ATOM 2854 O O . SER B 1 178 ? -43.470 50.355 60.400 1.00 30.83 178 SER B O 1
ATOM 2857 N N . ARG B 1 179 ? -43.252 48.200 59.838 1.00 27.29 179 ARG B N 1
ATOM 2858 C CA . ARG B 1 179 ? -42.232 48.511 58.842 1.00 25.69 179 ARG B CA 1
ATOM 2859 C C . ARG B 1 179 ? -42.863 49.169 57.626 1.00 27.28 179 ARG B C 1
ATOM 2860 O O . ARG B 1 179 ? -43.887 48.705 57.126 1.00 30.24 179 ARG B O 1
ATOM 2868 N N . GLN B 1 180 ? -42.255 50.248 57.146 1.00 24.38 180 GLN B N 1
ATOM 2869 C CA . GLN B 1 180 ? -42.758 50.916 55.951 1.00 25.16 180 GLN B CA 1
ATOM 2870 C C . GLN B 1 180 ? -41.871 50.573 54.753 1.00 22.50 180 GLN B C 1
ATOM 2871 O O . GLN B 1 180 ? -40.750 50.105 54.932 1.00 20.51 180 GLN B O 1
ATOM 2877 N N . PRO B 1 181 ? -42.383 50.778 53.527 1.00 20.04 181 PRO B N 1
ATOM 2878 C CA . PRO B 1 181 ? -41.587 50.444 52.342 1.00 20.83 181 PRO B CA 1
ATOM 2879 C C . PRO B 1 181 ? -40.246 51.168 52.296 1.00 23.13 181 PRO B C 1
ATOM 2880 O O . PRO B 1 181 ? -40.176 52.381 52.505 1.00 23.62 181 PRO B O 1
ATOM 2884 N N . SER B 1 182 ? -39.187 50.415 52.029 1.00 22.01 182 SER B N 1
ATOM 2885 C CA . SER B 1 182 ? -37.844 50.972 51.928 1.00 18.06 182 SER B CA 1
ATOM 2886 C C . SER B 1 182 ? -37.632 51.646 50.579 1.00 19.14 182 SER B C 1
ATOM 2887 O O . SER B 1 182 ? -38.409 51.453 49.648 1.00 19.93 182 SER B O 1
ATOM 2890 N N . GLU B 1 183 ? -36.567 52.433 50.460 1.00 21.64 183 GLU B N 1
ATOM 2891 C CA . GLU B 1 183 ? -36.245 53.025 49.165 1.00 20.10 183 GLU B CA 1
ATOM 2892 C C . GLU B 1 183 ? -35.933 51.957 48.117 1.00 18.17 183 GLU B C 1
ATOM 2893 O O . GLU B 1 183 ? -36.281 52.110 46.949 1.00 19.29 183 GLU B O 1
ATOM 2899 N N . ASN B 1 184 ? -35.276 50.878 48.523 1.00 17.61 184 ASN B N 1
ATOM 2900 C CA . ASN B 1 184 ? -35.001 49.804 47.569 1.00 19.16 184 ASN B CA 1
ATOM 2901 C C . ASN B 1 184 ? -36.314 49.237 47.023 1.00 17.92 184 ASN B C 1
ATOM 2902 O O . ASN B 1 184 ? -36.477 49.092 45.806 1.00 17.25 184 ASN B O 1
ATOM 2907 N N . GLU B 1 185 ? -37.257 48.949 47.922 1.00 15.56 185 GLU B N 1
ATOM 2908 C CA . GLU B 1 185 ? -38.576 48.434 47.519 1.00 17.38 185 GLU B CA 1
ATOM 2909 C C . GLU B 1 185 ? -39.373 49.376 46.606 1.00 18.89 185 GLU B C 1
ATOM 2910 O O . GLU B 1 185 ? -40.026 48.932 45.653 1.00 14.73 185 GLU B O 1
ATOM 2916 N N . LEU B 1 186 ? -39.323 50.673 46.902 1.00 16.43 186 LEU B N 1
ATOM 2917 C CA . LEU B 1 186 ? -40.043 51.667 46.102 1.00 17.50 186 LEU B CA 1
ATOM 2918 C C . LEU B 1 186 ? -39.409 51.851 44.718 1.00 16.08 186 LEU B C 1
ATOM 2919 O O . LEU B 1 186 ? -40.115 52.034 43.719 1.00 18.73 186 LEU B O 1
ATOM 2924 N N . GLN B 1 187 ? -38.080 51.792 44.673 1.00 17.02 187 GLN B N 1
ATOM 2925 C CA . GLN B 1 187 ? -37.325 51.881 43.427 1.00 20.52 187 GLN B CA 1
ATOM 2926 C C . GLN B 1 187 ? -37.677 50.717 42.500 1.00 18.68 187 GLN B C 1
ATOM 2927 O O . GLN B 1 187 ? -37.815 50.891 41.286 1.00 17.71 187 GLN B O 1
ATOM 2933 N N . ILE B 1 188 ? -37.836 49.532 43.082 1.00 18.85 188 ILE B N 1
ATOM 2934 C CA . ILE B 1 188 ? -38.208 48.344 42.309 1.00 16.66 188 ILE B CA 1
ATOM 2935 C C . ILE B 1 188 ? -39.625 48.509 41.765 1.00 16.12 188 ILE B C 1
ATOM 2936 O O . ILE B 1 188 ? -39.897 48.195 40.603 1.00 16.29 188 ILE B O 1
ATOM 2941 N N . ALA B 1 189 ? -40.519 49.036 42.595 1.00 14.71 189 ALA B N 1
ATOM 2942 C CA . ALA B 1 189 ? -41.885 49.328 42.157 1.00 15.01 189 ALA B CA 1
ATOM 2943 C C . ALA B 1 189 ? -41.923 50.365 41.029 1.00 15.96 189 ALA B C 1
ATOM 2944 O O . ALA B 1 189 ? -42.693 50.223 40.076 1.00 16.32 189 ALA B O 1
ATOM 2946 N N . ARG B 1 190 ? -41.105 51.412 41.139 1.00 17.37 190 ARG B N 1
ATOM 2947 C CA . ARG B 1 190 ? -41.033 52.413 40.075 1.00 15.48 190 ARG B CA 1
ATOM 2948 C C . ARG B 1 190 ? -40.583 51.757 38.774 1.00 13.48 190 ARG B C 1
ATOM 2949 O O . ARG B 1 190 ? -41.164 51.996 37.715 1.00 17.10 190 ARG B O 1
ATOM 2957 N N . PHE B 1 191 ? -39.554 50.919 38.865 1.00 15.22 191 PHE B N 1
ATOM 2958 C CA . PHE B 1 191 ? -39.068 50.197 37.688 1.00 16.61 191 PHE B CA 1
ATOM 2959 C C . PHE B 1 191 ? -40.194 49.354 37.094 1.00 17.60 191 PHE B C 1
ATOM 2960 O O . PHE B 1 191 ? -40.428 49.374 35.884 1.00 19.01 191 PHE B O 1
ATOM 2968 N N . GLN B 1 192 ? -40.897 48.617 37.947 1.00 16.46 192 GLN B N 1
ATOM 2969 C CA . GLN B 1 192 ? -42.012 47.795 37.471 1.00 15.90 192 GLN B CA 1
ATOM 2970 C C . GLN B 1 192 ? -43.024 48.636 36.715 1.00 16.64 192 GLN B C 1
ATOM 2971 O O . GLN B 1 192 ? -43.459 48.265 35.635 1.00 15.90 192 GLN B O 1
ATOM 2977 N N . GLY B 1 193 ? -43.399 49.775 37.287 1.00 15.98 193 GLY B N 1
ATOM 2978 C CA . GLY B 1 193 ? -44.384 50.629 36.657 1.00 15.03 193 GLY B CA 1
ATOM 2979 C C . GLY B 1 193 ? -43.923 51.079 35.285 1.00 16.81 193 GLY B C 1
ATOM 2980 O O . GLY B 1 193 ? -44.703 51.088 34.336 1.00 17.76 193 GLY B O 1
ATOM 2981 N N . LYS B 1 194 ? -42.654 51.470 35.187 1.00 17.07 194 LYS B N 1
ATOM 2982 C CA . LYS B 1 194 ? -42.108 51.976 33.926 1.00 17.94 194 LYS B CA 1
ATOM 2983 C C . LYS B 1 194 ? -41.964 50.849 32.909 1.00 18.14 194 LYS B C 1
ATOM 2984 O O . LYS B 1 194 ? -42.218 51.034 31.725 1.00 18.15 194 LYS B O 1
ATOM 2990 N N . HIS B 1 195 ? -41.540 49.688 33.392 1.00 17.64 195 HIS B N 1
ATOM 2991 C CA . HIS B 1 195 ? -41.345 48.519 32.543 1.00 19.62 195 HIS B CA 1
ATOM 2992 C C . HIS B 1 195 ? -42.678 48.059 31.970 1.00 17.90 195 HIS B C 1
ATOM 2993 O O . HIS B 1 195 ? -42.792 47.822 30.763 1.00 16.96 195 HIS B O 1
ATOM 3000 N N . VAL B 1 196 ? -43.688 47.928 32.832 1.00 15.84 196 VAL B N 1
ATOM 3001 C CA . VAL B 1 196 ? -45.021 47.584 32.367 1.00 15.92 196 VAL B CA 1
ATOM 3002 C C . VAL B 1 196 ? -45.568 48.606 31.360 1.00 18.26 196 VAL B C 1
ATOM 3003 O O . VAL B 1 196 ? -46.111 48.236 30.319 1.00 16.15 196 VAL B O 1
ATOM 3007 N N . ALA B 1 197 ? -45.417 49.893 31.660 1.00 16.07 197 ALA B N 1
ATOM 3008 C CA . ALA B 1 197 ? -45.948 50.927 30.779 1.00 17.65 197 ALA B CA 1
ATOM 3009 C C . ALA B 1 197 ? -45.304 50.897 29.391 1.00 19.36 197 ALA B C 1
ATOM 3010 O O . ALA B 1 197 ? -45.972 51.131 28.374 1.00 21.37 197 ALA B O 1
ATOM 3012 N N . THR B 1 198 ? -44.003 50.629 29.367 1.00 20.07 198 THR B N 1
ATOM 3013 C CA . THR B 1 198 ? -43.238 50.562 28.128 1.00 20.25 198 THR B CA 1
ATOM 3014 C C . THR B 1 198 ? -43.699 49.397 27.256 1.00 22.85 198 THR B C 1
ATOM 3015 O O . THR B 1 198 ? -43.910 49.548 26.048 1.00 20.87 198 THR B O 1
ATOM 3019 N N . ILE B 1 199 ? -43.853 48.230 27.869 1.00 22.47 199 ILE B N 1
ATOM 3020 C CA . ILE B 1 199 ? -44.362 47.075 27.143 1.00 20.72 199 ILE B CA 1
ATOM 3021 C C . ILE B 1 199 ? -45.776 47.348 26.631 1.00 21.50 199 ILE B C 1
ATOM 3022 O O . ILE B 1 199 ? -46.086 47.101 25.463 1.00 20.73 199 ILE B O 1
ATOM 3027 N N . ALA B 1 200 ? -46.632 47.890 27.493 1.00 16.48 200 ALA B N 1
ATOM 3028 C CA . ALA B 1 200 ? -48.000 48.190 27.096 1.00 16.78 200 ALA B CA 1
ATOM 3029 C C . ALA B 1 200 ? -48.057 49.193 25.941 1.00 23.14 200 ALA B C 1
ATOM 3030 O O . ALA B 1 200 ? -48.861 49.053 25.024 1.00 24.90 200 ALA B O 1
ATOM 3032 N N . LYS B 1 201 ? -47.194 50.199 25.992 1.00 24.46 201 LYS B N 1
ATOM 3033 C CA . LYS B 1 201 ? -47.156 51.224 24.953 1.00 23.86 201 LYS B CA 1
ATOM 3034 C C . LYS B 1 201 ? -46.735 50.611 23.617 1.00 28.68 201 LYS B C 1
ATOM 3035 O O . LYS B 1 201 ? -47.362 50.844 22.584 1.00 26.32 201 LYS B O 1
ATOM 3041 N N . ARG B 1 202 ? -45.681 49.807 23.651 1.00 23.35 202 ARG B N 1
ATOM 3042 C CA . ARG B 1 202 ? -45.206 49.137 22.445 1.00 29.09 202 ARG B CA 1
ATOM 3043 C C . ARG B 1 202 ? -46.308 48.292 21.797 1.00 32.34 202 ARG B C 1
ATOM 3044 O O . ARG B 1 202 ? -46.522 48.356 20.586 1.00 30.98 202 ARG B O 1
ATOM 3052 N N . LEU B 1 203 ? -47.024 47.529 22.615 1.00 26.72 203 LEU B N 1
ATOM 3053 C CA . LEU B 1 203 ? -48.123 46.699 22.137 1.00 27.65 203 LEU B CA 1
ATOM 3054 C C . LEU B 1 203 ? -49.310 47.506 21.625 1.00 34.89 203 LEU B C 1
ATOM 3055 O O . LEU B 1 203 ? -49.961 47.114 20.660 1.00 40.63 203 LEU B O 1
ATOM 3060 N N . ALA B 1 204 ? -49.613 48.612 22.293 1.00 34.89 204 ALA B N 1
ATOM 3061 C CA . ALA B 1 204 ? -50.809 49.381 21.968 1.00 37.86 204 ALA B CA 1
ATOM 3062 C C . ALA B 1 204 ? -50.630 50.161 20.672 1.00 41.95 204 ALA B C 1
ATOM 3063 O O . ALA B 1 204 ? -51.548 50.249 19.858 1.00 50.32 204 ALA B O 1
ATOM 3065 N N . ASN B 1 205 ? -49.440 50.720 20.488 1.00 42.41 205 ASN B N 1
ATOM 3066 C CA . ASN B 1 205 ? -49.130 51.513 19.303 1.00 46.30 205 ASN B CA 1
ATOM 3067 C C . ASN B 1 205 ? -48.999 50.677 18.031 1.00 52.55 205 ASN B C 1
ATOM 3068 O O . ASN B 1 205 ? -48.575 51.191 16.996 1.00 56.44 205 ASN B O 1
ATOM 3073 N N . ASN B 1 206 ? -49.359 49.396 18.114 1.00 53.10 206 ASN B N 1
ATOM 3074 C CA . ASN B 1 206 ? -49.267 48.480 16.972 1.00 52.74 206 ASN B CA 1
ATOM 3075 C C . ASN B 1 206 ? -49.533 49.161 15.628 1.00 61.93 206 ASN B C 1
ATOM 3076 O O . ASN B 1 206 ? -48.882 48.862 14.625 1.00 62.87 206 ASN B O 1
ATOM 3081 N N . PRO C 1 2 ? -36.761 1.380 64.167 1.00 34.57 2 PRO C N 1
ATOM 3082 C CA . PRO C 1 2 ? -36.647 2.839 64.182 1.00 27.90 2 PRO C CA 1
ATOM 3083 C C . PRO C 1 2 ? -37.340 3.460 62.977 1.00 30.08 2 PRO C C 1
ATOM 3084 O O . PRO C 1 2 ? -37.483 2.813 61.935 1.00 28.95 2 PRO C O 1
ATOM 3088 N N . THR C 1 3 ? -37.766 4.709 63.131 1.00 28.82 3 THR C N 1
ATOM 3089 C CA . THR C 1 3 ? -38.304 5.479 62.023 1.00 23.14 3 THR C CA 1
ATOM 3090 C C . THR C 1 3 ? -37.148 5.895 61.124 1.00 24.10 3 THR C C 1
ATOM 3091 O O . THR C 1 3 ? -36.137 6.410 61.599 1.00 22.18 3 THR C O 1
ATOM 3095 N N . LYS C 1 4 ? -37.287 5.654 59.822 1.00 17.99 4 LYS C N 1
ATOM 3096 C CA . LYS C 1 4 ? -36.199 5.922 58.891 1.00 22.60 4 LYS C CA 1
ATOM 3097 C C . LYS C 1 4 ? -36.403 7.240 58.164 1.00 22.60 4 LYS C C 1
ATOM 3098 O O . LYS C 1 4 ? -37.444 7.456 57.549 1.00 20.86 4 LYS C O 1
ATOM 3104 N N . ILE C 1 5 ? -35.403 8.117 58.250 1.00 18.14 5 ILE C N 1
ATOM 3105 C CA . ILE C 1 5 ? -35.442 9.413 57.581 1.00 20.81 5 ILE C CA 1
ATOM 3106 C C . ILE C 1 5 ? -34.309 9.493 56.573 1.00 21.23 5 ILE C C 1
ATOM 3107 O O . ILE C 1 5 ? -33.150 9.290 56.923 1.00 23.60 5 ILE C O 1
ATOM 3112 N N . GLN C 1 6 ? -34.636 9.787 55.320 1.00 16.90 6 GLN C N 1
ATOM 3113 C CA . GLN C 1 6 ? -33.596 10.019 54.333 1.00 16.61 6 GLN C CA 1
ATOM 3114 C C . GLN C 1 6 ? -33.548 11.496 53.962 1.00 16.25 6 GLN C C 1
ATOM 3115 O O . GLN C 1 6 ? -34.579 12.136 53.800 1.00 18.53 6 GLN C O 1
ATOM 3121 N N . ILE C 1 7 ? -32.339 12.026 53.847 1.00 13.89 7 ILE C N 1
ATOM 3122 C CA . ILE C 1 7 ? -32.139 13.423 53.490 1.00 15.27 7 ILE C CA 1
ATOM 3123 C C . ILE C 1 7 ? -31.363 13.394 52.192 1.00 16.95 7 ILE C C 1
ATOM 3124 O O . ILE C 1 7 ? -30.170 13.093 52.171 1.00 20.13 7 ILE C O 1
ATOM 3129 N N . VAL C 1 8 ? -32.065 13.667 51.103 1.00 14.97 8 VAL C N 1
ATOM 3130 C CA . VAL C 1 8 ? -31.538 13.464 49.762 1.00 15.73 8 VAL C CA 1
ATOM 3131 C C . VAL C 1 8 ? -31.287 14.830 49.157 1.00 15.06 8 VAL C C 1
ATOM 3132 O O . VAL C 1 8 ? -32.204 15.626 49.017 1.00 13.28 8 VAL C O 1
ATOM 3136 N N . PHE C 1 9 ? -30.038 15.126 48.818 1.00 16.10 9 PHE C N 1
ATOM 3137 C CA . PHE C 1 9 ? -29.704 16.496 48.459 1.00 15.00 9 PHE C CA 1
ATOM 3138 C C . PHE C 1 9 ? -28.706 16.582 47.311 1.00 15.93 9 PHE C C 1
ATOM 3139 O O . PHE C 1 9 ? -27.922 15.661 47.078 1.00 18.32 9 PHE C O 1
ATOM 3147 N N . TYR C 1 10 ? -28.775 17.681 46.572 1.00 15.67 10 TYR C N 1
ATOM 3148 C CA . TYR C 1 10 ? -27.699 18.063 45.674 1.00 16.47 10 TYR C CA 1
ATOM 3149 C C . TYR C 1 10 ? -27.062 19.342 46.186 1.00 16.79 10 TYR C C 1
ATOM 3150 O O . TYR C 1 10 ? -27.765 20.267 46.559 1.00 14.63 10 TYR C O 1
ATOM 3159 N N . SER C 1 11 ? -25.733 19.406 46.202 1.00 16.10 11 SER C N 1
ATOM 3160 C CA . SER C 1 11 ? -25.065 20.633 46.605 1.00 17.19 11 SER C CA 1
ATOM 3161 C C . SER C 1 11 ? -23.842 20.852 45.728 1.00 24.27 11 SER C C 1
ATOM 3162 O O . SER C 1 11 ? -23.049 19.935 45.525 1.00 24.37 11 SER C O 1
ATOM 3165 N N . SER C 1 12 ? -23.702 22.059 45.197 1.00 24.89 12 SER C N 1
ATOM 3166 C CA . SER C 1 12 ? -22.537 22.396 44.384 1.00 29.86 12 SER C CA 1
ATOM 3167 C C . SER C 1 12 ? -21.466 23.042 45.254 1.00 31.11 12 SER C C 1
ATOM 3168 O O . SER C 1 12 ? -20.330 22.583 45.294 1.00 36.15 12 SER C O 1
ATOM 3171 N N . TYR C 1 13 ? -21.843 24.101 45.963 1.00 29.61 13 TYR C N 1
ATOM 3172 C CA . TYR C 1 13 ? -20.867 24.877 46.725 1.00 31.66 13 TYR C CA 1
ATOM 3173 C C . TYR C 1 13 ? -20.958 24.706 48.238 1.00 33.09 13 TYR C C 1
ATOM 3174 O O . TYR C 1 13 ? -20.285 25.421 48.986 1.00 29.84 13 TYR C O 1
ATOM 3183 N N . GLY C 1 14 ? -21.790 23.768 48.684 1.00 22.42 14 GLY C N 1
ATOM 3184 C CA . GLY C 1 14 ? -21.847 23.417 50.090 1.00 20.91 14 GLY C CA 1
ATOM 3185 C C . GLY C 1 14 ? -22.997 23.979 50.912 1.00 22.22 14 GLY C C 1
ATOM 3186 O O . GLY C 1 14 ? -23.218 23.523 52.029 1.00 21.13 14 GLY C O 1
ATOM 3187 N N . HIS C 1 15 ? -23.728 24.960 50.382 1.00 20.78 15 HIS C N 1
ATOM 3188 C CA . HIS C 1 15 ? -24.803 25.589 51.144 1.00 20.85 15 HIS C CA 1
ATOM 3189 C C . HIS C 1 15 ? -25.891 24.577 51.499 1.00 19.16 15 HIS C C 1
ATOM 3190 O O . HIS C 1 15 ? -26.299 24.469 52.659 1.00 18.65 15 HIS C O 1
ATOM 3197 N N . ILE C 1 16 ? -26.359 23.840 50.496 1.00 15.94 16 ILE C N 1
ATOM 3198 C CA . ILE C 1 16 ? -27.372 22.806 50.735 1.00 14.46 16 ILE C CA 1
ATOM 3199 C C . ILE C 1 16 ? -26.833 21.659 51.615 1.00 18.34 16 ILE C C 1
ATOM 3200 O O . ILE C 1 16 ? -27.570 21.101 52.438 1.00 16.17 16 ILE C O 1
ATOM 3205 N N . TYR C 1 17 ? -25.547 21.323 51.467 1.00 15.88 17 TYR C N 1
ATOM 3206 C CA . TYR C 1 17 ? -24.933 20.330 52.342 1.00 14.39 17 TYR C CA 1
ATOM 3207 C C . TYR C 1 17 ? -24.956 20.770 53.807 1.00 16.91 17 TYR C C 1
ATOM 3208 O O . TYR C 1 17 ? -25.281 19.977 54.689 1.00 18.28 17 TYR C O 1
ATOM 3217 N N . LYS C 1 18 ? -24.597 22.025 54.068 1.00 16.13 18 LYS C N 1
ATOM 3218 C CA . LYS C 1 18 ? -24.633 22.532 55.441 1.00 15.52 18 LYS C CA 1
ATOM 3219 C C . LYS C 1 18 ? -26.051 22.495 56.008 1.00 17.22 18 LYS C C 1
ATOM 3220 O O . LYS C 1 18 ? -26.275 22.094 57.157 1.00 17.67 18 LYS C O 1
ATOM 3226 N N . MET C 1 19 ? -27.014 22.923 55.202 1.00 17.14 19 MET C N 1
ATOM 3227 C CA . MET C 1 19 ? -28.406 22.866 55.618 1.00 14.72 19 MET C CA 1
ATOM 3228 C C . MET C 1 19 ? -28.832 21.418 55.894 1.00 13.66 19 MET C C 1
ATOM 3229 O O . MET C 1 19 ? -29.559 21.163 56.846 1.00 16.14 19 MET C O 1
ATOM 3234 N N . ALA C 1 20 ? -28.372 20.476 55.071 1.00 14.31 20 ALA C N 1
ATOM 3235 C CA . ALA C 1 20 ? -28.744 19.061 55.227 1.00 15.60 20 ALA C CA 1
ATOM 3236 C C . ALA C 1 20 ? -28.250 18.474 56.548 1.00 17.11 20 ALA C C 1
ATOM 3237 O O . ALA C 1 20 ? -28.931 17.655 57.184 1.00 15.50 20 ALA C O 1
ATOM 3239 N N . GLU C 1 21 ? -27.063 18.897 56.965 1.00 17.66 21 GLU C N 1
ATOM 3240 C CA . GLU C 1 21 ? -26.532 18.457 58.247 1.00 20.06 21 GLU C CA 1
ATOM 3241 C C . GLU C 1 21 ? -27.351 19.014 59.401 1.00 17.00 21 GLU C C 1
ATOM 3242 O O . GLU C 1 21 ? -27.523 18.344 60.419 1.00 16.68 21 GLU C O 1
ATOM 3248 N N . ALA C 1 22 ? -27.861 20.235 59.256 1.00 14.44 22 ALA C N 1
ATOM 3249 C CA . ALA C 1 22 ? -28.733 20.794 60.287 1.00 14.70 22 ALA C CA 1
ATOM 3250 C C . ALA C 1 22 ? -30.077 20.069 60.309 1.00 18.13 22 ALA C C 1
ATOM 3251 O O . ALA C 1 22 ? -30.626 19.771 61.379 1.00 16.87 22 ALA C O 1
ATOM 3253 N N . ILE C 1 23 ? -30.617 19.791 59.126 1.00 17.17 23 ILE C N 1
ATOM 3254 C CA . ILE C 1 23 ? -31.838 18.995 59.052 1.00 15.57 23 ILE C CA 1
ATOM 3255 C C . ILE C 1 23 ? -31.630 17.675 59.799 1.00 16.53 23 ILE C C 1
ATOM 3256 O O . ILE C 1 23 ? -32.481 17.247 60.591 1.00 15.47 23 ILE C O 1
ATOM 3261 N N . ALA C 1 24 ? -30.489 17.041 59.543 1.00 16.05 24 ALA C N 1
ATOM 3262 C CA . ALA C 1 24 ? -30.171 15.745 60.126 1.00 18.03 24 ALA C CA 1
ATOM 3263 C C . ALA C 1 24 ? -30.081 15.832 61.646 1.00 17.94 24 ALA C C 1
ATOM 3264 O O . ALA C 1 24 ? -30.601 14.973 62.366 1.00 16.93 24 ALA C O 1
ATOM 3266 N N . ALA C 1 25 ? -29.425 16.880 62.131 1.00 16.98 25 ALA C N 1
ATOM 3267 C CA . ALA C 1 25 ? -29.267 17.074 63.565 1.00 16.77 25 ALA C CA 1
ATOM 3268 C C . ALA C 1 25 ? -30.630 17.172 64.229 1.00 18.91 25 ALA C C 1
ATOM 3269 O O . ALA C 1 25 ? -30.868 16.553 65.260 1.00 19.62 25 ALA C O 1
ATOM 3271 N N . GLY C 1 26 ? -31.520 17.962 63.631 1.00 18.15 26 GLY C N 1
ATOM 3272 C CA . GLY C 1 26 ? -32.883 18.090 64.112 1.00 17.79 26 GLY C CA 1
ATOM 3273 C C . GLY C 1 26 ? -33.646 16.776 64.111 1.00 18.50 26 GLY C C 1
ATOM 3274 O O . GLY C 1 26 ? -34.298 16.428 65.098 1.00 20.56 26 GLY C O 1
ATOM 3275 N N . ALA C 1 27 ? -33.584 16.045 63.003 1.00 15.57 27 ALA C N 1
ATOM 3276 C CA . ALA C 1 27 ? -34.251 14.747 62.917 1.00 16.24 27 ALA C CA 1
ATOM 3277 C C . ALA C 1 27 ? -33.798 13.810 64.044 1.00 19.42 27 ALA C C 1
ATOM 3278 O O . ALA C 1 27 ? -34.607 13.086 64.630 1.00 19.74 27 ALA C O 1
ATOM 3280 N N . ARG C 1 28 ? -32.505 13.840 64.351 1.00 17.80 28 ARG C N 1
ATOM 3281 C CA . ARG C 1 28 ? -31.958 12.950 65.375 1.00 20.83 28 ARG C CA 1
ATOM 3282 C C . ARG C 1 28 ? -32.363 13.317 66.799 1.00 23.22 28 ARG C C 1
ATOM 3283 O O . ARG C 1 28 ? -32.088 12.558 67.730 1.00 24.86 28 ARG C O 1
ATOM 3291 N N . GLU C 1 29 ? -33.010 14.467 66.972 1.00 19.01 29 GLU C N 1
ATOM 3292 C CA . GLU C 1 29 ? -33.472 14.883 68.297 1.00 21.49 29 GLU C CA 1
ATOM 3293 C C . GLU C 1 29 ? -34.742 14.140 68.694 1.00 20.31 29 GLU C C 1
ATOM 3294 O O . GLU C 1 29 ? -35.235 14.277 69.813 1.00 23.53 29 GLU C O 1
ATOM 3300 N N . VAL C 1 30 ? -35.264 13.349 67.765 1.00 21.42 30 VAL C N 1
ATOM 3301 C CA . VAL C 1 30 ? -36.454 12.548 68.008 1.00 23.12 30 VAL C CA 1
ATOM 3302 C C . VAL C 1 30 ? -36.006 11.136 68.362 1.00 26.08 30 VAL C C 1
ATOM 3303 O O . VAL C 1 30 ? -35.112 10.591 67.723 1.00 25.25 30 VAL C O 1
ATOM 3307 N N . GLY C 1 31 ? -36.605 10.540 69.382 1.00 29.89 31 GLY C N 1
ATOM 3308 C CA . GLY C 1 31 ? -36.158 9.221 69.807 1.00 32.27 31 GLY C CA 1
ATOM 3309 C C . GLY C 1 31 ? -36.321 8.177 68.716 1.00 34.43 31 GLY C C 1
ATOM 3310 O O . GLY C 1 31 ? -37.216 8.297 67.876 1.00 29.80 31 GLY C O 1
ATOM 3311 N N . ASP C 1 32 ? -35.446 7.169 68.710 1.00 28.96 32 ASP C N 1
ATOM 3312 C CA . ASP C 1 32 ? -35.652 5.966 67.899 1.00 29.54 32 ASP C CA 1
ATOM 3313 C C . ASP C 1 32 ? -35.815 6.263 66.407 1.00 30.59 32 ASP C C 1
ATOM 3314 O O . ASP C 1 32 ? -36.698 5.721 65.746 1.00 28.96 32 ASP C O 1
ATOM 3319 N N . VAL C 1 33 ? -34.962 7.133 65.881 1.00 29.11 33 VAL C N 1
ATOM 3320 C CA . VAL C 1 33 ? -34.977 7.435 64.461 1.00 28.79 33 VAL C CA 1
ATOM 3321 C C . VAL C 1 33 ? -33.617 7.116 63.882 1.00 29.64 33 VAL C C 1
ATOM 3322 O O . VAL C 1 33 ? -32.606 7.159 64.582 1.00 35.97 33 VAL C O 1
ATOM 3326 N N . GLU C 1 34 ? -33.600 6.772 62.603 1.00 26.62 34 GLU C N 1
ATOM 3327 C CA . GLU C 1 34 ? -32.360 6.528 61.891 1.00 25.64 34 GLU C CA 1
ATOM 3328 C C . GLU C 1 34 ? -32.300 7.496 60.713 1.00 27.49 34 GLU C C 1
ATOM 3329 O O . GLU C 1 34 ? -33.179 7.481 59.850 1.00 26.00 34 GLU C O 1
ATOM 3335 N N . VAL C 1 35 ? -31.273 8.342 60.689 1.00 21.66 35 VAL C N 1
ATOM 3336 C CA . VAL C 1 35 ? -31.180 9.405 59.693 1.00 21.72 35 VAL C CA 1
ATOM 3337 C C . VAL C 1 35 ? -30.005 9.191 58.751 1.00 22.83 35 VAL C C 1
ATOM 3338 O O . VAL C 1 35 ? -28.879 9.006 59.196 1.00 23.35 35 VAL C O 1
ATOM 3342 N N . THR C 1 36 ? -30.267 9.214 57.447 1.00 17.82 36 THR C N 1
ATOM 3343 C CA . THR C 1 36 ? -29.234 8.941 56.458 1.00 22.13 36 THR C CA 1
ATOM 3344 C C . THR C 1 36 ? -29.140 10.067 55.439 1.00 22.32 36 THR C C 1
ATOM 3345 O O . THR C 1 36 ? -30.107 10.342 54.739 1.00 21.25 36 THR C O 1
ATOM 3349 N N . LEU C 1 37 ? -27.981 10.712 55.353 1.00 19.02 37 LEU C N 1
ATOM 3350 C CA . LEU C 1 37 ? -27.732 11.669 54.282 1.00 18.56 37 LEU C CA 1
ATOM 3351 C C . LEU C 1 37 ? -27.338 10.931 53.014 1.00 21.61 37 LEU C C 1
ATOM 3352 O O . LEU C 1 37 ? -26.475 10.051 53.047 1.00 22.14 37 LEU C O 1
ATOM 3357 N N . LEU C 1 38 ? -27.957 11.305 51.897 1.00 15.62 38 LEU C N 1
ATOM 3358 C CA . LEU C 1 38 ? -27.644 10.720 50.598 1.00 20.51 38 LEU C CA 1
ATOM 3359 C C . LEU C 1 38 ? -27.477 11.839 49.593 1.00 22.61 38 LEU C C 1
ATOM 3360 O O . LEU C 1 38 ? -28.308 12.751 49.527 1.00 19.76 38 LEU C O 1
ATOM 3365 N N . GLN C 1 39 ? -26.400 11.791 48.816 1.00 20.64 39 GLN C N 1
ATOM 3366 C CA . GLN C 1 39 ? -26.169 12.851 47.849 1.00 22.53 39 GLN C CA 1
ATOM 3367 C C . GLN C 1 39 ? -26.576 12.428 46.443 1.00 24.32 39 GLN C C 1
ATOM 3368 O O . GLN C 1 39 ? -26.383 11.284 46.027 1.00 20.97 39 GLN C O 1
ATOM 3374 N N . VAL C 1 40 ? -27.176 13.366 45.727 1.00 20.04 40 VAL C N 1
ATOM 3375 C CA . VAL C 1 40 ? -27.640 13.119 44.370 1.00 25.57 40 VAL C CA 1
ATOM 3376 C C . VAL C 1 40 ? -26.470 13.216 43.397 1.00 26.91 40 VAL C C 1
ATOM 3377 O O . VAL C 1 40 ? -25.702 14.178 43.452 1.00 24.56 40 VAL C O 1
ATOM 3381 N N . PRO C 1 41 ? -26.331 12.212 42.512 1.00 27.63 41 PRO C N 1
ATOM 3382 C CA . PRO C 1 41 ? -25.233 12.137 41.544 1.00 30.93 41 PRO C CA 1
ATOM 3383 C C . PRO C 1 41 ? -25.209 13.325 40.605 1.00 29.87 41 PRO C C 1
ATOM 3384 O O . PRO C 1 41 ? -26.254 13.876 40.260 1.00 25.06 41 PRO C O 1
ATOM 3388 N N . GLU C 1 42 ? -24.006 13.705 40.198 1.00 31.38 42 GLU C N 1
ATOM 3389 C CA . GLU C 1 42 ? -23.795 14.734 39.197 1.00 30.64 42 GLU C CA 1
ATOM 3390 C C . GLU C 1 42 ? -24.214 14.196 37.837 1.00 28.41 42 GLU C C 1
ATOM 3391 O O . GLU C 1 42 ? -24.287 12.984 37.640 1.00 32.88 42 GLU C O 1
ATOM 3397 N N . LEU C 1 43 ? -24.496 15.093 36.897 1.00 33.13 43 LEU C N 1
ATOM 3398 C CA . LEU C 1 43 ? -24.768 14.687 35.525 1.00 32.98 43 LEU C CA 1
ATOM 3399 C C . LEU C 1 43 ? -23.504 14.833 34.671 1.00 45.83 43 LEU C C 1
ATOM 3400 O O . LEU C 1 43 ? -22.950 15.931 34.538 1.00 44.17 43 LEU C O 1
ATOM 3405 N N . GLY C 1 56 ? -14.249 20.042 44.179 1.00 61.75 56 GLY C N 1
ATOM 3406 C CA . GLY C 1 56 ? -13.575 20.579 45.347 1.00 66.03 56 GLY C CA 1
ATOM 3407 C C . GLY C 1 56 ? -14.505 20.731 46.537 1.00 65.20 56 GLY C C 1
ATOM 3408 O O . GLY C 1 56 ? -14.250 20.184 47.612 1.00 66.98 56 GLY C O 1
ATOM 3409 N N . TYR C 1 57 ? -15.585 21.482 46.343 1.00 63.26 57 TYR C N 1
ATOM 3410 C CA . TYR C 1 57 ? -16.585 21.673 47.388 1.00 61.23 57 TYR C CA 1
ATOM 3411 C C . TYR C 1 57 ? -17.386 20.400 47.636 1.00 58.01 57 TYR C C 1
ATOM 3412 O O . TYR C 1 57 ? -17.805 20.136 48.763 1.00 61.46 57 TYR C O 1
ATOM 3421 N N . ARG C 1 58 ? -17.605 19.622 46.578 1.00 58.61 58 ARG C N 1
ATOM 3422 C CA . ARG C 1 58 ? -18.339 18.362 46.686 1.00 56.26 58 ARG C CA 1
ATOM 3423 C C . ARG C 1 58 ? -17.484 17.251 47.303 1.00 58.77 58 ARG C C 1
ATOM 3424 O O . ARG C 1 58 ? -18.009 16.278 47.849 1.00 54.98 58 ARG C O 1
ATOM 3432 N N . ALA C 1 59 ? -16.166 17.411 47.220 1.00 61.32 59 ALA C N 1
ATOM 3433 C CA . ALA C 1 59 ? -15.239 16.461 47.823 1.00 60.04 59 ALA C CA 1
ATOM 3434 C C . ALA C 1 59 ? -15.241 16.596 49.345 1.00 61.55 59 ALA C C 1
ATOM 3435 O O . ALA C 1 59 ? -14.856 15.668 50.061 1.00 60.77 59 ALA C O 1
ATOM 3437 N N . ALA C 1 60 ? -15.682 17.755 49.829 1.00 63.33 60 ALA C N 1
ATOM 3438 C CA . ALA C 1 60 ? -15.739 18.036 51.265 1.00 62.12 60 ALA C CA 1
ATOM 3439 C C . ALA C 1 60 ? -16.860 17.251 51.941 1.00 61.15 60 ALA C C 1
ATOM 3440 O O . ALA C 1 60 ? -16.981 17.246 53.168 1.00 58.31 60 ALA C O 1
ATOM 3442 N N . PHE C 1 61 ? -17.684 16.599 51.129 1.00 58.12 61 PHE C N 1
ATOM 3443 C CA . PHE C 1 61 ? -18.697 15.681 51.636 1.00 55.34 61 PHE C CA 1
ATOM 3444 C C . PHE C 1 61 ? -18.767 14.416 50.779 1.00 55.06 61 PHE C C 1
ATOM 3445 O O . PHE C 1 61 ? -19.818 13.784 50.670 1.00 53.43 61 PHE C O 1
ATOM 3453 N N . GLY C 1 62 ? -17.631 14.048 50.189 1.00 57.61 62 GLY C N 1
ATOM 3454 C CA . GLY C 1 62 ? -17.555 12.926 49.266 1.00 58.78 62 GLY C CA 1
ATOM 3455 C C . GLY C 1 62 ? -17.694 11.553 49.903 1.00 56.77 62 GLY C C 1
ATOM 3456 O O . GLY C 1 62 ? -17.725 10.540 49.200 1.00 57.23 62 GLY C O 1
ATOM 3457 N N . SER C 1 63 ? -17.778 11.517 51.231 1.00 52.05 63 SER C N 1
ATOM 3458 C CA . SER C 1 63 ? -17.956 10.262 51.957 1.00 51.01 63 SER C CA 1
ATOM 3459 C C . SER C 1 63 ? -19.437 9.970 52.221 1.00 48.17 63 SER C C 1
ATOM 3460 O O . SER C 1 63 ? -19.790 8.936 52.798 1.00 43.10 63 SER C O 1
ATOM 3463 N N . ILE C 1 64 ? -20.296 10.894 51.802 1.00 42.30 64 ILE C N 1
ATOM 3464 C CA . ILE C 1 64 ? -21.738 10.689 51.841 1.00 37.44 64 ILE C CA 1
ATOM 3465 C C . ILE C 1 64 ? -22.126 9.773 50.684 1.00 31.73 64 ILE C C 1
ATOM 3466 O O . ILE C 1 64 ? -21.770 10.048 49.544 1.00 34.63 64 ILE C O 1
ATOM 3471 N N . PRO C 1 65 ? -22.860 8.682 50.966 1.00 30.63 65 PRO C N 1
ATOM 3472 C CA . PRO C 1 65 ? -23.214 7.754 49.882 1.00 30.75 65 PRO C CA 1
ATOM 3473 C C . PRO C 1 65 ? -24.112 8.414 48.840 1.00 27.96 65 PRO C C 1
ATOM 3474 O O . PRO C 1 65 ? -24.788 9.396 49.149 1.00 23.78 65 PRO C O 1
ATOM 3478 N N . TYR C 1 66 ? -24.113 7.888 47.619 1.00 24.72 66 TYR C N 1
ATOM 3479 C CA . TYR C 1 66 ? -25.027 8.379 46.595 1.00 23.98 66 TYR C CA 1
ATOM 3480 C C . TYR C 1 66 ? -26.429 7.822 46.798 1.00 27.92 66 TYR C C 1
ATOM 3481 O O . TYR C 1 66 ? -26.609 6.649 47.129 1.00 28.96 66 TYR C O 1
ATOM 3490 N N . ALA C 1 67 ? -27.423 8.680 46.618 1.00 22.35 67 ALA C N 1
ATOM 3491 C CA . ALA C 1 67 ? -28.805 8.240 46.608 1.00 20.63 67 ALA C CA 1
ATOM 3492 C C . ALA C 1 67 ? -29.065 7.430 45.347 1.00 21.64 67 ALA C C 1
ATOM 3493 O O . ALA C 1 67 ? -28.509 7.713 44.288 1.00 24.17 67 ALA C O 1
ATOM 3495 N N . THR C 1 68 ? -29.914 6.422 45.467 1.00 19.53 68 THR C N 1
ATOM 3496 C CA . THR C 1 68 ? -30.430 5.733 44.295 1.00 24.14 68 THR C CA 1
ATOM 3497 C C . THR C 1 68 ? -31.950 5.762 44.369 1.00 22.91 68 THR C C 1
ATOM 3498 O O . THR C 1 68 ? -32.514 5.810 45.458 1.00 20.01 68 THR C O 1
ATOM 3502 N N . PRO C 1 69 ? -32.618 5.769 43.208 1.00 26.45 69 PRO C N 1
ATOM 3503 C CA . PRO C 1 69 ? -34.082 5.837 43.209 1.00 22.26 69 PRO C CA 1
ATOM 3504 C C . PRO C 1 69 ? -34.714 4.682 43.982 1.00 25.94 69 PRO C C 1
ATOM 3505 O O . PRO C 1 69 ? -35.693 4.903 44.683 1.00 24.68 69 PRO C O 1
ATOM 3509 N N . GLU C 1 70 ? -34.152 3.480 43.874 1.00 25.42 70 GLU C N 1
ATOM 3510 C CA . GLU C 1 70 ? -34.718 2.316 44.551 1.00 27.12 70 GLU C CA 1
ATOM 3511 C C . GLU C 1 70 ? -34.719 2.431 46.078 1.00 27.56 70 GLU C C 1
ATOM 3512 O O . GLU C 1 70 ? -35.661 1.978 46.733 1.00 25.15 70 GLU C O 1
ATOM 3518 N N . VAL C 1 71 ? -33.667 3.025 46.643 1.00 22.44 71 VAL C N 1
ATOM 3519 C CA . VAL C 1 71 ? -33.506 3.053 48.099 1.00 25.44 71 VAL C CA 1
ATOM 3520 C C . VAL C 1 71 ? -34.544 3.938 48.795 1.00 21.70 71 VAL C C 1
ATOM 3521 O O . VAL C 1 71 ? -34.825 3.773 49.986 1.00 19.99 71 VAL C O 1
ATOM 3525 N N . LEU C 1 72 ? -35.130 4.863 48.047 1.00 19.89 72 LEU C N 1
ATOM 3526 C CA . LEU C 1 72 ? -36.160 5.740 48.598 1.00 18.18 72 LEU C CA 1
ATOM 3527 C C . LEU C 1 72 ? -37.306 4.966 49.244 1.00 19.37 72 LEU C C 1
ATOM 3528 O O . LEU C 1 72 ? -37.924 5.443 50.200 1.00 18.07 72 LEU C O 1
ATOM 3533 N N . ALA C 1 73 ? -37.590 3.774 48.726 1.00 19.41 73 ALA C N 1
ATOM 3534 C CA . ALA C 1 73 ? -38.719 2.989 49.224 1.00 20.03 73 ALA C CA 1
ATOM 3535 C C . ALA C 1 73 ? -38.536 2.579 50.689 1.00 20.68 73 ALA C C 1
ATOM 3536 O O . ALA C 1 73 ? -39.507 2.234 51.374 1.00 23.36 73 ALA C O 1
ATOM 3538 N N . GLU C 1 74 ? -37.295 2.618 51.163 1.00 20.55 74 GLU C N 1
ATOM 3539 C CA . GLU C 1 74 ? -36.987 2.203 52.533 1.00 21.09 74 GLU C CA 1
ATOM 3540 C C . GLU C 1 74 ? -37.315 3.254 53.594 1.00 22.76 74 GLU C C 1
ATOM 3541 O O . GLU C 1 74 ? -37.443 2.929 54.776 1.00 23.61 74 GLU C O 1
ATOM 3547 N N . ALA C 1 75 ? -37.452 4.510 53.179 1.00 19.90 75 ALA C N 1
ATOM 3548 C CA . ALA C 1 75 ? -37.676 5.600 54.122 1.00 18.86 75 ALA C CA 1
ATOM 3549 C C . ALA C 1 75 ? -39.114 5.699 54.614 1.00 19.83 75 ALA C C 1
ATOM 3550 O O . ALA C 1 75 ? -40.054 5.311 53.921 1.00 18.34 75 ALA C O 1
ATOM 3552 N N . ASP C 1 76 ? -39.275 6.240 55.817 1.00 18.15 76 ASP C N 1
ATOM 3553 C CA . ASP C 1 76 ? -40.584 6.673 56.291 1.00 16.94 76 ASP C CA 1
ATOM 3554 C C . ASP C 1 76 ? -40.802 8.127 55.919 1.00 17.89 76 ASP C C 1
ATOM 3555 O O . ASP C 1 76 ? -41.936 8.578 55.763 1.00 18.24 76 ASP C O 1
ATOM 3560 N N . ALA C 1 77 ? -39.700 8.863 55.810 1.00 15.33 77 ALA C N 1
ATOM 3561 C CA . ALA C 1 77 ? -39.742 10.266 55.433 1.00 15.43 77 ALA C CA 1
ATOM 3562 C C . ALA C 1 77 ? -38.554 10.563 54.544 1.00 15.86 77 ALA C C 1
ATOM 3563 O O . ALA C 1 77 ? -37.454 10.046 54.772 1.00 14.61 77 ALA C O 1
ATOM 3565 N N . ILE C 1 78 ? -38.768 11.383 53.519 1.00 13.81 78 ILE C N 1
ATOM 3566 C CA . ILE C 1 78 ? -37.662 11.838 52.695 1.00 12.37 78 ILE C CA 1
ATOM 3567 C C . ILE C 1 78 ? -37.667 13.359 52.672 1.00 14.76 78 ILE C C 1
ATOM 3568 O O . ILE C 1 78 ? -38.693 13.980 52.355 1.00 11.39 78 ILE C O 1
ATOM 3573 N N . ILE C 1 79 ? -36.530 13.951 53.040 1.00 11.66 79 ILE C N 1
ATOM 3574 C CA . ILE C 1 79 ? -36.376 15.402 53.025 1.00 12.80 79 ILE C CA 1
ATOM 3575 C C . ILE C 1 79 ? -35.386 15.778 51.930 1.00 11.76 79 ILE C C 1
ATOM 3576 O O . ILE C 1 79 ? -34.221 15.378 51.963 1.00 15.21 79 ILE C O 1
ATOM 3581 N N . PHE C 1 80 ? -35.872 16.519 50.941 1.00 12.23 80 PHE C N 1
ATOM 3582 C CA . PHE C 1 80 ? -35.107 16.795 49.726 1.00 14.98 80 PHE C CA 1
ATOM 3583 C C . PHE C 1 80 ? -34.491 18.179 49.772 1.00 11.84 80 PHE C C 1
ATOM 3584 O O . PHE C 1 80 ? -35.188 19.148 50.046 1.00 13.08 80 PHE C O 1
ATOM 3592 N N . GLY C 1 81 ? -33.205 18.279 49.449 1.00 13.71 8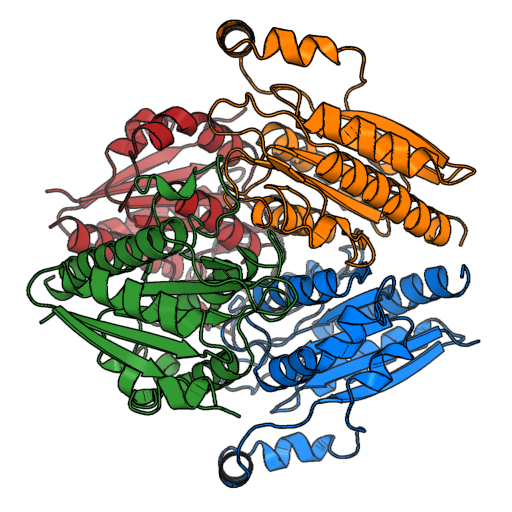1 GLY C N 1
ATOM 3593 C CA . GLY C 1 81 ? -32.541 19.573 49.396 1.00 13.99 81 GLY C CA 1
ATOM 3594 C C . GLY C 1 81 ? -32.025 19.878 48.004 1.00 15.10 81 GLY C C 1
ATOM 3595 O O . GLY C 1 81 ? -31.346 19.046 47.382 1.00 14.52 81 GLY C O 1
ATOM 3596 N N . THR C 1 82 ? -32.360 21.061 47.500 1.00 11.21 82 THR C N 1
ATOM 3597 C CA . THR C 1 82 ? -31.873 21.478 46.189 1.00 13.26 82 THR C CA 1
ATOM 3598 C C . THR C 1 82 ? -31.601 22.970 46.136 1.00 11.97 82 THR C C 1
ATOM 3599 O O . THR C 1 82 ? -32.356 23.769 46.693 1.00 13.30 82 THR C O 1
ATOM 3603 N N . PRO C 1 83 ? -30.525 23.364 45.439 1.00 10.90 83 PRO C N 1
ATOM 3604 C CA . PRO C 1 83 ? -30.415 24.802 45.201 1.00 16.44 83 PRO C CA 1
ATOM 3605 C C . PRO C 1 83 ? -31.429 25.170 44.122 1.00 13.29 83 PRO C C 1
ATOM 3606 O O . PRO C 1 83 ? -31.814 24.290 43.336 1.00 14.29 83 PRO C O 1
ATOM 3610 N N . THR C 1 84 ? -31.882 26.420 44.088 1.00 12.92 84 THR C N 1
ATOM 3611 C CA . THR C 1 84 ? -32.795 26.816 43.024 1.00 12.62 84 THR C CA 1
ATOM 3612 C C . THR C 1 84 ? -32.049 26.926 41.699 1.00 14.94 84 THR C C 1
ATOM 3613 O O . THR C 1 84 ? -30.835 27.165 41.657 1.00 14.91 84 THR C O 1
ATOM 3617 N N . ARG C 1 85 ? -32.793 26.712 40.623 1.00 12.97 85 ARG C N 1
ATOM 3618 C CA . ARG C 1 85 ? -32.364 27.066 39.282 1.00 13.11 85 ARG C CA 1
ATOM 3619 C C . ARG C 1 85 ? -33.571 27.785 38.682 1.00 13.30 85 ARG C C 1
ATOM 3620 O O . ARG C 1 85 ? -34.505 27.151 38.196 1.00 13.69 85 ARG C O 1
ATOM 3628 N N . PHE C 1 86 ? -33.562 29.107 38.767 1.00 11.91 86 PHE C N 1
ATOM 3629 C CA . PHE C 1 86 ? -34.647 29.923 38.229 1.00 13.24 86 PHE C CA 1
ATOM 3630 C C . PHE C 1 86 ? -36.018 29.482 38.745 1.00 12.45 86 PHE C C 1
ATOM 3631 O O . PHE C 1 86 ? -36.976 29.396 37.987 1.00 12.58 86 PHE C O 1
ATOM 3639 N N . GLY C 1 87 ? -36.120 29.228 40.046 1.00 11.67 87 GLY C N 1
ATOM 3640 C CA . GLY C 1 87 ? -37.418 28.956 40.643 1.00 12.51 87 GLY C CA 1
ATOM 3641 C C . GLY C 1 87 ? -37.912 27.520 40.526 1.00 12.00 87 GLY C C 1
ATOM 3642 O O . GLY C 1 87 ? -39.075 27.241 40.843 1.00 11.46 87 GLY C O 1
ATOM 3643 N N . ASN C 1 88 ? -37.051 26.617 40.054 1.00 11.58 88 ASN C N 1
ATOM 3644 C CA . ASN C 1 88 ? -37.347 25.171 40.044 1.00 11.98 88 ASN C CA 1
ATOM 3645 C C . ASN C 1 88 ? -36.213 24.444 40.751 1.00 13.50 88 ASN C C 1
ATOM 3646 O O . ASN C 1 88 ? -35.160 25.032 41.001 1.00 13.85 88 ASN C O 1
ATOM 3651 N N . MET C 1 89 ? -36.401 23.159 41.040 1.00 10.78 89 MET C N 1
ATOM 3652 C CA . MET C 1 89 ? -35.287 22.331 41.507 1.00 10.38 89 MET C CA 1
ATOM 3653 C C . MET C 1 89 ? -34.212 22.235 40.429 1.00 11.41 89 MET C C 1
ATOM 3654 O O . MET C 1 89 ? -34.479 22.472 39.257 1.00 12.03 89 MET C O 1
ATOM 3659 N N . CYS C 1 90 ? -32.987 21.887 40.823 1.00 10.71 90 CYS C N 1
ATOM 3660 C CA . CYS C 1 90 ? -31.899 21.794 39.858 1.00 13.48 90 CYS C CA 1
ATOM 3661 C C . CYS C 1 90 ? -32.023 20.535 38.999 1.00 12.12 90 CYS C C 1
ATOM 3662 O O . CYS C 1 90 ? -32.693 19.568 39.376 1.00 12.54 90 CYS C O 1
ATOM 3665 N N . SER C 1 91 ? -31.369 20.548 37.842 1.00 11.98 91 SER C N 1
ATOM 3666 C CA . SER C 1 91 ? -31.474 19.430 36.911 1.00 13.17 91 SER C CA 1
ATOM 3667 C C . SER C 1 91 ? -30.910 18.136 37.496 1.00 13.28 91 SER C C 1
ATOM 3668 O O . SER C 1 91 ? -31.362 17.058 37.136 1.00 13.65 91 SER C O 1
ATOM 3671 N N . GLN C 1 92 ? -29.913 18.225 38.376 1.00 12.31 92 GLN C N 1
ATOM 3672 C CA . GLN C 1 92 ? -29.387 17.006 38.987 1.00 12.16 92 GLN C CA 1
ATOM 3673 C C . GLN C 1 92 ? -30.475 16.314 39.820 1.00 13.61 92 GLN C C 1
ATOM 3674 O O . GLN C 1 92 ? -30.653 15.086 39.759 1.00 13.18 92 GLN C O 1
ATOM 3680 N N . MET C 1 93 ? -31.218 17.107 40.583 1.00 13.75 93 MET C N 1
ATOM 3681 C CA . MET C 1 93 ? -32.356 16.567 41.336 1.00 12.14 93 MET C CA 1
ATOM 3682 C C . MET C 1 93 ? -33.500 16.131 40.406 1.00 12.00 93 MET C C 1
ATOM 3683 O O . MET C 1 93 ? -34.134 15.092 40.611 1.00 11.74 93 MET C O 1
ATOM 3688 N N . ARG C 1 94 ? -33.768 16.929 39.382 1.00 12.10 94 ARG C N 1
ATOM 3689 C CA . ARG C 1 94 ? -34.833 16.605 38.444 1.00 11.21 94 ARG C CA 1
ATOM 3690 C C . ARG C 1 94 ? -34.543 15.260 37.774 1.00 12.43 94 ARG C C 1
ATOM 3691 O O . ARG C 1 94 ? -35.442 14.439 37.599 1.00 13.65 94 ARG C O 1
ATOM 3699 N N . ASN C 1 95 ? -33.281 15.020 37.420 1.00 10.04 95 ASN C N 1
ATOM 3700 C CA . ASN C 1 95 ? -32.928 13.762 36.760 1.00 14.99 95 ASN C CA 1
ATOM 3701 C C . ASN C 1 95 ? -33.059 12.577 37.708 1.00 14.91 95 ASN C C 1
ATOM 3702 O O . ASN C 1 95 ? -33.467 11.475 37.315 1.00 16.41 95 ASN C O 1
ATOM 3707 N N . PHE C 1 96 ? -32.720 12.807 38.968 1.00 12.90 96 PHE C N 1
ATOM 3708 C CA . PHE C 1 96 ? -32.864 11.776 39.973 1.00 15.59 96 PHE C CA 1
ATOM 3709 C C . PHE C 1 96 ? -34.335 11.395 40.108 1.00 13.94 96 PHE C C 1
ATOM 3710 O O . PHE C 1 96 ? -34.696 10.224 40.035 1.00 12.65 96 PHE C O 1
ATOM 3718 N N . LEU C 1 97 ? -35.188 12.398 40.264 1.00 12.68 97 LEU C N 1
ATOM 3719 C CA . LEU C 1 97 ? -36.616 12.152 40.442 1.00 13.96 97 LEU C CA 1
ATOM 3720 C C . LEU C 1 97 ? -37.262 11.600 39.179 1.00 14.15 97 LEU C C 1
ATOM 3721 O O . LEU C 1 97 ? -38.234 10.843 39.252 1.00 13.42 97 LEU C O 1
ATOM 3726 N N . ASP C 1 98 ? -36.724 11.966 38.023 1.00 11.89 98 ASP C N 1
ATOM 3727 C CA . ASP C 1 98 ? -37.252 11.423 36.770 1.00 13.54 98 ASP C CA 1
ATOM 3728 C C . ASP C 1 98 ? -36.995 9.922 36.668 1.00 13.31 98 ASP C C 1
ATOM 3729 O O . ASP C 1 98 ? -37.611 9.228 35.853 1.00 17.69 98 ASP C O 1
ATOM 3734 N N . GLN C 1 99 ? -36.089 9.420 37.493 1.00 12.14 99 GLN C N 1
ATOM 3735 C CA . GLN C 1 99 ? -35.813 7.985 37.515 1.00 14.21 99 GLN C CA 1
ATOM 3736 C C . GLN C 1 99 ? -36.698 7.192 38.491 1.00 17.93 99 GLN C C 1
ATOM 3737 O O . GLN C 1 99 ? -36.492 5.991 38.675 1.00 19.15 99 GLN C O 1
ATOM 3743 N N . THR C 1 100 ? -37.685 7.855 39.098 1.00 15.07 100 THR C N 1
ATOM 3744 C CA . THR C 1 100 ? -38.551 7.197 40.078 1.00 15.89 100 THR C CA 1
ATOM 3745 C C . THR C 1 100 ? -39.872 6.697 39.487 1.00 14.47 100 THR C C 1
ATOM 3746 O O . THR C 1 100 ? -40.828 6.432 40.214 1.00 15.04 100 THR C O 1
ATOM 3750 N N . GLY C 1 101 ? -39.911 6.545 38.167 1.00 14.64 101 GLY C N 1
ATOM 3751 C CA . GLY C 1 101 ? -41.120 6.074 37.510 1.00 15.61 101 GLY C CA 1
ATOM 3752 C C . GLY C 1 101 ? -41.560 4.695 37.965 1.00 14.93 101 GLY C C 1
ATOM 3753 O O . GLY C 1 101 ? -42.748 4.450 38.132 1.00 14.42 101 GLY C O 1
ATOM 3754 N N . GLY C 1 102 ? -40.608 3.784 38.162 1.00 19.24 102 GLY C N 1
ATOM 3755 C CA . GLY C 1 102 ? -40.945 2.440 38.609 1.00 16.45 102 GLY C CA 1
ATOM 3756 C C . GLY C 1 102 ? -41.520 2.462 40.014 1.00 18.31 102 GLY C C 1
ATOM 3757 O O . GLY C 1 102 ? -42.453 1.732 40.360 1.00 17.57 102 GLY C O 1
ATOM 3758 N N . LEU C 1 103 ? -40.947 3.326 40.836 1.00 15.58 103 LEU C N 1
ATOM 3759 C CA . LEU C 1 103 ? -41.421 3.530 42.192 1.00 17.62 103 LEU C CA 1
ATOM 3760 C C . LEU C 1 103 ? -42.830 4.129 42.175 1.00 16.75 103 LEU C C 1
ATOM 3761 O O . LEU C 1 103 ? -43.684 3.752 42.975 1.00 17.25 103 LEU C O 1
ATOM 3766 N N . TRP C 1 104 ? -43.079 5.056 41.254 1.00 12.21 104 TRP C N 1
ATOM 3767 C CA . TRP C 1 104 ? -44.395 5.655 41.119 1.00 16.05 104 TRP C CA 1
ATOM 3768 C C . TRP C 1 104 ? -45.430 4.595 40.738 1.00 17.73 104 TRP C C 1
ATOM 3769 O O . TRP C 1 104 ? -46.534 4.559 41.279 1.00 14.10 104 TRP C O 1
ATOM 3780 N N . MET C 1 105 ? -45.050 3.747 39.787 1.00 15.25 105 MET C N 1
ATOM 3781 C CA . MET C 1 105 ? -45.933 2.709 39.267 1.00 17.67 105 MET C CA 1
ATOM 3782 C C . MET C 1 105 ? -46.455 1.802 40.366 1.00 15.29 105 MET C C 1
ATOM 3783 O O . MET C 1 105 ? -47.640 1.443 40.377 1.00 17.92 105 MET C O 1
ATOM 3788 N N . SER C 1 106 ? -45.571 1.423 41.280 1.00 15.63 106 SER C N 1
ATOM 3789 C CA . SER C 1 106 ? -45.908 0.480 42.338 1.00 17.90 106 SER C CA 1
ATOM 3790 C C . SER C 1 106 ? -46.415 1.185 43.594 1.00 17.40 106 SER C C 1
ATOM 3791 O O . SER C 1 106 ? -46.740 0.540 44.592 1.00 17.16 106 SER C O 1
ATOM 3794 N N . GLY C 1 107 ? -46.471 2.513 43.556 1.00 15.36 107 GLY C N 1
ATOM 3795 C CA . GLY C 1 107 ? -46.975 3.254 44.705 1.00 15.64 107 GLY C CA 1
ATOM 3796 C C . GLY C 1 107 ? -46.015 3.241 45.881 1.00 15.47 107 GLY C C 1
ATOM 3797 O O . GLY C 1 107 ? -46.433 3.318 47.043 1.00 14.73 107 GLY C O 1
ATOM 3798 N N . GLY C 1 108 ? -44.720 3.185 45.569 1.00 14.72 108 GLY C N 1
ATOM 3799 C CA . GLY C 1 108 ? -43.663 3.016 46.551 1.00 15.49 108 GLY C CA 1
ATOM 3800 C C . GLY C 1 108 ? -43.456 4.118 47.579 1.00 15.27 108 GLY C C 1
ATOM 3801 O O . GLY C 1 108 ? -42.913 3.860 48.654 1.00 18.85 108 GLY C O 1
ATOM 3802 N N . LEU C 1 109 ? -43.878 5.342 47.266 1.00 13.04 109 LEU C N 1
ATOM 3803 C CA . LEU C 1 109 ? -43.747 6.445 48.221 1.00 13.65 109 LEU C CA 1
ATOM 3804 C C . LEU C 1 109 ? -45.095 6.924 48.765 1.00 13.77 109 LEU C C 1
ATOM 3805 O O . LEU C 1 109 ? -45.164 7.922 49.482 1.00 13.98 109 LEU C O 1
ATOM 3810 N N . ILE C 1 110 ? -46.171 6.224 48.430 1.00 12.64 110 ILE C N 1
ATOM 3811 C CA . ILE C 1 110 ? -47.492 6.657 48.888 1.00 11.86 110 ILE C CA 1
ATOM 3812 C C . ILE C 1 110 ? -47.565 6.623 50.408 1.00 12.51 110 ILE C C 1
ATOM 3813 O O . ILE C 1 110 ? -47.213 5.610 51.025 1.00 13.21 110 ILE C O 1
ATOM 3818 N N . GLY C 1 111 ? -47.988 7.744 50.990 1.00 13.43 111 GLY C N 1
ATOM 3819 C CA . GLY C 1 111 ? -48.143 7.882 52.430 1.00 14.09 111 GLY C CA 1
ATOM 3820 C C . GLY C 1 111 ? -46.877 8.175 53.218 1.00 16.57 111 GLY C C 1
ATOM 3821 O O . GLY C 1 111 ? -46.940 8.324 54.436 1.00 16.77 111 GLY C O 1
ATOM 3822 N N . LYS C 1 112 ? -45.728 8.244 52.545 1.00 12.78 112 LYS C N 1
ATOM 3823 C CA . LYS C 1 112 ? -44.490 8.621 53.212 1.00 13.01 112 LYS C CA 1
ATOM 3824 C C . LYS C 1 112 ? -44.472 10.141 53.348 1.00 15.38 112 LYS C C 1
ATOM 3825 O O . LYS C 1 112 ? -45.078 10.847 52.538 1.00 13.37 112 LYS C O 1
ATOM 3831 N N . VAL C 1 113 ? -43.800 10.638 54.383 1.00 13.41 113 VAL C N 1
ATOM 3832 C CA . VAL C 1 113 ? -43.701 12.082 54.589 1.00 12.57 113 VAL C CA 1
ATOM 3833 C C . VAL C 1 113 ? -42.665 12.672 53.649 1.00 13.56 113 VAL C C 1
ATOM 3834 O O . VAL C 1 113 ? -41.552 12.154 53.555 1.00 13.31 113 VAL C O 1
ATOM 3838 N N . GLY C 1 114 ? -43.037 13.737 52.936 1.00 11.13 114 GLY C N 1
ATOM 3839 C CA . GLY C 1 114 ? -42.090 14.426 52.070 1.00 11.82 114 GLY C CA 1
ATOM 3840 C C . GLY C 1 114 ? -41.908 15.865 52.504 1.00 11.56 114 GLY C C 1
ATOM 3841 O O . GLY C 1 114 ? -42.860 16.508 52.940 1.00 11.47 114 GLY C O 1
ATOM 3842 N N . SER C 1 115 ? -40.693 16.379 52.378 1.00 9.90 115 SER C N 1
ATOM 3843 C CA . SER C 1 115 ? -40.427 17.749 52.808 1.00 9.75 115 SER C CA 1
ATOM 3844 C C . SER C 1 115 ? -39.261 18.282 51.973 1.00 11.05 115 SER C C 1
ATOM 3845 O O . SER C 1 115 ? -38.491 17.495 51.432 1.00 10.20 115 SER C O 1
ATOM 3848 N N . VAL C 1 116 ? -39.120 19.608 51.873 1.00 10.18 116 VAL C N 1
ATOM 3849 C CA . VAL C 1 116 ? -38.132 20.199 50.967 1.00 10.61 116 VAL C CA 1
ATOM 3850 C C . VAL C 1 116 ? -37.387 21.361 51.633 1.00 10.59 116 VAL C C 1
ATOM 3851 O O . VAL C 1 116 ? -37.962 22.076 52.448 1.00 11.43 116 VAL C O 1
ATOM 3855 N N . PHE C 1 117 ? -36.105 21.539 51.301 1.00 10.19 117 PHE C N 1
ATOM 3856 C CA . PHE C 1 117 ? -35.391 22.772 51.650 1.00 11.17 117 PHE C CA 1
ATOM 3857 C C . PHE C 1 117 ? -34.546 23.262 50.468 1.00 13.04 117 PHE C C 1
ATOM 3858 O O . PHE C 1 117 ? -34.187 22.473 49.594 1.00 12.11 117 PHE C O 1
ATOM 3866 N N . THR C 1 118 ? -34.247 24.561 50.418 1.00 10.75 118 THR C N 1
ATOM 3867 C CA . THR C 1 118 ? -33.601 25.105 49.227 1.00 9.01 118 THR C CA 1
ATOM 3868 C C . THR C 1 118 ? -32.561 26.174 49.567 1.00 12.32 118 THR C C 1
ATOM 3869 O O . THR C 1 118 ? -32.325 26.480 50.736 1.00 11.46 118 THR C O 1
ATOM 3873 N N . SER C 1 119 ? -31.934 26.701 48.522 1.00 12.23 119 SER C N 1
ATOM 3874 C CA . SER C 1 119 ? -30.942 27.765 48.641 1.00 14.91 119 SER C CA 1
ATOM 3875 C C . SER C 1 119 ? -31.061 28.626 47.387 1.00 16.31 119 SER C C 1
ATOM 3876 O O . SER C 1 119 ? -31.297 28.105 46.292 1.00 16.06 119 SER C O 1
ATOM 3879 N N . THR C 1 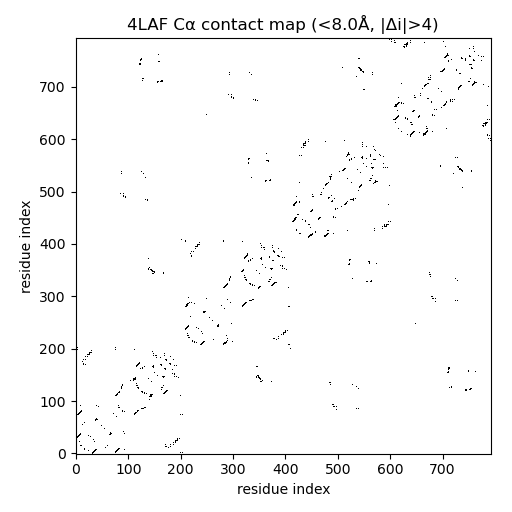120 ? -30.947 29.947 47.535 1.00 15.91 120 THR C N 1
ATOM 3880 C CA . THR C 1 120 ? -31.025 30.843 46.386 1.00 15.14 120 THR C CA 1
ATOM 3881 C C . THR C 1 120 ? -29.959 31.924 46.491 1.00 18.73 120 THR C C 1
ATOM 3882 O O . THR C 1 120 ? -29.358 32.110 47.549 1.00 17.16 120 THR C O 1
ATOM 3886 N N . ALA C 1 121 ? -29.740 32.631 45.393 1.00 17.88 121 ALA C N 1
ATOM 3887 C CA . ALA C 1 121 ? -28.762 33.716 45.379 1.00 23.22 121 ALA C CA 1
ATOM 3888 C C . ALA C 1 121 ? -29.355 34.993 45.952 1.00 23.31 121 ALA C C 1
ATOM 3889 O O . ALA C 1 121 ? -28.678 35.733 46.669 1.00 29.38 121 ALA C O 1
ATOM 3891 N N . SER C 1 122 ? -30.627 35.239 45.646 1.00 19.91 122 SER C N 1
ATOM 3892 C CA . SER C 1 122 ? -31.260 36.505 45.992 1.00 17.65 122 SER C CA 1
ATOM 3893 C C . SER C 1 122 ? -32.430 36.331 46.956 1.00 21.18 122 SER C C 1
ATOM 3894 O O . SER C 1 122 ? -32.927 35.226 47.157 1.00 15.47 122 SER C O 1
ATOM 3897 N N . GLN C 1 123 ? -32.875 37.429 47.552 1.00 17.12 123 GLN C N 1
ATOM 3898 C CA . GLN C 1 123 ? -33.880 37.342 48.610 1.00 15.56 123 GLN C CA 1
ATOM 3899 C C . GLN C 1 123 ? -35.228 36.763 48.189 1.00 14.62 123 GLN C C 1
ATOM 3900 O O . GLN C 1 123 ? -35.881 36.100 49.001 1.00 16.24 123 GLN C O 1
ATOM 3906 N N . HIS C 1 124 ? -35.651 36.991 46.944 1.00 10.60 124 HIS C N 1
ATOM 3907 C CA . HIS C 1 124 ? -36.955 36.474 46.516 1.00 11.36 124 HIS C CA 1
ATOM 3908 C C . HIS C 1 124 ? -36.913 35.857 45.127 1.00 13.83 124 HIS C C 1
ATOM 3909 O O . HIS C 1 124 ? -37.925 35.806 44.423 1.00 16.52 124 HIS C O 1
ATOM 3916 N N . GLY C 1 125 ? -35.727 35.384 44.757 1.00 16.04 125 GLY C N 1
ATOM 3917 C CA . GLY C 1 125 ? -35.542 34.671 43.508 1.00 18.95 125 GLY C CA 1
ATOM 3918 C C . GLY C 1 125 ? -35.770 33.178 43.687 1.00 13.53 125 GLY C C 1
ATOM 3919 O O . GLY C 1 125 ? -34.836 32.387 43.614 1.00 15.12 125 GLY C O 1
ATOM 3920 N N . GLY C 1 126 ? -37.018 32.793 43.928 1.00 13.94 126 GLY C N 1
ATOM 3921 C CA . GLY C 1 126 ? -37.330 31.375 44.057 1.00 13.60 126 GLY C CA 1
ATOM 3922 C C . GLY C 1 126 ? -37.136 30.764 45.436 1.00 14.55 126 GLY C C 1
ATOM 3923 O O . GLY C 1 126 ? -36.986 29.557 45.578 1.00 13.42 126 GLY C O 1
ATOM 3924 N N . GLN C 1 127 ? -37.146 31.586 46.471 1.00 11.54 127 GLN C N 1
ATOM 3925 C CA . GLN C 1 127 ? -37.099 31.030 47.819 1.00 12.64 127 GLN C CA 1
ATOM 3926 C C . GLN C 1 127 ? -38.346 30.178 48.080 1.00 15.98 127 GLN C C 1
ATOM 3927 O O . GLN C 1 127 ? -38.304 29.201 48.837 1.00 16.79 127 GLN C O 1
ATOM 3933 N N . GLU C 1 128 ? -39.448 30.548 47.436 1.00 10.06 128 GLU C N 1
ATOM 3934 C CA . GLU C 1 128 ? -40.738 29.901 47.706 1.00 10.62 128 GLU C CA 1
ATOM 3935 C C . GLU C 1 128 ? -41.152 29.020 46.527 1.00 10.39 128 GLU C C 1
ATOM 3936 O O . GLU C 1 128 ? -41.572 27.861 46.706 1.00 11.79 128 GLU C O 1
ATOM 3942 N N . THR C 1 129 ? -41.050 29.559 45.318 1.00 11.23 129 THR C N 1
ATOM 3943 C CA . THR C 1 129 ? -41.516 28.825 44.138 1.00 9.89 129 THR C CA 1
ATOM 3944 C C . THR C 1 129 ? -40.735 27.526 43.899 1.00 11.44 129 THR C C 1
ATOM 3945 O O . THR C 1 129 ? -41.295 26.539 43.374 1.00 10.46 129 THR C O 1
ATOM 3949 N N . THR C 1 130 ? -39.449 27.523 44.246 1.00 10.13 130 THR C N 1
ATOM 3950 C CA . THR C 1 130 ? -38.658 26.304 44.124 1.00 10.66 130 THR C CA 1
ATOM 3951 C C . THR C 1 130 ? -39.291 25.198 44.969 1.00 13.13 130 THR C C 1
ATOM 3952 O O . THR C 1 130 ? -39.359 24.047 44.562 1.00 10.71 130 THR C O 1
ATOM 3956 N N . ILE C 1 131 ? -39.754 25.566 46.152 1.00 10.65 131 ILE C N 1
ATOM 3957 C CA . ILE C 1 131 ? -40.307 24.596 47.081 1.00 9.71 131 ILE C CA 1
ATOM 3958 C C . ILE C 1 131 ? -41.702 24.175 46.651 1.00 10.22 131 ILE C C 1
ATOM 3959 O O . ILE C 1 131 ? -42.025 22.990 46.633 1.00 10.87 131 ILE C O 1
ATOM 3964 N N . THR C 1 132 ? -42.541 25.128 46.276 1.00 9.64 132 THR C N 1
ATOM 3965 C CA . THR C 1 132 ? -43.898 24.740 45.902 1.00 11.09 132 THR C CA 1
ATOM 3966 C C . THR C 1 132 ? -43.942 23.901 44.617 1.00 11.72 132 THR C C 1
ATOM 3967 O O . THR C 1 132 ? -44.785 23.004 44.489 1.00 11.58 132 THR C O 1
ATOM 3971 N N . SER C 1 133 ? -43.053 24.173 43.662 1.00 10.24 133 SER C N 1
ATOM 3972 C CA . SER C 1 133 ? -43.003 23.328 42.470 1.00 10.35 133 SER C CA 1
ATOM 3973 C C . SER C 1 133 ? -42.484 21.930 42.833 1.00 9.92 133 SER C C 1
ATOM 3974 O O . SER C 1 133 ? -42.851 20.934 42.202 1.00 9.59 133 SER C O 1
ATOM 3977 N N . PHE C 1 134 ? -41.640 21.845 43.855 1.00 9.64 134 PHE C N 1
ATOM 3978 C CA . PHE C 1 134 ? -41.124 20.553 44.280 1.00 10.35 134 PHE C CA 1
ATOM 3979 C C . PHE C 1 134 ? -42.292 19.769 44.890 1.00 11.85 134 PHE C C 1
ATOM 3980 O O . PHE C 1 134 ? -42.452 18.568 44.644 1.00 11.78 134 PHE C O 1
ATOM 3988 N N . HIS C 1 135 ? -43.104 20.452 45.688 1.00 10.51 135 HIS C N 1
ATOM 3989 C CA . HIS C 1 135 ? -44.269 19.813 46.312 1.00 10.20 135 HIS C CA 1
ATOM 3990 C C . HIS C 1 135 ? -45.176 19.147 45.280 1.00 11.10 135 HIS C C 1
ATOM 3991 O O . HIS C 1 135 ? -45.764 18.102 45.555 1.00 10.47 135 HIS C O 1
ATOM 3998 N N . THR C 1 136 ? -45.292 19.744 44.093 1.00 10.14 136 THR C N 1
ATOM 3999 C CA . THR C 1 136 ? -46.086 19.131 43.023 1.00 9.41 136 THR C CA 1
ATOM 4000 C C . THR C 1 136 ? -45.644 17.691 42.780 1.00 9.80 136 THR C C 1
ATOM 4001 O O . THR C 1 136 ? -46.461 16.766 42.728 1.00 9.84 136 THR C O 1
ATOM 4005 N N . THR C 1 137 ? -44.345 17.516 42.602 1.00 9.28 137 THR C N 1
ATOM 4006 C CA . THR C 1 137 ? -43.795 16.189 42.332 1.00 12.12 137 THR C CA 1
ATOM 4007 C C . THR C 1 137 ? -44.035 15.222 43.493 1.00 12.59 137 THR C C 1
ATOM 4008 O O . THR C 1 137 ? -44.338 14.047 43.279 1.00 12.66 137 THR C O 1
ATOM 4012 N N . LEU C 1 138 ? -43.910 15.717 44.718 1.00 10.70 138 LEU C N 1
ATOM 4013 C CA . LEU C 1 138 ? -44.127 14.878 45.888 1.00 11.58 138 LEU C CA 1
ATOM 4014 C C . LEU C 1 138 ? -45.576 14.411 45.935 1.00 10.99 138 LEU C C 1
ATOM 4015 O O . LEU C 1 138 ? -45.871 13.279 46.326 1.00 11.05 138 LEU C O 1
ATOM 4020 N N . LEU C 1 139 ? -46.494 15.285 45.530 1.00 10.00 139 LEU C N 1
ATOM 4021 C CA . LEU C 1 139 ? -47.907 14.897 45.508 1.00 10.30 139 LEU C CA 1
ATOM 4022 C C . LEU C 1 139 ? -48.215 13.841 44.433 1.00 11.37 139 LEU C C 1
ATOM 4023 O O . LEU C 1 139 ? -49.078 12.988 44.637 1.00 8.43 139 LEU C O 1
ATOM 4028 N N . HIS C 1 140 ? -47.530 13.878 43.290 1.00 11.00 140 HIS C N 1
ATOM 4029 C CA . HIS C 1 140 ? -47.747 12.814 42.299 1.00 11.36 140 HIS C CA 1
ATOM 4030 C C . HIS C 1 140 ? -47.337 11.463 42.859 1.00 13.92 140 HIS C C 1
ATOM 4031 O O . HIS C 1 140 ? -47.860 10.410 42.441 1.00 11.42 140 HIS C O 1
ATOM 4038 N N . HIS C 1 141 ? -46.400 11.491 43.808 1.00 13.41 141 HIS C N 1
ATOM 4039 C CA . HIS C 1 141 ? -45.933 10.269 44.458 1.00 10.94 141 HIS C CA 1
ATOM 4040 C C . HIS C 1 141 ? -46.796 9.877 45.666 1.00 11.97 141 HIS C C 1
ATOM 4041 O O . HIS C 1 141 ? -46.527 8.876 46.331 1.00 10.77 141 HIS C O 1
ATOM 4048 N N . GLY C 1 142 ? -47.832 10.670 45.935 1.00 10.33 142 GLY C N 1
ATOM 4049 C CA . GLY C 1 142 ? -48.775 10.363 46.991 1.00 12.13 142 GLY C CA 1
ATOM 4050 C C . GLY C 1 142 ? -48.226 10.600 48.385 1.00 11.93 142 GLY C C 1
ATOM 4051 O O . GLY C 1 142 ? -48.710 10.019 49.358 1.00 11.35 142 GLY C O 1
ATOM 4052 N N . MET C 1 143 ? -47.222 11.467 48.490 1.00 13.36 143 MET C N 1
ATOM 4053 C CA . MET C 1 143 ? -46.602 11.757 49.786 1.00 12.73 143 MET C CA 1
ATOM 4054 C C . MET C 1 143 ? -47.428 12.764 50.594 1.00 11.01 143 MET C C 1
ATOM 4055 O O . MET C 1 143 ? -48.252 13.513 50.041 1.00 15.90 143 MET C O 1
ATOM 4060 N N . VAL C 1 144 ? -47.223 12.749 51.906 1.00 11.17 144 VAL C N 1
ATOM 4061 C CA . VAL C 1 144 ? -47.842 13.699 52.825 1.00 10.79 144 VAL C CA 1
ATOM 4062 C C . VAL C 1 144 ? -46.848 14.842 52.976 1.00 11.81 144 VAL C C 1
ATOM 4063 O O . VAL C 1 144 ? -45.723 14.610 53.410 1.00 14.16 144 VAL C O 1
ATOM 4067 N N . ILE C 1 145 ? -47.248 16.058 52.607 1.00 11.84 145 ILE C N 1
ATOM 4068 C CA . ILE C 1 145 ? -46.314 17.196 52.546 1.00 13.02 145 ILE C CA 1
ATOM 4069 C C . ILE C 1 145 ? -46.213 17.957 53.864 1.00 10.71 145 ILE C C 1
ATOM 4070 O O . ILE C 1 145 ? -47.218 18.384 54.411 1.00 12.38 145 ILE C O 1
ATOM 4075 N N . VAL C 1 146 ? -44.982 18.148 54.341 1.00 9.08 146 VAL C N 1
ATOM 4076 C CA . VAL C 1 146 ? -44.743 18.850 55.585 1.00 11.19 146 VAL C CA 1
ATOM 4077 C C . VAL C 1 146 ? -43.804 20.018 55.332 1.00 11.27 146 VAL C C 1
ATOM 4078 O O . VAL C 1 146 ? -42.750 19.848 54.714 1.00 12.29 146 VAL C O 1
ATOM 4082 N N . GLY C 1 147 ? -44.190 21.205 55.793 1.00 11.65 147 GLY C N 1
ATOM 4083 C CA . GLY C 1 147 ? -43.324 22.370 55.693 1.00 11.23 147 GLY C CA 1
ATOM 4084 C C . GLY C 1 147 ? -42.827 22.789 57.068 1.00 13.01 147 GLY C C 1
ATOM 4085 O O . GLY C 1 147 ? -42.559 21.944 57.909 1.00 14.11 147 GLY C O 1
ATOM 4086 N N . VAL C 1 148 ? -42.719 24.093 57.304 1.00 13.20 148 VAL C N 1
ATOM 4087 C CA . VAL C 1 148 ? -42.269 24.600 58.604 1.00 12.32 148 VAL C CA 1
ATOM 4088 C C . VAL C 1 148 ? -43.321 25.535 59.186 1.00 13.55 148 VAL C C 1
ATOM 4089 O O . VAL C 1 148 ? -43.576 26.605 58.638 1.00 13.82 148 VAL C O 1
ATOM 4093 N N . PRO C 1 149 ? -43.950 25.132 60.299 1.00 14.17 149 PRO C N 1
ATOM 4094 C CA . PRO C 1 149 ? -45.012 25.946 60.901 1.00 13.31 149 PRO C CA 1
ATOM 4095 C C . PRO C 1 149 ? -44.477 27.222 61.526 1.00 12.53 149 PRO C C 1
ATOM 4096 O O . PRO C 1 149 ? -43.292 27.274 61.876 1.00 11.65 149 PRO C O 1
ATOM 4100 N N . TYR C 1 150 ? -45.349 28.213 61.704 1.00 13.47 150 TYR C N 1
ATOM 4101 C CA . TYR C 1 150 ? -44.929 29.506 62.244 1.00 13.20 150 TYR C CA 1
ATOM 4102 C C . TYR C 1 150 ? -44.677 29.471 63.747 1.00 16.53 150 TYR C C 1
ATOM 4103 O O . TYR C 1 150 ? -44.333 30.494 64.352 1.00 17.07 150 TYR C O 1
ATOM 4112 N N . SER C 1 151 ? -44.815 28.290 64.337 1.00 14.05 151 SER C N 1
ATOM 4113 C CA . SER C 1 151 ? -44.356 28.079 65.713 1.00 18.01 151 SER C CA 1
ATOM 4114 C C . SER C 1 151 ? -42.834 28.221 65.795 1.00 18.63 151 SER C C 1
ATOM 4115 O O . SER C 1 151 ? -42.275 28.365 66.882 1.00 21.16 151 SER C O 1
ATOM 4118 N N . GLU C 1 152 ? -42.165 28.194 64.647 1.00 18.34 152 GLU C N 1
ATOM 4119 C CA . GLU C 1 152 ? -40.722 28.455 64.590 1.00 16.22 152 GLU C CA 1
ATOM 4120 C C . GLU C 1 152 ? -40.512 29.960 64.462 1.00 17.99 152 GLU C C 1
ATOM 4121 O O . GLU C 1 152 ? -40.900 30.564 63.468 1.00 13.83 152 GLU C O 1
ATOM 4127 N N . PRO C 1 153 ? -39.922 30.585 65.492 1.00 18.40 153 PRO C N 1
ATOM 4128 C CA . PRO C 1 153 ? -39.792 32.050 65.509 1.00 19.60 153 PRO C CA 1
ATOM 4129 C C . PRO C 1 153 ? -38.917 32.579 64.374 1.00 14.67 153 PRO C C 1
ATOM 4130 O O . PRO C 1 153 ? -39.107 33.715 63.940 1.00 16.91 153 PRO C O 1
ATOM 4134 N N . GLY C 1 154 ? -37.966 31.774 63.911 1.00 18.97 154 GLY C N 1
ATOM 4135 C CA . GLY C 1 154 ? -37.058 32.216 62.865 1.00 18.03 154 GLY C CA 1
ATOM 4136 C C . GLY C 1 154 ? -37.792 32.698 61.623 1.00 15.78 154 GLY C C 1
ATOM 4137 O O . GLY C 1 154 ? -37.299 33.558 60.888 1.00 15.78 154 GLY C O 1
ATOM 4138 N N . LEU C 1 155 ? -38.985 32.159 61.381 1.00 15.23 155 LEU C N 1
ATOM 4139 C CA . LEU C 1 155 ? -39.711 32.492 60.160 1.00 12.37 155 LEU C CA 1
ATOM 4140 C C . LEU C 1 155 ? -40.133 33.963 60.107 1.00 16.97 155 LEU C C 1
ATOM 4141 O O . LEU C 1 155 ? -40.329 34.512 59.019 1.00 19.54 155 LEU C O 1
ATOM 4146 N N . THR C 1 156 ? -40.273 34.591 61.269 1.00 13.32 156 THR C N 1
ATOM 4147 C CA . THR C 1 156 ? -40.723 35.983 61.319 1.00 16.41 156 THR C CA 1
ATOM 4148 C C . THR C 1 156 ? -39.618 36.961 61.703 1.00 17.79 156 THR C C 1
ATOM 4149 O O . THR C 1 156 ? -39.892 38.117 62.013 1.00 17.66 156 THR C O 1
ATOM 4153 N N . ASN C 1 157 ? -38.374 36.494 61.668 1.00 15.37 157 ASN C N 1
ATOM 4154 C CA . ASN C 1 157 ? -37.224 37.359 61.916 1.00 17.00 157 ASN C CA 1
ATOM 4155 C C . ASN C 1 157 ? -37.235 38.559 60.967 1.00 20.27 157 ASN C C 1
ATOM 4156 O O . ASN C 1 157 ? -37.361 38.401 59.751 1.00 18.52 157 ASN C O 1
ATOM 4161 N N . MET C 1 158 ? -37.138 39.760 61.534 1.00 17.61 158 MET C N 1
ATOM 4162 C CA . MET C 1 158 ? -37.099 40.989 60.746 1.00 19.67 158 MET C CA 1
ATOM 4163 C C . MET C 1 158 ? -35.926 41.880 61.155 1.00 21.35 158 MET C C 1
ATOM 4164 O O . MET C 1 158 ? -35.980 43.101 61.000 1.00 27.68 158 MET C O 1
ATOM 4169 N N . THR C 1 159 ? -34.876 41.264 61.682 1.00 22.35 159 THR C N 1
ATOM 4170 C CA . THR C 1 159 ? -33.706 42.010 62.120 1.00 25.60 159 THR C CA 1
ATOM 4171 C C . THR C 1 159 ? -32.470 41.688 61.284 1.00 25.76 159 THR C C 1
ATOM 4172 O O . THR C 1 159 ? -31.465 42.384 61.361 1.00 23.08 159 THR C O 1
ATOM 4176 N N . GLU C 1 160 ? -32.543 40.635 60.479 1.00 21.66 160 GLU C N 1
ATOM 4177 C CA . GLU C 1 160 ? -31.458 40.323 59.557 1.00 23.37 160 GLU C CA 1
ATOM 4178 C C . GLU C 1 160 ? -31.983 39.589 58.326 1.00 21.17 160 GLU C C 1
ATOM 4179 O O . GLU C 1 160 ? -32.991 38.894 58.408 1.00 22.64 160 GLU C O 1
ATOM 4185 N N . ILE C 1 161 ? -31.309 39.764 57.194 1.00 20.96 161 ILE C N 1
ATOM 4186 C CA . ILE C 1 161 ? -31.652 39.025 55.978 1.00 17.54 161 ILE C CA 1
ATOM 4187 C C . ILE C 1 161 ? -31.615 37.542 56.306 1.00 18.81 161 ILE C C 1
ATOM 4188 O O . ILE C 1 161 ? -30.622 37.042 56.828 1.00 15.86 161 ILE C O 1
ATOM 4193 N N . SER C 1 162 ? -32.711 36.837 56.037 1.00 15.78 162 SER C N 1
ATOM 4194 C CA . SER C 1 162 ? -32.777 35.440 56.407 1.00 15.65 162 SER C CA 1
ATOM 4195 C C . SER C 1 162 ? -33.601 34.621 55.432 1.00 17.52 162 SER C C 1
ATOM 4196 O O . SER C 1 162 ? -34.5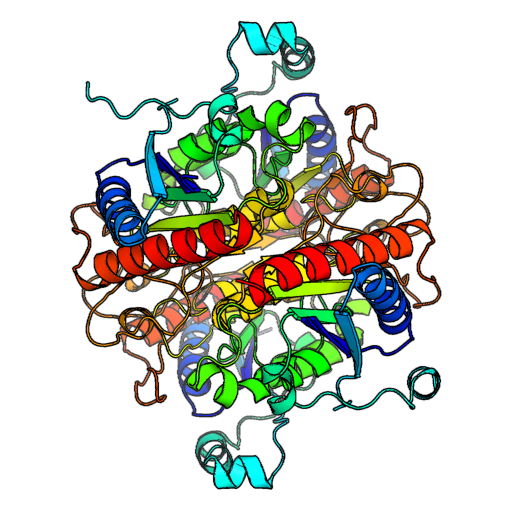94 35.107 54.881 1.00 13.75 162 SER C O 1
ATOM 4199 N N . GLY C 1 163 ? -33.176 33.378 55.233 1.00 16.01 163 GLY C N 1
ATOM 4200 C CA . GLY C 1 163 ? -33.985 32.394 54.533 1.00 15.14 163 GLY C CA 1
ATOM 4201 C C . GLY C 1 163 ? -34.963 31.829 55.540 1.00 15.62 163 GLY C C 1
ATOM 4202 O O . GLY C 1 163 ? -35.060 32.324 56.669 1.00 14.74 163 GLY C O 1
ATOM 4203 N N . GLY C 1 164 ? -35.688 30.785 55.148 1.00 13.77 164 GLY C N 1
ATOM 4204 C CA . GLY C 1 164 ? -36.698 30.207 56.012 1.00 13.03 164 GLY C CA 1
ATOM 4205 C C . GLY C 1 164 ? -38.087 30.553 55.520 1.00 13.95 164 GLY C C 1
ATOM 4206 O O . GLY C 1 164 ? -38.470 31.723 55.515 1.00 13.20 164 GLY C O 1
ATOM 4207 N N . THR C 1 165 ? -38.855 29.541 55.117 1.00 13.27 165 THR C N 1
ATOM 4208 C CA . THR C 1 165 ? -40.189 29.783 54.586 1.00 10.82 165 THR C CA 1
ATOM 4209 C C . THR C 1 165 ? -41.153 28.806 55.250 1.00 10.58 165 THR C C 1
ATOM 4210 O O . THR C 1 165 ? -40.736 27.751 55.727 1.00 11.08 165 THR C O 1
ATOM 4214 N N . PRO C 1 166 ? -42.448 29.142 55.276 1.00 11.89 166 PRO C N 1
ATOM 4215 C CA . PRO C 1 166 ? -43.397 28.166 55.832 1.00 10.61 166 PRO C CA 1
ATOM 4216 C C . PRO C 1 166 ? -43.516 26.888 54.976 1.00 11.00 166 PRO C C 1
ATOM 4217 O O . PRO C 1 166 ? -44.067 25.874 55.428 1.00 10.92 166 PRO C O 1
ATOM 4221 N N . TYR C 1 167 ? -42.991 26.941 53.755 1.00 11.65 167 TYR C N 1
ATOM 4222 C CA . TYR C 1 167 ? -43.063 25.808 52.841 1.00 11.76 167 TYR C CA 1
ATOM 4223 C C . TYR C 1 167 ? -41.878 24.879 53.066 1.00 13.09 167 TYR C C 1
ATOM 4224 O O . TYR C 1 167 ? -41.902 23.738 52.635 1.00 10.15 167 TYR C O 1
ATOM 4233 N N . GLY C 1 168 ? -40.853 25.369 53.757 1.00 10.59 168 GLY C N 1
ATOM 4234 C CA . GLY C 1 168 ? -39.648 24.593 53.976 1.00 9.44 168 GLY C CA 1
ATOM 4235 C C . GLY C 1 168 ? -38.471 25.524 54.221 1.00 12.08 168 GLY C C 1
ATOM 4236 O O . GLY C 1 168 ? -38.491 26.693 53.833 1.00 11.61 168 GLY C O 1
ATOM 4237 N N . ALA C 1 169 ? -37.446 25.006 54.877 1.00 12.44 169 ALA C N 1
ATOM 4238 C CA . ALA C 1 169 ? -36.268 25.809 55.196 1.00 12.34 169 ALA C CA 1
ATOM 4239 C C . ALA C 1 169 ? -35.539 26.286 53.946 1.00 14.54 169 ALA C C 1
ATOM 4240 O O . ALA C 1 169 ? -35.625 25.661 52.882 1.00 12.69 169 ALA C O 1
ATOM 4242 N N . SER C 1 170 ? -34.786 27.380 54.085 1.00 13.23 170 SER C N 1
ATOM 4243 C CA . SER C 1 170 ? -33.959 27.841 52.982 1.00 12.01 170 SER C CA 1
ATOM 4244 C C . SER C 1 170 ? -32.802 28.674 53.494 1.00 15.85 170 SER C C 1
ATOM 4245 O O . SER C 1 170 ? -32.803 29.131 54.645 1.00 14.43 170 SER C O 1
ATOM 4248 N N . THR C 1 171 ? -31.808 28.843 52.630 1.00 14.61 171 THR C N 1
ATOM 4249 C CA . THR C 1 171 ? -30.686 29.728 52.913 1.00 13.67 171 THR C CA 1
ATOM 4250 C C . THR C 1 171 ? -30.411 30.598 51.703 1.00 18.33 171 THR C C 1
ATOM 4251 O O . THR C 1 171 ? -30.965 30.373 50.626 1.00 15.97 171 THR C O 1
ATOM 4255 N N . LEU C 1 172 ? -29.556 31.601 51.888 1.00 20.32 172 LEU C N 1
ATOM 4256 C CA . LEU C 1 172 ? -29.186 32.512 50.818 1.00 19.52 172 LEU C CA 1
ATOM 4257 C C . LEU C 1 172 ? -27.681 32.459 50.632 1.00 23.46 172 LEU C C 1
ATOM 4258 O O . LEU C 1 172 ? -26.922 32.562 51.598 1.00 21.75 172 LEU C O 1
ATOM 4263 N N . ALA C 1 173 ? -27.258 32.300 49.384 1.00 21.65 173 ALA C N 1
ATOM 4264 C CA . ALA C 1 173 ? -25.848 32.124 49.075 1.00 25.00 173 ALA C CA 1
ATOM 4265 C C . ALA C 1 173 ? -25.207 33.416 48.588 1.00 28.75 173 ALA C C 1
ATOM 4266 O O . ALA C 1 173 ? -23.984 33.515 48.530 1.00 27.55 173 ALA C O 1
ATOM 4268 N N . GLY C 1 174 ? -26.032 34.404 48.240 1.00 23.90 174 GLY C N 1
ATOM 4269 C CA . GLY C 1 174 ? -25.524 35.642 47.674 1.00 28.85 174 GLY C CA 1
ATOM 4270 C C . GLY C 1 174 ? -25.189 35.480 46.200 1.00 31.37 174 GLY C C 1
ATOM 4271 O O . GLY C 1 174 ? -25.163 34.360 45.682 1.00 30.24 174 GLY C O 1
ATOM 4272 N N . ALA C 1 175 ? -24.931 36.596 45.523 1.00 36.90 175 ALA C N 1
ATOM 4273 C CA . ALA C 1 175 ? -24.652 36.587 44.085 1.00 37.20 175 ALA C CA 1
ATOM 4274 C C . ALA C 1 175 ? -23.431 35.747 43.712 1.00 37.05 175 ALA C C 1
ATOM 4275 O O . ALA C 1 175 ? -23.418 35.082 42.675 1.00 37.90 175 ALA C O 1
ATOM 4277 N N . ASP C 1 176 ? -22.405 35.783 44.555 1.00 37.69 176 ASP C N 1
ATOM 4278 C CA . ASP C 1 176 ? -21.159 35.079 44.267 1.00 39.70 176 ASP C CA 1
ATOM 4279 C C . ASP C 1 176 ? -21.087 33.728 44.969 1.00 40.42 176 ASP C C 1
ATOM 4280 O O . ASP C 1 176 ? -20.124 32.979 44.799 1.00 39.86 176 ASP C O 1
ATOM 4285 N N . GLY C 1 177 ? -22.111 33.422 45.759 1.00 37.84 177 GLY C N 1
ATOM 4286 C CA . GLY C 1 177 ? -22.145 32.178 46.503 1.00 34.84 177 GLY C CA 1
ATOM 4287 C C . GLY C 1 177 ? -21.260 32.189 47.736 1.00 31.95 177 GLY C C 1
ATOM 4288 O O . GLY C 1 177 ? -20.963 31.135 48.297 1.00 29.42 177 GLY C O 1
ATOM 4289 N N . SER C 1 178 ? -20.856 33.380 48.174 1.00 34.76 178 SER C N 1
ATOM 4290 C CA . SER C 1 178 ? -19.922 33.508 49.292 1.00 29.25 178 SER C CA 1
ATOM 4291 C C . SER C 1 178 ? -20.604 33.546 50.661 1.00 31.30 178 SER C C 1
ATOM 4292 O O . SER C 1 178 ? -19.955 33.337 51.687 1.00 30.50 178 SER C O 1
ATOM 4295 N N . ARG C 1 179 ? -21.904 33.828 50.684 1.00 28.20 179 ARG C N 1
ATOM 4296 C CA . ARG C 1 179 ? -22.633 33.879 51.951 1.00 26.24 179 ARG C CA 1
ATOM 4297 C C . ARG C 1 179 ? -22.794 32.479 52.527 1.00 26.58 179 ARG C C 1
ATOM 4298 O O . ARG C 1 179 ? -23.166 31.558 51.810 1.00 30.16 179 ARG C O 1
ATOM 4306 N N . GLN C 1 180 ? -22.521 32.313 53.816 1.00 26.59 180 GLN C N 1
ATOM 4307 C CA . GLN C 1 180 ? -22.734 31.019 54.461 1.00 28.53 180 GLN C CA 1
ATOM 4308 C C . GLN C 1 180 ? -24.050 31.006 55.234 1.00 23.31 180 GLN C C 1
ATOM 4309 O O . GLN C 1 180 ? -24.523 32.055 55.664 1.00 23.21 180 GLN C O 1
ATOM 4315 N N . PRO C 1 181 ? -24.653 29.819 55.406 1.00 23.10 181 PRO C N 1
ATOM 4316 C CA . PRO C 1 181 ? -25.939 29.786 56.112 1.00 18.46 181 PRO C CA 1
ATOM 4317 C C . PRO C 1 181 ? -25.834 30.433 57.489 1.00 21.27 181 PRO C C 1
ATOM 4318 O O . PRO C 1 181 ? -24.884 30.179 58.223 1.00 24.81 181 PRO C O 1
ATOM 4322 N N . SER C 1 182 ? -26.804 31.272 57.824 1.00 18.49 182 SER C N 1
ATOM 4323 C CA . SER C 1 182 ? -26.817 31.960 59.106 1.00 20.68 182 SER C CA 1
ATOM 4324 C C . SER C 1 182 ? -27.297 31.035 60.220 1.00 20.02 182 SER C C 1
ATOM 4325 O O . SER C 1 182 ? -27.906 29.995 59.967 1.00 18.12 182 SER C O 1
ATOM 4328 N N . GLU C 1 183 ? -27.030 31.420 61.460 1.00 20.64 183 GLU C N 1
ATOM 4329 C CA . GLU C 1 183 ? -27.550 30.667 62.586 1.00 22.99 183 GLU C CA 1
ATOM 4330 C C . GLU C 1 183 ? -29.074 30.557 62.510 1.00 19.48 183 GLU C C 1
ATOM 4331 O O . GLU C 1 183 ? -29.630 29.501 62.784 1.00 20.11 183 GLU C O 1
ATOM 4337 N N . ASN C 1 184 ? -29.745 31.646 62.143 1.00 16.58 184 ASN C N 1
ATOM 4338 C CA . ASN C 1 184 ? -31.206 31.618 62.066 1.00 19.53 184 ASN C CA 1
ATOM 4339 C C . ASN C 1 184 ? -31.679 30.578 61.045 1.00 18.51 184 ASN C C 1
ATOM 4340 O O . ASN C 1 184 ? -32.602 29.802 61.306 1.00 18.63 184 ASN C O 1
ATOM 4345 N N . GLU C 1 185 ? -31.033 30.565 59.885 1.00 17.66 185 GLU C N 1
ATOM 4346 C CA . GLU C 1 185 ? -31.405 29.633 58.817 1.00 16.15 185 GLU C CA 1
ATOM 4347 C C . GLU C 1 185 ? -31.186 28.185 59.241 1.00 18.73 185 GLU C C 1
ATOM 4348 O O . GLU C 1 185 ? -32.007 27.307 58.951 1.00 16.26 185 GLU C O 1
ATOM 4354 N N . LEU C 1 186 ? -30.079 27.936 59.934 1.00 17.55 186 LEU C N 1
ATOM 4355 C CA . LEU C 1 186 ? -29.757 26.591 60.390 1.00 16.94 186 LEU C CA 1
ATOM 4356 C C . LEU C 1 186 ? -30.703 26.132 61.496 1.00 16.33 186 LEU C C 1
ATOM 4357 O O . LEU C 1 186 ? -31.075 24.959 61.558 1.00 17.55 186 LEU C O 1
ATOM 4362 N N . GLN C 1 187 ? -31.088 27.045 62.378 1.00 17.31 187 GLN C N 1
ATOM 4363 C CA . GLN C 1 187 ? -32.048 26.703 63.427 1.00 18.92 187 GLN C CA 1
ATOM 4364 C C . GLN C 1 187 ? -33.420 26.345 62.829 1.00 16.43 187 GLN C C 1
ATOM 4365 O O . GLN C 1 187 ? -34.086 25.423 63.295 1.00 16.72 187 GLN C O 1
ATOM 4371 N N . ILE C 1 188 ? -33.836 27.074 61.797 1.00 16.53 188 ILE C N 1
ATOM 4372 C CA . ILE C 1 188 ? -35.082 26.759 61.098 1.00 14.07 188 ILE C CA 1
ATOM 4373 C C . ILE C 1 188 ? -34.996 25.351 60.487 1.00 14.67 188 ILE C C 1
ATOM 4374 O O . ILE C 1 188 ? -35.943 24.545 60.570 1.00 16.34 188 ILE C O 1
ATOM 4379 N N . ALA C 1 189 ? -33.843 25.048 59.894 1.00 15.93 189 ALA C N 1
ATOM 4380 C CA . ALA C 1 189 ? -33.591 23.729 59.319 1.00 14.62 189 ALA C CA 1
ATOM 4381 C C . ALA C 1 189 ? -33.600 22.619 60.372 1.00 16.07 189 ALA C C 1
ATOM 4382 O O . ALA C 1 189 ? -34.130 21.540 60.132 1.00 14.27 189 ALA C O 1
ATOM 4384 N N . ARG C 1 190 ? -33.005 22.876 61.534 1.00 16.97 190 ARG C N 1
ATOM 4385 C CA . ARG C 1 190 ? -33.043 21.895 62.613 1.00 16.23 190 ARG C CA 1
ATOM 4386 C C . ARG C 1 190 ? -34.491 21.638 63.014 1.00 17.15 190 ARG C C 1
ATOM 4387 O O . ARG C 1 190 ? -34.908 20.491 63.199 1.00 18.05 190 ARG C O 1
ATOM 4395 N N . PHE C 1 191 ? -35.260 22.711 63.145 1.00 16.72 191 PHE C N 1
ATOM 4396 C CA . PHE C 1 191 ? -36.673 22.575 63.481 1.00 15.19 191 PHE C CA 1
ATOM 4397 C C . PHE C 1 191 ? -37.412 21.724 62.445 1.00 18.89 191 PHE C C 1
ATOM 4398 O O . PHE C 1 191 ? -38.203 20.864 62.802 1.00 16.16 191 PHE C O 1
ATOM 4406 N N . GLN C 1 192 ? -37.152 21.967 61.163 1.00 14.14 192 GLN C N 1
ATOM 4407 C CA . GLN C 1 192 ? -37.845 21.220 60.109 1.00 13.52 192 GLN C CA 1
ATOM 4408 C C . GLN C 1 192 ? -37.521 19.737 60.220 1.00 14.33 192 GLN C C 1
ATOM 4409 O O . GLN C 1 192 ? -38.396 18.879 60.103 1.00 15.18 192 GLN C O 1
ATOM 4415 N N . GLY C 1 193 ? -36.257 19.429 60.490 1.00 16.05 193 GLY C N 1
ATOM 4416 C CA . GLY C 1 193 ? -35.838 18.047 60.623 1.00 14.29 193 GLY C CA 1
ATOM 4417 C C . GLY C 1 193 ? -36.549 17.365 61.779 1.00 17.42 193 GLY C C 1
ATOM 4418 O O . GLY C 1 193 ? -37.011 16.224 61.659 1.00 14.17 193 GLY C O 1
ATOM 4419 N N . LYS C 1 194 ? -36.645 18.058 62.910 1.00 15.27 194 LYS C N 1
ATOM 4420 C CA . LYS C 1 194 ? -37.310 17.471 64.068 1.00 14.53 194 LYS C CA 1
ATOM 4421 C C . LYS C 1 194 ? -38.807 17.328 63.824 1.00 14.53 194 LYS C C 1
ATOM 4422 O O . LYS C 1 194 ? -39.420 16.334 64.230 1.00 14.67 194 LYS C O 1
ATOM 4428 N N . HIS C 1 195 ? -39.386 18.346 63.192 1.00 14.01 195 HIS C N 1
ATOM 4429 C CA . HIS C 1 195 ? -40.813 18.378 62.905 1.00 15.41 195 HIS C CA 1
ATOM 4430 C C . HIS C 1 195 ? -41.169 17.235 61.962 1.00 16.10 195 HIS C C 1
ATOM 4431 O O . HIS C 1 195 ? -42.085 16.461 62.229 1.00 16.42 195 HIS C O 1
ATOM 4438 N N . VAL C 1 196 ? -40.427 17.118 60.866 1.00 15.89 196 VAL C N 1
ATOM 4439 C CA . VAL C 1 196 ? -40.679 16.044 59.908 1.00 14.75 196 VAL C CA 1
ATOM 4440 C C . VAL C 1 196 ? -40.532 14.668 60.564 1.00 19.72 196 VAL C C 1
ATOM 4441 O O . VAL C 1 196 ? -41.374 13.779 60.381 1.00 17.09 196 VAL C O 1
ATOM 4445 N N . ALA C 1 197 ? -39.471 14.490 61.345 1.00 15.11 197 ALA C N 1
ATOM 4446 C CA . ALA C 1 197 ? -39.206 13.190 61.957 1.00 15.38 197 ALA C CA 1
ATOM 4447 C C . ALA C 1 197 ? -40.296 12.821 62.962 1.00 16.99 197 ALA C C 1
ATOM 4448 O O . ALA C 1 197 ? -40.625 11.648 63.130 1.00 18.09 197 ALA C O 1
ATOM 4450 N N . THR C 1 198 ? -40.839 13.827 63.642 1.00 15.76 198 THR C N 1
ATOM 4451 C CA . THR C 1 198 ? -41.905 13.601 64.609 1.00 17.63 198 THR C CA 1
ATOM 4452 C C . THR C 1 198 ? -43.159 13.128 63.899 1.00 18.96 198 THR C C 1
ATOM 4453 O O . THR C 1 198 ? -43.816 12.180 64.326 1.00 19.40 198 THR C O 1
ATOM 4457 N N . ILE C 1 199 ? -43.500 13.806 62.812 1.00 19.34 199 ILE C N 1
ATOM 4458 C CA . ILE C 1 199 ? -44.694 13.451 62.060 1.00 18.92 199 ILE C CA 1
ATOM 4459 C C . ILE C 1 199 ? -44.528 12.060 61.459 1.00 19.24 199 ILE C C 1
ATOM 4460 O O . ILE C 1 199 ? -45.430 11.231 61.542 1.00 18.79 199 ILE C O 1
ATOM 4465 N N . ALA C 1 200 ? -43.351 11.792 60.899 1.00 17.08 200 ALA C N 1
ATOM 4466 C CA . ALA C 1 200 ? -43.075 10.485 60.310 1.00 17.43 200 ALA C CA 1
ATOM 4467 C C . ALA C 1 200 ? -43.153 9.364 61.347 1.00 20.50 200 ALA C C 1
ATOM 4468 O O . ALA C 1 200 ? -43.700 8.297 61.075 1.00 20.88 200 ALA C O 1
ATOM 4470 N N . LYS C 1 201 ? -42.606 9.615 62.535 1.00 20.97 201 LYS C N 1
ATOM 4471 C CA . LYS C 1 201 ? -42.616 8.625 63.614 1.00 21.74 201 LYS C CA 1
ATOM 4472 C C . LYS C 1 201 ? -44.044 8.296 64.021 1.00 22.07 201 LYS C C 1
ATOM 4473 O O . LYS C 1 201 ? -44.388 7.144 64.268 1.00 24.28 201 LYS C O 1
ATOM 4479 N N . ARG C 1 202 ? -44.876 9.320 64.094 1.00 21.56 202 ARG C N 1
ATOM 4480 C CA . ARG C 1 202 ? -46.275 9.114 64.426 1.00 23.99 202 ARG C CA 1
ATOM 4481 C C . ARG C 1 202 ? -46.966 8.285 63.349 1.00 27.70 202 ARG C C 1
ATOM 4482 O O . ARG C 1 202 ? -47.765 7.406 63.663 1.00 28.34 202 ARG C O 1
ATOM 4490 N N . LEU C 1 203 ? -46.635 8.537 62.084 1.00 21.63 203 LEU C N 1
ATOM 4491 C CA . LEU C 1 203 ? -47.161 7.705 60.997 1.00 26.54 203 LEU C CA 1
ATOM 4492 C C . LEU C 1 203 ? -46.597 6.278 60.989 1.00 28.47 203 LEU C C 1
ATOM 4493 O O . LEU C 1 203 ? -47.342 5.307 60.865 1.00 29.74 203 LEU C O 1
ATOM 4498 N N . ALA C 1 204 ? -45.285 6.147 61.126 1.00 26.97 204 ALA C N 1
ATOM 4499 C CA . ALA C 1 204 ? -44.655 4.827 61.074 1.00 25.44 204 ALA C CA 1
ATOM 4500 C C . ALA C 1 204 ? -45.121 3.894 62.196 1.00 34.79 204 ALA C C 1
ATOM 4501 O O . ALA C 1 204 ? -45.138 2.675 62.029 1.00 38.99 204 ALA C O 1
ATOM 4503 N N . ASN C 1 205 ? -45.492 4.461 63.339 1.00 29.41 205 ASN C N 1
ATOM 4504 C CA . ASN C 1 205 ? -45.909 3.650 64.481 1.00 36.48 205 ASN C CA 1
ATOM 4505 C C . ASN C 1 205 ? -47.392 3.287 64.444 1.00 41.00 205 ASN C C 1
ATOM 4506 O O . ASN C 1 205 ? -47.873 2.514 65.275 1.00 45.18 205 ASN C O 1
ATOM 4511 N N . ASN C 1 206 ? -48.109 3.848 63.475 1.00 38.51 206 ASN C N 1
ATOM 4512 C CA . ASN C 1 206 ? -49.535 3.581 63.306 1.00 37.18 206 ASN C CA 1
ATOM 4513 C C . ASN C 1 206 ? -49.888 3.187 61.875 1.00 37.26 206 ASN C C 1
ATOM 4514 O O . ASN C 1 206 ? -49.297 2.265 61.311 1.00 42.88 206 ASN C O 1
ATOM 4519 N N . MET D 1 1 ? -61.723 8.046 69.821 1.00 43.87 1 MET D N 1
ATOM 4520 C CA . MET D 1 1 ? -61.293 9.419 70.073 1.00 45.52 1 MET D CA 1
ATOM 4521 C C . MET D 1 1 ? -62.478 10.385 70.213 1.00 45.37 1 MET D C 1
ATOM 4522 O O . MET D 1 1 ? -62.681 10.949 71.294 1.00 50.50 1 MET D O 1
ATOM 4527 N N . PRO D 1 2 ? -63.256 10.598 69.129 1.00 32.97 2 PRO D N 1
ATOM 4528 C CA . PRO D 1 2 ? -63.076 10.133 67.750 1.00 27.10 2 PRO D CA 1
ATOM 4529 C C . PRO D 1 2 ? -62.167 11.090 67.006 1.00 28.13 2 PRO D C 1
ATOM 4530 O O . PRO D 1 2 ? -61.923 12.186 67.501 1.00 22.91 2 PRO D O 1
ATOM 4534 N N . THR D 1 3 ? -61.664 10.678 65.848 1.00 22.84 3 THR D N 1
ATOM 4535 C CA . THR D 1 3 ? -60.882 11.578 65.012 1.00 22.95 3 THR D CA 1
ATOM 4536 C C . THR D 1 3 ? -61.863 12.521 64.329 1.00 18.26 3 THR D C 1
ATOM 4537 O O . THR D 1 3 ? -62.832 12.073 63.729 1.00 18.12 3 THR D O 1
ATOM 4541 N N . LYS D 1 4 ? -61.613 13.826 64.428 1.00 16.29 4 LYS D N 1
ATOM 4542 C CA . LYS D 1 4 ? -62.554 14.832 63.939 1.00 15.59 4 LYS D CA 1
ATOM 4543 C C . LYS D 1 4 ? -62.178 15.364 62.559 1.00 17.47 4 LYS D C 1
ATOM 4544 O O . LYS D 1 4 ? -61.120 15.982 62.386 1.00 17.75 4 LYS D O 1
ATOM 4550 N N . ILE D 1 5 ? -63.052 15.118 61.587 1.00 18.08 5 ILE D N 1
ATOM 4551 C CA . ILE D 1 5 ? -62.827 15.536 60.205 1.00 13.22 5 ILE D CA 1
ATOM 4552 C C . ILE D 1 5 ? -63.846 16.616 59.870 1.00 17.2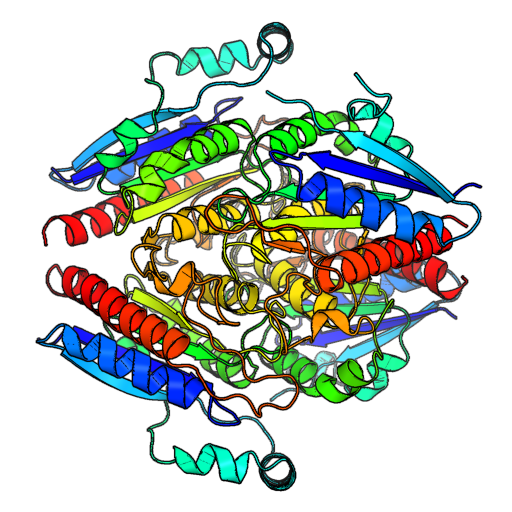7 5 ILE D C 1
ATOM 4553 O O . ILE D 1 5 ? -65.055 16.398 59.984 1.00 18.59 5 ILE D O 1
ATOM 4558 N N . GLN D 1 6 ? -63.377 17.798 59.497 1.00 13.83 6 GLN D N 1
ATOM 4559 C CA . GLN D 1 6 ? -64.305 18.847 59.097 1.00 12.75 6 GLN D CA 1
ATOM 4560 C C . GLN D 1 6 ? -64.210 19.043 57.597 1.00 12.76 6 GLN D C 1
ATOM 4561 O O . GLN D 1 6 ? -63.118 19.013 57.030 1.00 15.01 6 GLN D O 1
ATOM 4567 N N . ILE D 1 7 ? -65.362 19.252 56.973 1.00 10.79 7 ILE D N 1
ATOM 4568 C CA . ILE D 1 7 ? -65.437 19.473 55.535 1.00 12.30 7 ILE D CA 1
ATOM 4569 C C . ILE D 1 7 ? -66.059 20.840 55.365 1.00 13.96 7 ILE D C 1
ATOM 4570 O O . ILE D 1 7 ? -67.267 21.028 55.582 1.00 13.73 7 ILE D O 1
ATOM 4575 N N . VAL D 1 8 ? -65.213 21.801 55.010 1.00 12.75 8 VAL D N 1
ATOM 4576 C CA . VAL D 1 8 ? -65.601 23.204 54.930 1.00 14.44 8 VAL D CA 1
ATOM 4577 C C . VAL D 1 8 ? -65.691 23.566 53.461 1.00 14.43 8 VAL D C 1
ATOM 4578 O O . VAL D 1 8 ? -64.717 23.417 52.735 1.00 14.72 8 VAL D O 1
ATOM 4582 N N . PHE D 1 9 ? -66.855 24.032 53.018 1.00 13.52 9 PHE D N 1
ATOM 4583 C CA . PHE D 1 9 ? -67.072 24.201 51.589 1.00 14.87 9 PHE D CA 1
ATOM 4584 C C . PHE D 1 9 ? -67.955 25.387 51.235 1.00 14.89 9 PHE D C 1
ATOM 4585 O O . PHE D 1 9 ? -68.786 25.832 52.030 1.00 14.52 9 PHE D O 1
ATOM 4593 N N . TYR D 1 10 ? -67.769 25.884 50.018 1.00 13.38 10 TYR D N 1
ATOM 4594 C CA . TYR D 1 10 ? -68.721 26.797 49.413 1.00 14.17 10 TYR D CA 1
ATOM 4595 C C . TYR D 1 10 ? -69.217 26.191 48.100 1.00 16.47 10 TYR D C 1
ATOM 4596 O O . TYR D 1 10 ? -68.422 25.697 47.303 1.00 13.89 10 TYR D O 1
ATOM 4605 N N . SER D 1 11 ? -70.532 26.217 47.887 1.00 14.14 11 SER D N 1
ATOM 4606 C CA . SER D 1 11 ? -71.117 25.701 46.657 1.00 13.91 11 SER D CA 1
ATOM 4607 C C . SER D 1 11 ? -72.066 26.731 46.049 1.00 17.53 11 SER D C 1
ATOM 4608 O O . SER D 1 11 ? -72.944 27.241 46.738 1.00 18.74 11 SER D O 1
ATOM 4611 N N . SER D 1 12 ? -71.890 27.031 44.763 1.00 16.80 12 SER D N 1
ATOM 4612 C CA . SER D 1 12 ? -72.779 27.958 44.060 1.00 21.58 12 SER D CA 1
ATOM 4613 C C . SER D 1 12 ? -73.983 27.239 43.466 1.00 20.70 12 SER D C 1
ATOM 4614 O O . SER D 1 12 ? -75.131 27.651 43.651 1.00 16.77 12 SER D O 1
ATOM 4617 N N . TYR D 1 13 ? -73.701 26.190 42.706 1.00 18.69 13 TYR D N 1
ATOM 4618 C CA . TYR D 1 13 ? -74.741 25.491 41.958 1.00 21.55 13 TYR D CA 1
ATOM 4619 C C . TYR D 1 13 ? -74.759 24.002 42.252 1.00 16.59 13 TYR D C 1
ATOM 4620 O O . TYR D 1 13 ? -75.315 23.227 41.480 1.00 17.71 13 TYR D O 1
ATOM 4629 N N . GLY D 1 14 ? -74.147 23.603 43.361 1.00 17.38 14 GLY D N 1
ATOM 4630 C CA . GLY D 1 14 ? -74.241 22.233 43.820 1.00 13.82 14 GLY D CA 1
ATOM 4631 C C . GLY D 1 14 ? -73.112 21.269 43.503 1.00 16.80 14 GLY D C 1
ATOM 4632 O O . GLY D 1 14 ? -73.089 20.163 44.031 1.00 15.73 14 GLY D O 1
ATOM 4633 N N . HIS D 1 15 ? -72.169 21.666 42.657 1.00 15.98 15 HIS D N 1
ATOM 4634 C CA . HIS D 1 15 ? -71.080 20.745 42.294 1.00 15.11 15 HIS D CA 1
ATOM 4635 C C . HIS D 1 15 ? -70.191 20.438 43.487 1.00 13.73 15 HIS D C 1
ATOM 4636 O O . HIS D 1 15 ? -69.873 19.283 43.761 1.00 13.55 15 HIS D O 1
ATOM 4643 N N . ILE D 1 16 ? -69.806 21.483 44.212 1.00 13.67 16 ILE D N 1
ATOM 4644 C CA . ILE D 1 16 ? -69.003 21.288 45.410 1.00 13.45 16 ILE D CA 1
ATOM 4645 C C . ILE D 1 16 ? -69.810 20.603 46.505 1.00 15.77 16 ILE D C 1
ATOM 4646 O O . ILE D 1 16 ? -69.282 19.783 47.252 1.00 13.92 16 ILE D O 1
ATOM 4651 N N . TYR D 1 17 ? -71.104 20.908 46.583 1.00 13.26 17 TYR D N 1
ATOM 4652 C CA . TYR D 1 17 ? -71.929 20.275 47.605 1.00 15.57 17 TYR D CA 1
ATOM 4653 C C . TYR D 1 17 ? -71.956 18.773 47.400 1.00 13.42 17 TYR D C 1
ATOM 4654 O O . TYR D 1 17 ? -71.735 18.020 48.333 1.00 16.16 17 TYR D O 1
ATOM 4663 N N . LYS D 1 18 ? -72.230 18.342 46.174 1.00 14.22 18 LYS D N 1
ATOM 4664 C CA . LYS D 1 18 ? -72.285 16.914 45.874 1.00 13.34 18 LYS D CA 1
ATOM 4665 C C . LYS D 1 18 ? -70.926 16.256 46.118 1.00 15.03 18 LYS D C 1
ATOM 4666 O O . LYS D 1 18 ? -70.841 15.153 46.660 1.00 14.14 18 LYS D O 1
ATOM 4672 N N . MET D 1 19 ? -69.854 16.928 45.703 1.00 12.10 19 MET D N 1
ATOM 4673 C CA . MET D 1 19 ? -68.513 16.418 45.978 1.00 11.29 19 MET D CA 1
ATOM 4674 C C . MET D 1 19 ? -68.256 16.320 47.490 1.00 12.49 19 MET D C 1
ATOM 4675 O O . MET D 1 19 ? -67.602 15.396 47.965 1.00 11.92 19 MET D O 1
ATOM 4680 N N . ALA D 1 20 ? -68.785 17.273 48.247 1.00 12.81 20 ALA D N 1
ATOM 4681 C CA . ALA D 1 20 ? -68.604 17.262 49.704 1.00 11.35 20 ALA D CA 1
ATOM 4682 C C . ALA D 1 20 ? -69.305 16.057 50.358 1.00 15.74 20 ALA D C 1
ATOM 4683 O O . ALA D 1 20 ? -68.826 15.502 51.350 1.00 13.68 20 ALA D O 1
ATOM 4685 N N . GLU D 1 21 ? -70.459 15.679 49.813 1.00 15.82 21 GLU D N 1
ATOM 4686 C CA . GLU D 1 21 ? -71.156 14.479 50.272 1.00 16.21 21 GLU D CA 1
ATOM 4687 C C . GLU D 1 21 ? -70.302 13.243 50.050 1.00 14.63 21 GLU D C 1
ATOM 4688 O O . GLU D 1 21 ? -70.305 12.312 50.857 1.00 14.04 21 GLU D O 1
ATOM 4694 N N . ALA D 1 22 ? -69.606 13.223 48.922 1.00 12.03 22 ALA D N 1
ATOM 4695 C CA . ALA D 1 22 ? -68.730 12.113 48.580 1.00 13.39 22 ALA D CA 1
ATOM 4696 C C . ALA D 1 22 ? -67.495 12.070 49.493 1.00 12.78 22 ALA D C 1
ATOM 4697 O O . ALA D 1 22 ? -67.098 11.008 49.963 1.00 11.70 22 ALA D O 1
ATOM 4699 N N . ILE D 1 23 ? -66.878 13.224 49.726 1.00 12.78 23 ILE D N 1
ATOM 4700 C CA . ILE D 1 23 ? -65.746 13.286 50.648 1.00 11.45 23 ILE D CA 1
ATOM 4701 C C . ILE D 1 23 ? -66.194 12.769 52.011 1.00 12.50 23 ILE D C 1
ATOM 4702 O O . ILE D 1 23 ? -65.498 11.989 52.671 1.00 12.95 23 ILE D O 1
ATOM 4707 N N . ALA D 1 24 ? -67.378 13.200 52.421 1.00 12.96 24 ALA D N 1
ATOM 4708 C CA . ALA D 1 24 ? -67.924 12.807 53.718 1.00 13.52 24 ALA D CA 1
ATOM 4709 C C . ALA D 1 24 ? -68.144 11.298 53.782 1.00 13.91 24 ALA D C 1
ATOM 4710 O O . ALA D 1 24 ? -67.774 10.645 54.763 1.00 16.97 24 ALA D O 1
ATOM 4712 N N . ALA D 1 25 ? -68.760 10.750 52.738 1.00 15.15 25 ALA D N 1
ATOM 4713 C CA . ALA D 1 25 ? -69.011 9.306 52.665 1.00 13.74 25 ALA D CA 1
ATOM 4714 C C . ALA D 1 25 ? -67.715 8.511 52.814 1.00 16.01 25 ALA D C 1
ATOM 4715 O O . ALA D 1 25 ? -67.676 7.488 53.507 1.00 15.21 25 ALA D O 1
ATOM 4717 N N . GLY D 1 26 ? -66.651 8.974 52.160 1.00 14.55 26 GLY D N 1
ATOM 4718 C CA . GLY D 1 26 ? -65.363 8.303 52.247 1.00 12.52 26 GLY D CA 1
ATOM 4719 C C . GLY D 1 26 ? -64.769 8.329 53.650 1.00 13.45 26 GLY D C 1
ATOM 4720 O O . GLY D 1 26 ? -64.282 7.317 54.160 1.00 15.32 26 GLY D O 1
ATOM 4721 N N . ALA D 1 27 ? -64.777 9.504 54.265 1.00 12.38 27 ALA D N 1
ATOM 4722 C CA . ALA D 1 27 ? -64.237 9.657 55.614 1.00 13.69 27 ALA D CA 1
ATOM 4723 C C . ALA D 1 27 ? -64.999 8.752 56.580 1.00 15.04 27 ALA D C 1
ATOM 4724 O O . ALA D 1 27 ? -64.423 8.183 57.498 1.00 17.12 27 ALA D O 1
ATOM 4726 N N . ARG D 1 28 ? -66.305 8.638 56.358 1.00 18.80 28 ARG D N 1
ATOM 4727 C CA . ARG D 1 28 ? -67.173 7.835 57.219 1.00 21.40 28 ARG D CA 1
ATOM 4728 C C . ARG D 1 28 ? -66.956 6.338 57.046 1.00 23.25 28 ARG D C 1
ATOM 4729 O O . ARG D 1 28 ? -67.597 5.545 57.733 1.00 26.93 28 ARG D O 1
ATOM 4737 N N . GLU D 1 29 ? -66.092 5.946 56.115 1.00 17.41 29 GLU D N 1
ATOM 4738 C CA . GLU D 1 29 ? -65.757 4.531 55.946 1.00 18.18 29 GLU D CA 1
ATOM 4739 C C . GLU D 1 29 ? -64.750 4.074 56.987 1.00 23.15 29 GLU D C 1
ATOM 4740 O O . GLU D 1 29 ? -64.570 2.877 57.212 1.00 23.61 29 GLU D O 1
ATOM 4746 N N . VAL D 1 30 ? -64.096 5.041 57.621 1.00 22.72 30 VAL D N 1
ATOM 4747 C CA . VAL D 1 30 ? -63.089 4.767 58.635 1.00 20.22 30 VAL D CA 1
ATOM 4748 C C . VAL D 1 30 ? -63.747 4.821 60.018 1.00 18.83 30 VAL D C 1
ATOM 4749 O O . VAL D 1 30 ? -64.498 5.739 60.332 1.00 23.23 30 VAL D O 1
ATOM 4753 N N . GLY D 1 31 ? -63.463 3.835 60.850 1.00 21.98 31 GLY D N 1
ATOM 4754 C CA . GLY D 1 31 ? -64.056 3.796 62.168 1.00 21.74 31 GLY D CA 1
ATOM 4755 C C . GLY D 1 31 ? -63.592 4.898 63.096 1.00 21.20 31 GLY D C 1
ATOM 4756 O O . GLY D 1 31 ? -62.508 5.458 62.936 1.00 22.04 31 GLY D O 1
ATOM 4757 N N . ASP D 1 32 ? -64.420 5.202 64.084 1.00 20.96 32 ASP D N 1
ATOM 4758 C CA . ASP D 1 32 ? -64.040 6.136 65.137 1.00 24.06 32 ASP D CA 1
ATOM 4759 C C . ASP D 1 32 ? -63.690 7.519 64.592 1.00 23.71 32 ASP D C 1
ATOM 4760 O O . ASP D 1 32 ? -62.756 8.171 65.064 1.00 22.29 32 ASP D O 1
ATOM 4765 N N . VAL D 1 33 ? -64.440 7.959 63.590 1.00 19.13 33 VAL D N 1
ATOM 4766 C CA . VAL D 1 33 ? -64.300 9.311 63.087 1.00 21.05 33 VAL D CA 1
ATOM 4767 C C . VAL D 1 33 ? -65.614 10.046 63.261 1.00 21.51 33 VAL D C 1
ATOM 4768 O O . VAL D 1 33 ? -66.698 9.442 63.260 1.00 22.71 33 VAL D O 1
ATOM 4772 N N . GLU D 1 34 ? -65.511 11.353 63.429 1.00 17.72 34 GLU D N 1
ATOM 4773 C CA . GLU D 1 34 ? -66.679 12.213 63.498 1.00 19.59 34 GLU D CA 1
ATOM 4774 C C . GLU D 1 34 ? -66.553 13.208 62.361 1.00 19.87 34 GLU D C 1
ATOM 4775 O O . GLU D 1 34 ? -65.633 14.027 62.365 1.00 18.29 34 GLU D O 1
ATOM 4781 N N . VAL D 1 35 ? -67.462 13.129 61.390 1.00 14.57 35 VAL D N 1
ATOM 4782 C CA . VAL D 1 35 ? -67.433 14.018 60.224 1.00 17.12 35 VAL D CA 1
ATOM 4783 C C . VAL D 1 35 ? -68.406 15.181 60.387 1.00 17.26 35 VAL D C 1
ATOM 4784 O O . VAL D 1 35 ? -69.587 14.971 60.640 1.00 16.69 35 VAL D O 1
ATOM 4788 N N . THR D 1 36 ? -67.909 16.407 60.240 1.00 13.82 36 THR D N 1
ATOM 4789 C CA . THR D 1 36 ? -68.751 17.592 60.385 1.00 14.91 36 THR D CA 1
ATOM 4790 C C . THR D 1 36 ? -68.692 18.431 59.118 1.00 18.93 36 THR D C 1
ATOM 4791 O O . THR D 1 36 ? -67.621 18.912 58.746 1.00 16.99 36 THR D O 1
ATOM 4795 N N . LEU D 1 37 ? -69.839 18.600 58.463 1.00 15.16 37 LEU D N 1
ATOM 4796 C CA . LEU D 1 37 ? -69.961 19.502 57.315 1.00 17.89 37 LEU D CA 1
ATOM 4797 C C . LEU D 1 37 ? -70.145 20.942 57.793 1.00 20.92 37 LEU D C 1
ATOM 4798 O O . LEU D 1 37 ? -70.942 21.207 58.690 1.00 21.30 37 LEU D O 1
ATOM 4803 N N . LEU D 1 38 ? -69.408 21.872 57.195 1.00 15.77 38 LEU D N 1
ATOM 4804 C CA . LEU D 1 38 ? -69.521 23.286 57.547 1.00 14.96 38 LEU D CA 1
ATOM 4805 C C . LEU D 1 38 ? -69.565 24.080 56.261 1.00 18.86 38 LEU D C 1
ATOM 4806 O O . LEU D 1 38 ? -68.750 23.851 55.366 1.00 17.17 38 LEU D O 1
ATOM 4811 N N . GLN D 1 39 ? -70.516 24.998 56.151 1.00 17.39 39 GLN D N 1
ATOM 4812 C CA . GLN D 1 39 ? -70.629 25.772 54.925 1.00 19.35 39 GLN D CA 1
ATOM 4813 C C . GLN D 1 39 ? -70.082 27.171 55.125 1.00 17.68 39 GLN D C 1
ATOM 4814 O O . GLN D 1 39 ? -70.136 27.741 56.220 1.00 19.80 39 GLN D O 1
ATOM 4820 N N . VAL D 1 40 ? -69.532 27.712 54.048 1.00 14.86 40 VAL D N 1
ATOM 4821 C CA . VAL D 1 40 ? -68.999 29.061 54.035 1.00 17.73 40 VAL D CA 1
ATOM 4822 C C . VAL D 1 40 ? -70.094 30.057 53.666 1.00 19.30 40 VAL D C 1
ATOM 4823 O O . VAL D 1 40 ? -70.798 29.875 52.670 1.00 19.99 40 VAL D O 1
ATOM 4827 N N . PRO D 1 41 ? -70.234 31.120 54.469 1.00 22.14 41 PRO D N 1
ATOM 4828 C CA . PRO D 1 41 ? -71.265 32.141 54.271 1.00 24.92 41 PRO D CA 1
ATOM 4829 C C . PRO D 1 41 ? -71.099 32.891 52.956 1.00 24.80 41 PRO D C 1
ATOM 4830 O O . PRO D 1 41 ? -69.976 33.034 52.466 1.00 20.63 41 PRO D O 1
ATOM 4834 N N . GLU D 1 42 ? -72.205 33.380 52.404 1.00 26.82 42 GLU D N 1
ATOM 4835 C CA . GLU D 1 42 ? -72.152 34.326 51.295 1.00 24.42 42 GLU D CA 1
ATOM 4836 C C . GLU D 1 42 ? -71.618 35.647 51.827 1.00 28.49 42 GLU D C 1
ATOM 4837 O O . GLU D 1 42 ? -71.561 35.850 53.041 1.00 26.54 42 GLU D O 1
ATOM 4843 N N . LEU D 1 43 ? -71.225 36.545 50.929 1.00 24.23 43 LEU D N 1
ATOM 4844 C CA . LEU D 1 43 ? -70.744 37.859 51.353 1.00 32.29 43 LEU D CA 1
ATOM 4845 C C . LEU D 1 43 ? -71.887 38.865 51.503 1.00 35.36 43 LEU D C 1
ATOM 4846 O O . LEU D 1 43 ? -71.996 39.542 52.529 1.00 40.01 43 LEU D O 1
ATOM 4851 N N . PHE D 1 61 ? -82.153 27.384 57.061 1.00 37.70 61 PHE D N 1
ATOM 4852 C CA . PHE D 1 61 ? -82.495 26.062 56.542 1.00 33.07 61 PHE D CA 1
ATOM 4853 C C . PHE D 1 61 ? -81.340 25.083 56.719 1.00 35.78 61 PHE D C 1
ATOM 4854 O O . PHE D 1 61 ? -80.180 25.431 56.498 1.00 33.01 61 PHE D O 1
ATOM 4862 N N . GLY D 1 62 ? -81.669 23.854 57.101 1.00 34.50 62 GLY D N 1
ATOM 4863 C CA . GLY D 1 62 ? -80.672 22.810 57.252 1.00 24.62 62 GLY D CA 1
ATOM 4864 C C . GLY D 1 62 ? -80.008 22.869 58.614 1.00 27.43 62 GLY D C 1
ATOM 4865 O O . GLY D 1 62 ? -80.326 23.730 59.446 1.00 25.60 62 GLY D O 1
ATOM 4866 N N . SER D 1 63 ? -79.077 21.947 58.840 1.00 23.82 63 SER D N 1
ATOM 4867 C CA . SER D 1 63 ? -78.328 21.904 60.087 1.00 20.70 63 SER D CA 1
ATOM 4868 C C . SER D 1 63 ? -76.847 21.766 59.773 1.00 27.68 63 SER D C 1
ATOM 4869 O O . SER D 1 63 ? -76.090 21.225 60.574 1.00 26.24 63 SER D O 1
ATOM 4872 N N . ILE D 1 64 ? -76.451 22.227 58.589 1.00 26.07 64 ILE D N 1
ATOM 4873 C CA . ILE D 1 64 ? -75.037 22.372 58.272 1.00 26.74 64 ILE D CA 1
ATOM 4874 C C . ILE D 1 64 ? -74.656 23.758 58.760 1.00 24.74 64 ILE D C 1
ATOM 4875 O O . ILE D 1 64 ? -75.011 24.758 58.137 1.00 30.48 64 ILE D O 1
ATOM 4880 N N . PRO D 1 65 ? -73.961 23.824 59.898 1.00 23.24 65 PRO D N 1
ATOM 4881 C CA . PRO D 1 65 ? -73.633 25.131 60.467 1.00 30.05 65 PRO D CA 1
ATOM 4882 C C . PRO D 1 65 ? -72.705 25.911 59.551 1.00 26.48 65 PRO D C 1
ATOM 4883 O O . PRO D 1 65 ? -72.028 25.330 58.687 1.00 24.30 65 PRO D O 1
ATOM 4887 N N . TYR D 1 66 ? -72.683 27.223 59.742 1.00 26.48 66 TYR D N 1
ATOM 4888 C CA . TYR D 1 66 ? -71.693 28.068 59.103 1.00 24.63 66 TYR D CA 1
ATOM 4889 C C . TYR D 1 66 ? -70.337 27.873 59.773 1.00 27.48 66 TYR D C 1
ATOM 4890 O O . TYR D 1 66 ? -70.223 27.925 61.006 1.00 24.17 66 TYR D O 1
ATOM 4899 N N . ALA D 1 67 ? -69.310 27.630 58.960 1.00 18.30 67 ALA D N 1
ATOM 4900 C CA . ALA D 1 67 ? -67.954 27.577 59.464 1.00 20.02 67 ALA D CA 1
ATOM 4901 C C . ALA D 1 67 ? -67.643 28.854 60.226 1.00 21.77 67 ALA D C 1
ATOM 4902 O O . ALA D 1 67 ? -68.074 29.935 59.838 1.00 21.24 67 ALA D O 1
ATOM 4904 N N . THR D 1 68 ? -66.901 28.715 61.316 1.00 23.49 68 THR D N 1
ATOM 4905 C CA . THR D 1 68 ? -66.334 29.856 62.016 1.00 21.37 68 THR D CA 1
ATOM 4906 C C . THR D 1 68 ? -64.872 29.524 62.226 1.00 24.80 68 THR D C 1
ATOM 4907 O O . THR D 1 68 ? -64.512 28.355 62.317 1.00 21.83 68 THR D O 1
ATOM 4911 N N . PRO D 1 69 ? -64.019 30.551 62.296 1.00 23.55 69 PRO D N 1
ATOM 4912 C CA . PRO D 1 69 ? -62.595 30.312 62.555 1.00 23.00 69 PRO D CA 1
ATOM 4913 C C . PRO D 1 69 ? -62.390 29.550 63.860 1.00 24.27 69 PRO D C 1
ATOM 4914 O O . PRO D 1 69 ? -61.496 28.719 63.970 1.00 24.81 69 PRO D O 1
ATOM 4918 N N . GLU D 1 70 ? -63.228 29.829 64.851 1.00 23.73 70 GLU D N 1
ATOM 4919 C CA . GLU D 1 70 ? -63.085 29.198 66.151 1.00 26.33 70 GLU D CA 1
ATOM 4920 C C . GLU D 1 70 ? -63.251 27.680 66.082 1.00 25.28 70 GLU D C 1
ATOM 4921 O O . GLU D 1 70 ? -62.481 26.932 66.690 1.00 26.85 70 GLU D O 1
ATOM 4927 N N . VAL D 1 71 ? -64.252 27.223 65.339 1.00 24.86 71 VAL D N 1
ATOM 4928 C CA . VAL D 1 71 ? -64.545 25.792 65.303 1.00 19.44 71 VAL D CA 1
ATOM 4929 C C . VAL D 1 71 ? -63.467 24.976 64.584 1.00 20.62 71 VAL D C 1
ATOM 4930 O O . VAL D 1 71 ? -63.287 23.796 64.881 1.00 19.91 71 VAL D O 1
ATOM 4934 N N . LEU D 1 72 ? -62.748 25.597 63.648 1.00 17.38 72 LEU D N 1
ATOM 4935 C CA . LEU D 1 72 ? -61.716 24.880 62.902 1.00 15.96 72 LEU D CA 1
ATOM 4936 C C . LEU D 1 72 ? -60.665 24.318 63.838 1.00 20.46 72 LEU D C 1
ATOM 4937 O O . LEU D 1 72 ? -60.043 23.301 63.546 1.00 17.90 72 LEU D O 1
ATOM 4942 N N . ALA D 1 73 ? -60.458 24.994 64.966 1.00 20.49 73 ALA D N 1
ATOM 4943 C CA . ALA D 1 73 ? -59.438 24.583 65.919 1.00 19.23 73 ALA D CA 1
ATOM 4944 C C . ALA D 1 73 ? -59.731 23.187 66.465 1.00 20.58 73 ALA D C 1
ATOM 4945 O O . ALA D 1 73 ? -58.832 22.493 66.923 1.00 21.64 73 ALA D O 1
ATOM 4947 N N . GLU D 1 74 ? -60.993 22.774 66.416 1.00 17.73 74 GLU D N 1
ATOM 4948 C CA . GLU D 1 74 ? -61.375 21.509 67.038 1.00 20.03 74 GLU D CA 1
ATOM 4949 C C . GLU D 1 74 ? -61.057 20.291 66.169 1.00 22.80 74 GLU D C 1
ATOM 4950 O O . GLU D 1 74 ? -61.073 19.154 66.650 1.00 22.58 74 GLU D O 1
ATOM 4956 N N . ALA D 1 75 ? -60.749 20.534 64.897 1.00 18.91 75 ALA D N 1
ATOM 4957 C CA . ALA D 1 75 ? -60.528 19.454 63.930 1.00 18.30 75 ALA D CA 1
ATOM 4958 C C . ALA D 1 75 ? -59.190 18.726 64.075 1.00 18.74 75 ALA D C 1
ATOM 4959 O O . ALA D 1 75 ? -58.231 19.261 64.626 1.00 21.15 75 ALA D O 1
ATOM 4961 N N . ASP D 1 76 ? -59.137 17.496 63.579 1.00 16.36 76 ASP D N 1
ATOM 4962 C CA . ASP D 1 76 ? -57.865 16.808 63.362 1.00 16.03 76 ASP D CA 1
ATOM 4963 C C . ASP D 1 76 ? -57.489 16.933 61.883 1.00 15.55 76 ASP D C 1
ATOM 4964 O O . ASP D 1 76 ? -56.310 16.893 61.512 1.00 16.76 76 ASP D O 1
ATOM 4969 N N . ALA D 1 77 ? -58.507 17.080 61.042 1.00 16.16 77 ALA D N 1
ATOM 4970 C CA . ALA D 1 77 ? -58.297 17.294 59.616 1.00 11.92 77 ALA D CA 1
ATOM 4971 C C . ALA D 1 77 ? -59.381 18.209 59.083 1.00 15.31 77 ALA D C 1
ATOM 4972 O O . ALA D 1 77 ? -60.513 18.180 59.564 1.00 13.23 77 ALA D O 1
ATOM 4974 N N . ILE D 1 78 ? -59.031 19.042 58.108 1.00 10.32 78 ILE D N 1
ATOM 4975 C CA . ILE D 1 78 ? -60.021 19.879 57.449 1.00 11.25 78 ILE D CA 1
ATOM 4976 C C . ILE D 1 78 ? -59.841 19.711 55.950 1.00 9.89 78 ILE D C 1
ATOM 4977 O O . ILE D 1 78 ? -58.730 19.859 55.435 1.00 12.15 78 ILE D O 1
ATOM 4982 N N . ILE D 1 79 ? -60.933 19.378 55.278 1.00 10.70 79 ILE D N 1
ATOM 4983 C CA . ILE D 1 79 ? -60.944 19.185 53.840 1.00 10.50 79 ILE D CA 1
ATOM 4984 C C . ILE D 1 79 ? -61.788 20.315 53.286 1.00 13.50 79 ILE D C 1
ATOM 4985 O O . ILE D 1 79 ? -62.965 20.455 53.629 1.00 12.71 79 ILE D O 1
ATOM 4990 N N . PHE D 1 80 ? -61.181 21.142 52.445 1.00 10.11 80 PHE D N 1
ATOM 4991 C CA . PHE D 1 80 ? -61.835 22.335 51.946 1.00 9.43 80 PHE D CA 1
ATOM 4992 C C . PHE D 1 80 ? -62.290 22.150 50.512 1.00 12.99 80 PHE D C 1
ATOM 4993 O O . PHE D 1 80 ? -61.552 21.613 49.686 1.00 13.39 80 PHE D O 1
ATOM 5001 N N . GLY D 1 81 ? -63.491 22.624 50.206 1.00 10.80 81 GLY D N 1
ATOM 5002 C CA . GLY D 1 81 ? -63.980 22.560 48.839 1.00 9.65 81 GLY D CA 1
ATOM 5003 C C . GLY D 1 81 ? -64.423 23.918 48.338 1.00 13.81 81 GLY D C 1
ATOM 5004 O O . GLY D 1 81 ? -65.137 24.635 49.029 1.00 10.27 81 GLY D O 1
ATOM 5005 N N . THR D 1 82 ? -64.006 24.264 47.119 1.00 10.78 82 THR D N 1
ATOM 5006 C CA . THR D 1 82 ? -64.356 25.543 46.533 1.00 11.30 82 THR D CA 1
ATOM 5007 C C . THR D 1 82 ? -64.459 25.387 45.021 1.00 10.03 82 THR D C 1
ATOM 5008 O O . THR D 1 82 ? -63.652 24.686 44.410 1.00 13.03 82 THR D O 1
ATOM 5012 N N . PRO D 1 83 ? -65.464 26.026 44.409 1.00 11.42 83 PRO D N 1
ATOM 5013 C CA . PRO D 1 83 ? -65.394 26.104 42.949 1.00 11.48 83 PRO D CA 1
ATOM 5014 C C . PRO D 1 83 ? -64.237 27.024 42.572 1.00 11.76 83 PRO D C 1
ATOM 5015 O O . PRO D 1 83 ? -63.897 27.901 43.366 1.00 12.26 83 PRO D O 1
ATOM 5019 N N . THR D 1 84 ? -63.665 26.871 41.382 1.00 9.49 84 THR D N 1
ATOM 5020 C CA . THR D 1 84 ? -62.616 27.810 40.984 1.00 11.53 84 THR D CA 1
ATOM 5021 C C . THR D 1 84 ? -63.190 29.158 40.607 1.00 12.97 84 THR D C 1
ATOM 5022 O O . THR D 1 84 ? -64.329 29.257 40.161 1.00 16.48 84 THR D O 1
ATOM 5026 N N . ARG D 1 85 ? -62.374 30.192 40.792 1.00 12.21 85 ARG D N 1
ATOM 5027 C CA . ARG D 1 85 ? -62.639 31.502 40.221 1.00 12.57 85 ARG D CA 1
ATOM 5028 C C . ARG D 1 85 ? -61.342 31.886 39.521 1.00 12.80 85 ARG D C 1
ATOM 5029 O O . ARG D 1 85 ? -60.424 32.409 40.148 1.00 14.92 85 ARG D O 1
ATOM 5037 N N . PHE D 1 86 ? -61.257 31.568 38.232 1.00 13.95 86 PHE D N 1
ATOM 5038 C CA . PHE D 1 86 ? -60.085 31.874 37.432 1.00 15.23 86 PHE D CA 1
ATOM 5039 C C . PHE D 1 86 ? -58.815 31.278 38.037 1.00 13.94 86 PHE D C 1
ATOM 5040 O O . PHE D 1 86 ? -57.769 31.921 38.038 1.00 14.23 86 PHE D O 1
ATOM 5048 N N . GLY D 1 87 ? -58.909 30.060 38.568 1.00 12.11 87 GLY D N 1
ATOM 5049 C CA . GLY D 1 87 ? -57.732 29.346 39.035 1.00 13.29 87 GLY D CA 1
ATOM 5050 C C . GLY D 1 87 ? -57.297 29.652 40.465 1.00 12.39 87 GLY D C 1
ATOM 5051 O O . GLY D 1 87 ? -56.178 29.287 40.863 1.00 11.32 87 GLY D O 1
ATOM 5052 N N . ASN D 1 88 ? -58.159 30.353 41.211 1.00 12.09 88 ASN D N 1
ATOM 5053 C CA . ASN D 1 88 ? -58.007 30.568 42.654 1.00 10.49 88 ASN D CA 1
ATOM 5054 C C . ASN D 1 88 ? -59.270 30.094 43.355 1.00 10.41 88 ASN D C 1
ATOM 5055 O O . ASN D 1 88 ? -60.299 29.932 42.717 1.00 13.29 88 ASN D O 1
ATOM 5060 N N . MET D 1 89 ? -59.212 29.924 44.672 1.00 12.50 89 MET D N 1
ATOM 5061 C CA . MET D 1 89 ? -60.439 29.661 45.434 1.00 11.12 89 MET D CA 1
ATOM 5062 C C . MET D 1 89 ? -61.394 30.846 45.270 1.00 13.38 89 MET D C 1
ATOM 5063 O O . MET D 1 89 ? -60.964 31.937 44.922 1.00 12.92 89 MET D O 1
ATOM 5068 N N . CYS D 1 90 ? -62.686 30.636 45.530 1.00 8.92 90 CYS D N 1
ATOM 5069 C CA . CYS D 1 90 ? -63.655 31.705 45.362 1.00 12.59 90 CYS D CA 1
ATOM 5070 C C . CYS D 1 90 ? -63.560 32.735 46.497 1.00 12.00 90 CYS D C 1
ATOM 5071 O O . CYS D 1 90 ? -63.035 32.451 47.574 1.00 12.55 90 CYS D O 1
ATOM 5074 N N . SER D 1 91 ? -64.089 33.928 46.252 1.00 11.69 91 SER D N 1
ATOM 5075 C CA . SER D 1 91 ? -64.032 35.002 47.234 1.00 12.72 91 SER D CA 1
ATOM 5076 C C . SER D 1 91 ? -64.737 34.641 48.532 1.00 12.46 91 SER D C 1
ATOM 5077 O O . SER D 1 91 ? -64.333 35.091 49.594 1.00 14.34 91 SER D O 1
ATOM 5080 N N . GLN D 1 92 ? -65.795 33.836 48.461 1.00 13.85 92 GLN D N 1
ATOM 5081 C CA . GLN D 1 92 ? -66.466 33.442 49.696 1.00 13.68 92 GLN D CA 1
ATOM 5082 C C . GLN D 1 92 ? -65.541 32.628 50.615 1.00 14.18 92 GLN D C 1
ATOM 5083 O O . GLN D 1 92 ? -65.503 32.847 51.823 1.00 13.92 92 GLN D O 1
ATOM 5089 N N . MET D 1 93 ? -64.795 31.693 50.038 1.00 13.09 93 MET D N 1
ATOM 5090 C CA . MET D 1 93 ? -63.844 30.894 50.804 1.00 11.04 93 MET D CA 1
ATOM 5091 C C . MET D 1 93 ? -62.682 31.789 51.243 1.00 13.24 93 MET D C 1
ATOM 5092 O O . MET D 1 93 ? -62.208 31.707 52.379 1.00 12.82 93 MET D O 1
ATOM 5097 N N . ARG D 1 94 ? -62.243 32.664 50.347 1.00 11.64 94 ARG D N 1
ATOM 5098 C CA . ARG D 1 94 ? -61.120 33.534 50.668 1.00 12.99 94 ARG D CA 1
ATOM 5099 C C . ARG D 1 94 ? -61.481 34.426 51.843 1.00 13.49 94 ARG D C 1
ATOM 5100 O O . ARG D 1 94 ? -60.674 34.622 52.748 1.00 15.39 94 ARG D O 1
ATOM 5108 N N . ASN D 1 95 ? -62.699 34.955 51.836 1.00 11.82 95 ASN D N 1
ATOM 5109 C CA . ASN D 1 95 ? -63.084 35.854 52.908 1.00 14.99 95 ASN D CA 1
ATOM 5110 C C . ASN D 1 95 ? -63.153 35.131 54.234 1.00 14.09 95 ASN D C 1
ATOM 5111 O O . ASN D 1 95 ? -62.780 35.677 55.274 1.00 14.55 95 ASN D O 1
ATOM 5116 N N . PHE D 1 96 ? -63.633 33.892 54.203 1.00 13.48 96 PHE D N 1
ATOM 5117 C CA . PHE D 1 96 ? -63.694 33.122 55.426 1.00 13.34 96 PHE D CA 1
ATOM 5118 C C . PHE D 1 96 ? -62.280 32.874 55.957 1.00 15.42 96 PHE D C 1
ATOM 5119 O O . PHE D 1 96 ? -61.999 33.063 57.141 1.00 14.71 96 PHE D O 1
ATOM 5127 N N . LEU D 1 97 ? -61.387 32.460 55.069 1.00 13.73 97 LEU D N 1
ATOM 5128 C CA . LEU D 1 97 ? -60.020 32.166 55.474 1.00 14.70 97 LEU D CA 1
ATOM 5129 C C . LEU D 1 97 ? -59.283 33.421 55.935 1.00 14.64 97 LEU D C 1
ATOM 5130 O O . LEU D 1 97 ? -58.400 33.347 56.789 1.00 16.68 97 LEU D O 1
ATOM 5135 N N . ASP D 1 98 ? -59.663 34.577 55.402 1.00 13.60 98 ASP D N 1
ATOM 5136 C CA . ASP D 1 98 ? -59.026 35.830 55.824 1.00 12.33 98 ASP D CA 1
ATOM 5137 C C . ASP D 1 98 ? -59.417 36.213 57.252 1.00 16.72 98 ASP D C 1
ATOM 5138 O O . ASP D 1 98 ? -58.852 37.138 57.833 1.00 17.04 98 ASP D O 1
ATOM 5143 N N . GLN D 1 99 ? -60.394 35.503 57.808 1.00 14.46 99 GLN D N 1
ATOM 5144 C CA . GLN D 1 99 ? -60.825 35.752 59.180 1.00 15.52 99 GLN D CA 1
ATOM 5145 C C . GLN D 1 99 ? -60.153 34.830 60.194 1.00 15.67 99 GLN D C 1
ATOM 5146 O O . GLN D 1 99 ? -60.452 34.900 61.394 1.00 16.88 99 GLN D O 1
ATOM 5152 N N . THR D 1 100 ? -59.240 33.987 59.719 1.00 13.97 100 THR D N 1
ATOM 5153 C CA . THR D 1 100 ? -58.532 33.045 60.589 1.00 12.78 100 THR D CA 1
ATOM 5154 C C . THR D 1 100 ? -57.173 33.525 61.103 1.00 16.49 100 THR D C 1
ATOM 5155 O O . THR D 1 100 ? -56.343 32.713 61.497 1.00 15.83 100 THR D O 1
ATOM 5159 N N . GLY D 1 101 ? -56.942 34.836 61.106 1.00 14.91 101 GLY D N 1
ATOM 5160 C CA . GLY D 1 101 ? -55.705 35.374 61.644 1.00 15.81 101 GLY D CA 1
ATOM 5161 C C . GLY D 1 101 ? -55.503 35.066 63.122 1.00 14.88 101 GLY D C 1
ATOM 5162 O O . GLY D 1 101 ? -54.386 34.782 63.553 1.00 17.33 101 GLY D O 1
ATOM 5163 N N . GLY D 1 102 ? -56.576 35.122 63.905 1.00 15.16 102 GLY D N 1
ATOM 5164 C CA . GLY D 1 102 ? -56.478 34.766 65.312 1.00 18.26 102 GLY D CA 1
ATOM 5165 C C . GLY D 1 102 ? -56.133 33.292 65.464 1.00 17.28 102 GLY D C 1
ATOM 5166 O O . GLY D 1 102 ? -55.311 32.901 66.293 1.00 18.83 102 GLY D O 1
ATOM 5167 N N . LEU D 1 103 ? -56.777 32.459 64.654 1.00 18.02 103 LEU D N 1
ATOM 5168 C CA . LEU D 1 103 ? -56.491 31.029 64.667 1.00 13.66 103 LEU D CA 1
ATOM 5169 C C . LEU D 1 103 ? -55.025 30.781 64.297 1.00 16.47 103 LEU D C 1
ATOM 5170 O O . LEU D 1 103 ? -54.358 29.952 64.905 1.00 16.63 103 LEU D O 1
ATOM 5175 N N . TRP D 1 104 ? -54.522 31.519 63.312 1.00 15.92 104 TRP D N 1
ATOM 5176 C CA . TRP D 1 104 ? -53.118 31.413 62.910 1.00 16.75 104 TRP D CA 1
ATOM 5177 C C . TRP D 1 104 ? -52.166 31.818 64.050 1.00 17.36 104 TRP D C 1
ATOM 5178 O O . TRP D 1 104 ? -51.133 31.169 64.289 1.00 14.79 104 TRP D O 1
ATOM 5189 N N . MET D 1 105 ? -52.519 32.898 64.742 1.00 16.42 105 MET D N 1
ATOM 5190 C CA . MET D 1 105 ? -51.691 33.414 65.829 1.00 17.30 105 MET D CA 1
ATOM 5191 C C . MET D 1 105 ? -51.593 32.378 66.939 1.00 18.74 105 MET D C 1
ATOM 5192 O O . MET D 1 105 ? -50.554 32.234 67.587 1.00 22.24 105 MET D O 1
ATOM 5197 N N . SER D 1 106 ? -52.676 31.641 67.140 1.00 18.07 106 SER D N 1
ATOM 5198 C CA . SER D 1 106 ? -52.727 30.640 68.198 1.00 17.12 106 SER D CA 1
ATOM 5199 C C . SER D 1 106 ? -52.138 29.286 67.790 1.00 19.53 106 SER D C 1
ATOM 5200 O O . SER D 1 106 ? -52.047 28.379 68.611 1.00 21.50 106 SER D O 1
ATOM 5203 N N . GLY D 1 107 ? -51.723 29.151 66.531 1.00 16.79 107 GLY D N 1
ATOM 5204 C CA . GLY D 1 107 ? -51.195 27.885 66.041 1.00 15.90 107 GLY D CA 1
ATOM 5205 C C . GLY D 1 107 ? -52.262 26.794 65.978 1.00 15.31 107 GLY D C 1
ATOM 5206 O O . GLY D 1 107 ? -51.962 25.602 66.046 1.00 14.19 107 GLY D O 1
ATOM 5207 N N . GLY D 1 108 ? -53.513 27.214 65.823 1.00 17.00 108 GLY D N 1
ATOM 5208 C CA . GLY D 1 108 ? -54.660 26.330 65.947 1.00 18.72 108 GLY D CA 1
ATOM 5209 C C . GLY D 1 108 ? -54.741 25.169 64.966 1.00 19.58 108 GLY D C 1
ATOM 5210 O O . GLY D 1 108 ? -55.360 24.150 65.266 1.00 20.49 108 GLY D O 1
ATOM 5211 N N . LEU D 1 109 ? -54.120 25.314 63.792 1.00 16.12 109 LEU D N 1
ATOM 5212 C CA . LEU D 1 109 ? -54.151 24.260 62.782 1.00 14.23 109 LEU D CA 1
ATOM 5213 C C . LEU D 1 109 ? -52.784 23.600 62.561 1.00 14.90 109 LEU D C 1
ATOM 5214 O O . LEU D 1 109 ? -52.619 22.784 61.654 1.00 14.53 109 LEU D O 1
ATOM 5219 N N . ILE D 1 110 ? -51.794 23.948 63.376 1.00 16.02 110 ILE D N 1
ATOM 5220 C CA . ILE D 1 110 ? -50.473 23.360 63.203 1.00 14.20 110 ILE D CA 1
ATOM 5221 C C . ILE D 1 110 ? -50.506 21.838 63.407 1.00 15.85 110 ILE D C 1
ATOM 5222 O O . ILE D 1 110 ? -50.993 21.340 64.426 1.00 16.85 110 ILE D O 1
ATOM 5227 N N . GLY D 1 111 ? -50.002 21.116 62.410 1.00 12.61 111 GLY D N 1
ATOM 5228 C CA . GLY D 1 111 ? -49.891 19.669 62.459 1.00 13.60 111 GLY D CA 1
ATOM 5229 C C . GLY D 1 111 ? -51.177 18.944 62.095 1.00 15.15 111 GLY D C 1
ATOM 5230 O O . GLY D 1 111 ? -51.220 17.711 62.091 1.00 17.42 111 GLY D O 1
ATOM 5231 N N . LYS D 1 112 ? -52.232 19.699 61.806 1.00 13.67 112 LYS D N 1
ATOM 5232 C CA . LYS D 1 112 ? -53.483 19.083 61.380 1.00 12.37 112 LYS D CA 1
ATOM 5233 C C . LYS D 1 112 ? -53.397 18.766 59.886 1.00 13.42 112 LYS D C 1
ATOM 5234 O O . LYS D 1 112 ? -52.642 19.406 59.158 1.00 13.61 112 LYS D O 1
ATOM 5240 N N . VAL D 1 113 ? -54.147 17.762 59.443 1.00 10.85 113 VAL D N 1
ATOM 5241 C CA . VAL D 1 113 ? -54.152 17.387 58.025 1.00 11.25 113 VAL D CA 1
ATOM 5242 C C . VAL D 1 113 ? -55.064 18.317 57.230 1.00 14.69 113 VAL D C 1
ATOM 5243 O O . VAL D 1 113 ? -56.227 18.525 57.595 1.00 12.61 113 VAL D O 1
ATOM 5247 N N . GLY D 1 114 ? -54.547 18.874 56.137 1.00 11.52 114 GLY D N 1
ATOM 5248 C CA . GLY D 1 114 ? -55.349 19.743 55.295 1.00 11.77 114 GLY D CA 1
ATOM 5249 C C . GLY D 1 114 ? -55.414 19.145 53.901 1.00 11.49 114 GLY D C 1
ATOM 5250 O O . GLY D 1 114 ? -54.435 18.568 53.443 1.00 11.34 114 GLY D O 1
ATOM 5251 N N . SER D 1 115 ? -56.555 19.286 53.232 1.00 11.92 115 SER D N 1
ATOM 5252 C CA . SER D 1 115 ? -56.760 18.684 51.915 1.00 9.85 115 SER D CA 1
ATOM 5253 C C . SER D 1 115 ? -57.811 19.534 51.183 1.00 10.84 115 SER D C 1
ATOM 5254 O O . SER D 1 115 ? -58.548 20.272 51.821 1.00 11.61 115 SER D O 1
ATOM 5257 N N . VAL D 1 116 ? -57.870 19.449 49.851 1.00 8.73 116 VAL D N 1
ATOM 5258 C CA . VAL D 1 116 ? -58.698 20.358 49.058 1.00 9.34 116 VAL D CA 1
ATOM 5259 C C . VAL D 1 116 ? -59.381 19.620 47.896 1.00 9.01 116 VAL D C 1
ATOM 5260 O O . VAL D 1 116 ? -58.823 18.664 47.356 1.00 9.95 116 VAL D O 1
ATOM 5264 N N . PHE D 1 117 ? -60.604 20.024 47.552 1.00 11.14 117 PHE D N 1
ATOM 5265 C CA . PHE D 1 117 ? -61.233 19.573 46.298 1.00 10.10 117 PHE D CA 1
ATOM 5266 C C . PHE D 1 117 ? -61.879 20.756 45.581 1.00 9.45 117 PHE D C 1
ATOM 5267 O O . PHE D 1 117 ? -62.185 21.766 46.208 1.00 11.67 117 PHE D O 1
ATOM 5275 N N . THR D 1 118 ? -62.088 20.648 44.269 1.00 10.56 118 THR D N 1
ATOM 5276 C CA . THR D 1 118 ? -62.562 21.808 43.518 1.00 9.57 118 THR D CA 1
ATOM 5277 C C . THR D 1 118 ? -63.512 21.457 42.372 1.00 12.82 118 THR D C 1
ATOM 5278 O O . THR D 1 118 ? -63.834 20.291 42.142 1.00 12.69 118 THR D O 1
ATOM 5282 N N . SER D 1 119 ? -63.985 22.491 41.681 1.00 12.06 119 SER D N 1
ATOM 5283 C CA . SER D 1 119 ? -64.860 22.319 40.533 1.00 13.85 119 SER D CA 1
ATOM 5284 C C . SER D 1 119 ? -64.537 23.405 39.522 1.00 13.86 119 SER D C 1
ATOM 5285 O O . SER D 1 119 ? -64.249 24.548 39.892 1.00 14.15 119 SER D O 1
ATOM 5288 N N . THR D 1 120 ? -64.552 23.059 38.240 1.00 13.04 120 THR D N 1
ATOM 5289 C CA . THR D 1 120 ? -64.296 24.070 37.221 1.00 12.24 120 THR D CA 1
ATOM 5290 C C . THR D 1 120 ? -65.233 23.897 36.039 1.00 16.03 120 THR D C 1
ATOM 5291 O O . THR D 1 120 ? -65.849 22.843 35.868 1.00 17.59 120 THR D O 1
ATOM 5295 N N . ALA D 1 121 ? -65.311 24.932 35.209 1.00 14.00 121 ALA D N 1
ATOM 5296 C CA . ALA D 1 121 ? -66.170 24.904 34.027 1.00 18.38 121 ALA D CA 1
ATOM 5297 C C . ALA D 1 121 ? -65.506 24.143 32.887 1.00 20.21 121 ALA D C 1
ATOM 5298 O O . ALA D 1 121 ? -66.173 23.437 32.136 1.00 24.71 121 ALA D O 1
ATOM 5300 N N . SER D 1 122 ? -64.191 24.300 32.755 1.00 15.84 122 SER D N 1
ATOM 5301 C CA . SER D 1 122 ? -63.488 23.747 31.604 1.00 18.09 122 SER D CA 1
ATOM 5302 C C . SER D 1 122 ? -62.491 22.662 32.015 1.00 16.30 122 SER D C 1
ATOM 5303 O O . SER D 1 122 ? -62.138 22.548 33.188 1.00 14.28 122 SER D O 1
ATOM 5306 N N . GLN D 1 123 ? -62.029 21.873 31.052 1.00 12.11 123 GLN D N 1
ATOM 5307 C CA . GLN D 1 123 ? -61.169 20.727 31.371 1.00 11.59 123 GLN D CA 1
ATOM 5308 C C . GLN D 1 123 ? -59.833 21.057 32.062 1.00 13.71 123 GLN D C 1
ATOM 5309 O O . GLN D 1 123 ? -59.365 20.277 32.892 1.00 11.97 123 GLN D O 1
ATOM 5315 N N . HIS D 1 124 ? -59.209 22.184 31.714 1.00 12.72 124 HIS D N 1
ATOM 5316 C CA . HIS D 1 124 ? -57.941 22.546 32.361 1.00 13.04 124 HIS D CA 1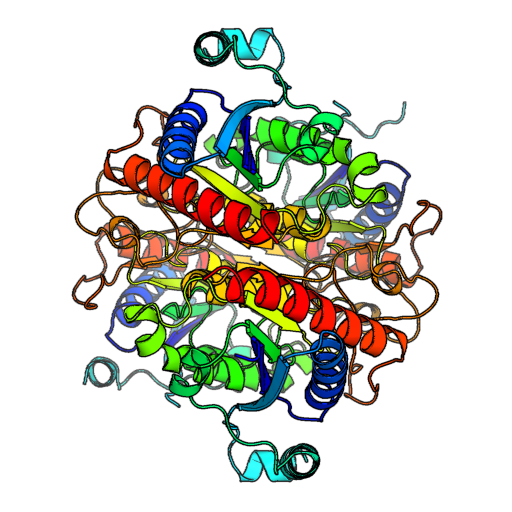
ATOM 5317 C C . HIS D 1 124 ? -57.889 24.007 32.764 1.00 12.48 124 HIS D C 1
ATOM 5318 O O . HIS D 1 124 ? -56.815 24.599 32.802 1.00 14.56 124 HIS D O 1
ATOM 5325 N N . GLY D 1 125 ? -59.054 24.567 33.077 1.00 14.08 125 GLY D N 1
ATOM 5326 C CA . GLY D 1 125 ? -59.144 25.928 33.569 1.00 17.35 125 GLY D CA 1
ATOM 5327 C C . GLY D 1 125 ? -59.131 25.932 35.085 1.00 13.03 125 GLY D C 1
ATOM 5328 O O . GLY D 1 125 ? -60.160 26.166 35.715 1.00 14.92 125 GLY D O 1
ATOM 5329 N N . GLY D 1 126 ? -57.969 25.660 35.667 1.00 12.89 126 GLY D N 1
ATOM 5330 C CA . GLY D 1 126 ? -57.821 25.719 37.112 1.00 11.24 126 GLY D CA 1
ATOM 5331 C C . GLY D 1 126 ? -58.198 24.457 37.874 1.00 12.38 126 GLY D C 1
ATOM 5332 O O . GLY D 1 126 ? -58.449 24.512 39.081 1.00 13.37 126 GLY D O 1
ATOM 5333 N N . GLN D 1 127 ? -58.234 23.318 37.194 1.00 11.72 127 GLN D N 1
ATOM 5334 C CA . GLN D 1 127 ? -58.455 22.052 37.887 1.00 12.14 127 GLN D CA 1
ATOM 5335 C C . GLN D 1 127 ? -57.351 21.787 38.893 1.00 12.23 127 GLN D C 1
ATOM 5336 O O . GLN D 1 127 ? -57.589 21.194 39.943 1.00 13.43 127 GLN D O 1
ATOM 5342 N N . GLU D 1 128 ? -56.137 22.220 38.558 1.00 11.14 128 GLU D N 1
ATOM 5343 C CA . GLU D 1 128 ? -54.959 21.924 39.362 1.00 11.54 128 GLU D CA 1
ATOM 5344 C C . GLU D 1 128 ? -54.518 23.182 40.101 1.00 10.83 128 GLU D C 1
ATOM 5345 O O . GLU D 1 128 ? -54.268 23.147 41.303 1.00 11.00 128 GLU D O 1
ATOM 5351 N N . THR D 1 129 ? -54.437 24.300 39.386 1.00 11.03 129 THR D N 1
ATOM 5352 C CA . THR D 1 129 ? -53.921 25.528 39.988 1.00 9.84 129 THR D CA 1
ATOM 5353 C C . THR D 1 129 ? -54.755 25.995 41.184 1.00 10.58 129 THR D C 1
ATOM 5354 O O . THR D 1 129 ? -54.212 26.539 42.143 1.00 12.65 129 THR D O 1
ATOM 5358 N N . THR D 1 130 ? -56.071 25.792 41.128 1.00 8.93 130 THR D N 1
ATOM 5359 C CA . THR D 1 130 ? -56.940 26.186 42.240 1.00 10.64 130 THR D CA 1
ATOM 5360 C C . THR D 1 130 ? -56.533 25.466 43.511 1.00 11.33 130 THR D C 1
ATOM 5361 O O . THR D 1 130 ? -56.537 26.021 44.612 1.00 11.96 130 THR D O 1
ATOM 5365 N N . ILE D 1 131 ? -56.174 24.206 43.354 1.00 10.77 131 ILE D N 1
ATOM 5366 C CA . ILE D 1 131 ? -55.830 23.388 44.505 1.00 10.27 131 ILE D CA 1
ATOM 5367 C C . ILE D 1 131 ? -54.443 23.734 45.014 1.00 12.51 131 ILE D C 1
ATOM 5368 O O . ILE D 1 131 ? -54.240 23.881 46.217 1.00 10.91 131 ILE D O 1
ATOM 5373 N N . THR D 1 132 ? -53.480 23.886 44.108 1.00 9.68 132 THR D N 1
ATOM 5374 C CA . THR D 1 132 ? -52.112 24.120 44.573 1.00 10.86 132 THR D CA 1
ATOM 5375 C C . THR D 1 132 ? -51.980 25.494 45.242 1.00 12.45 132 THR D C 1
ATOM 5376 O O . THR D 1 132 ? -51.170 25.676 46.166 1.00 10.63 132 THR D O 1
ATOM 5380 N N . SER D 1 133 ? -52.774 26.456 44.781 1.00 11.51 133 SER D N 1
ATOM 5381 C CA . SER D 1 133 ? -52.752 27.778 45.398 1.00 13.19 133 SER D CA 1
ATOM 5382 C C . SER D 1 133 ? -53.446 27.703 46.764 1.00 11.80 133 SER D C 1
ATOM 5383 O O . SER D 1 133 ? -53.099 28.420 47.693 1.00 9.54 133 SER D O 1
ATOM 5386 N N . PHE D 1 134 ? -54.425 26.813 46.891 1.00 8.58 134 PHE D N 1
ATOM 5387 C CA . PHE D 1 134 ? -55.082 26.624 48.176 1.00 10.05 134 PHE D CA 1
ATOM 5388 C C . PHE D 1 134 ? -54.082 26.015 49.173 1.00 10.37 134 PHE D C 1
ATOM 5389 O O . PHE D 1 134 ? -54.027 26.402 50.347 1.00 10.47 134 PHE D O 1
ATOM 5397 N N . HIS D 1 135 ? -53.289 25.068 48.698 1.00 10.25 135 HIS D N 1
ATOM 5398 C CA . HIS D 1 135 ? -52.262 24.428 49.525 1.00 11.05 135 HIS D CA 1
ATOM 5399 C C . HIS D 1 135 ? -51.362 25.476 50.187 1.00 10.18 135 HIS D C 1
ATOM 5400 O O . HIS D 1 135 ? -50.914 25.293 51.326 1.00 11.63 135 HIS D O 1
ATOM 5407 N N . THR D 1 136 ? -51.064 26.553 49.458 1.00 10.39 136 THR D N 1
ATOM 5408 C CA . THR D 1 136 ? -50.188 27.582 49.989 1.00 10.07 136 THR D CA 1
ATOM 5409 C C . THR D 1 136 ? -50.726 28.065 51.330 1.00 7.87 136 THR D C 1
ATOM 5410 O O . THR D 1 136 ? -50.010 28.114 52.319 1.00 10.99 136 THR D O 1
ATOM 5414 N N . THR D 1 137 ? -52.010 28.418 51.356 1.00 9.63 137 THR D N 1
ATOM 5415 C CA . THR D 1 137 ? -52.631 28.910 52.581 1.00 9.60 137 THR D CA 1
ATOM 5416 C C . THR D 1 137 ? -52.592 27.880 53.692 1.00 10.56 137 THR D C 1
ATOM 5417 O O . THR D 1 137 ? -52.328 28.212 54.849 1.00 10.02 137 THR D O 1
ATOM 5421 N N . LEU D 1 138 ? -52.873 26.629 53.350 1.00 9.48 138 LEU D N 1
ATOM 5422 C CA . LEU D 1 138 ? -52.833 25.559 54.345 1.00 10.07 138 LEU D CA 1
ATOM 5423 C C . LEU D 1 138 ? -51.431 25.424 54.955 1.00 10.59 138 LEU D C 1
ATOM 5424 O O . LEU D 1 138 ? -51.286 25.196 56.174 1.00 10.83 138 LEU D O 1
ATOM 5429 N N . LEU D 1 139 ? -50.400 25.583 54.124 1.00 9.01 139 LEU D N 1
ATOM 5430 C CA . LEU D 1 139 ? -49.030 25.582 54.625 1.00 9.19 139 LEU D CA 1
ATOM 5431 C C . LEU D 1 139 ? -48.710 26.763 55.567 1.00 7.68 139 LEU D C 1
ATOM 5432 O O . LEU D 1 139 ? -47.994 26.583 56.560 1.00 10.36 139 LEU D O 1
ATOM 5437 N N . HIS D 1 140 ? -49.250 27.948 55.297 1.00 11.32 140 HIS D N 1
ATOM 5438 C CA . HIS D 1 140 ? -49.040 29.052 56.232 1.00 10.60 140 HIS D CA 1
ATOM 5439 C C . HIS D 1 140 ? -49.661 28.722 57.589 1.00 13.56 140 HIS D C 1
ATOM 5440 O O . HIS D 1 140 ? -49.196 29.199 58.630 1.00 12.38 140 HIS D O 1
ATOM 5447 N N . HIS D 1 141 ? -50.726 27.919 57.576 1.00 10.42 141 HIS D N 1
ATOM 5448 C CA . HIS D 1 141 ? -51.374 27.504 58.818 1.00 11.53 141 HIS D CA 1
ATOM 5449 C C . HIS D 1 141 ? -50.700 26.305 59.484 1.00 12.82 141 HIS D C 1
ATOM 5450 O O . HIS D 1 141 ? -51.148 25.831 60.524 1.00 11.23 141 HIS D O 1
ATOM 5457 N N . GLY D 1 142 ? -49.599 25.838 58.909 1.00 10.86 142 GLY D N 1
ATOM 5458 C CA . GLY D 1 142 ? -48.839 24.764 59.522 1.00 12.93 142 GLY D CA 1
ATOM 5459 C C . GLY D 1 142 ? -49.443 23.389 59.318 1.00 12.93 142 GLY D C 1
ATOM 5460 O O . GLY D 1 142 ? -49.086 22.449 60.016 1.00 12.56 142 GLY D O 1
ATOM 5461 N N . MET D 1 143 ? -50.335 23.255 58.341 1.00 11.53 143 MET D N 1
ATOM 5462 C CA . MET D 1 143 ? -50.964 21.959 58.097 1.00 10.89 143 MET D CA 1
ATOM 5463 C C . MET D 1 143 ? -50.078 20.992 57.306 1.00 12.93 143 MET D C 1
ATOM 5464 O O . MET D 1 143 ? -49.159 21.399 56.573 1.00 11.36 143 MET D O 1
ATOM 5469 N N . VAL D 1 144 ? -50.329 19.702 57.472 1.00 12.46 144 VAL D N 1
ATOM 5470 C CA . VAL D 1 144 ? -49.662 18.722 56.622 1.00 11.72 144 VAL D CA 1
ATOM 5471 C C . VAL D 1 144 ? -50.625 18.443 55.476 1.00 12.27 144 VAL D C 1
ATOM 5472 O O . VAL D 1 144 ? -51.819 18.227 55.709 1.00 12.61 144 VAL D O 1
ATOM 5476 N N . ILE D 1 145 ? -50.112 18.484 54.248 1.00 10.48 145 ILE D N 1
ATOM 5477 C CA . ILE D 1 145 ? -50.974 18.447 53.065 1.00 12.05 145 ILE D CA 1
ATOM 5478 C C . ILE D 1 145 ? -51.116 17.051 52.501 1.00 10.51 145 ILE D C 1
ATOM 5479 O O . ILE D 1 145 ? -50.132 16.336 52.316 1.00 10.17 145 ILE D O 1
ATOM 5484 N N . VAL D 1 146 ? -52.353 16.680 52.201 1.00 9.43 146 VAL D N 1
ATOM 5485 C CA . VAL D 1 146 ? -52.632 15.372 51.649 1.00 10.99 146 VAL D CA 1
ATOM 5486 C C . VAL D 1 146 ? -53.454 15.562 50.370 1.00 11.45 146 VAL D C 1
ATOM 5487 O O . VAL D 1 146 ? -54.418 16.342 50.344 1.00 11.33 146 VAL D O 1
ATOM 5491 N N . GLY D 1 147 ? -53.047 14.884 49.297 1.00 11.82 147 GLY D N 1
ATOM 5492 C CA . GLY D 1 147 ? -53.806 14.912 48.061 1.00 13.98 147 GLY D CA 1
ATOM 5493 C C . GLY D 1 147 ? -54.484 13.569 47.833 1.00 12.76 147 GLY D C 1
ATOM 5494 O O . GLY D 1 147 ? -54.926 12.926 48.785 1.00 13.61 147 GLY D O 1
ATOM 5495 N N . VAL D 1 148 ? -54.563 13.148 46.570 1.00 11.61 148 VAL D N 1
ATOM 5496 C CA . VAL D 1 148 ? -55.102 11.834 46.209 1.00 11.21 148 VAL D CA 1
ATOM 5497 C C . VAL D 1 148 ? -54.001 11.024 45.502 1.00 13.35 148 VAL D C 1
ATOM 5498 O O . VAL D 1 148 ? -53.595 11.366 44.396 1.00 12.10 148 VAL D O 1
ATOM 5502 N N . PRO D 1 149 ? -53.503 9.952 46.143 1.00 14.27 149 PRO D N 1
ATOM 5503 C CA . PRO D 1 149 ? -52.462 9.137 45.496 1.00 13.91 149 PRO D CA 1
ATOM 5504 C C . PRO D 1 149 ? -52.970 8.372 44.285 1.00 12.82 149 PRO D C 1
ATOM 5505 O O . PRO D 1 149 ? -54.171 8.128 44.176 1.00 12.56 149 PRO D O 1
ATOM 5509 N N . TYR D 1 150 ? -52.042 7.957 43.424 1.00 12.57 150 TYR D N 1
ATOM 5510 C CA . TYR D 1 150 ? -52.377 7.276 42.172 1.00 15.51 150 TYR D CA 1
ATOM 5511 C C . TYR D 1 150 ? -52.744 5.796 42.366 1.00 16.84 150 TYR D C 1
ATOM 5512 O O . TYR D 1 150 ? -52.972 5.060 41.394 1.00 18.62 150 TYR D O 1
ATOM 5521 N N . SER D 1 151 ? -52.863 5.385 43.625 1.00 14.41 151 SER D N 1
ATOM 5522 C CA . SER D 1 151 ? -53.484 4.108 43.954 1.00 16.23 151 SER D CA 1
ATOM 5523 C C . SER D 1 151 ? -54.994 4.126 43.660 1.00 20.51 151 SER D C 1
ATOM 5524 O O . SER D 1 151 ? -55.658 3.081 43.662 1.00 16.61 151 SER D O 1
ATOM 5527 N N . GLU D 1 152 ? -55.537 5.314 43.407 1.00 17.45 152 GLU D N 1
ATOM 5528 C CA . GLU D 1 152 ? -56.922 5.431 42.965 1.00 16.88 152 GLU D CA 1
ATOM 5529 C C . GLU D 1 152 ? -56.987 5.421 41.432 1.00 17.28 152 GLU D C 1
ATOM 5530 O O . GLU D 1 152 ? -56.467 6.331 40.785 1.00 13.62 152 GLU D O 1
ATOM 5536 N N . PRO D 1 153 ? -57.602 4.377 40.845 1.00 16.72 153 PRO D N 1
ATOM 5537 C CA . PRO D 1 153 ? -57.603 4.183 39.385 1.00 17.70 153 PRO D CA 1
ATOM 5538 C C . PRO D 1 153 ? -58.308 5.300 38.638 1.00 16.03 153 PRO D C 1
ATOM 5539 O O . PRO D 1 153 ? -57.991 5.554 37.477 1.00 15.98 153 PRO D O 1
ATOM 5543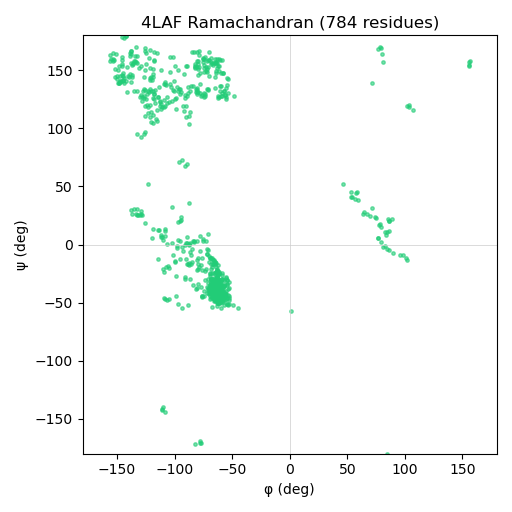 N N . GLY D 1 154 ? -59.263 5.950 39.290 1.00 14.41 154 GLY D N 1
ATOM 5544 C CA . GLY D 1 154 ? -59.996 7.032 38.652 1.00 16.00 154 GLY D CA 1
ATOM 5545 C C . GLY D 1 154 ? -59.098 8.131 38.094 1.00 13.42 154 GLY D C 1
ATOM 5546 O O . GLY D 1 154 ? -59.435 8.782 37.089 1.00 13.07 154 GLY D O 1
ATOM 5547 N N . LEU D 1 155 ? -57.951 8.345 38.730 1.00 11.27 155 LEU D N 1
ATOM 5548 C CA . LEU D 1 155 ? -57.080 9.452 38.329 1.00 11.44 155 LEU D CA 1
ATOM 5549 C C . LEU D 1 155 ? -56.482 9.245 36.949 1.00 13.92 155 LEU D C 1
ATOM 5550 O O . LEU D 1 155 ? -56.002 10.199 36.338 1.00 18.70 155 LEU D O 1
ATOM 5555 N N . THR D 1 156 ? -56.470 8.004 36.471 1.00 12.60 156 THR D N 1
ATOM 5556 C CA . THR D 1 156 ? -55.792 7.730 35.207 1.00 15.06 156 THR D CA 1
ATOM 5557 C C . THR D 1 156 ? -56.774 7.324 34.118 1.00 15.69 156 THR D C 1
ATOM 5558 O O . THR D 1 156 ? -56.378 6.876 33.033 1.00 16.34 156 THR D O 1
ATOM 5562 N N . ASN D 1 157 ? -58.057 7.528 34.401 1.00 15.86 157 ASN D N 1
ATOM 5563 C CA . ASN D 1 157 ? -59.108 7.234 33.436 1.00 16.06 157 ASN D CA 1
ATOM 5564 C C . ASN D 1 157 ? -58.885 7.996 32.136 1.00 17.51 157 ASN D C 1
ATOM 5565 O O . ASN D 1 157 ? -58.624 9.201 32.141 1.00 16.24 157 ASN D O 1
ATOM 5570 N N . MET D 1 158 ? -58.981 7.284 31.022 1.00 16.01 158 MET D N 1
ATOM 5571 C CA . MET D 1 158 ? -58.887 7.900 29.698 1.00 18.85 158 MET D CA 1
ATOM 5572 C C . MET D 1 158 ? -60.038 7.468 28.788 1.00 20.27 158 MET D C 1
ATOM 5573 O O . MET D 1 158 ? -59.922 7.496 27.559 1.00 20.19 158 MET D O 1
ATOM 5578 N N . THR D 1 159 ? -61.158 7.084 29.389 1.00 17.89 159 THR D N 1
ATOM 5579 C CA . THR D 1 159 ? -62.316 6.687 28.589 1.00 21.04 159 THR D CA 1
ATOM 5580 C C . THR D 1 159 ? -63.425 7.743 28.585 1.00 20.68 159 THR D C 1
ATOM 5581 O O . THR D 1 159 ? -64.298 7.735 27.712 1.00 20.99 159 THR D O 1
ATOM 5585 N N . GLU D 1 160 ? -63.396 8.653 29.555 1.00 15.50 160 GLU D N 1
ATOM 5586 C CA . GLU D 1 160 ? -64.397 9.705 29.595 1.00 15.53 160 GLU D CA 1
ATOM 5587 C C . GLU D 1 160 ? -63.818 10.985 30.202 1.00 14.18 160 GLU D C 1
ATOM 5588 O O . GLU D 1 160 ? -62.867 10.930 30.977 1.00 14.11 160 GLU D O 1
ATOM 5594 N N . ILE D 1 161 ? -64.381 12.131 29.834 1.00 15.14 161 ILE D N 1
ATOM 5595 C CA . ILE D 1 161 ? -63.967 13.383 30.462 1.00 12.72 161 ILE D CA 1
ATOM 5596 C C . ILE D 1 161 ? -64.161 13.217 31.963 1.00 13.41 161 ILE D C 1
ATOM 5597 O O . ILE D 1 161 ? -65.232 12.813 32.414 1.00 12.63 161 ILE D O 1
ATOM 5602 N N . SER D 1 162 ? -63.133 13.519 32.746 1.00 11.31 162 SER D N 1
ATOM 5603 C CA . SER D 1 162 ? -63.272 13.360 34.190 1.00 13.34 162 SER D CA 1
ATOM 5604 C C . SER D 1 162 ? -62.413 14.349 34.949 1.00 14.34 162 SER D C 1
ATOM 5605 O O . SER D 1 162 ? -61.326 14.693 34.502 1.00 14.22 162 SER D O 1
ATOM 5608 N N . GLY D 1 163 ? -62.924 14.805 36.089 1.00 13.94 163 GLY D N 1
ATOM 5609 C CA . GLY D 1 163 ? -62.125 15.517 37.063 1.00 12.86 163 GLY D CA 1
ATOM 5610 C C . GLY D 1 163 ? -61.291 14.529 37.851 1.00 14.06 163 GLY D C 1
ATOM 5611 O O . GLY D 1 163 ? -61.206 13.335 37.504 1.00 13.56 163 GLY D O 1
ATOM 5612 N N . GLY D 1 164 ? -60.652 15.023 38.905 1.00 10.89 164 GLY D N 1
ATOM 5613 C CA . GLY D 1 164 ? -59.807 14.195 39.746 1.00 11.40 164 GLY D CA 1
ATOM 5614 C C . GLY D 1 164 ? -58.339 14.450 39.450 1.00 10.19 164 GLY D C 1
ATOM 5615 O O . GLY D 1 164 ? -57.881 14.230 38.329 1.00 10.05 164 GLY D O 1
ATOM 5616 N N . THR D 1 165 ? -57.605 14.922 40.460 1.00 10.31 165 THR D N 1
ATOM 5617 C CA . THR D 1 165 ? -56.187 15.273 40.328 1.00 8.87 165 THR D CA 1
ATOM 5618 C C . THR D 1 165 ? -55.412 14.667 41.501 1.00 10.20 165 THR D C 1
ATOM 5619 O O . THR D 1 165 ? -55.996 14.409 42.558 1.00 9.37 165 THR D O 1
ATOM 5623 N N . PRO D 1 166 ? -54.094 14.442 41.330 1.00 9.85 166 PRO D N 1
ATOM 5624 C CA . PRO D 1 166 ? -53.281 13.925 42.444 1.00 9.64 166 PRO D CA 1
ATOM 5625 C C . PRO D 1 166 ? -53.182 14.945 43.579 1.00 10.66 166 PRO D C 1
ATOM 5626 O O . PRO D 1 166 ? -52.753 14.619 44.699 1.00 11.46 166 PRO D O 1
ATOM 5630 N N . TYR D 1 167 ? -53.585 16.181 43.295 1.00 9.65 167 TYR D N 1
ATOM 5631 C CA . TYR D 1 167 ? -53.498 17.241 44.296 1.00 11.11 167 TYR D CA 1
ATOM 5632 C C . TYR D 1 167 ? -54.757 17.288 45.156 1.00 11.17 167 TYR D C 1
ATOM 5633 O O . TYR D 1 167 ? -54.754 17.895 46.225 1.00 13.05 167 TYR D O 1
ATOM 5642 N N . GLY D 1 168 ? -55.825 16.655 44.678 1.00 9.91 168 GLY D N 1
ATOM 5643 C CA . GLY D 1 168 ? -57.132 16.710 45.324 1.00 9.32 168 GLY D CA 1
ATOM 5644 C C . GLY D 1 168 ? -58.219 16.410 44.300 1.00 11.15 168 GLY D C 1
ATOM 5645 O O . GLY D 1 168 ? -58.002 16.568 43.100 1.00 9.11 168 GLY D O 1
ATOM 5646 N N . ALA D 1 169 ? -59.393 15.980 44.760 1.00 10.40 169 ALA D N 1
ATOM 5647 C CA . ALA D 1 169 ? -60.450 15.597 43.833 1.00 10.64 169 ALA D CA 1
ATOM 5648 C C . ALA D 1 169 ? -61.071 16.806 43.136 1.00 12.91 169 ALA D C 1
ATOM 5649 O O . ALA D 1 169 ? -60.978 17.928 43.619 1.00 11.69 169 ALA D O 1
ATOM 5651 N N . SER D 1 170 ? -61.691 16.580 41.984 1.00 9.42 170 SER D N 1
ATOM 5652 C CA . SER D 1 170 ? -62.357 17.682 41.309 1.00 11.35 170 SER D CA 1
ATOM 5653 C C . SER D 1 170 ? -63.494 17.179 40.433 1.00 12.57 170 SER D C 1
ATOM 5654 O O . SER D 1 170 ? -63.588 15.986 40.145 1.00 11.86 170 SER D O 1
ATOM 5657 N N . THR D 1 171 ? -64.349 18.105 40.025 1.00 14.83 171 THR D N 1
ATOM 5658 C CA . THR D 1 171 ? -65.448 17.803 39.118 1.00 11.14 171 THR D CA 1
ATOM 5659 C C . THR D 1 171 ? -65.533 18.928 38.090 1.00 16.33 171 THR D C 1
ATOM 5660 O O . THR D 1 171 ? -64.882 19.969 38.241 1.00 13.80 171 THR D O 1
ATOM 5664 N N . LEU D 1 172 ? -66.291 18.692 37.024 1.00 15.72 172 LEU D N 1
ATOM 5665 C CA . LEU D 1 172 ? -66.466 19.658 35.950 1.00 17.37 172 LEU D CA 1
ATOM 5666 C C . LEU D 1 172 ? -67.931 20.045 35.838 1.00 17.16 172 LEU D C 1
ATOM 5667 O O . LEU D 1 172 ? -68.815 19.179 35.812 1.00 20.88 172 LEU D O 1
ATOM 5672 N N . ALA D 1 173 ? -68.185 21.349 35.763 1.00 18.86 173 ALA D N 1
ATOM 5673 C CA . ALA D 1 173 ? -69.550 21.867 35.784 1.00 21.19 173 ALA D CA 1
ATOM 5674 C C . ALA D 1 173 ? -70.054 22.189 34.385 1.00 22.88 173 ALA D C 1
ATOM 5675 O O . ALA D 1 173 ? -71.252 22.359 34.180 1.00 25.43 173 ALA D O 1
ATOM 5677 N N . GLY D 1 174 ? -69.137 22.268 33.427 1.00 23.38 174 GLY D N 1
ATOM 5678 C CA . GLY D 1 174 ? -69.487 22.660 32.071 1.00 29.04 174 GLY D CA 1
ATOM 5679 C C . GLY D 1 174 ? -69.667 24.166 31.979 1.00 28.86 174 GLY D C 1
ATOM 5680 O O . GLY D 1 174 ? -69.692 24.858 33.001 1.00 26.84 174 GLY D O 1
ATOM 5681 N N . ALA D 1 175 ? -69.793 24.672 30.754 1.00 34.09 175 ALA D N 1
ATOM 5682 C CA . ALA D 1 175 ? -69.908 26.111 30.517 1.00 37.65 175 ALA D CA 1
ATOM 5683 C C . ALA D 1 175 ? -71.161 26.719 31.144 1.00 39.71 175 ALA D C 1
ATOM 5684 O O . ALA D 1 175 ? -71.138 27.862 31.599 1.00 42.69 175 ALA D O 1
ATOM 5686 N N . ASP D 1 176 ? -72.249 25.956 31.169 1.00 39.83 176 ASP D N 1
ATOM 5687 C CA . ASP D 1 176 ? -73.523 26.457 31.679 1.00 42.38 176 ASP D CA 1
ATOM 5688 C C . ASP D 1 176 ? -73.840 25.962 33.092 1.00 41.14 176 ASP D C 1
ATOM 5689 O O . ASP D 1 176 ? -74.894 26.281 33.652 1.00 38.17 176 ASP D O 1
ATOM 5694 N N . GLY D 1 177 ? -72.926 25.181 33.664 1.00 36.42 177 GLY D N 1
ATOM 5695 C CA . GLY D 1 177 ? -73.067 24.720 35.033 1.00 31.76 177 GLY D CA 1
ATOM 5696 C C . GLY D 1 177 ? -74.024 23.554 35.193 1.00 31.79 177 GLY D C 1
ATOM 5697 O O . GLY D 1 177 ? -74.434 23.233 36.311 1.00 34.33 177 GLY D O 1
ATOM 5698 N N . SER D 1 178 ? -74.369 22.911 34.081 1.00 31.48 178 SER D N 1
ATOM 5699 C CA . SER D 1 178 ? -75.405 21.880 34.078 1.00 34.39 178 SER D CA 1
ATOM 5700 C C . SER D 1 178 ? -74.883 20.447 34.205 1.00 31.36 178 SER D C 1
ATOM 5701 O O . SER D 1 178 ? -75.665 19.524 34.430 1.00 32.17 178 SER D O 1
ATOM 5704 N N . ARG D 1 179 ? -73.575 20.256 34.053 1.00 27.30 179 ARG D N 1
ATOM 5705 C CA . ARG D 1 179 ? -72.993 18.919 34.153 1.00 25.53 179 ARG D CA 1
ATOM 5706 C C . ARG D 1 179 ? -73.016 18.436 35.602 1.00 22.61 179 ARG D C 1
ATOM 5707 O O . ARG D 1 179 ? -72.643 19.167 36.510 1.00 30.46 179 ARG D O 1
ATOM 5715 N N . GLN D 1 180 ? -73.455 17.202 35.813 1.00 21.80 180 GLN D N 1
ATOM 5716 C CA . GLN D 1 180 ? -73.497 16.616 37.149 1.00 20.77 180 GLN D CA 1
ATOM 5717 C C . GLN D 1 180 ? -72.195 15.870 37.396 1.00 16.73 180 GLN D C 1
ATOM 5718 O O . GLN D 1 180 ? -71.608 15.323 36.463 1.00 18.68 180 GLN D O 1
ATOM 5724 N N . PRO D 1 181 ? -71.724 15.852 38.650 1.00 17.04 181 PRO D N 1
ATOM 5725 C CA . PRO D 1 181 ? -70.519 15.063 38.928 1.00 13.83 181 PRO D CA 1
ATOM 5726 C C . PRO D 1 181 ? -70.679 13.613 38.487 1.00 15.33 181 PRO D C 1
ATOM 5727 O O . PRO D 1 181 ? -71.722 12.997 38.729 1.00 18.84 181 PRO D O 1
ATOM 5731 N N . SER D 1 182 ? -69.643 13.076 37.863 1.00 15.06 182 SER D N 1
ATOM 5732 C CA . SER D 1 182 ? -69.680 11.714 37.330 1.00 14.95 182 SER D CA 1
ATOM 5733 C C . SER D 1 182 ? -69.427 10.678 38.420 1.00 16.01 182 SER D C 1
ATOM 5734 O O . SER D 1 182 ? -68.965 11.002 39.512 1.00 16.31 182 SER D O 1
ATOM 5737 N N . GLU D 1 183 ? -69.726 9.416 38.137 1.00 14.06 183 GLU D N 1
ATOM 5738 C CA . GLU D 1 183 ? -69.435 8.395 39.130 1.00 14.45 183 GLU D CA 1
ATOM 5739 C C . GLU D 1 183 ? -67.927 8.281 39.361 1.00 14.43 183 GLU D C 1
ATOM 5740 O O . GLU D 1 183 ? -67.483 8.035 40.478 1.00 14.29 183 GLU D O 1
ATOM 5746 N N . ASN D 1 184 ? -67.142 8.464 38.304 1.00 11.12 184 ASN D N 1
ATOM 5747 C CA . ASN D 1 184 ? -65.691 8.459 38.465 1.00 13.15 184 ASN D CA 1
ATOM 5748 C C . ASN D 1 184 ? -65.243 9.565 39.412 1.00 12.99 184 ASN D C 1
ATOM 5749 O O . ASN D 1 184 ? -64.427 9.339 40.316 1.00 13.72 184 ASN D O 1
ATOM 5754 N N . GLU D 1 185 ? -65.790 10.763 39.227 1.00 12.20 185 GLU D N 1
ATOM 5755 C CA . GLU D 1 185 ? -65.377 11.894 40.057 1.00 12.95 185 GLU D CA 1
ATOM 5756 C C . GLU D 1 185 ? -65.779 11.690 41.512 1.00 11.98 185 GLU D C 1
ATOM 5757 O O . GLU D 1 185 ? -65.018 12.000 42.428 1.00 13.02 185 GLU D O 1
ATOM 5763 N N . LEU D 1 186 ? -66.968 11.150 41.736 1.00 11.61 186 LEU D N 1
ATOM 5764 C CA . LEU D 1 186 ? -67.399 10.944 43.115 1.00 11.82 186 LEU D CA 1
ATOM 5765 C C . LEU D 1 186 ? -66.580 9.849 43.803 1.00 11.33 186 LEU D C 1
ATOM 5766 O O . LEU D 1 186 ? -66.311 9.926 45.005 1.00 11.57 186 LEU D O 1
ATOM 5771 N N . GLN D 1 187 ? -66.198 8.825 43.050 1.00 12.44 187 GLN D N 1
ATOM 5772 C CA . GLN D 1 187 ? -65.393 7.746 43.607 1.00 11.98 187 GLN D CA 1
ATOM 5773 C C . GLN D 1 187 ? -64.050 8.301 44.080 1.00 13.55 187 GLN D C 1
ATOM 5774 O O . GLN D 1 187 ? -63.562 7.957 45.153 1.00 14.05 187 GLN D O 1
ATOM 5780 N N . ILE D 1 188 ? -63.455 9.154 43.259 1.00 11.77 188 ILE D N 1
ATOM 5781 C CA . ILE D 1 188 ? -62.195 9.783 43.626 1.00 11.93 188 ILE D CA 1
ATOM 5782 C C . ILE D 1 188 ? -62.343 10.600 44.913 1.00 12.32 188 ILE D C 1
ATOM 5783 O O . ILE D 1 188 ? -61.502 10.532 45.800 1.00 11.97 188 ILE D O 1
ATOM 5788 N N . ALA D 1 189 ? -63.431 11.355 45.018 1.00 10.70 189 ALA D N 1
ATOM 5789 C CA . ALA D 1 189 ? -63.700 12.130 46.223 1.00 11.57 189 ALA D CA 1
ATOM 5790 C C . ALA D 1 189 ? -63.894 11.234 47.448 1.00 12.46 189 ALA D C 1
ATOM 5791 O O . ALA D 1 189 ? -63.394 11.531 48.531 1.00 11.60 189 ALA D O 1
ATOM 5793 N N . ARG D 1 190 ? -64.642 10.142 47.294 1.00 12.43 190 ARG D N 1
ATOM 5794 C CA . ARG D 1 190 ? -64.736 9.194 48.399 1.00 10.49 190 ARG D CA 1
ATOM 5795 C C . ARG D 1 190 ? -63.344 8.693 48.792 1.00 13.82 190 ARG D C 1
ATOM 5796 O O . ARG D 1 190 ? -63.009 8.602 49.982 1.00 13.50 190 ARG D O 1
ATOM 5804 N N . PHE D 1 191 ? -62.528 8.360 47.798 1.00 12.26 191 PHE D N 1
ATOM 5805 C CA . PHE D 1 191 ? -61.176 7.896 48.095 1.00 13.49 191 PHE D CA 1
ATOM 5806 C C . PHE D 1 191 ? -60.431 8.958 48.898 1.00 12.55 191 PHE D C 1
ATOM 5807 O O . PHE D 1 191 ? -59.793 8.648 49.906 1.00 14.48 191 PHE D O 1
ATOM 5815 N N . GLN D 1 192 ? -60.537 10.211 48.467 1.00 10.48 192 GLN D N 1
ATOM 5816 C CA . GLN D 1 192 ? -59.839 11.302 49.156 1.00 11.41 192 GLN D CA 1
ATOM 5817 C C . GLN D 1 192 ? -60.271 11.391 50.609 1.00 13.76 192 GLN D C 1
ATOM 5818 O O . GLN D 1 192 ? -59.445 11.514 51.510 1.00 13.79 192 GLN D O 1
ATOM 5824 N N . GLY D 1 193 ? -61.577 11.319 50.834 1.00 13.32 193 GLY D N 1
ATOM 5825 C CA . GLY D 1 193 ? -62.104 11.387 52.183 1.00 14.42 193 GLY D CA 1
ATOM 5826 C C . GLY D 1 193 ? -61.588 10.285 53.092 1.00 15.15 193 GLY D C 1
ATOM 5827 O O . GLY D 1 193 ? -61.215 10.538 54.244 1.00 13.55 193 GLY D O 1
ATOM 5828 N N . LYS D 1 194 ? -61.584 9.053 52.589 1.00 13.52 194 LYS D N 1
ATOM 5829 C CA . LYS D 1 194 ? -61.122 7.919 53.376 1.00 13.23 194 LYS D CA 1
ATOM 5830 C C . LYS D 1 194 ? -59.626 8.036 53.642 1.00 13.41 194 LYS D C 1
ATOM 5831 O O . LYS D 1 194 ? -59.133 7.761 54.745 1.00 12.62 194 LYS D O 1
ATOM 5837 N N . HIS D 1 195 ? -58.902 8.459 52.617 1.00 13.09 195 HIS D N 1
ATOM 5838 C CA . HIS D 1 195 ? -57.454 8.578 52.731 1.00 12.23 195 HIS D CA 1
ATOM 5839 C C . HIS D 1 195 ? -57.080 9.660 53.751 1.00 12.04 195 HIS D C 1
ATOM 5840 O O . HIS D 1 195 ? -56.251 9.448 54.637 1.00 14.55 195 HIS D O 1
ATOM 5847 N N . VAL D 1 196 ? -57.696 10.828 53.626 1.00 12.90 196 VAL D N 1
ATOM 5848 C CA . VAL D 1 196 ? -57.449 11.891 54.593 1.00 12.01 196 VAL D CA 1
ATOM 5849 C C . VAL D 1 196 ? -57.820 11.435 56.006 1.00 14.11 196 VAL D C 1
ATOM 5850 O O . VAL D 1 196 ? -57.041 11.601 56.940 1.00 14.70 196 VAL D O 1
ATOM 5854 N N . ALA D 1 197 ? -59.004 10.849 56.162 1.00 11.92 197 ALA D N 1
ATOM 5855 C CA . ALA D 1 197 ? -59.441 10.403 57.490 1.00 15.62 197 ALA D CA 1
ATOM 5856 C C . ALA D 1 197 ? -58.458 9.389 58.089 1.00 14.61 197 ALA D C 1
ATOM 5857 O O . ALA D 1 197 ? -58.183 9.404 59.299 1.00 14.26 197 ALA D O 1
ATOM 5859 N N . THR D 1 198 ? -57.915 8.526 57.239 1.00 14.48 198 THR D N 1
ATOM 5860 C CA . THR D 1 198 ? -56.993 7.475 57.683 1.00 15.05 198 THR D CA 1
ATOM 5861 C C . THR D 1 198 ? -55.667 8.056 58.156 1.00 17.49 198 THR D C 1
ATOM 5862 O O . THR D 1 198 ? -55.149 7.675 59.218 1.00 15.88 198 THR D O 1
ATOM 5866 N N . ILE D 1 199 ? -55.122 8.981 57.374 1.00 15.03 199 ILE D N 1
ATOM 5867 C CA . ILE D 1 199 ? -53.899 9.670 57.783 1.00 15.43 199 ILE D CA 1
ATOM 5868 C C . ILE D 1 199 ? -54.126 10.465 59.069 1.00 15.86 199 ILE D C 1
ATOM 5869 O O . ILE D 1 199 ? -53.322 10.387 60.008 1.00 18.05 199 ILE D O 1
ATOM 5874 N N . ALA D 1 200 ? -55.218 11.230 59.118 1.00 11.57 200 ALA D N 1
ATOM 5875 C CA . ALA D 1 200 ? -55.541 12.003 60.318 1.00 13.20 200 ALA D CA 1
ATOM 5876 C C . ALA D 1 200 ? -55.664 11.116 61.552 1.00 16.86 200 ALA D C 1
ATOM 5877 O O . ALA D 1 200 ? -55.193 11.475 62.625 1.00 17.09 200 ALA D O 1
ATOM 5879 N N . LYS D 1 201 ? -56.315 9.964 61.404 1.00 16.63 201 LYS D N 1
ATOM 5880 C CA . LYS D 1 201 ? -56.504 9.058 62.534 1.00 17.58 201 LYS D CA 1
ATOM 5881 C C . LYS D 1 201 ? -55.165 8.499 63.017 1.00 21.91 201 LYS D C 1
ATOM 5882 O O . LYS D 1 201 ? -54.931 8.369 64.223 1.00 21.15 201 LYS D O 1
ATOM 5888 N N . ARG D 1 202 ? -54.287 8.178 62.076 1.00 16.16 202 ARG D N 1
ATOM 5889 C CA . ARG D 1 202 ? -52.964 7.667 62.419 1.00 21.58 202 ARG D CA 1
ATOM 5890 C C . ARG D 1 202 ? -52.157 8.740 63.145 1.00 22.73 202 ARG D C 1
ATOM 5891 O O . ARG D 1 202 ? -51.478 8.456 64.129 1.00 26.73 202 ARG D O 1
ATOM 5899 N N . LEU D 1 203 ? -52.248 9.976 62.671 1.00 19.50 203 LEU D N 1
ATOM 5900 C CA . LEU D 1 203 ? -51.582 11.088 63.348 1.00 24.84 203 LEU D CA 1
ATOM 5901 C C . LEU D 1 203 ? -52.166 11.385 64.733 1.00 30.54 203 LEU D C 1
ATOM 5902 O O . LEU D 1 203 ? -51.443 11.805 65.632 1.00 37.04 203 LEU D O 1
ATOM 5907 N N . ALA D 1 204 ? -53.468 11.167 64.907 1.00 27.69 204 ALA D N 1
ATOM 5908 C CA . ALA D 1 204 ? -54.147 11.573 66.140 1.00 29.49 204 ALA D CA 1
ATOM 5909 C C . ALA D 1 204 ? -54.014 10.548 67.262 1.00 37.09 204 ALA D C 1
ATOM 5910 O O . ALA D 1 204 ? -53.933 10.915 68.435 1.00 41.26 204 ALA D O 1
ATOM 5912 N N . ASN D 1 205 ? -54.008 9.267 66.905 1.00 37.52 205 ASN D N 1
ATOM 5913 C CA . ASN D 1 205 ? -53.800 8.209 67.889 1.00 42.49 205 ASN D CA 1
ATOM 5914 C C . ASN D 1 205 ? -52.338 8.149 68.325 1.00 44.96 205 ASN D C 1
ATOM 5915 O O . ASN D 1 205 ? -52.035 7.892 69.490 1.00 49.73 205 ASN D O 1
#

Solvent-accessible surface area: 25315 Å² total; per-residue (Å²): 193,39,1,55,1,11,0,0,0,0,2,7,96,10,12,1,49,94,0,0,66,14,0,0,20,0,0,129,83,34,34,88,27,92,29,63,19,13,1,0,61,34,55,45,87,98,116,70,24,81,164,47,26,10,94,48,120,16,72,90,5,40,109,26,79,106,4,73,32,120,34,0,40,112,1,42,0,0,0,0,0,0,15,19,59,29,0,1,0,0,1,10,0,0,30,10,2,27,105,0,30,36,6,73,161,85,24,21,2,53,16,40,0,0,0,0,0,0,7,4,48,6,6,2,5,0,0,0,6,0,0,37,10,0,11,8,0,0,4,7,5,6,3,1,2,3,5,1,2,34,64,4,96,6,6,50,35,48,125,78,23,3,2,3,0,2,0,0,0,0,0,0,14,6,80,116,24,82,55,81,17,22,157,16,0,55,85,0,0,117,58,0,0,96,28,0,0,49,2,1,38,67,6,27,88,43,218,98,5,65,0,11,0,0,0,0,1,9,95,6,16,2,57,84,0,0,67,8,0,0,33,0,0,142,104,16,47,99,29,82,29,49,26,11,3,0,62,37,52,42,72,106,97,50,26,80,164,46,31,9,103,52,121,19,69,88,5,42,112,19,79,112,5,58,26,131,41,0,46,111,1,36,0,0,0,1,0,0,16,20,54,28,0,1,0,0,1,11,0,1,33,10,2,25,102,0,31,43,17,73,148,89,26,17,2,47,16,44,1,0,0,0,0,0,7,4,49,6,5,3,4,0,0,0,6,0,0,36,8,0,13,8,0,2,4,9,5,5,3,1,2,2,5,1,2,33,64,7,98,6,6,51,37,48,121,80,24,2,2,2,0,2,0,0,0,0,0,0,12,7,86,119,26,77,54,86,18,24,123,21,0,33,77,0,0,76,59,0,0,90,29,0,0,49,3,2,55,61,5,37,89,122,97,5,71,1,11,0,0,0,6,2,30,144,8,20,3,48,83,0,0,61,16,0,0,47,0,0,129,88,16,46,98,26,79,20,46,15,11,4,0,52,87,95,98,139,44,79,83,5,50,112,28,77,126,3,68,30,154,40,0,44,112,0,41,0,0,0,1,0,0,18,21,61,25,0,1,1,0,1,21,0,0,25,6,3,31,106,1,36,57,26,66,147,90,24,21,4,54,15,37,0,0,0,0,0,0,6,4,47,7,5,2,4,0,0,0,6,0,0,37,9,0,12,8,0,2,5,8,7,6,3,1,1,1,5,1,2,33,66,8,94,6,5,48,35,46,128,79,24,1,2,2,0,1,0,0,0,0,0,0,12,8,93,115,23,80,57,119,16,23,134,18,0,48,67,0,0,120,55,0,0,91,29,0,0,49,4,1,58,106,7,49,108,93,135,46,0,64,0,8,0,0,10,14,30,49,185,31,19,2,86,97,0,0,64,8,0,10,43,0,0,174,100,20,47,75,28,75,33,42,46,4,54,5,48,117,98,258,64,107,47,72,130,5,56,21,132,37,0,44,114,1,35,0,0,0,0,0,0,15,18,58,29,0,2,1,0,1,25,0,1,27,8,3,33,100,0,32,56,16,66,150,87,24,17,2,56,21,41,0,0,0,0,0,0,5,3,50,7,7,3,4,0,0,0,6,0,0,38,10,0,12,8,0,2,5,9,6,6,2,1,1,2,5,1,2,34,65,6,94,6,5,44,36,48,122,78,23,2,2,2,0,2,0,0,0,0,0,0,13,8,93,120,23,82,54,147,24,20,156,23,0,31,70,0,0,88,58,0,0,97,28,0,0,47,3,1,51,72,10,31,98

Foldseek 3Di:
DAAEEEEEEEDQQCQQVLLSVLLQLLLVVPPSHDYAYAYFDDDDDPVCCVVVCSVVRVVVVVPRHHDALVCVLVHLEYEYEAEDDQQAGDVRVVVRLVRNVVLLVVLSAAAGEYAYEYEYADLPRNLPSHLVNVVVSSVSSNHDYAAADVVLVLQVDDPDRAAGDRRHQYGHLHNVNPDHGDPSSSSSSSRNSNVSSVVSVVSVVVD/DAEEEEEEEDQQCQQVLLSVLLQLLLPVDPPYDYAYAYFDDPDDPVCCVVVVRVVRVVVVVVRHHDALVVVLVHLEYEYEAEDDQQAGDVRVVVRLVRNPVCLVVLSCAAHEYAYEYEYADLPRNLPSHLVNVVVSCVSSNHDYAAQDVVLVLQVDDPDRAFGDRRHQYGHQHPVNPDHHDPSRSSSSSRRSNVSSVVSVVSVVD/DAEEEEEEEDDQCQQVLLSVLLQLLLPVDPPYDYAYAYQDDCVNCVVVVVRHHDALVCVLVHLEYEYEAEDDQQAGDVSVVVRLVVNVVCLVVLSQAAREYAYEYEYADLPRNLPSHLVNVVVSCVSSNHDYAAQDVVLVLQVDDPDRARGDRRHQYGHQHPVRPDHHDPSSSVSSSRSSNVSSVVSVVVVVD/DQAEEEEEEEDDQCQQVLLSVLLQLLLVVDPRYDYAYAYFDDCPDDRHHDALVCLLVHLEYEYEAEDDQQAGDPSVVVRLVRNPVVLVVLSAAAGEYAYEYEYADLPRNLPSHLVNVVVSSVSSNHDYAAQDVVQVLQVDDPDRAFQDRRHAYAHQHPVRPDHHDPSRSNSSSRRSNVSSVVSRVSVD

Secondary structure (DSSP, 8-state):
--EEEEEEE--SSSHHHHHHHHHHHHHHTTSSEEEEEEEPPP-S-HHHHHHHSHHHHHHTTTTSPBP-GGGGGG-SEEEEEEEEETTEE-HHHHHHHHT-HHHHHTTTTTT-EEEEEEEESSTTSSTTHHHHHHHHHHHHTTPEE----TTSGGGG--SS----BTTB-EEE--TTS-PPPPHHHHHHHHHHHHHHHHHHHHHHTT-/-EEEEEEE--SSSHHHHHHHHHHHHHHTSSSEEEEEEEPPP-S-HHHHHHHTHHHHHHHTTTSPBP-HHHHTT-SEEEEEEE-BTTB--HHHHHHHHT-HHHHHTTTTTT-EEEEEEEESSTTSSTTHHHHHHHHHHHHTTPEE----TTSGGGG--SS----BTTB-EEE--TTS-PPPPHHHHHHHHHHHHHHHHHHHHHHT-/-EEEEEEE--SSSHHHHHHHHHHHHHTTSTTEEEEEEEPPP--TTGGGTTSPBP-TGGGGG-SEEEEEEEEETTEE-HHHHHHHHT-HHHHHTTTTTT-EEEEEEEESSTTSSTTHHHHHHHHHHHHTTPEE----TTSGGGG--SS----BTTB-EEE--TTS-PPPPHHHHHHHHHHHHHHHHHHHHHHT-/-PEEEEEEE--SSSHHHHHHHHHHHHHTTSTTEEEEEEEPPP---S-PBP-HHHHTT-SEEEEEEEEETTEE-HHHHHHHTT-HHHHHTTTTTT-EEEEEEEESSTTSSTTHHHHHHHHHHHHTTPEE----TTSGGGG--SS----BTTB-EEE--TTS-PPPPHHHHHHHHHHHHHHHHHHHHHH-

Nearest PDB structures (foldseek):
  4la4-assembly1_A  TM=1.002E+00  e=1.816E-41  Pseudomonas sp. WBC-3
  4laf-assembly1_C  TM=1.003E+00  e=1.761E-39  Pseudomonas sp. WBC-3
  4laf-assembly1_D  TM=9.874E-01  e=4.383E-38  Pseudomonas sp. WBC-3
  4la4-assembly1_B-2  TM=9.973E-01  e=2.187E-37  Pseudomonas sp. WBC-3
  1ydg-assembly2_E  TM=9.552E-01  e=4.816E-20  Deinococcus radiodurans

GO terms:
  GO:0003955 NAD(P)H dehydrogenase (quinone) activity (F, IDA)
  GO:0018541 p-benzoquinone reductase (NADPH) activity (F, EXP)
  GO:0006091 generation of precursor metabolites and energy (P, IDA)

InterPro domains:
  IPR005025 NADPH-dependent FMN reductase-like domain [PF03358] (14-148)
  IPR008254 Flavodoxin/nitric oxide synthase [PS50902] (5-196)
  IPR010089 Flavoprotein WrbA-like [TIGR01755] (3-203)
  IPR029039 Flavoprotein-like superfamily [G3DSA:3.40.50.360] (1-207)
  IPR029039 Flavoprotein-like superfamily [SSF52218] (4-203)
  IPR037513 NAD(P)H dehydrogenase (quinone), prokaryotic [MF_01017] (2-205)

Organism: Pseudomonas sp. (strain WBC-3) (NCBI:txid165468)

B-factor: mean 20.09, std 9.8, range [7.68, 79.57]

Sequence (793 aa):
MPTKIQIVFYSSYGHIYKMAEAIAAGAREVGDVEVTLLQVPELMPEEVQVKSGIKGYRAAFGSIPYATPEVLAEADAIIFGTPTRFGNMCSQMRNFLDQTGGLWMSGGLIGKVGSVFTSSTASQHGGQETTITSFHTTLLHHGMVIVGVPYSEPGLTNMTEISGGTPYGASTLAGADGSRQPSENELQIARFQGKHVATIAKRLANNKPTKIQIVFYSSYGHIYKMAEAIAAGAREVGDVEVTLLQVPELMPEEVQVKSGIKGYRAAFGSIPYATPEVLAEADAIIFGTPTRFGNMCSQMRNFLDQTGGLWMSGGLIGKVGSVFTSTASQHGGQETTITSFHTTLLHHGMVIVGVPYSEPGLTNMTEISGGTPYGASTLAGADGSRQPSENELQIARFQGKHVATIAKRLANNPTKIQIVFYSSYGHIYKMAEAIAAGAREVGDVEVTLLQVPELGYRAAFGSIPYATPEVLAEADAIIFGTPTRFGNMCSQMRNFLDQTGGLWMSGGLIGKVGSVFTSTASQHGGQETTITSFHTTLLHHGMVIVGVPYSEPGLTNMTEISGGTPYGASTLAGADGSRQPSENELQIARFQGKHVATIAKRLANNMPTKIQIVFYSSYGHIYKMAEAIAAGAREVGDVEVTLLQVPELFGSIPYATPEVLAEADAIIFGTPTRFGNMCSQMRNFLDQTGGLWMSGGLIGKVGSVFTSTASQHGGQETTITSFHTTLLHHGMVIVGVPYSEPGLTNMTEISGGTPYGASTLAGADGSRQPSENELQIARFQGKHVATIAKRLAN

Radius of gyration: 24.18 Å; Cα contacts (8 Å, |Δi|>4): 2118; chains: 4; bounding box: 69×61×62 Å

CATH classification: 3.40.50.360